Protein AF-0000000087189645 (afdb_homodimer)

Foldseek 3Di:
DFQEKEAFAFELFLPLDHTDTWMWTHHQQFTADIHDDPDDHPYYHYQVLWYKFFQFEFEFAACQQVLQAAQALPPLNQARHAEYEHQAAQAHQPQADPVCRLVSLQLQCQQFVDDSQLSVQRGDDPHNALLVSQVSSFVDFHAHAYAYAHGNLRLQCSQPNVCQQQQHADDPVSLVSSLVSNLVNQVSFHLAYYHEQAQSRAGNVSHHGRRNPYDLVSVLSNLLSCLVVVGHEYEYAYYCLQQDDDPDLCVGLVSLLVSQLVSVAEYEYEAFQHQVHNCSSVVSLVVQVVSVVSNGAYAYAFALFFFWWKDFLQQDDPQCQFPLLVVCSPDPLLVSLVVLPDPVSVVRSVVTDGDPDPQPPLRDHDDFQQKAFAAQFFGDRLDASCRTLRNVCVVVVHDSSSVLSCQNSDPVGNRIIIGGRTCQNPSGNVVSVVQLPRPRYAYHDLHRPGPFRIGASSNSLLCLLPDQPHPPDPDHHDPNSSSLNSGFVVVCVSSQAQLTRGSDGQHRPWMWTFSSVQKGKGRWDWAQPRPVRRIGIYIHIFTTQFTDGSRHTQDGRSHGPPDRPYRHRGHHDDTPPGD/DFQEKEAFAFELFQPLDHTDTWMWTHHQQFTADIHDDPDDHPYYHYQVLWYKFFQFEFEFAACQQVLQAAQALPPLNQARHAEYEHQAAQAHQPQADPVCRLVSLQLQCQQFVDDSQLSVQRGDDPHNALLVSQVSSFPDFHAHAYAYAHGNLRLQCSQPNPCQQQQHADDPVSLVSSLVSNLVNQVSFHLAYYHEQAQSRAGNVSHHGRRNPYDLVSVLSNLLSCLVVVGHEYEYAYYCLQQDDDPDLCVGLVSLLVSQLVSVAEYEYEAFQHQVHNCSSVVSLVVQVVSVVSNGAYAYAFALFFFWWKDFLQQDDPQCQFPLLVVCSPDPLLVSLVVLPDPVSVVRSVPTDGDPDPQPPLRDHDDFQQKAFAAQFFGDRLDASCRTLRNVCVVVVHDSSSVLSCQNSDPVGNRIIIGGRTCQNPSGNVVSVVQLPRPRYAYHDLHRPGPFRIGASSNSLLCLLPDQPHPPDPDHHDPNSSSLNSGFVVVCVSSQAQLTRGSDGQHRPWMWTFSSVQKGKGRWDWAQPRPVRRIGIYIHIFTTQFTDGSRHTQDGRSHGPPDRPYRHRGHHDDTPPGD

Organism: Streptomyces mobaraensis (NCBI:txid35621)

Sequence (1158 aa):
MHDLIIRGGTLYDGSGIPARRADVAVDHGVITRVGRVPDRGRTELDADGRIVTPGFVDIHTHFDGQVSWDPLLTPSCWHGVTSVVMGNCGVGFAPARPDRHDWLVGLMEGVEDIPGASLSEGITWEWETFPEYLDAVERVPRVLDVAAQVPHGALRAYVMGDRGAANEPPTEGDLRRMCALAREGIDAGALGFSTSRTLTHLAITGDPVPGTFAAEEELFALGGVLGAAGTGVFQLVPLGAGGERVDDPLGEITWMRRLSAAVGRPVTFGLFQNDNDPDGWRELLQIAEDAVRDGADLHPQVAGRPFGVVISLDSTHPFHKRPSYKRIAHLPAPERRAAMRDPALRERILGELPENADPRSALFPRGYARHFPMDATGPDYEPAADRSFDALARRTGHDPEALIYDFLASGETSGMIFRPLLGYTEYTLEPIREMLLHPQAVLGLSDAGAHCRLICDASTPTSMLTHWARDRGRGERLPLEFVVRKQTWEPARLYGLRDRGLLRPGYRADLNVIDFDRLALRSPEFVHDLPAGGGRLIQKADGYAATIVAGEITFRDGEPTGALPGRLVRGTRRGPGGRMHDLIIRGGTLYDGSGIPARRADVAVDHGVITRVGRVPDRGRTELDADGRIVTPGFVDIHTHFDGQVSWDPLLTPSCWHGVTSVVMGNCGVGFAPARPDRHDWLVGLMEGVEDIPGASLSEGITWEWETFPEYLDAVERVPRVLDVAAQVPHGALRAYVMGDRGAANEPPTEGDLRRMCALAREGIDAGALGFSTSRTLTHLAITGDPVPGTFAAEEELFALGGVLGAAGTGVFQLVPLGAGGERVDDPLGEITWMRRLSAAVGRPVTFGLFQNDNDPDGWRELLQIAEDAVRDGADLHPQVAGRPFGVVISLDSTHPFHKRPSYKRIAHLPAPERRAAMRDPALRERILGELPENADPRSALFPRGYARHFPMDATGPDYEPAADRSFDALARRTGHDPEALIYDFLASGETSGMIFRPLLGYTEYTLEPIREMLLHPQAVLGLSDAGAHCRLICDASTPTSMLTHWARDRGRGERLPLEFVVRKQTWEPARLYGLRDRGLLRPGYRADLNVIDFDRLALRSPEFVHDLPAGGGRLIQKADGYAATIVAGEITFRDGEPTGALPGRLVRGTRRGPGGR

Secondary structure (DSSP, 8-state):
-EEEEEEEEEE--SSSSPPEEEEEEEETTEEEEEE---S-EEEEEE-TTSEEEEPEEE--B--TTGGGT-TT-TTGGGGTEEEEEE--TT--S-S--GGGHHHHHHHHHHHH---HHHHHHH-----SSHHHHHHHHHHS-BSSEEEE-EEHHHHHHHHHTHHHHTTPPPPHHHHHHHHHHHHHHHHHT--EEEEE--TT-B-TTSPBPTTTT--HHHHHHHHHHHHHHT--EEEEE-TTTTS---S-TTHHHHHHHHHHHHHT--EEEE---BTTBTTHHHHHHHHHHHGGGGT--EEEEE-SS-EEEEE-SSS--TTTTSHHHHTTTTS-HHHHHHHHT-HHHHHHHHHSPPTT--TT-TTS-S--TT-EEPPSSS--SS--GGGSHHHHHHHHT--HHHHHHHHHH-SSS---EEEEEES-TTSSSHHHHHHHHSTT-EE----BTS-TTT--GGGHHHHIIIIIIII--SS----HHHHHHTTTHHHHHHTTBTTSSS-STTSB--EEEE-TTT-EEPPPEEE--SGGG--EEE--EE-EEEEEETTEEEEETTEE-S--BB-B--S-B--TT--/-EEEEEEEEEE--SSSSPPEEEEEEEETTEEEEEE---S-EEEEEE-TTSEEEEPEEE--B--TTGGGT-TT-TTGGGGTEEEEEE--TT--S-S--GGGHHHHHHHHHHHH---HHHHHHH-----SSHHHHHHHHHHS-BSSEEEEEEEHHHHHHHHHTHHHHTTPPPPHHHHHHHHHHHHHHHHHT--EEEEE--TT-B-TTSPBPTTTT--HHHHHHHHHHHHHHT--EEEEE-TTTTS---S-TTHHHHHHHHHHHHHT--EEEE----SSSTTHHHHHHHHHHHGGGGT--EEEEE-SS-EEEEE-SSS--TTTTSHHHHTTTTS-HHHHHHHHT-HHHHHHHHHSPPTT--TT-TTS-S--TT-EEPPSSS--SS--GGGSHHHHHHHHT--HHHHHHHHHH-SSS---EEEEEES-TTSSSHHHHHHHHSTT-EE----BTS-TTT--GGGHHHHIIIIIIII--SS----HHHHHHTTTHHHHHHTTBTTSSS-STTSB--EEEE-TTT-EEPPPEEE--SGGG--EEE--EE-EEEEEETTEEEEETTEE-S--BB-B--S-B--TT--

Radius of gyration: 33.69 Å; Cα contacts (8 Å, |Δi|>4): 2888; chains: 2; bounding box: 59×107×86 Å

Nearest PDB structures (foldseek):
  3e74-assembly1_C  TM=6.637E-01  e=1.599E-18  Escherichia coli K-12
  8hfd-assembly1_D  TM=6.555E-01  e=4.347E-18  Escherichia coli
  3e74-assembly1_B  TM=6.511E-01  e=6.389E-17  Escherichia coli K-12
  8hfd-assembly1_C  TM=6.250E-01  e=7.167E-18  Escherichia coli
  8hfd-assembly1_A  TM=5.904E-01  e=8.558E-19  Escherichia coli

pLDDT: mean 94.73, std 7.07, range [44.47, 98.94]

Structure (mmCIF, N/CA/C/O backbone):
data_AF-0000000087189645-model_v1
#
loop_
_entity.id
_entity.type
_entity.pdbx_description
1 polymer 'Amidohydrolase family protein'
#
loop_
_atom_site.group_PDB
_atom_site.id
_atom_site.type_symbol
_atom_site.label_atom_id
_atom_site.label_alt_id
_atom_site.label_comp_id
_atom_site.label_asym_id
_atom_site.label_entity_id
_atom_site.label_seq_id
_atom_site.pdbx_PDB_ins_code
_atom_site.Cartn_x
_atom_site.Cartn_y
_atom_site.Cartn_z
_atom_site.occupancy
_atom_site.B_iso_or_equiv
_atom_site.auth_seq_id
_atom_site.auth_comp_id
_atom_site.auth_asym_id
_atom_site.auth_atom_id
_atom_site.pdbx_PDB_model_num
ATOM 1 N N . MET A 1 1 ? -26.859 -10.375 16.422 1 92.94 1 MET A N 1
ATOM 2 C CA . MET A 1 1 ? -27.125 -8.992 16.031 1 92.94 1 MET A CA 1
ATOM 3 C C . MET A 1 1 ? -25.906 -8.109 16.266 1 92.94 1 MET A C 1
ATOM 5 O O . MET A 1 1 ? -25.312 -8.164 17.344 1 92.94 1 MET A O 1
ATOM 9 N N . HIS A 1 2 ? -25.547 -7.406 15.234 1 97.62 2 HIS A N 1
ATOM 10 C CA . HIS A 1 2 ? -24.391 -6.523 15.352 1 97.62 2 HIS A CA 1
ATOM 11 C C . HIS A 1 2 ? -24.781 -5.184 15.969 1 97.62 2 HIS A C 1
ATOM 13 O O . HIS A 1 2 ? -25.953 -4.809 15.953 1 97.62 2 HIS A O 1
ATOM 19 N N . ASP A 1 3 ? -23.875 -4.488 16.578 1 98.62 3 ASP A N 1
ATOM 20 C CA . ASP A 1 3 ? -24.141 -3.162 17.125 1 98.62 3 ASP A CA 1
ATOM 21 C C . ASP A 1 3 ? -24.438 -2.162 16 1 98.62 3 ASP A C 1
ATOM 23 O O . ASP A 1 3 ? -25.391 -1.381 16.109 1 98.62 3 ASP A O 1
ATOM 27 N N . LEU A 1 4 ? -23.688 -2.25 14.945 1 98.69 4 LEU A N 1
ATOM 28 C CA . LEU A 1 4 ? -23.797 -1.34 13.812 1 98.69 4 LEU A CA 1
ATOM 29 C C . LEU A 1 4 ? -23.453 -2.057 12.508 1 98.69 4 LEU A C 1
ATOM 31 O O . LEU A 1 4 ? -22.516 -2.854 12.453 1 98.69 4 LEU A O 1
ATOM 35 N N . ILE A 1 5 ? -24.25 -1.849 11.492 1 98.81 5 ILE A N 1
ATOM 36 C CA . ILE A 1 5 ? -23.938 -2.318 10.148 1 98.81 5 ILE A CA 1
ATOM 37 C C . ILE A 1 5 ? -24.016 -1.159 9.156 1 98.81 5 ILE A C 1
ATOM 39 O O . ILE A 1 5 ? -25.016 -0.42 9.148 1 98.81 5 ILE A O 1
ATOM 43 N N . ILE A 1 6 ? -22.984 -0.901 8.445 1 98.88 6 ILE A N 1
ATOM 44 C CA . ILE A 1 6 ? -23.016 -0.019 7.285 1 98.88 6 ILE A CA 1
ATOM 45 C C . ILE A 1 6 ? -23.266 -0.837 6.02 1 98.88 6 ILE A C 1
ATOM 47 O O . ILE A 1 6 ? -22.469 -1.705 5.66 1 98.88 6 ILE A O 1
ATOM 51 N N . ARG A 1 7 ? -24.312 -0.563 5.27 1 98.5 7 ARG A N 1
ATOM 52 C CA . ARG A 1 7 ? -24.781 -1.438 4.203 1 98.5 7 ARG A CA 1
ATOM 53 C C . ARG A 1 7 ? -24.438 -0.873 2.832 1 98.5 7 ARG A C 1
ATOM 55 O O . ARG A 1 7 ? -24.797 0.262 2.512 1 98.5 7 ARG A O 1
ATOM 62 N N . GLY A 1 8 ? -23.75 -1.652 2.113 1 97.56 8 GLY A N 1
ATOM 63 C CA . GLY A 1 8 ? -23.703 -1.509 0.667 1 97.56 8 GLY A CA 1
ATOM 64 C C . GLY A 1 8 ? -22.859 -0.336 0.213 1 97.56 8 GLY A C 1
ATOM 65 O O . GLY A 1 8 ? -23.047 0.192 -0.883 1 97.56 8 GLY A O 1
ATOM 66 N N . GLY A 1 9 ? -21.984 0.226 0.923 1 98.25 9 GLY A N 1
ATOM 67 C CA . GLY A 1 9 ? -21.141 1.327 0.513 1 98.25 9 GLY A CA 1
ATOM 68 C C . GLY A 1 9 ? -19.984 0.892 -0.382 1 98.25 9 GLY A C 1
ATOM 69 O O . GLY A 1 9 ? -19.719 -0.303 -0.506 1 98.25 9 GLY A O 1
ATOM 70 N N . THR A 1 10 ? -19.422 1.812 -1.154 1 98.5 10 THR A N 1
ATOM 71 C CA . THR A 1 10 ? -18.156 1.593 -1.848 1 98.5 10 THR A CA 1
ATOM 72 C C . THR A 1 10 ? -16.969 1.814 -0.905 1 98.5 10 THR A C 1
ATOM 74 O O . THR A 1 10 ? -16.703 2.943 -0.489 1 98.5 10 THR A O 1
ATOM 77 N N . LEU A 1 11 ? -16.297 0.782 -0.594 1 98.5 11 LEU A N 1
ATOM 78 C CA . LEU A 1 11 ? -15.281 0.81 0.459 1 98.5 11 LEU A CA 1
ATOM 79 C C . LEU A 1 11 ? -13.922 1.207 -0.102 1 98.5 11 LEU A C 1
ATOM 81 O O . LEU A 1 11 ? -13.398 0.543 -1 1 98.5 11 LEU A O 1
ATOM 85 N N . TYR A 1 12 ? -13.406 2.297 0.271 1 98.69 12 TYR A N 1
ATOM 86 C CA . TYR A 1 12 ? -11.992 2.631 0.221 1 98.69 12 TYR A CA 1
ATOM 87 C C . TYR A 1 12 ? -11.305 2.291 1.538 1 98.69 12 TYR A C 1
ATOM 89 O O . TYR A 1 12 ? -11.375 3.059 2.5 1 98.69 12 TYR A O 1
ATOM 97 N N . ASP A 1 13 ? -10.648 1.214 1.661 1 98.12 13 ASP A N 1
ATOM 98 C CA . ASP A 1 13 ? -10.422 0.546 2.939 1 98.12 13 ASP A CA 1
ATOM 99 C C . ASP A 1 13 ? -9.18 1.095 3.635 1 98.12 13 ASP A C 1
ATOM 101 O O . ASP A 1 13 ? -8.805 0.621 4.707 1 98.12 13 ASP A O 1
ATOM 105 N N . GLY A 1 14 ? -8.477 2.053 2.975 1 98.44 14 GLY A N 1
ATOM 106 C CA . GLY A 1 14 ? -7.352 2.717 3.617 1 98.44 14 GLY A CA 1
ATOM 107 C C . GLY A 1 14 ? -6.008 2.15 3.205 1 98.44 14 GLY A C 1
ATOM 108 O O . GLY A 1 14 ? -4.965 2.756 3.471 1 98.44 14 GLY A O 1
ATOM 109 N N . SER A 1 15 ? -5.965 1.014 2.482 1 96.56 15 SER A N 1
ATOM 110 C CA . SER A 1 15 ? -4.727 0.337 2.113 1 96.56 15 SER A CA 1
ATOM 111 C C . SER A 1 15 ? -4.188 0.856 0.784 1 96.56 15 SER A C 1
ATOM 113 O O . SER A 1 15 ? -3.008 0.676 0.473 1 96.56 15 SER A O 1
ATOM 115 N N . GLY A 1 16 ? -5.043 1.413 0.002 1 96.56 16 GLY A N 1
ATOM 116 C CA . GLY A 1 16 ? -4.652 1.857 -1.326 1 96.56 16 GLY A CA 1
ATOM 117 C C . GLY A 1 16 ? -5.105 0.919 -2.428 1 96.56 16 GLY A C 1
ATOM 118 O O . GLY A 1 16 ? -4.992 1.242 -3.611 1 96.56 16 GLY A O 1
ATOM 119 N N . ILE A 1 17 ? -5.699 -0.26 -2.082 1 95 17 ILE A N 1
ATOM 120 C CA . ILE A 1 17 ? -6.18 -1.176 -3.109 1 95 17 ILE A CA 1
ATOM 121 C C . ILE A 1 17 ? -7.484 -0.643 -3.705 1 95 17 ILE A C 1
ATOM 123 O O . ILE A 1 17 ? -8.148 0.197 -3.098 1 95 17 ILE A O 1
ATOM 127 N N . PRO A 1 18 ? -7.867 -1.092 -4.859 1 96 18 PRO A N 1
ATOM 128 C CA . PRO A 1 18 ? -9.086 -0.594 -5.5 1 96 18 PRO A CA 1
ATOM 129 C C . PRO A 1 18 ? -10.336 -0.83 -4.656 1 96 18 PRO A C 1
ATOM 131 O O . PRO A 1 18 ? -10.438 -1.849 -3.967 1 96 18 PRO A O 1
ATOM 134 N N . ALA A 1 19 ? -11.266 0.081 -4.746 1 97.06 19 ALA A N 1
ATOM 135 C CA . ALA A 1 19 ? -12.492 0.069 -3.957 1 97.06 19 ALA A CA 1
ATOM 136 C C . ALA A 1 19 ? -13.383 -1.106 -4.344 1 97.06 19 ALA A C 1
ATOM 138 O O . ALA A 1 19 ? -13.25 -1.662 -5.438 1 97.06 19 ALA A O 1
ATOM 139 N N . ARG A 1 20 ? -14.188 -1.552 -3.426 1 94.44 20 ARG A N 1
ATOM 140 C CA . ARG A 1 20 ? -15.188 -2.588 -3.66 1 94.44 20 ARG A CA 1
ATOM 141 C C . ARG A 1 20 ? -16.469 -2.305 -2.877 1 94.44 20 ARG A C 1
ATOM 143 O O . ARG A 1 20 ? -16.438 -1.608 -1.861 1 94.44 20 ARG A O 1
ATOM 150 N N . ARG A 1 21 ? -17.578 -2.797 -3.326 1 96.25 21 ARG A N 1
ATOM 151 C CA . ARG A 1 21 ? -18.844 -2.693 -2.594 1 96.25 21 ARG A CA 1
ATOM 152 C C . ARG A 1 21 ? -18.922 -3.748 -1.496 1 96.25 21 ARG A C 1
ATOM 154 O O . ARG A 1 21 ? -18.594 -4.914 -1.72 1 96.25 21 ARG A O 1
ATOM 161 N N . ALA A 1 22 ? -19.297 -3.338 -0.258 1 97.19 22 ALA A N 1
ATOM 162 C CA . ALA A 1 22 ? -19.406 -4.301 0.833 1 97.19 22 ALA A CA 1
ATOM 163 C C . ALA A 1 22 ? -20.188 -3.715 2.006 1 97.19 22 ALA A C 1
ATOM 165 O O . ALA A 1 22 ? -20.406 -2.504 2.066 1 97.19 22 ALA A O 1
ATOM 166 N N . ASP A 1 23 ? -20.688 -4.586 2.855 1 98.31 23 ASP A N 1
ATOM 167 C CA . ASP A 1 23 ? -21.172 -4.223 4.184 1 98.31 23 ASP A CA 1
ATOM 168 C C . ASP A 1 23 ? -20.031 -4.211 5.199 1 98.31 23 ASP A C 1
ATOM 170 O O . ASP A 1 23 ? -19 -4.883 5.008 1 98.31 23 ASP A O 1
ATOM 174 N N . VAL A 1 24 ? -20.172 -3.441 6.23 1 98.75 24 VAL A N 1
ATOM 175 C CA . VAL A 1 24 ? -19.25 -3.434 7.359 1 98.75 24 VAL A CA 1
ATOM 176 C C . VAL A 1 24 ? -20.016 -3.637 8.656 1 98.75 24 VAL A C 1
ATOM 178 O O . VAL A 1 24 ? -20.906 -2.848 8.992 1 98.75 24 VAL A O 1
ATOM 181 N N . ALA A 1 25 ? -19.688 -4.672 9.375 1 98.75 25 ALA A N 1
ATOM 182 C CA . ALA A 1 25 ? -20.297 -4.918 10.68 1 98.75 25 ALA A CA 1
ATOM 183 C C . ALA A 1 25 ? -19.359 -4.516 11.812 1 98.75 25 ALA A C 1
ATOM 185 O O . ALA A 1 25 ? -18.141 -4.727 11.719 1 98.75 25 ALA A O 1
ATOM 186 N N . VAL A 1 26 ? -19.938 -3.955 12.852 1 98.69 26 VAL A N 1
ATOM 187 C CA . VAL A 1 26 ? -19.188 -3.455 13.992 1 98.69 26 VAL A CA 1
ATOM 188 C C . VAL A 1 26 ? -19.797 -4 15.289 1 98.69 26 VAL A C 1
ATOM 190 O O . VAL A 1 26 ? -21.016 -3.969 15.469 1 98.69 26 VAL A O 1
ATOM 193 N N . ASP A 1 27 ? -19 -4.516 16.156 1 98.25 27 ASP A N 1
ATOM 194 C CA . ASP A 1 27 ? -19.391 -4.941 17.5 1 98.25 27 ASP A CA 1
ATOM 195 C C . ASP A 1 27 ? -18.359 -4.504 18.531 1 98.25 27 ASP A C 1
ATOM 197 O O . ASP A 1 27 ? -17.156 -4.695 18.344 1 98.25 27 ASP A O 1
ATOM 201 N N . HIS A 1 28 ? -18.828 -3.91 19.578 1 97.56 28 HIS A N 1
ATOM 202 C CA . HIS A 1 28 ? -18 -3.512 20.719 1 97.56 28 HIS A CA 1
ATOM 203 C C . HIS A 1 28 ? -16.828 -2.639 20.266 1 97.56 28 HIS A C 1
ATOM 205 O O . HIS A 1 28 ? -15.688 -2.855 20.688 1 97.56 28 HIS A O 1
ATOM 211 N N . GLY A 1 29 ? -17.094 -1.793 19.281 1 98.06 29 GLY A N 1
ATOM 212 C CA . GLY A 1 29 ? -16.125 -0.776 18.891 1 98.06 29 GLY A CA 1
ATOM 213 C C . GLY A 1 29 ? -15.109 -1.278 17.891 1 98.06 29 GLY A C 1
ATOM 214 O O . GLY A 1 29 ? -14.172 -0.557 17.531 1 98.06 29 GLY A O 1
ATOM 215 N N . VAL A 1 30 ? -15.32 -2.521 17.391 1 97.69 30 VAL A N 1
ATOM 216 C CA . VAL A 1 30 ? -14.359 -3.15 16.484 1 97.69 30 VAL A CA 1
ATOM 217 C C . VAL A 1 30 ? -15.07 -3.656 15.242 1 97.69 30 VAL A C 1
ATOM 219 O O . VAL A 1 30 ? -16.219 -4.109 15.312 1 97.69 30 VAL A O 1
ATOM 222 N N . ILE A 1 31 ? -14.438 -3.531 14.117 1 98.38 31 ILE A N 1
ATOM 223 C CA . ILE A 1 31 ? -14.969 -4.117 12.898 1 98.38 31 ILE A CA 1
ATOM 224 C C . ILE A 1 31 ? -14.93 -5.641 12.992 1 98.38 31 ILE A C 1
ATOM 226 O O . ILE A 1 31 ? -13.875 -6.23 13.242 1 98.38 31 ILE A O 1
ATOM 230 N N . THR A 1 32 ? -16.062 -6.285 12.789 1 97.31 32 THR A N 1
ATOM 231 C CA . THR A 1 32 ? -16.109 -7.727 13.008 1 97.31 32 THR A CA 1
ATOM 232 C C . THR A 1 32 ? -16.219 -8.469 11.68 1 97.31 32 THR A C 1
ATOM 234 O O . THR A 1 32 ? -15.828 -9.641 11.586 1 97.31 32 THR A O 1
ATOM 237 N N . ARG A 1 33 ? -16.797 -7.762 10.672 1 96.94 33 ARG A N 1
ATOM 238 C CA . ARG A 1 33 ? -16.938 -8.383 9.359 1 96.94 33 ARG A CA 1
ATOM 239 C C . ARG A 1 33 ? -17.031 -7.332 8.258 1 96.94 33 ARG A C 1
ATOM 241 O O . ARG A 1 33 ? -17.656 -6.285 8.438 1 96.94 33 ARG A O 1
ATOM 248 N N . VAL A 1 34 ? -16.406 -7.527 7.184 1 97.88 34 VAL A N 1
ATOM 249 C CA . VAL A 1 34 ? -16.5 -6.73 5.965 1 97.88 34 VAL A CA 1
ATOM 250 C C . VAL A 1 34 ? -16.875 -7.629 4.789 1 97.88 34 VAL A C 1
ATOM 252 O O . VAL A 1 34 ? -16.297 -8.703 4.609 1 97.88 34 VAL A O 1
ATOM 255 N N . GLY A 1 35 ? -17.719 -7.32 3.992 1 95.75 35 GLY A N 1
ATOM 256 C CA . GLY A 1 35 ? -18.25 -8.133 2.908 1 95.75 35 GLY A CA 1
ATOM 257 C C . GLY A 1 35 ? -19.75 -8.32 2.975 1 95.75 35 GLY A C 1
ATOM 258 O O . GLY A 1 35 ? -20.5 -7.348 3.066 1 95.75 35 GLY A O 1
ATOM 259 N N . ARG A 1 36 ? -20.188 -9.516 2.895 1 93.06 36 ARG A N 1
ATOM 260 C CA . ARG A 1 36 ? -21.609 -9.812 3.025 1 93.06 36 ARG A CA 1
ATOM 261 C C . ARG A 1 36 ? -22 -10.023 4.488 1 93.06 36 ARG A C 1
ATOM 263 O O . ARG A 1 36 ? -21.422 -10.891 5.164 1 93.06 36 ARG A O 1
ATOM 270 N N . VAL A 1 37 ? -22.922 -9.211 4.949 1 96.5 37 VAL A N 1
ATOM 271 C CA . VAL A 1 37 ? -23.406 -9.32 6.32 1 96.5 37 VAL A CA 1
ATOM 272 C C . VAL A 1 37 ? -24.906 -9.602 6.309 1 96.5 37 VAL A C 1
ATOM 274 O O . VAL A 1 37 ? -25.719 -8.672 6.285 1 96.5 37 VAL A O 1
ATOM 277 N N . PRO A 1 38 ? -25.203 -10.859 6.324 1 94.19 38 PRO A N 1
ATOM 278 C CA . PRO A 1 38 ? -26.625 -11.203 6.25 1 94.19 38 PRO A CA 1
ATOM 279 C C . PRO A 1 38 ? -27.391 -10.836 7.523 1 94.19 38 PRO A C 1
ATOM 281 O O . PRO A 1 38 ? -28.609 -10.664 7.488 1 94.19 38 PRO A O 1
ATOM 284 N N . ASP A 1 39 ? -26.719 -10.688 8.633 1 95.62 39 ASP A N 1
ATOM 285 C CA . ASP A 1 39 ? -27.328 -10.43 9.93 1 95.62 39 ASP A CA 1
ATOM 286 C C . ASP A 1 39 ? -27.875 -9.008 10.008 1 95.62 39 ASP A C 1
ATOM 288 O O . ASP A 1 39 ? -27.672 -8.211 9.086 1 95.62 39 ASP A O 1
ATOM 292 N N . ARG A 1 40 ? -28.641 -8.781 11.031 1 96.19 40 ARG A N 1
ATOM 293 C CA . ARG A 1 40 ? -29.172 -7.445 11.289 1 96.19 40 ARG A CA 1
ATOM 294 C C . ARG A 1 40 ? -28.328 -6.711 12.328 1 96.19 40 ARG A C 1
ATOM 296 O O . ARG A 1 40 ? -27.594 -7.336 13.094 1 96.19 40 ARG A O 1
ATOM 303 N N . GLY A 1 41 ? -28.359 -5.414 12.258 1 97.38 41 GLY A N 1
ATOM 304 C CA . GLY A 1 41 ? -27.719 -4.574 13.25 1 97.38 41 GLY A CA 1
ATOM 305 C C . GLY A 1 41 ? -28.703 -3.838 14.141 1 97.38 41 GLY A C 1
ATOM 306 O O . GLY A 1 41 ? -29.828 -3.541 13.727 1 97.38 41 GLY A O 1
ATOM 307 N N . ARG A 1 42 ? -28.328 -3.652 15.398 1 97.88 42 ARG A N 1
ATOM 308 C CA . ARG A 1 42 ? -29.109 -2.75 16.234 1 97.88 42 ARG A CA 1
ATOM 309 C C . ARG A 1 42 ? -29.281 -1.393 15.562 1 97.88 42 ARG A C 1
ATOM 311 O O . ARG A 1 42 ? -30.359 -0.803 15.625 1 97.88 42 ARG A O 1
ATOM 318 N N . THR A 1 43 ? -28.266 -0.879 14.984 1 98 43 THR A N 1
ATOM 319 C CA . THR A 1 43 ? -28.25 0.303 14.125 1 98 43 THR A CA 1
ATOM 320 C C . THR A 1 43 ? -27.734 -0.043 12.734 1 98 43 THR A C 1
ATOM 322 O O . THR A 1 43 ? -26.75 -0.774 12.594 1 98 43 THR A O 1
ATOM 325 N N . GLU A 1 44 ? -28.375 0.403 11.703 1 98.06 44 GLU A N 1
ATOM 326 C CA . GLU A 1 44 ? -27.938 0.177 10.328 1 98.06 44 GLU A CA 1
ATOM 327 C C . GLU A 1 44 ? -27.891 1.484 9.547 1 98.06 44 GLU A C 1
ATOM 329 O O . GLU A 1 44 ? -28.781 2.324 9.664 1 98.06 44 GLU A O 1
ATOM 334 N N . LEU A 1 45 ? -26.875 1.728 8.875 1 98.38 45 LEU A N 1
ATOM 335 C CA . LEU A 1 45 ? -26.703 2.869 7.984 1 98.38 45 LEU A CA 1
ATOM 336 C C . LEU A 1 45 ? -26.703 2.426 6.523 1 98.38 45 LEU A C 1
ATOM 338 O O . LEU A 1 45 ? -25.969 1.51 6.148 1 98.38 45 LEU A O 1
ATOM 342 N N . ASP A 1 46 ? -27.562 2.998 5.773 1 98.12 46 ASP A N 1
ATOM 343 C CA . ASP A 1 46 ? -27.562 2.773 4.332 1 98.12 46 ASP A CA 1
ATOM 344 C C . ASP A 1 46 ? -26.469 3.604 3.65 1 98.12 46 ASP A C 1
ATOM 346 O O . ASP A 1 46 ? -26.547 4.836 3.637 1 98.12 46 ASP A O 1
ATOM 350 N N . ALA A 1 47 ? -25.516 2.943 3.078 1 98.44 47 ALA A N 1
ATOM 351 C CA . ALA A 1 47 ? -24.406 3.643 2.426 1 98.44 47 ALA A CA 1
ATOM 352 C C . ALA A 1 47 ? -24.453 3.449 0.912 1 98.44 47 ALA A C 1
ATOM 354 O O . ALA A 1 47 ? -23.453 3.641 0.224 1 98.44 47 ALA A O 1
ATOM 355 N N . ASP A 1 48 ? -25.562 3.029 0.386 1 97.44 48 ASP A N 1
ATOM 356 C CA . ASP A 1 48 ? -25.703 2.912 -1.061 1 97.44 48 ASP A CA 1
ATOM 357 C C . ASP A 1 48 ? -25.422 4.242 -1.753 1 97.44 48 ASP A C 1
ATOM 359 O O . ASP A 1 48 ? -25.984 5.273 -1.374 1 97.44 48 ASP A O 1
ATOM 363 N N . GLY A 1 49 ? -24.594 4.188 -2.703 1 97.88 49 GLY A N 1
ATOM 364 C CA . GLY A 1 49 ? -24.234 5.391 -3.447 1 97.88 49 GLY A CA 1
ATOM 365 C C . GLY A 1 49 ? -23.234 6.266 -2.727 1 97.88 49 GLY A C 1
ATOM 366 O O . GLY A 1 49 ? -22.875 7.336 -3.219 1 97.88 49 GLY A O 1
ATOM 367 N N . ARG A 1 50 ? -22.766 5.84 -1.602 1 98.75 50 ARG A N 1
ATOM 368 C CA . ARG A 1 50 ? -21.797 6.59 -0.81 1 98.75 50 ARG A CA 1
ATOM 369 C C . ARG A 1 50 ? -20.469 5.828 -0.69 1 98.75 50 ARG A C 1
ATOM 371 O O . ARG A 1 50 ? -20.406 4.633 -0.988 1 98.75 50 ARG A O 1
ATOM 378 N N . ILE A 1 51 ? -19.438 6.523 -0.361 1 98.88 51 ILE A N 1
ATOM 379 C CA . ILE A 1 51 ? -18.172 5.852 -0.104 1 98.88 51 ILE A CA 1
ATOM 380 C C . ILE A 1 51 ? -17.984 5.66 1.399 1 98.88 51 ILE A C 1
ATOM 382 O O . ILE A 1 51 ? -18.516 6.434 2.201 1 98.88 51 ILE A O 1
ATOM 386 N N . VAL A 1 52 ? -17.344 4.613 1.812 1 98.94 52 VAL A N 1
ATOM 387 C CA . VAL A 1 52 ? -16.984 4.312 3.195 1 98.94 52 VAL A CA 1
ATOM 388 C C . VAL A 1 52 ? -15.469 4.266 3.338 1 98.94 52 VAL A C 1
ATOM 390 O O . VAL A 1 52 ? -14.789 3.604 2.555 1 98.94 52 VAL A O 1
ATOM 393 N N . THR A 1 53 ? -14.906 5.023 4.234 1 98.94 53 THR A N 1
ATOM 394 C CA . THR A 1 53 ? -13.477 5.074 4.52 1 98.94 53 THR A CA 1
ATOM 395 C C . THR A 1 53 ? -13.211 4.875 6.012 1 98.94 53 THR A C 1
ATOM 397 O O . THR A 1 53 ? -14.125 5.016 6.832 1 98.94 53 THR A O 1
ATOM 400 N N . PRO A 1 54 ? -11.969 4.516 6.363 1 98.88 54 PRO A N 1
ATOM 401 C CA . PRO A 1 54 ? -11.625 4.699 7.773 1 98.88 54 PRO A CA 1
ATOM 402 C C . PRO A 1 54 ? -11.688 6.16 8.211 1 98.88 54 PRO A C 1
ATOM 404 O O . PRO A 1 54 ? -11.68 7.062 7.367 1 98.88 54 PRO A O 1
ATOM 407 N N . GLY A 1 55 ? -11.844 6.309 9.484 1 98.94 55 GLY A N 1
ATOM 408 C CA . GLY A 1 55 ? -11.672 7.656 10 1 98.94 55 GLY A CA 1
ATOM 409 C C . GLY A 1 55 ? -10.289 8.227 9.75 1 98.94 55 GLY A C 1
ATOM 410 O O . GLY A 1 55 ? -9.305 7.492 9.742 1 98.94 55 GLY A O 1
ATOM 411 N N . PHE A 1 56 ? -10.188 9.516 9.516 1 98.94 56 PHE A N 1
ATOM 412 C CA . PHE A 1 56 ? -8.922 10.141 9.172 1 98.94 56 PHE A CA 1
ATOM 413 C C . PHE A 1 56 ? -8.07 10.359 10.422 1 98.94 56 PHE A C 1
ATOM 415 O O . PHE A 1 56 ? -8.602 10.648 11.492 1 98.94 56 PHE A O 1
ATOM 422 N N . VAL A 1 57 ? -6.773 10.188 10.266 1 98.88 57 VAL A N 1
ATOM 423 C CA . VAL A 1 57 ? -5.785 10.391 11.32 1 98.88 57 VAL A CA 1
ATOM 424 C C . VAL A 1 57 ? -4.961 11.641 11.023 1 98.88 57 VAL A C 1
ATOM 426 O O . VAL A 1 57 ? -4.164 11.656 10.086 1 98.88 57 VAL A O 1
ATOM 429 N N . ASP A 1 58 ? -5.168 12.641 11.781 1 98.69 58 ASP A N 1
ATOM 430 C CA . ASP A 1 58 ? -4.438 13.891 11.633 1 98.69 58 ASP A CA 1
ATOM 431 C C . ASP A 1 58 ? -3.238 13.953 12.578 1 98.69 58 ASP A C 1
ATOM 433 O O . ASP A 1 58 ? -3.404 14.133 13.781 1 98.69 58 ASP A O 1
ATOM 437 N N . ILE A 1 59 ? -2.033 13.969 12.023 1 98.62 59 ILE A N 1
ATOM 438 C CA . ILE A 1 59 ? -0.858 13.734 12.852 1 98.62 59 ILE A CA 1
ATOM 439 C C . ILE A 1 59 ? -0.212 15.062 13.227 1 98.62 59 ILE A C 1
ATOM 441 O O . ILE A 1 59 ? 0.829 15.094 13.891 1 98.62 59 ILE A O 1
ATOM 445 N N . HIS A 1 60 ? -0.827 16.188 12.867 1 98.5 60 HIS A N 1
ATOM 446 C CA . HIS A 1 60 ? -0.22 17.484 13.156 1 98.5 60 HIS A CA 1
ATOM 447 C C . HIS A 1 60 ? -1.273 18.5 13.578 1 98.5 60 HIS A C 1
ATOM 449 O O . HIS A 1 60 ? -1.693 19.328 12.773 1 98.5 60 HIS A O 1
ATOM 455 N N . THR A 1 61 ? -1.56 18.484 14.867 1 98.19 61 THR A N 1
ATOM 456 C CA . THR A 1 61 ? -2.562 19.391 15.406 1 98.19 61 THR A CA 1
ATOM 457 C C . THR A 1 61 ? -2.027 20.125 16.641 1 98.19 61 THR A C 1
ATOM 459 O O . THR A 1 61 ? -0.964 19.766 17.156 1 98.19 61 THR A O 1
ATOM 462 N N . HIS A 1 62 ? -2.738 21.125 17.062 1 97.69 62 HIS A N 1
ATOM 463 C CA . HIS A 1 62 ? -2.369 21.906 18.234 1 97.69 62 HIS A CA 1
ATOM 464 C C . HIS A 1 62 ? -3.557 22.062 19.188 1 97.69 62 HIS A C 1
ATOM 466 O O . HIS A 1 62 ? -3.857 23.188 19.609 1 97.69 62 HIS A O 1
ATOM 472 N N . PHE A 1 63 ? -4.168 20.969 19.469 1 97.69 63 PHE A N 1
ATOM 473 C CA . PHE A 1 63 ? -5.305 20.938 20.375 1 97.69 63 PHE A CA 1
ATOM 474 C C . PHE A 1 63 ? -4.836 20.844 21.828 1 97.69 63 PHE A C 1
ATOM 476 O O . PHE A 1 63 ? -5.637 20.578 22.734 1 97.69 63 PHE A O 1
ATOM 483 N N . ASP A 1 64 ? -3.609 21.141 22.141 1 97.25 64 ASP A N 1
ATOM 484 C CA . ASP A 1 64 ? -2.959 20.906 23.438 1 97.25 64 ASP A CA 1
ATOM 485 C C . ASP A 1 64 ? -3.727 21.594 24.562 1 97.25 64 ASP A C 1
ATOM 487 O O . ASP A 1 64 ? -3.814 21.047 25.672 1 97.25 64 ASP A O 1
ATOM 491 N N . GLY A 1 65 ? -4.18 22.781 24.312 1 96.44 65 GLY A N 1
ATOM 492 C CA . GLY A 1 65 ? -5.016 23.469 25.281 1 96.44 65 GLY A CA 1
ATOM 493 C C . GLY A 1 65 ? -6.496 23.203 25.109 1 96.44 65 GLY A C 1
ATOM 494 O O . GLY A 1 65 ? -7.199 22.906 26.062 1 96.44 65 GLY A O 1
ATOM 495 N N . GLN A 1 66 ? -6.949 23.188 23.906 1 96.5 66 GLN A N 1
ATOM 496 C CA . GLN A 1 66 ? -8.359 23.062 23.562 1 96.5 66 GLN A CA 1
ATOM 497 C C . GLN A 1 66 ? -8.938 21.75 24.078 1 96.5 66 GLN A C 1
ATOM 499 O O . GLN A 1 66 ? -10.133 21.672 24.375 1 96.5 66 GLN A O 1
ATOM 504 N N . VAL A 1 67 ? -8.133 20.75 24.234 1 96.81 67 VAL A N 1
ATOM 505 C CA . VAL A 1 67 ? -8.547 19.438 24.719 1 96.81 67 VAL A CA 1
ATOM 506 C C . VAL A 1 67 ? -9.133 19.562 26.125 1 96.81 67 VAL A C 1
ATOM 508 O O . VAL A 1 67 ? -9.883 18.703 26.562 1 96.81 67 VAL A O 1
ATOM 511 N N . SER A 1 68 ? -8.906 20.656 26.766 1 95.12 68 SER A N 1
ATOM 512 C CA . SER A 1 68 ? -9.367 20.859 28.125 1 95.12 68 SER A CA 1
ATOM 513 C C . SER A 1 68 ? -10.82 21.328 28.156 1 95.12 68 SER A C 1
ATOM 515 O O . SER A 1 68 ? -11.523 21.141 29.141 1 95.12 68 SER A O 1
ATOM 517 N N . TRP A 1 69 ? -11.312 21.953 27.047 1 95.25 69 TRP A N 1
ATOM 518 C CA . TRP A 1 69 ? -12.617 22.578 27.203 1 95.25 69 TRP A CA 1
ATOM 519 C C . TRP A 1 69 ? -13.539 22.219 26.047 1 95.25 69 TRP A C 1
ATOM 521 O O . TRP A 1 69 ? -14.742 22.5 26.078 1 95.25 69 TRP A O 1
ATOM 531 N N . ASP A 1 70 ? -13.062 21.625 25.016 1 96.56 70 ASP A N 1
ATOM 532 C CA . ASP A 1 70 ? -13.867 21.359 23.828 1 96.56 70 ASP A CA 1
ATOM 533 C C . ASP A 1 70 ? -14.016 19.859 23.594 1 96.56 70 ASP A C 1
ATOM 535 O O . ASP A 1 70 ? -13.18 19.25 22.922 1 96.56 70 ASP A O 1
ATOM 539 N N . PRO A 1 71 ? -15.047 19.281 23.984 1 96.62 71 PRO A N 1
ATOM 540 C CA . PRO A 1 71 ? -15.25 17.828 23.797 1 96.62 71 PRO A CA 1
ATOM 541 C C . PRO A 1 71 ? -15.367 17.438 22.328 1 96.62 71 PRO A C 1
ATOM 543 O O . PRO A 1 71 ? -15.164 16.266 21.984 1 96.62 71 PRO A O 1
ATOM 546 N N . LEU A 1 72 ? -15.633 18.344 21.438 1 97.5 72 LEU A N 1
ATOM 547 C CA . LEU A 1 72 ? -15.82 18.016 20.031 1 97.5 72 LEU A CA 1
ATOM 548 C C . LEU A 1 72 ? -14.508 18.188 19.25 1 97.5 72 LEU A C 1
ATOM 550 O O . LEU A 1 72 ? -14.367 17.672 18.141 1 97.5 72 LEU A O 1
ATOM 554 N N . LEU A 1 73 ? -13.602 18.938 19.844 1 96.5 73 LEU A N 1
ATOM 555 C CA . LEU A 1 73 ? -12.336 19.281 19.219 1 96.5 73 LEU A CA 1
ATOM 556 C C . LEU A 1 73 ? -12.562 19.859 17.828 1 96.5 73 LEU A C 1
ATOM 558 O O . LEU A 1 73 ? -11.977 19.391 16.844 1 96.5 73 LEU A O 1
ATOM 562 N N . THR A 1 74 ? -13.398 20.781 17.719 1 96.5 74 THR A N 1
ATOM 563 C CA . THR A 1 74 ? -13.656 21.516 16.484 1 96.5 74 THR A CA 1
ATOM 564 C C . THR A 1 74 ? -12.414 22.266 16.016 1 96.5 74 THR A C 1
ATOM 566 O O . THR A 1 74 ? -11.641 22.75 16.844 1 96.5 74 THR A O 1
ATOM 569 N N . PRO A 1 75 ? -12.141 22.359 14.766 1 96.44 75 PRO A N 1
ATOM 570 C CA . PRO A 1 75 ? -13.047 21.984 13.672 1 96.44 75 PRO A CA 1
ATOM 571 C C . PRO A 1 75 ? -12.742 20.625 13.086 1 96.44 75 PRO A C 1
ATOM 573 O O . PRO A 1 75 ? -13.359 20.219 12.094 1 96.44 75 PRO A O 1
ATOM 576 N N . SER A 1 76 ? -11.773 19.812 13.633 1 97.5 76 SER A N 1
ATOM 577 C CA . SER A 1 76 ? -11.344 18.562 13.031 1 97.5 76 SER A CA 1
ATOM 578 C C . SER A 1 76 ? -12.516 17.578 12.898 1 97.5 76 SER A C 1
ATOM 580 O O . SER A 1 76 ? -12.617 16.859 11.906 1 97.5 76 SER A O 1
ATOM 582 N N . CYS A 1 77 ? -13.438 17.656 13.836 1 97.81 77 CYS A N 1
ATOM 583 C CA . CYS A 1 77 ? -14.547 16.719 13.906 1 97.81 77 CYS A CA 1
ATOM 584 C C . CYS A 1 77 ? -15.484 16.891 12.719 1 97.81 77 CYS A C 1
ATOM 586 O O . CYS A 1 77 ? -16.25 15.977 12.398 1 97.81 77 CYS A O 1
ATOM 588 N N . TRP A 1 78 ? -15.461 18.016 12.062 1 98.19 78 TRP A N 1
ATOM 589 C CA . TRP A 1 78 ? -16.375 18.297 10.969 1 98.19 78 TRP A CA 1
ATOM 590 C C . TRP A 1 78 ? -15.844 17.734 9.656 1 98.19 78 TRP A C 1
ATOM 592 O O . TRP A 1 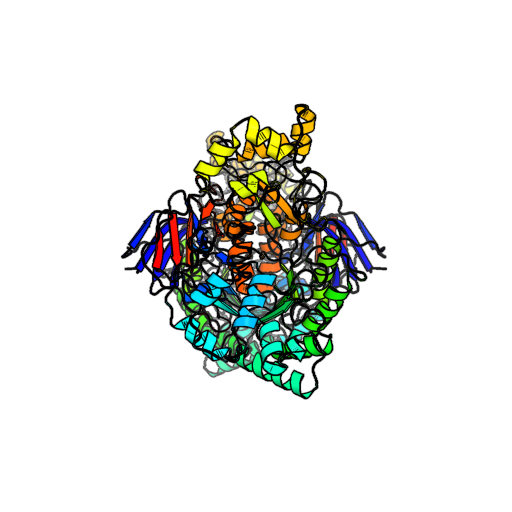78 ? -16.516 17.781 8.625 1 98.19 78 TRP A O 1
ATOM 602 N N . HIS A 1 79 ? -14.664 17.188 9.695 1 98.5 79 HIS A N 1
ATOM 603 C CA . HIS A 1 79 ? -13.984 16.828 8.461 1 98.5 79 HIS A CA 1
ATOM 604 C C . HIS A 1 79 ? -13.547 15.367 8.477 1 98.5 79 HIS A C 1
ATOM 606 O O . HIS A 1 79 ? -12.508 15.023 7.91 1 98.5 79 HIS A O 1
ATOM 612 N N . GLY A 1 80 ? -14.25 14.523 9.172 1 98.62 80 GLY A N 1
ATOM 613 C CA . GLY A 1 80 ? -14.047 13.086 9.109 1 98.62 80 GLY A CA 1
ATOM 614 C C . GLY A 1 80 ? -12.859 12.617 9.938 1 98.62 80 GLY A C 1
ATOM 615 O O . GLY A 1 80 ? -12.492 11.438 9.891 1 98.62 80 GLY A O 1
ATOM 616 N N . VAL A 1 81 ? -12.219 13.508 10.734 1 98.88 81 VAL A N 1
ATOM 617 C CA . VAL A 1 81 ? -11.07 13.156 11.57 1 98.88 81 VAL A CA 1
ATOM 618 C C . VAL A 1 81 ? -11.547 12.422 12.82 1 98.88 81 VAL A C 1
ATOM 620 O O . VAL A 1 81 ? -12.461 12.883 13.508 1 98.88 81 VAL A O 1
ATOM 623 N N . THR A 1 82 ? -10.938 11.258 13.078 1 98.88 82 THR A N 1
ATOM 624 C CA . THR A 1 82 ? -11.344 10.461 14.227 1 98.88 82 THR A CA 1
ATOM 625 C C . THR A 1 82 ? -10.188 10.312 15.211 1 98.88 82 THR A C 1
ATOM 627 O O . THR A 1 82 ? -10.383 9.852 16.344 1 98.88 82 THR A O 1
ATOM 630 N N . SER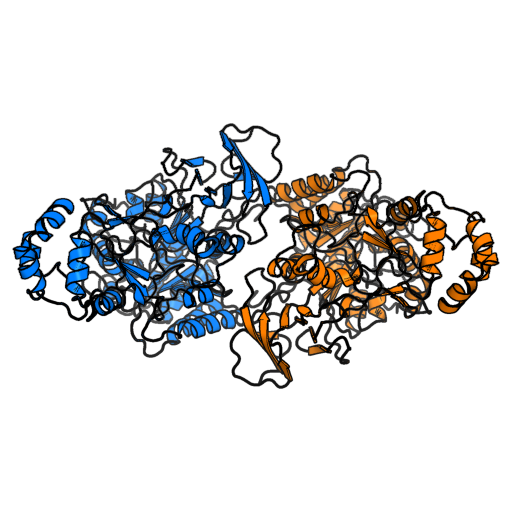 A 1 83 ? -8.992 10.695 14.805 1 98.75 83 SER A N 1
ATOM 631 C CA . SER A 1 83 ? -7.812 10.641 15.656 1 98.75 83 SER A CA 1
ATOM 632 C C . SER A 1 83 ? -6.859 11.797 15.359 1 98.75 83 SER A C 1
ATOM 634 O O . SER A 1 83 ? -6.625 12.125 14.203 1 98.75 83 SER A O 1
ATOM 636 N N . VAL A 1 84 ? -6.312 12.398 16.438 1 98.69 84 VAL A N 1
ATOM 637 C CA . VAL A 1 84 ? -5.367 13.492 16.234 1 98.69 84 VAL A CA 1
ATOM 638 C C . VAL A 1 84 ? -4.129 13.273 17.109 1 98.69 84 VAL A C 1
ATOM 640 O O . VAL A 1 84 ? -4.211 12.641 18.172 1 98.69 84 VAL A O 1
ATOM 643 N N . VAL A 1 85 ? -2.994 13.773 16.625 1 98.75 85 VAL A N 1
ATOM 644 C CA . VAL A 1 85 ? -1.763 13.828 17.406 1 98.75 85 VAL A CA 1
ATOM 645 C C . VAL A 1 85 ? -1.428 15.281 17.734 1 98.75 85 VAL A C 1
ATOM 647 O O . VAL A 1 85 ? -1.372 16.141 16.844 1 98.75 85 VAL A O 1
ATOM 650 N N . MET A 1 86 ? -1.308 15.562 18.984 1 97.88 86 MET A N 1
ATOM 651 C CA . MET A 1 86 ? -0.975 16.906 19.453 1 97.88 86 MET A CA 1
ATOM 652 C C . MET A 1 86 ? 0.44 16.953 20.016 1 97.88 86 MET A C 1
ATOM 654 O O . MET A 1 86 ? 1.171 15.961 19.953 1 97.88 86 MET A O 1
ATOM 658 N N . GLY A 1 87 ? 0.847 18.094 20.453 1 97.81 87 GLY A N 1
ATOM 659 C CA . GLY A 1 87 ? 2.197 18.266 20.969 1 97.81 87 GLY A CA 1
ATOM 660 C C . GLY A 1 87 ? 3.24 18.406 19.875 1 97.81 87 GLY A C 1
ATOM 661 O O . GLY A 1 87 ? 4.367 17.922 20.031 1 97.81 87 GLY A O 1
ATOM 662 N N . ASN A 1 88 ? 2.877 18.953 18.781 1 97.75 88 ASN A N 1
ATOM 663 C CA . ASN A 1 88 ? 3.77 19.156 17.656 1 97.75 88 ASN A CA 1
ATOM 664 C C . ASN A 1 88 ? 4.594 20.438 17.812 1 97.75 88 ASN A C 1
ATOM 666 O O . ASN A 1 88 ? 4.258 21.297 18.625 1 97.75 88 ASN A O 1
ATOM 670 N N . CYS A 1 89 ? 5.727 20.562 17.125 1 95.75 89 CYS A N 1
ATOM 671 C CA . CYS A 1 89 ? 6.52 21.766 16.922 1 95.75 89 CYS A CA 1
ATOM 672 C C . CYS A 1 89 ? 7.242 22.172 18.203 1 95.75 89 CYS A C 1
ATOM 674 O O . CYS A 1 89 ? 7.637 23.328 18.375 1 95.75 89 CYS A O 1
ATOM 676 N N . GLY A 1 90 ? 7.234 21.281 19.188 1 96.31 90 GLY A N 1
ATOM 677 C CA . GLY A 1 90 ? 7.98 21.531 20.406 1 96.31 90 GLY A CA 1
ATOM 678 C C . GLY A 1 90 ? 7.211 22.375 21.422 1 96.31 90 GLY A C 1
ATOM 679 O O . GLY A 1 90 ? 7.773 22.812 22.422 1 96.31 90 GLY A O 1
ATOM 680 N N . VAL A 1 91 ? 5.953 22.562 21.141 1 95.88 91 VAL A N 1
ATOM 681 C CA . VAL A 1 91 ? 5.176 23.391 22.062 1 95.88 91 VAL A CA 1
ATOM 682 C C . VAL A 1 91 ? 4.023 22.562 22.641 1 95.88 91 VAL A C 1
ATOM 684 O O . VAL A 1 91 ? 3.506 21.656 22 1 95.88 91 VAL A O 1
ATOM 687 N N . GLY A 1 92 ? 3.652 22.828 23.828 1 96.38 92 GLY A N 1
ATOM 688 C CA . GLY A 1 92 ? 2.615 22.172 24.609 1 96.38 92 GLY A CA 1
ATOM 689 C C . GLY A 1 92 ? 2.566 22.656 26.047 1 96.38 92 GLY A C 1
ATOM 690 O O . GLY A 1 92 ? 3.209 23.641 26.406 1 96.38 92 GLY A O 1
ATOM 691 N N . PHE A 1 93 ? 1.834 21.953 26.859 1 97.62 93 PHE A N 1
ATOM 692 C CA . PHE A 1 93 ? 1.556 22.531 28.172 1 97.62 93 PHE A CA 1
ATOM 693 C C . PHE A 1 93 ? 2.039 21.594 29.281 1 97.62 93 PHE A C 1
ATOM 695 O O . PHE A 1 93 ? 1.612 21.719 30.438 1 97.62 93 PHE A O 1
ATOM 702 N N . ALA A 1 94 ? 2.848 20.625 28.922 1 97.88 94 ALA A N 1
ATOM 703 C CA . ALA A 1 94 ? 3.418 19.734 29.938 1 97.88 94 ALA A CA 1
ATOM 704 C C . ALA A 1 94 ? 4.797 19.234 29.5 1 97.88 94 ALA A C 1
ATOM 706 O O . ALA A 1 94 ? 5.047 19.016 28.312 1 97.88 94 ALA A O 1
ATOM 707 N N . PRO A 1 95 ? 5.73 19.156 30.5 1 97.62 95 PRO A N 1
ATOM 708 C CA . PRO A 1 95 ? 5.574 19.484 31.922 1 97.62 95 PRO A CA 1
ATOM 709 C C . PRO A 1 95 ? 5.527 21 32.156 1 97.62 95 PRO A C 1
ATOM 711 O O . PRO A 1 95 ? 6.012 21.781 31.344 1 97.62 95 PRO A O 1
ATOM 714 N N . ALA A 1 96 ? 4.883 21.297 33.25 1 96.88 96 ALA A N 1
ATOM 715 C CA . ALA A 1 96 ? 4.723 22.719 33.531 1 96.88 96 ALA A CA 1
ATOM 716 C C . ALA A 1 96 ? 4.699 22.984 35.062 1 96.88 96 ALA A C 1
ATOM 718 O O . ALA A 1 96 ? 3.754 22.594 35.75 1 96.88 96 ALA A O 1
ATOM 719 N N . ARG A 1 97 ? 5.695 23.703 35.531 1 95.69 97 ARG A N 1
ATOM 720 C CA . ARG A 1 97 ? 5.621 24.188 36.875 1 95.69 97 ARG A CA 1
ATOM 721 C C . ARG A 1 97 ? 4.535 25.25 37.031 1 95.69 97 ARG A C 1
ATOM 723 O O . ARG A 1 97 ? 4.266 26 36.094 1 95.69 97 ARG A O 1
ATOM 730 N N . PRO A 1 98 ? 4.004 25.359 38.219 1 94.25 98 PRO A N 1
ATOM 731 C CA . PRO A 1 98 ? 2.906 26.312 38.406 1 94.25 98 PRO A CA 1
ATOM 732 C C . PRO A 1 98 ? 3.297 27.734 38.031 1 94.25 98 PRO A C 1
ATOM 734 O O . PRO A 1 98 ? 2.475 28.5 37.5 1 94.25 98 PRO A O 1
ATOM 737 N N . ASP A 1 99 ? 4.48 28.078 38.25 1 93.31 99 ASP A N 1
ATOM 738 C CA . ASP A 1 99 ? 4.906 29.453 38 1 93.31 99 ASP A CA 1
ATOM 739 C C . ASP A 1 99 ? 5.223 29.672 36.531 1 93.31 99 ASP A C 1
ATOM 741 O O . ASP A 1 99 ? 5.574 30.766 36.125 1 93.31 99 ASP A O 1
ATOM 745 N N . ARG A 1 100 ? 5.039 28.656 35.75 1 92.94 100 ARG A N 1
ATOM 746 C CA . ARG A 1 100 ? 5.391 28.766 34.344 1 92.94 100 ARG A CA 1
ATOM 747 C C . ARG A 1 100 ? 4.152 28.656 33.438 1 92.94 100 ARG A C 1
ATOM 749 O O . ARG A 1 100 ? 4.254 28.688 32.219 1 92.94 100 ARG A O 1
ATOM 756 N N . HIS A 1 101 ? 3 28.609 34 1 95.88 101 HIS A N 1
ATOM 757 C CA . HIS A 1 101 ? 1.761 28.469 33.25 1 95.88 101 HIS A CA 1
ATOM 758 C C . HIS A 1 101 ? 1.58 29.609 32.25 1 95.88 101 HIS A C 1
ATOM 760 O O . HIS A 1 101 ? 1.366 29.391 31.062 1 95.88 101 HIS A O 1
ATOM 766 N N . ASP A 1 102 ? 1.776 30.781 32.719 1 94.12 102 ASP A N 1
ATOM 767 C CA . ASP A 1 102 ? 1.585 31.969 31.906 1 94.12 102 ASP A CA 1
ATOM 768 C C . ASP A 1 102 ? 2.633 32.031 30.797 1 94.12 102 ASP A C 1
ATOM 770 O O . ASP A 1 102 ? 2.342 32.469 29.672 1 94.12 102 ASP A O 1
ATOM 774 N N . TRP A 1 103 ? 3.762 31.672 31.172 1 93.38 103 TRP A N 1
ATOM 775 C CA . TRP A 1 103 ? 4.828 31.672 30.172 1 93.38 103 TRP A CA 1
ATOM 776 C C . TRP A 1 103 ? 4.523 30.719 29.031 1 93.38 103 TRP A C 1
ATOM 778 O O . TRP A 1 103 ? 4.699 31.047 27.859 1 93.38 103 TRP A O 1
ATOM 788 N N . LEU A 1 104 ? 4.066 29.562 29.391 1 94.88 104 LEU A N 1
ATOM 789 C CA . LEU A 1 104 ? 3.727 28.562 28.375 1 94.88 104 LEU A CA 1
ATOM 790 C C . LEU A 1 104 ? 2.557 29.047 27.531 1 94.88 104 LEU A C 1
ATOM 792 O O . LEU A 1 104 ? 2.527 28.797 26.312 1 94.88 104 LEU A O 1
ATOM 796 N N . VAL A 1 105 ? 1.587 29.609 28.094 1 95.38 105 VAL A N 1
ATOM 797 C CA . VAL A 1 105 ? 0.471 30.203 27.359 1 95.38 105 VAL A CA 1
ATOM 798 C C . VAL A 1 105 ? 0.993 31.234 26.375 1 95.38 105 VAL A C 1
ATOM 800 O O . VAL A 1 105 ? 0.585 31.266 25.219 1 95.38 105 VAL A O 1
ATOM 803 N N . GLY A 1 106 ? 1.881 32.094 26.844 1 92.81 106 GLY A N 1
ATOM 804 C CA . GLY A 1 106 ? 2.486 33.094 25.969 1 92.81 106 GLY A CA 1
ATOM 805 C C . GLY A 1 106 ? 3.266 32.469 24.828 1 92.81 106 GLY A C 1
ATOM 806 O O . GLY A 1 106 ? 3.26 33 23.719 1 92.81 106 GLY A O 1
ATOM 807 N N . LEU A 1 107 ? 3.951 31.422 25.156 1 92.12 107 LEU A N 1
ATOM 808 C CA . LEU A 1 107 ? 4.691 30.703 24.125 1 92.12 107 LEU A CA 1
ATOM 809 C C . LEU A 1 107 ? 3.752 30.188 23.047 1 92.12 107 LEU A C 1
ATOM 811 O O . LEU A 1 107 ? 4.004 30.375 21.859 1 92.12 107 LEU A O 1
ATOM 815 N N . MET A 1 108 ? 2.693 29.516 23.438 1 93.62 108 MET A N 1
ATOM 816 C CA . MET A 1 108 ? 1.716 28.969 22.5 1 93.62 108 MET A CA 1
ATOM 817 C C . MET A 1 108 ? 1.041 30.062 21.703 1 93.62 108 MET A C 1
ATOM 819 O O . MET A 1 108 ? 0.828 29.922 20.5 1 93.62 108 MET A O 1
ATOM 823 N N . GLU A 1 109 ? 0.695 31.109 22.328 1 92 109 GLU A N 1
ATOM 824 C CA . GLU A 1 109 ? 0.088 32.25 21.641 1 92 109 GLU A CA 1
ATOM 825 C C . GLU A 1 109 ? 1.011 32.812 20.562 1 92 109 GLU A C 1
ATOM 827 O O . GLU A 1 109 ? 0.567 33.094 19.453 1 92 109 GLU A O 1
ATOM 832 N N . GLY A 1 110 ? 2.199 32.938 20.891 1 87.69 110 GLY A N 1
ATOM 833 C CA . GLY A 1 110 ? 3.164 33.469 19.953 1 87.69 110 GLY A CA 1
ATOM 834 C C . GLY A 1 110 ? 3.418 32.531 18.766 1 87.69 110 GLY A C 1
ATOM 835 O O . GLY A 1 110 ? 3.434 33 17.625 1 87.69 110 GLY A O 1
ATOM 836 N N . VAL A 1 111 ? 3.588 31.344 19.031 1 82.94 111 VAL A N 1
ATOM 837 C CA . VAL A 1 111 ? 4 30.359 18.016 1 82.94 111 VAL A CA 1
ATOM 838 C C . VAL A 1 111 ? 2.799 29.969 17.156 1 82.94 111 VAL A C 1
ATOM 840 O O . VAL A 1 111 ? 2.891 29.922 15.93 1 82.94 111 VAL A O 1
ATOM 843 N N . GLU A 1 112 ? 1.66 29.703 17.828 1 81.5 112 GLU A N 1
ATOM 844 C CA . GLU A 1 112 ? 0.544 29.062 17.141 1 81.5 112 GLU A CA 1
ATOM 845 C C . GLU A 1 112 ? -0.64 30.016 17 1 81.5 112 GLU A C 1
ATOM 847 O O . GLU A 1 112 ? -1.692 29.641 16.484 1 81.5 112 GLU A O 1
ATOM 852 N N . ASP A 1 113 ? -0.457 31.281 17.422 1 87.69 113 ASP A N 1
ATOM 853 C CA . ASP A 1 113 ? -1.481 32.312 17.25 1 87.69 113 ASP A CA 1
ATOM 854 C C . ASP A 1 113 ? -2.82 31.844 17.828 1 87.69 113 ASP A C 1
ATOM 856 O O . ASP A 1 113 ? -3.838 31.875 17.125 1 87.69 113 ASP A O 1
ATOM 860 N N . ILE A 1 114 ? -2.822 31.25 18.953 1 90.12 114 ILE A N 1
ATOM 861 C CA . ILE A 1 114 ? -3.998 30.953 19.766 1 90.12 114 ILE A CA 1
ATOM 862 C C . ILE A 1 114 ? -4.172 32.031 20.844 1 90.12 114 ILE A C 1
ATOM 864 O O . ILE A 1 114 ? -3.229 32.344 21.578 1 90.12 114 ILE A O 1
ATOM 868 N N . PRO A 1 115 ? -5.336 32.562 20.984 1 92.19 115 PRO A N 1
ATOM 869 C CA . PRO A 1 115 ? -5.48 33.656 21.953 1 92.19 115 PRO A CA 1
ATOM 870 C C . PRO A 1 115 ? -5.109 33.25 23.375 1 92.19 115 PRO A C 1
ATOM 872 O O . PRO A 1 115 ? -5.68 32.312 23.922 1 92.19 115 PRO A O 1
ATOM 875 N N . GLY A 1 116 ? -4.219 34 23.969 1 94.31 116 GLY A N 1
ATOM 876 C CA . GLY A 1 116 ? -3.758 33.688 25.312 1 94.31 116 GLY A CA 1
ATOM 877 C C . GLY A 1 116 ? -4.871 33.719 26.344 1 94.31 116 GLY A C 1
ATOM 878 O O . GLY A 1 116 ? -4.906 32.875 27.25 1 94.31 116 GLY A O 1
ATOM 879 N N . ALA A 1 117 ? -5.742 34.688 26.172 1 95 117 ALA A N 1
ATOM 880 C CA . ALA A 1 117 ? -6.875 34.781 27.094 1 95 117 ALA A CA 1
ATOM 881 C C . ALA A 1 117 ? -7.738 33.531 27.031 1 95 117 ALA A C 1
ATOM 883 O O . ALA A 1 117 ? -8.25 33.062 28.062 1 95 117 ALA A O 1
ATOM 884 N N . SER A 1 118 ? -7.91 33.031 25.859 1 96.19 118 SER A N 1
ATOM 885 C CA . SER A 1 118 ? -8.695 31.797 25.703 1 96.19 118 SER A CA 1
ATOM 886 C C . SER A 1 118 ? -8.008 30.609 26.344 1 96.19 118 SER A C 1
ATOM 888 O O . SER A 1 118 ? -8.656 29.781 26.984 1 96.19 118 SER A O 1
ATOM 890 N N . LEU A 1 119 ? -6.703 30.531 26.156 1 96.62 119 LEU A N 1
ATOM 891 C CA . LEU A 1 119 ? -5.934 29.453 26.781 1 96.62 119 LEU A CA 1
ATOM 892 C C . LEU A 1 119 ? -5.992 29.547 28.297 1 96.62 119 LEU A C 1
ATOM 894 O O . LEU A 1 119 ? -6.223 28.547 28.969 1 96.62 119 LEU A O 1
ATOM 898 N N . SER A 1 120 ? -5.812 30.734 28.797 1 96.25 120 SER A N 1
ATOM 899 C CA . SER A 1 120 ? -5.785 30.938 30.234 1 96.25 120 SER A CA 1
ATOM 900 C C . SER A 1 120 ? -7.125 30.594 30.875 1 96.25 120 SER A C 1
ATOM 902 O O . SER A 1 120 ? -7.172 29.984 31.953 1 96.25 120 SER A O 1
ATOM 904 N N . GLU A 1 121 ? -8.141 30.984 30.234 1 96.44 121 GLU A N 1
ATOM 905 C CA . GLU A 1 121 ? -9.477 30.719 30.766 1 96.44 121 GLU A CA 1
ATOM 906 C C . GLU A 1 121 ? -9.875 29.266 30.562 1 96.44 121 GLU A C 1
ATOM 908 O O . GLU A 1 121 ? -10.523 28.656 31.406 1 96.44 121 GLU A O 1
ATOM 913 N N . GLY A 1 122 ? -9.508 28.781 29.469 1 96.25 122 GLY A N 1
ATOM 914 C CA . GLY A 1 122 ? -10.008 27.484 29.047 1 96.25 122 GLY A CA 1
ATOM 915 C C . GLY A 1 122 ? -9.266 26.328 29.688 1 96.25 122 GLY A C 1
ATOM 916 O O . GLY A 1 122 ? -9.844 25.266 29.938 1 96.25 122 GLY A O 1
ATOM 917 N N . ILE A 1 123 ? -7.945 26.422 29.938 1 96.56 123 ILE A N 1
ATOM 918 C CA . ILE A 1 123 ? -7.145 25.312 30.453 1 96.56 123 ILE A CA 1
ATOM 919 C C . ILE A 1 123 ? -7.375 25.172 31.953 1 96.56 123 ILE A C 1
ATOM 921 O O . ILE A 1 123 ? -7.293 26.156 32.688 1 96.56 123 ILE A O 1
ATOM 925 N N . THR A 1 124 ? -7.691 23.969 32.375 1 93.31 124 THR A N 1
ATOM 926 C CA . THR A 1 124 ? -7.699 23.656 33.812 1 93.31 124 THR A CA 1
ATOM 927 C C . THR A 1 124 ? -6.402 22.953 34.219 1 93.31 124 THR A C 1
ATOM 929 O O . THR A 1 124 ? -6.227 21.766 33.969 1 93.31 124 THR A O 1
ATOM 932 N N . TRP A 1 125 ? -5.594 23.703 34.875 1 94.69 125 TRP A N 1
ATOM 933 C CA . TRP A 1 125 ? -4.266 23.219 35.25 1 94.69 125 TRP A CA 1
ATOM 934 C C . TRP A 1 125 ? -4.34 22.234 36.406 1 94.69 125 TRP A C 1
ATOM 936 O O . TRP A 1 125 ? -4.414 22.625 37.562 1 94.69 125 TRP A O 1
ATOM 946 N N . GLU A 1 126 ? -4.312 21.016 36.156 1 94.75 126 GLU A N 1
ATOM 947 C CA . GLU A 1 126 ? -4.34 20 37.188 1 94.75 126 GLU A CA 1
ATOM 948 C C . GLU A 1 126 ? -3.135 19.078 37.094 1 94.75 126 GLU A C 1
ATOM 950 O O . GLU A 1 126 ? -3.215 17.906 37.469 1 94.75 126 GLU A O 1
ATOM 955 N N . TRP A 1 127 ? -2.062 19.531 36.438 1 97.62 127 TRP A N 1
ATOM 956 C CA . TRP A 1 127 ? -0.873 18.703 36.219 1 97.62 127 TRP A CA 1
ATOM 957 C C . TRP A 1 127 ? 0.395 19.547 36.375 1 97.62 127 TRP A C 1
ATOM 959 O O . TRP A 1 127 ? 0.354 20.766 36.25 1 97.62 127 TRP A O 1
ATOM 969 N N . GLU A 1 128 ? 1.421 18.906 36.656 1 98.06 128 GLU A N 1
ATOM 970 C CA . GLU A 1 128 ? 2.77 19.438 36.531 1 98.06 128 GLU A CA 1
ATOM 971 C C . GLU A 1 128 ? 3.611 18.594 35.562 1 98.06 128 GLU A C 1
ATOM 973 O O . GLU A 1 128 ? 4.344 19.141 34.75 1 98.06 128 GLU A O 1
ATOM 978 N N . THR A 1 129 ? 3.514 17.281 35.75 1 98.25 129 THR A N 1
ATOM 979 C CA . THR A 1 129 ? 4.301 16.359 34.938 1 98.25 129 THR A CA 1
ATOM 980 C C . THR A 1 129 ? 3.541 15.984 33.656 1 98.25 129 THR A C 1
ATOM 982 O O . THR A 1 129 ? 2.332 16.203 33.562 1 98.25 129 THR A O 1
ATOM 985 N N . PHE A 1 130 ? 4.242 15.461 32.75 1 98.44 130 PHE A N 1
ATOM 986 C CA . PHE A 1 130 ? 3.619 15.047 31.484 1 98.44 130 PHE A CA 1
ATOM 987 C C . PHE A 1 130 ? 2.654 13.891 31.719 1 98.44 130 PHE A C 1
ATOM 989 O O . PHE A 1 130 ? 1.545 13.883 31.188 1 98.44 130 PHE A O 1
ATOM 996 N N . PRO A 1 131 ? 3.004 12.867 32.562 1 98.62 131 PRO A N 1
ATOM 997 C CA . PRO A 1 131 ? 2.029 11.812 32.844 1 98.62 131 PRO A CA 1
ATOM 998 C C . PRO A 1 131 ? 0.74 12.352 33.438 1 98.62 131 PRO A C 1
ATOM 1000 O O . PRO A 1 131 ? -0.353 11.906 33.094 1 98.62 131 PRO A O 1
ATOM 1003 N N . GLU A 1 132 ? 0.872 13.305 34.312 1 98.44 132 GLU A N 1
ATOM 1004 C CA . GLU A 1 132 ? -0.309 13.906 34.938 1 98.44 132 GLU A CA 1
ATOM 1005 C C . GLU A 1 132 ? -1.152 14.648 33.906 1 98.44 132 GLU A C 1
ATOM 1007 O O . GLU A 1 132 ? -2.381 14.672 34 1 98.44 132 GLU A O 1
ATOM 1012 N N . TYR A 1 133 ? -0.514 15.289 32.969 1 98.31 133 TYR A N 1
ATOM 1013 C CA . TYR A 1 133 ? -1.214 15.914 31.859 1 98.31 133 TYR A CA 1
ATOM 1014 C C . TYR A 1 133 ? -2.029 14.891 31.078 1 98.31 133 TYR A C 1
ATOM 1016 O O . TYR A 1 133 ? -3.205 15.117 30.781 1 98.31 133 TYR A O 1
ATOM 1024 N N . LEU A 1 134 ? -1.38 13.789 30.781 1 98.5 134 LEU A N 1
ATOM 1025 C CA . LEU A 1 134 ? -2.102 12.734 30.078 1 98.5 134 LEU A CA 1
ATOM 1026 C C . LEU A 1 134 ? -3.293 12.25 30.906 1 98.5 134 LEU A C 1
ATOM 1028 O O . LEU A 1 134 ? -4.371 12 30.359 1 98.5 134 LEU A O 1
ATOM 1032 N N . ASP A 1 135 ? -3.145 12.133 32.219 1 98.19 135 ASP A N 1
ATOM 1033 C CA . ASP A 1 135 ? -4.246 11.742 33.094 1 98.19 135 ASP A CA 1
ATOM 1034 C C . ASP A 1 135 ? -5.395 12.742 33.031 1 98.19 135 ASP A C 1
ATOM 1036 O O . ASP A 1 135 ? -6.562 12.352 33 1 98.19 135 ASP A O 1
ATOM 1040 N N . ALA A 1 136 ? -5.02 13.977 33 1 97.56 136 ALA A N 1
ATOM 1041 C CA . ALA A 1 136 ? -6.023 15.031 32.906 1 97.56 136 ALA A CA 1
ATOM 1042 C C . ALA A 1 136 ? -6.785 14.961 31.594 1 97.56 136 ALA A C 1
ATOM 1044 O O . ALA A 1 136 ? -8.008 15.094 31.578 1 97.56 136 ALA A O 1
ATOM 1045 N N . VAL A 1 137 ? -6.066 14.789 30.531 1 97.38 137 VAL A N 1
ATOM 1046 C CA . VAL A 1 137 ? -6.668 14.68 29.203 1 97.38 137 VAL A CA 1
ATOM 1047 C C . VAL A 1 137 ? -7.613 13.477 29.172 1 97.38 137 VAL A C 1
ATOM 1049 O O . VAL A 1 137 ? -8.703 13.555 28.594 1 97.38 137 VAL A O 1
ATOM 1052 N N . GLU A 1 138 ? -7.234 12.414 29.75 1 96.81 138 GLU A N 1
ATOM 1053 C CA . GLU A 1 138 ? -7.996 11.164 29.734 1 96.81 138 GLU A CA 1
ATOM 1054 C C . GLU A 1 138 ? -9.336 11.328 30.453 1 96.81 138 GLU A C 1
ATOM 1056 O O . GLU A 1 138 ? -10.32 10.672 30.094 1 96.81 138 GLU A O 1
ATOM 1061 N N . ARG A 1 139 ? -9.453 12.203 31.359 1 95.62 139 ARG A N 1
ATOM 1062 C CA . ARG A 1 139 ? -10.641 12.359 32.188 1 95.62 139 ARG A CA 1
ATOM 1063 C C . ARG A 1 139 ? -11.742 13.086 31.422 1 95.62 139 ARG A C 1
ATOM 1065 O O . ARG A 1 139 ? -12.914 13.023 31.812 1 95.62 139 ARG A O 1
ATOM 1072 N N . VAL A 1 140 ? -11.398 13.758 30.406 1 94.31 140 VAL A N 1
ATOM 1073 C CA . VAL A 1 140 ? -12.375 14.547 29.672 1 94.31 140 VAL A CA 1
ATOM 1074 C C . VAL A 1 140 ? -12.945 13.727 28.516 1 94.31 140 VAL A C 1
ATOM 1076 O O . VAL A 1 140 ? -12.203 13.297 27.625 1 94.31 140 VAL A O 1
ATOM 1079 N N . PRO A 1 141 ? -14.234 13.539 28.5 1 96 141 PRO A N 1
ATOM 1080 C CA . PRO A 1 141 ? -14.836 12.859 27.344 1 96 141 PRO A CA 1
ATOM 1081 C C . PRO A 1 141 ? -14.75 13.688 26.062 1 96 141 PRO A C 1
ATOM 1083 O O . PRO A 1 141 ? -14.883 14.914 26.109 1 96 141 PRO A O 1
ATOM 1086 N N . ARG A 1 142 ? -14.633 13.016 24.969 1 97.62 142 ARG A N 1
ATOM 1087 C CA . ARG A 1 142 ? -14.5 13.727 23.703 1 97.62 142 ARG A CA 1
ATOM 1088 C C . ARG A 1 142 ? -14.984 12.867 22.547 1 97.62 142 ARG A C 1
ATOM 1090 O O . ARG A 1 142 ? -15.25 11.672 22.719 1 97.62 142 ARG A O 1
ATOM 1097 N N . VAL A 1 143 ? -15.047 13.438 21.391 1 97.94 143 VAL A N 1
ATOM 1098 C CA . VAL A 1 143 ? -15.672 12.773 20.25 1 97.94 143 VAL A CA 1
ATOM 1099 C C . VAL A 1 143 ? -14.641 11.93 19.516 1 97.94 143 VAL A C 1
ATOM 1101 O O . VAL A 1 143 ? -14.977 10.898 18.922 1 97.94 143 VAL A O 1
ATOM 1104 N N . LEU A 1 144 ? -13.375 12.352 19.5 1 97.81 144 LEU A N 1
ATOM 1105 C CA . LEU A 1 144 ? -12.359 11.625 18.75 1 97.81 144 LEU A CA 1
ATOM 1106 C C . LEU A 1 144 ? -11.148 11.32 19.625 1 97.81 144 LEU A C 1
ATOM 1108 O O . LEU A 1 144 ? -11 11.891 20.703 1 97.81 144 LEU A O 1
ATOM 1112 N N . ASP A 1 145 ? -10.32 10.406 19.203 1 98.69 145 ASP A N 1
ATOM 1113 C CA . ASP A 1 145 ? -9.133 10.016 19.953 1 98.69 145 ASP A CA 1
ATOM 1114 C C . ASP A 1 145 ? -8.055 11.094 19.875 1 98.69 145 ASP A C 1
ATOM 1116 O O . ASP A 1 145 ? -7.902 11.742 18.828 1 98.69 145 ASP A O 1
ATOM 1120 N N . VAL A 1 146 ? -7.32 11.211 20.984 1 98.56 146 VAL A N 1
ATOM 1121 C CA . VAL A 1 146 ? -6.203 12.156 21 1 98.56 146 VAL A CA 1
ATOM 1122 C C . VAL A 1 146 ? -4.945 11.453 21.5 1 98.56 146 VAL A C 1
ATOM 1124 O O . VAL A 1 146 ? -5.016 10.602 22.391 1 98.56 146 VAL A O 1
ATOM 1127 N N . ALA A 1 147 ? -3.83 11.742 20.844 1 98.69 147 ALA A N 1
ATOM 1128 C CA . ALA A 1 147 ? -2.494 11.359 21.297 1 98.69 147 ALA A CA 1
ATOM 1129 C C . ALA A 1 147 ? -1.579 12.57 21.391 1 98.69 147 ALA A C 1
ATOM 1131 O O . ALA A 1 147 ? -1.892 13.641 20.859 1 98.69 147 ALA A O 1
ATOM 1132 N N . ALA A 1 148 ? -0.504 12.398 22.141 1 98.62 148 ALA A N 1
ATOM 1133 C CA . ALA A 1 148 ? 0.341 13.562 22.391 1 98.62 148 ALA A CA 1
ATOM 1134 C C . ALA A 1 148 ? 1.819 13.203 22.281 1 98.62 148 ALA A C 1
ATOM 1136 O O . ALA A 1 148 ? 2.193 12.039 22.438 1 98.62 148 ALA A O 1
ATOM 1137 N N . GLN A 1 149 ? 2.584 14.156 21.984 1 98.75 149 GLN A N 1
ATOM 1138 C CA . GLN A 1 149 ? 4.039 14.086 22 1 98.75 149 GLN A CA 1
ATOM 1139 C C . GLN A 1 149 ? 4.621 14.977 23.094 1 98.75 149 GLN A C 1
ATOM 1141 O O . GLN A 1 149 ? 4.012 15.984 23.469 1 98.75 149 GLN A O 1
ATOM 1146 N N . VAL A 1 150 ? 5.789 14.617 23.594 1 98.69 150 VAL A N 1
ATOM 1147 C CA . VAL A 1 150 ? 6.473 15.453 24.578 1 98.69 150 VAL A CA 1
ATOM 1148 C C . VAL A 1 150 ? 7.098 16.656 23.875 1 98.69 150 VAL A C 1
ATOM 1150 O O . VAL A 1 150 ? 7.961 16.5 23.016 1 98.69 150 VAL A O 1
ATOM 1153 N N . PRO A 1 151 ? 6.715 17.812 24.266 1 98.25 151 PRO A N 1
ATOM 1154 C CA . PRO A 1 151 ? 7.223 19 23.578 1 98.25 151 PRO A CA 1
ATOM 1155 C C . PRO A 1 151 ? 8.539 19.516 24.172 1 98.25 151 PRO A C 1
ATOM 1157 O O . PRO A 1 151 ? 8.641 19.703 25.391 1 98.25 151 PRO A O 1
ATOM 1160 N N . HIS A 1 152 ? 9.445 19.844 23.375 1 98.12 152 HIS A N 1
ATOM 1161 C CA . HIS A 1 152 ? 10.797 20.266 23.75 1 98.12 152 HIS A CA 1
ATOM 1162 C C . HIS A 1 152 ? 10.773 21.562 24.547 1 98.12 152 HIS A C 1
ATOM 1164 O O . HIS A 1 152 ? 11.5 21.703 25.531 1 98.12 152 HIS A O 1
ATOM 1170 N N . GLY A 1 153 ? 9.977 22.516 24.109 1 95.62 153 GLY A N 1
ATOM 1171 C CA . GLY A 1 153 ? 9.93 23.812 24.75 1 95.62 153 GLY A CA 1
ATOM 1172 C C . GLY A 1 153 ? 9.508 23.734 26.219 1 95.62 153 GLY A C 1
ATOM 1173 O O . GLY A 1 153 ? 10.125 24.359 27.078 1 95.62 153 GLY A O 1
ATOM 1174 N N . ALA A 1 154 ? 8.492 22.969 26.453 1 96.12 154 ALA A N 1
ATOM 1175 C CA . ALA A 1 154 ? 8.031 22.797 27.828 1 96.12 154 ALA A CA 1
ATOM 1176 C C . ALA A 1 154 ? 9.086 22.094 28.672 1 96.12 154 ALA A C 1
ATOM 1178 O O . ALA A 1 154 ? 9.297 22.438 29.844 1 96.12 154 ALA A O 1
ATOM 1179 N N . LEU A 1 155 ? 9.703 21.156 28.078 1 97.06 155 LEU A N 1
ATOM 1180 C CA . LEU A 1 155 ? 10.734 20.375 28.766 1 97.06 155 LEU A CA 1
ATOM 1181 C C . LEU A 1 155 ? 11.906 21.281 29.156 1 97.06 155 LEU A C 1
ATOM 1183 O O . LEU A 1 155 ? 12.383 21.219 30.297 1 97.06 155 LEU A O 1
ATOM 1187 N N . ARG A 1 156 ? 12.383 22.094 28.266 1 96.62 156 ARG A N 1
ATOM 1188 C CA . ARG A 1 156 ? 13.492 23 28.531 1 96.62 156 ARG A CA 1
ATOM 1189 C C . ARG A 1 156 ? 13.141 24 29.625 1 96.62 156 ARG A C 1
ATOM 1191 O O . ARG A 1 156 ? 13.945 24.25 30.531 1 96.62 156 ARG A O 1
ATOM 1198 N N . ALA A 1 157 ? 11.984 24.547 29.531 1 94.75 157 ALA A N 1
ATOM 1199 C CA . ALA A 1 157 ? 11.555 25.516 30.531 1 94.75 157 ALA A CA 1
ATOM 1200 C C . ALA A 1 157 ? 11.438 24.875 31.906 1 94.75 157 ALA A C 1
ATOM 1202 O O . ALA A 1 157 ? 11.773 25.484 32.906 1 94.75 157 ALA A O 1
ATOM 1203 N N . TYR A 1 158 ? 10.945 23.719 31.922 1 97.12 158 TYR A N 1
ATOM 1204 C CA . TYR A 1 158 ? 10.734 23 33.188 1 97.12 158 TYR A CA 1
ATOM 1205 C C . TYR A 1 158 ? 12.062 22.703 33.875 1 97.12 158 TYR A C 1
ATOM 1207 O O . TYR A 1 158 ? 12.172 22.828 35.094 1 97.12 158 TYR A O 1
ATOM 1215 N N . VAL A 1 159 ? 13.078 22.312 33.125 1 97.81 159 VAL A N 1
ATOM 1216 C CA . VAL A 1 159 ? 14.344 21.828 33.656 1 97.81 159 VAL A CA 1
ATOM 1217 C C . VAL A 1 159 ? 15.289 23.016 33.906 1 97.81 159 VAL A C 1
ATOM 1219 O O . VAL A 1 159 ? 15.961 23.078 34.938 1 97.81 159 VAL A O 1
ATOM 1222 N N . MET A 1 160 ? 15.289 24 32.969 1 97.06 160 MET A N 1
ATOM 1223 C CA . MET A 1 160 ? 16.328 25.016 32.969 1 97.06 160 MET A CA 1
ATOM 1224 C C . MET A 1 160 ? 15.766 26.375 33.375 1 97.06 160 MET A C 1
ATOM 1226 O O . MET A 1 160 ? 16.516 27.344 33.562 1 97.06 160 MET A O 1
ATOM 1230 N N . GLY A 1 161 ? 14.469 26.5 33.438 1 94 161 GLY A N 1
ATOM 1231 C CA . GLY A 1 161 ? 13.852 27.766 33.781 1 94 161 GLY A CA 1
ATOM 1232 C C . GLY A 1 161 ? 14.07 28.828 32.719 1 94 161 GLY A C 1
ATOM 1233 O O . GLY A 1 161 ? 13.836 28.594 31.516 1 94 161 GLY A O 1
ATOM 1234 N N . ASP A 1 162 ? 14.539 29.938 33.156 1 93.5 162 ASP A N 1
ATOM 1235 C CA . ASP A 1 162 ? 14.742 31.078 32.25 1 93.5 162 ASP A CA 1
ATOM 1236 C C . ASP A 1 162 ? 15.883 30.797 31.266 1 93.5 162 ASP A C 1
ATOM 1238 O O . ASP A 1 162 ? 15.852 31.266 30.125 1 93.5 162 ASP A O 1
ATOM 1242 N N . ARG A 1 163 ? 16.781 30.062 31.719 1 95.25 163 ARG A N 1
ATOM 1243 C CA . ARG A 1 163 ? 17.891 29.719 30.828 1 95.25 163 ARG A CA 1
ATOM 1244 C C . ARG A 1 163 ? 17.391 28.922 29.625 1 95.25 163 ARG A C 1
ATOM 1246 O O . ARG A 1 163 ? 17.828 29.141 28.5 1 95.25 163 ARG A O 1
ATOM 1253 N N . GLY A 1 164 ? 16.547 27.984 29.922 1 92.44 164 GLY A N 1
ATOM 1254 C CA . GLY A 1 164 ? 15.953 27.188 28.859 1 92.44 164 GLY A CA 1
ATOM 1255 C C . GLY A 1 164 ? 15.086 28 27.906 1 92.44 164 GLY A C 1
ATOM 1256 O O . GLY A 1 164 ? 15.164 27.828 26.688 1 92.44 164 GLY A O 1
ATOM 1257 N N . ALA A 1 165 ? 14.297 28.859 28.5 1 87.94 165 ALA A N 1
ATOM 1258 C CA . ALA A 1 165 ? 13.43 29.734 27.719 1 87.94 165 ALA A CA 1
ATOM 1259 C C . ALA A 1 165 ? 14.242 30.625 26.797 1 87.94 165 ALA A C 1
ATOM 1261 O O . ALA A 1 165 ? 13.797 30.969 25.703 1 87.94 165 ALA A O 1
ATOM 1262 N N . ALA A 1 166 ? 15.461 30.906 27.203 1 91.25 166 ALA A N 1
ATOM 1263 C CA . ALA A 1 166 ? 16.328 31.812 26.453 1 91.25 166 ALA A CA 1
ATOM 1264 C C . ALA A 1 166 ? 17.234 31.047 25.484 1 91.25 166 ALA A C 1
ATOM 1266 O O . ALA A 1 166 ? 18.156 31.609 24.906 1 91.25 166 ALA A O 1
ATOM 1267 N N . ASN A 1 167 ? 17.078 29.766 25.391 1 95.06 167 ASN A N 1
ATOM 1268 C CA . ASN A 1 167 ? 17.797 28.906 24.453 1 95.06 167 ASN A CA 1
ATOM 1269 C C . ASN A 1 167 ? 19.266 28.781 24.812 1 95.06 167 ASN A C 1
ATOM 1271 O O . ASN A 1 167 ? 20.125 28.656 23.922 1 95.06 167 ASN A O 1
ATOM 1275 N N . GLU A 1 168 ? 19.547 28.906 26.109 1 96.25 168 GLU A N 1
ATOM 1276 C CA . GLU A 1 168 ? 20.906 28.625 26.547 1 96.25 168 GLU A CA 1
ATOM 1277 C C . GLU A 1 168 ? 21.234 27.141 26.406 1 96.25 168 GLU A C 1
ATOM 1279 O O . GLU A 1 168 ? 20.344 26.297 26.484 1 96.25 168 GLU A O 1
ATOM 1284 N N . PRO A 1 169 ? 22.531 26.828 26.266 1 96.88 169 PRO A N 1
ATOM 1285 C CA . PRO A 1 169 ? 22.875 25.406 26.219 1 96.88 169 PRO A CA 1
ATOM 1286 C C . PRO A 1 169 ? 22.672 24.703 27.547 1 96.88 169 PRO A C 1
ATOM 1288 O O . PRO A 1 169 ? 22.953 25.266 28.609 1 96.88 169 PRO A O 1
ATOM 1291 N N . PRO A 1 170 ? 22.266 23.562 27.5 1 97.88 170 PRO A N 1
ATOM 1292 C CA . PRO A 1 170 ? 22.094 22.812 28.75 1 97.88 170 PRO A CA 1
ATOM 1293 C C . PRO A 1 170 ? 23.422 22.297 29.312 1 97.88 170 PRO A C 1
ATOM 1295 O O . PRO A 1 170 ? 24.344 22 28.562 1 97.88 170 PRO A O 1
ATOM 1298 N N . THR A 1 171 ? 23.469 22.203 30.656 1 97.56 171 THR A N 1
ATOM 1299 C CA . THR A 1 171 ? 24.547 21.453 31.297 1 97.56 171 THR A CA 1
ATOM 1300 C C . THR A 1 171 ? 24.312 19.953 31.141 1 97.56 171 THR A C 1
ATOM 1302 O O . THR A 1 171 ? 23.234 19.531 30.688 1 97.56 171 THR A O 1
ATOM 1305 N N . GLU A 1 172 ? 25.297 19.25 31.516 1 97.5 172 GLU A N 1
ATOM 1306 C CA . GLU A 1 172 ? 25.141 17.797 31.5 1 97.5 172 GLU A CA 1
ATOM 1307 C C . GLU A 1 172 ? 23.984 17.359 32.406 1 97.5 172 GLU A C 1
ATOM 1309 O O . GLU A 1 172 ? 23.25 16.422 32.062 1 97.5 172 GLU A O 1
ATOM 1314 N N . GLY A 1 173 ? 23.938 17.969 33.5 1 98.06 173 GLY A N 1
ATOM 1315 C CA . GLY A 1 173 ? 22.844 17.672 34.406 1 98.06 173 GLY A CA 1
ATOM 1316 C C . GLY A 1 173 ? 21.484 18.031 33.844 1 98.06 173 GLY A C 1
ATOM 1317 O O . GLY A 1 173 ? 20.516 17.297 34.031 1 98.06 173 GLY A O 1
ATOM 1318 N N . ASP A 1 174 ? 21.406 19.156 33.156 1 98.12 174 ASP A N 1
ATOM 1319 C CA . ASP A 1 174 ? 20.188 19.562 32.5 1 98.12 174 ASP A CA 1
ATOM 1320 C C . ASP A 1 174 ? 19.734 18.531 31.469 1 98.12 174 ASP A C 1
ATOM 1322 O O . ASP A 1 174 ? 18.578 18.141 31.438 1 98.12 174 ASP A O 1
ATOM 1326 N N . LEU A 1 175 ? 20.688 18.141 30.703 1 98.19 175 LEU A N 1
ATOM 1327 C CA . LEU A 1 175 ? 20.406 17.219 29.609 1 98.19 175 LEU A CA 1
ATOM 1328 C C . LEU A 1 175 ? 19.922 15.875 30.156 1 98.19 175 LEU A C 1
ATOM 1330 O O . LEU A 1 175 ? 18.969 15.297 29.625 1 98.19 175 LEU A O 1
ATOM 1334 N N . ARG A 1 176 ? 20.578 15.375 31.188 1 98.38 176 ARG A N 1
ATOM 1335 C CA . ARG A 1 176 ? 20.172 14.125 31.812 1 98.38 176 ARG A CA 1
ATOM 1336 C C . ARG A 1 176 ? 18.75 14.219 32.344 1 98.38 176 ARG A C 1
ATOM 1338 O O . ARG A 1 176 ? 17.953 13.281 32.188 1 98.38 176 ARG A O 1
ATOM 1345 N N . ARG A 1 177 ? 18.5 15.328 32.906 1 98.38 177 ARG A N 1
ATOM 1346 C CA . ARG A 1 177 ? 17.172 15.523 33.469 1 98.38 177 ARG A CA 1
ATOM 1347 C C . ARG A 1 177 ? 16.125 15.609 32.375 1 98.38 177 ARG A C 1
ATOM 1349 O O . ARG A 1 177 ? 15.031 15.047 32.5 1 98.38 177 ARG A O 1
ATOM 1356 N N . MET A 1 178 ? 16.375 16.344 31.312 1 98.44 178 MET A N 1
ATOM 1357 C CA . MET A 1 178 ? 15.453 16.422 30.172 1 98.44 178 MET A CA 1
ATOM 1358 C C . MET A 1 178 ? 15.188 15.039 29.594 1 98.44 178 MET A C 1
ATOM 1360 O O . MET A 1 178 ? 14.039 14.695 29.297 1 98.44 178 MET A O 1
ATOM 1364 N N . CYS A 1 179 ? 16.25 14.258 29.469 1 98.75 179 CYS A N 1
ATOM 1365 C CA . CYS A 1 179 ? 16.109 12.914 28.922 1 98.75 179 CYS A CA 1
ATOM 1366 C C . CYS A 1 179 ? 15.242 12.047 29.828 1 98.75 179 CYS A C 1
ATOM 1368 O O . CYS A 1 179 ? 14.406 11.281 29.359 1 98.75 179 CYS A O 1
ATOM 1370 N N . ALA A 1 180 ? 15.461 12.172 31.109 1 98.75 180 ALA A N 1
ATOM 1371 C CA . ALA A 1 180 ? 14.68 11.398 32.062 1 98.75 180 ALA A CA 1
ATOM 1372 C C . ALA A 1 180 ? 13.203 11.75 31.984 1 98.75 180 ALA A C 1
ATOM 1374 O O . ALA A 1 180 ? 12.344 10.867 32.031 1 98.75 180 ALA A O 1
ATOM 1375 N N . LEU A 1 181 ? 12.914 13.008 31.891 1 98.69 181 LEU A N 1
ATOM 1376 C CA . LEU A 1 181 ? 11.531 13.461 31.812 1 98.69 181 LEU A CA 1
ATOM 1377 C C . LEU A 1 181 ? 10.898 13.062 30.484 1 98.69 181 LEU A C 1
ATOM 1379 O O . LEU A 1 181 ? 9.719 12.711 30.438 1 98.69 181 LEU A O 1
ATOM 1383 N N . ALA A 1 182 ? 11.656 13.18 29.391 1 98.69 182 ALA A N 1
ATOM 1384 C CA . ALA A 1 182 ? 11.172 12.703 28.109 1 98.69 182 ALA A CA 1
ATOM 1385 C C . ALA A 1 182 ? 10.828 11.211 28.156 1 98.69 182 ALA A C 1
ATOM 1387 O O . ALA A 1 182 ? 9.789 10.789 27.656 1 98.69 182 ALA A O 1
ATOM 1388 N N . ARG A 1 183 ? 11.703 10.43 28.781 1 98.69 183 ARG A N 1
ATOM 1389 C CA . ARG A 1 183 ? 11.477 8.992 28.938 1 98.69 183 ARG A CA 1
ATOM 1390 C C . ARG A 1 183 ? 10.203 8.734 29.75 1 98.69 183 ARG A C 1
ATOM 1392 O O . ARG A 1 183 ? 9.406 7.859 29.391 1 98.69 183 ARG A O 1
ATOM 1399 N N . GLU A 1 184 ? 10.055 9.5 30.781 1 98.5 184 GLU A N 1
ATOM 1400 C CA . GLU A 1 184 ? 8.844 9.383 31.594 1 98.5 184 GLU A CA 1
ATOM 1401 C C . GLU A 1 184 ? 7.594 9.617 30.75 1 98.5 184 GLU A C 1
ATOM 1403 O O . GLU A 1 184 ? 6.598 8.906 30.906 1 98.5 184 GLU A O 1
ATOM 1408 N N . GLY A 1 185 ? 7.641 10.602 29.891 1 98.62 185 GLY A N 1
ATOM 1409 C CA . GLY A 1 185 ? 6.531 10.875 29 1 98.62 185 GLY A CA 1
ATOM 1410 C C . GLY A 1 185 ? 6.258 9.734 28.031 1 98.62 185 GLY A C 1
ATOM 1411 O O . GLY A 1 185 ? 5.105 9.328 27.844 1 98.62 185 GLY A O 1
ATOM 1412 N N . ILE A 1 186 ? 7.316 9.188 27.484 1 98.56 186 ILE A N 1
ATOM 1413 C CA . ILE A 1 186 ? 7.203 8.086 26.547 1 98.56 186 ILE A CA 1
ATOM 1414 C C . ILE A 1 186 ? 6.645 6.855 27.25 1 98.56 186 ILE A C 1
ATOM 1416 O O . ILE A 1 186 ? 5.734 6.191 26.75 1 98.56 186 ILE A O 1
ATOM 1420 N N . ASP A 1 187 ? 7.117 6.586 28.422 1 98.25 187 ASP A N 1
ATOM 1421 C CA . ASP A 1 187 ? 6.652 5.445 29.219 1 98.25 187 ASP A CA 1
ATOM 1422 C C . ASP A 1 187 ? 5.184 5.605 29.594 1 98.25 187 ASP A C 1
ATOM 1424 O O . ASP A 1 187 ? 4.457 4.617 29.703 1 98.25 187 ASP A O 1
ATOM 1428 N N . ALA A 1 188 ? 4.773 6.852 29.75 1 98.44 188 ALA A N 1
ATOM 1429 C CA . ALA A 1 188 ? 3.396 7.133 30.156 1 98.44 188 ALA A CA 1
ATOM 1430 C C . ALA A 1 188 ? 2.451 7.023 28.953 1 98.44 188 ALA A C 1
ATOM 1432 O O . ALA A 1 188 ? 1.232 6.949 29.125 1 98.44 188 ALA A O 1
ATOM 1433 N N . GLY A 1 189 ? 3.037 7.113 27.734 1 98.31 189 GLY A N 1
ATOM 1434 C CA . GLY A 1 189 ? 2.17 6.867 26.594 1 98.31 189 GLY A CA 1
ATOM 1435 C C . GLY A 1 189 ? 2.312 7.906 25.5 1 98.31 189 GLY A C 1
ATOM 1436 O O . GLY A 1 189 ? 1.554 7.902 24.531 1 98.31 189 GLY A O 1
ATOM 1437 N N . ALA A 1 190 ? 3.252 8.828 25.609 1 98.69 190 ALA A N 1
ATOM 1438 C CA . ALA A 1 190 ? 3.48 9.758 24.5 1 98.69 190 ALA A CA 1
ATOM 1439 C C . ALA A 1 190 ? 3.869 9.023 23.234 1 98.69 190 ALA A C 1
ATOM 1441 O O . ALA A 1 190 ? 4.582 8.016 23.281 1 98.69 190 ALA A O 1
ATOM 1442 N N . LEU A 1 191 ? 3.457 9.562 22.109 1 98.56 191 LEU A N 1
ATOM 1443 C CA . LEU A 1 191 ? 3.723 8.906 20.828 1 98.56 191 LEU A CA 1
ATOM 1444 C C . LEU A 1 191 ? 5.039 9.398 20.234 1 98.56 191 LEU A C 1
ATOM 1446 O O . LEU A 1 191 ? 5.457 8.922 19.172 1 98.56 191 LEU A O 1
ATOM 1450 N N . GLY A 1 192 ? 5.637 10.375 20.906 1 98.56 192 GLY A N 1
ATOM 1451 C CA . GLY A 1 192 ? 6.898 10.883 20.391 1 98.56 192 GLY A CA 1
ATOM 1452 C C . GLY A 1 192 ? 7.395 12.109 21.125 1 98.56 192 GLY A C 1
ATOM 1453 O O . GLY A 1 192 ? 6.977 12.375 22.25 1 98.56 192 GLY A O 1
ATOM 1454 N N . PHE A 1 193 ? 8.375 12.711 20.516 1 98.69 193 PHE A N 1
ATOM 1455 C CA . PHE A 1 193 ? 9.023 13.945 20.953 1 98.69 193 PHE A CA 1
ATOM 1456 C C . PHE A 1 193 ? 9.039 14.969 19.812 1 98.69 193 PHE A C 1
ATOM 1458 O O . PHE A 1 193 ? 9.234 14.609 18.656 1 98.69 193 PHE A O 1
ATOM 1465 N N . SER A 1 194 ? 8.758 16.203 20.156 1 98.5 194 SER A N 1
ATOM 1466 C CA . SER A 1 194 ? 8.727 17.219 19.094 1 98.5 194 SER A CA 1
ATOM 1467 C C . SER A 1 194 ? 9.602 18.406 19.453 1 98.5 194 SER A C 1
ATOM 1469 O O . SER A 1 194 ? 9.789 18.719 20.641 1 98.5 194 SER A O 1
ATOM 1471 N N . THR A 1 195 ? 10.125 19.062 18.422 1 97.75 195 THR A N 1
ATOM 1472 C CA . THR A 1 195 ? 10.945 20.266 18.594 1 97.75 195 THR A CA 1
ATOM 1473 C C . THR A 1 195 ? 10.789 21.203 17.406 1 97.75 195 THR A C 1
ATOM 1475 O O . THR A 1 195 ? 10.133 20.844 16.422 1 97.75 195 THR A O 1
ATOM 1478 N N . SER A 1 196 ? 11.227 22.391 17.547 1 96.25 196 SER A N 1
ATOM 1479 C CA . SER A 1 196 ? 11.227 23.375 16.469 1 96.25 196 SER A CA 1
ATOM 1480 C C . SER A 1 196 ? 12.547 24.125 16.406 1 96.25 196 SER A C 1
ATOM 1482 O O . SER A 1 196 ? 13.086 24.531 17.453 1 96.25 196 SER A O 1
ATOM 1484 N N . ARG A 1 197 ? 12.984 24.281 15.203 1 94.88 197 ARG A N 1
ATOM 1485 C CA . ARG A 1 197 ? 14.258 24.969 15.023 1 94.88 197 ARG A CA 1
ATOM 1486 C C . ARG A 1 197 ? 14.125 26.109 14.031 1 94.88 197 ARG A C 1
ATOM 1488 O O . ARG A 1 197 ? 15.109 26.781 13.695 1 94.88 197 ARG A O 1
ATOM 1495 N N . THR A 1 198 ? 12.945 26.328 13.562 1 91.25 198 THR A N 1
ATOM 1496 C CA . THR A 1 198 ? 12.719 27.438 12.641 1 91.25 198 THR A CA 1
ATOM 1497 C C . THR A 1 198 ? 12.758 28.766 13.375 1 91.25 198 THR A C 1
ATOM 1499 O O . THR A 1 198 ? 12.32 28.875 14.523 1 91.25 198 THR A O 1
ATOM 1502 N N . LEU A 1 199 ? 13.195 29.812 12.695 1 88.5 199 LEU A N 1
ATOM 1503 C CA . LEU A 1 199 ? 13.297 31.141 13.273 1 88.5 199 LEU A CA 1
ATOM 1504 C C . LEU A 1 199 ? 11.961 31.875 13.219 1 88.5 199 LEU A C 1
ATOM 1506 O O . LEU A 1 199 ? 11.797 32.938 13.82 1 88.5 199 LEU A O 1
ATOM 1510 N N . THR A 1 200 ? 11.016 31.219 12.602 1 85.44 200 THR A N 1
ATOM 1511 C CA . THR A 1 200 ? 9.719 31.859 12.477 1 85.44 200 THR A CA 1
ATOM 1512 C C . THR A 1 200 ? 8.836 31.547 13.68 1 85.44 200 THR A C 1
ATOM 1514 O O . THR A 1 200 ? 7.809 32.188 13.891 1 85.44 200 THR A O 1
ATOM 1517 N N . HIS A 1 201 ? 9.203 30.578 14.438 1 88.31 201 HIS A N 1
ATOM 1518 C CA . HIS A 1 201 ? 8.492 30.281 15.672 1 88.31 201 HIS A CA 1
ATOM 1519 C C . HIS A 1 201 ? 8.992 31.156 16.812 1 88.31 201 HIS A C 1
ATOM 1521 O O . HIS A 1 201 ? 10.062 30.891 17.375 1 88.31 201 HIS A O 1
ATOM 1527 N N . LEU A 1 202 ? 8.18 32.125 17.094 1 87.44 202 LEU A N 1
ATOM 1528 C CA . LEU A 1 202 ? 8.555 33.094 18.109 1 87.44 202 LEU A CA 1
ATOM 1529 C C . LEU A 1 202 ? 7.52 33.125 19.234 1 87.44 202 LEU A C 1
ATOM 1531 O O . LEU A 1 202 ? 6.32 33 18.969 1 87.44 202 LEU A O 1
ATOM 1535 N N . ALA A 1 203 ? 8.016 33.344 20.391 1 85.25 203 ALA A N 1
ATOM 1536 C CA . ALA A 1 203 ? 7.121 33.625 21.516 1 85.25 203 ALA A CA 1
ATOM 1537 C C . ALA A 1 203 ? 6.484 35 21.359 1 85.25 203 ALA A C 1
ATOM 1539 O O . ALA A 1 203 ? 6.844 35.781 20.453 1 85.25 203 ALA A O 1
ATOM 1540 N N . ILE A 1 204 ? 5.512 35.25 22.188 1 79.5 204 ILE A N 1
ATOM 1541 C CA . ILE A 1 204 ? 4.789 36.531 22.109 1 79.5 204 ILE A CA 1
ATOM 1542 C C . ILE A 1 204 ? 5.754 37.688 22.344 1 79.5 204 ILE A C 1
ATOM 1544 O O . ILE A 1 204 ? 5.531 38.781 21.844 1 79.5 204 ILE A O 1
ATOM 1548 N N . THR A 1 205 ? 6.871 37.312 23 1 80.94 205 THR A N 1
ATOM 1549 C CA . THR A 1 205 ? 7.871 38.344 23.312 1 80.94 205 THR A CA 1
ATOM 1550 C C . THR A 1 205 ? 8.781 38.594 22.125 1 80.94 205 THR A C 1
ATOM 1552 O O . THR A 1 205 ? 9.57 39.531 22.125 1 80.94 205 THR A O 1
ATOM 1555 N N . GLY A 1 206 ? 8.68 37.75 21.141 1 85.5 206 GLY A N 1
ATOM 1556 C CA . GLY A 1 206 ? 9.523 37.875 19.969 1 85.5 206 GLY A CA 1
ATOM 1557 C C . GLY A 1 206 ? 10.742 36.969 20 1 85.5 206 GLY A C 1
ATOM 1558 O O . GLY A 1 206 ? 11.477 36.875 19.016 1 85.5 206 GLY A O 1
ATOM 1559 N N . ASP A 1 207 ? 10.883 36.281 21.109 1 88.06 207 ASP A N 1
ATOM 1560 C CA . ASP A 1 207 ? 12.031 35.406 21.25 1 88.06 207 ASP A CA 1
ATOM 1561 C C . ASP A 1 207 ? 11.773 34.062 20.547 1 88.06 207 ASP A C 1
ATOM 1563 O O . ASP A 1 207 ? 10.648 33.562 20.531 1 88.06 207 ASP A O 1
ATOM 1567 N N . PRO A 1 208 ? 12.891 33.594 20.016 1 91.06 208 PRO A N 1
ATOM 1568 C CA . PRO A 1 208 ? 12.719 32.25 19.438 1 91.06 208 PRO A CA 1
ATOM 1569 C C . PRO A 1 208 ? 12.297 31.203 20.453 1 91.06 208 PRO A C 1
ATOM 1571 O O . PRO A 1 208 ? 12.727 31.25 21.609 1 91.06 208 PRO A O 1
ATOM 1574 N N . VAL A 1 209 ? 11.523 30.281 20.031 1 91.44 209 VAL A N 1
ATOM 1575 C CA . VAL A 1 209 ? 11.008 29.25 20.938 1 91.44 209 VAL A CA 1
ATOM 1576 C C . VAL A 1 209 ? 12.156 28.406 21.469 1 91.44 209 VAL A C 1
ATOM 1578 O O . VAL A 1 209 ? 13.156 28.188 20.766 1 91.44 209 VAL A O 1
ATOM 1581 N N . PRO A 1 210 ? 12.031 27.938 22.75 1 92.88 210 PRO A N 1
ATOM 1582 C CA . PRO A 1 210 ? 13.07 27.047 23.266 1 92.88 210 PRO A CA 1
ATOM 1583 C C . PRO A 1 210 ? 13.273 25.797 22.406 1 92.88 210 PRO A C 1
ATOM 1585 O O . PRO A 1 210 ? 12.305 25.125 22.078 1 92.88 210 PRO A O 1
ATOM 1588 N N . GLY A 1 211 ? 14.461 25.516 22.031 1 93.06 211 GLY A N 1
ATOM 1589 C CA . GLY A 1 211 ? 14.797 24.422 21.141 1 93.06 211 GLY A CA 1
ATOM 1590 C C . GLY A 1 211 ? 15.328 24.891 19.797 1 93.06 211 GLY A C 1
ATOM 1591 O O . GLY A 1 211 ? 15.969 24.125 19.078 1 93.06 211 GLY A O 1
ATOM 1592 N N . THR A 1 212 ? 15.109 26.125 19.422 1 94.19 212 THR A N 1
ATOM 1593 C CA . THR A 1 212 ? 15.469 26.688 18.125 1 94.19 212 THR A CA 1
ATOM 1594 C C . THR A 1 212 ? 16.953 26.516 17.859 1 94.19 212 THR A C 1
ATOM 1596 O O . THR A 1 212 ? 17.359 26.203 16.734 1 94.19 212 THR A O 1
ATOM 1599 N N . PHE A 1 213 ? 17.734 26.641 18.938 1 94 213 PHE A N 1
ATOM 1600 C CA . PHE A 1 213 ? 19.188 26.609 18.75 1 94 213 PHE A CA 1
ATOM 1601 C C . PHE A 1 213 ? 19.797 25.406 19.453 1 94 213 PHE A C 1
ATOM 1603 O O . PHE A 1 213 ? 20.984 25.422 19.812 1 94 213 PHE A O 1
ATOM 1610 N N . ALA A 1 214 ? 18.969 24.469 19.766 1 95.5 214 ALA A N 1
ATOM 1611 C CA . ALA A 1 214 ? 19.484 23.266 20.406 1 95.5 214 ALA A CA 1
ATOM 1612 C C . ALA A 1 214 ? 20.609 22.641 19.594 1 95.5 214 ALA A C 1
ATOM 1614 O O . ALA A 1 214 ? 20.469 22.453 18.375 1 95.5 214 ALA A O 1
ATOM 1615 N N . ALA A 1 215 ? 21.688 22.297 20.266 1 95.5 215 ALA A N 1
ATOM 1616 C CA . ALA A 1 215 ? 22.812 21.656 19.609 1 95.5 215 ALA A CA 1
ATOM 1617 C C . ALA A 1 215 ? 22.516 20.203 19.266 1 95.5 215 ALA A C 1
ATOM 1619 O O . ALA A 1 215 ? 21.594 19.609 19.828 1 95.5 215 ALA A O 1
ATOM 1620 N N . GLU A 1 216 ? 23.266 19.656 18.391 1 95.81 216 GLU A N 1
ATOM 1621 C CA . GLU A 1 216 ? 23.062 18.281 17.953 1 95.81 216 GLU A CA 1
ATOM 1622 C C . GLU A 1 216 ? 23.141 17.328 19.141 1 95.81 216 GLU A C 1
ATOM 1624 O O . GLU A 1 216 ? 22.406 16.328 19.203 1 95.81 216 GLU A O 1
ATOM 1629 N N . GLU A 1 217 ? 24.047 17.609 20.031 1 96.75 217 GLU A N 1
ATOM 1630 C CA . GLU A 1 217 ? 24.188 16.75 21.203 1 96.75 217 GLU A CA 1
ATOM 1631 C C . GLU A 1 217 ? 22.875 16.625 21.969 1 96.75 217 GLU A C 1
ATOM 1633 O O . GLU A 1 217 ? 22.516 15.531 22.422 1 96.75 217 GLU A O 1
ATOM 1638 N N . GLU A 1 218 ? 22.281 17.75 22.172 1 97.81 218 GLU A N 1
ATOM 1639 C CA . GLU A 1 218 ? 21 17.766 22.859 1 97.81 218 GLU A CA 1
ATOM 1640 C C . GLU A 1 218 ? 19.922 17.016 22.062 1 97.81 218 GLU A C 1
ATOM 1642 O O . GLU A 1 218 ? 19.188 16.203 22.609 1 97.81 218 GLU A O 1
ATOM 1647 N N . LEU A 1 219 ? 19.859 17.219 20.766 1 97.88 219 LEU A N 1
ATOM 1648 C CA . LEU A 1 219 ? 18.875 16.594 19.906 1 97.88 219 LEU A CA 1
ATOM 1649 C C . LEU A 1 219 ? 19.109 15.078 19.828 1 97.88 219 LEU A C 1
ATOM 1651 O O . LEU A 1 219 ? 18.156 14.297 19.875 1 97.88 219 LEU A O 1
ATOM 1655 N N . PHE A 1 220 ? 20.359 14.641 19.75 1 98.25 220 PHE A N 1
ATOM 1656 C CA . PHE A 1 220 ? 20.688 13.227 19.688 1 98.25 220 PHE A CA 1
ATOM 1657 C C . PHE A 1 220 ? 20.375 12.531 21 1 98.25 220 PHE A C 1
ATOM 1659 O O . PHE A 1 220 ? 19.953 11.375 21.016 1 98.25 220 PHE A O 1
ATOM 1666 N N . ALA A 1 221 ? 20.641 13.242 22.109 1 98.25 221 ALA A N 1
ATOM 1667 C CA . ALA A 1 221 ? 20.328 12.672 23.422 1 98.25 221 ALA A CA 1
ATOM 1668 C C . ALA A 1 221 ? 18.828 12.438 23.562 1 98.25 221 ALA A C 1
ATOM 1670 O O . ALA A 1 221 ? 18.406 11.375 24.016 1 98.25 221 ALA A O 1
ATOM 1671 N N . LEU A 1 222 ? 18.078 13.414 23.156 1 98.38 222 LEU A N 1
ATOM 1672 C CA . LEU A 1 222 ? 16.625 13.305 23.266 1 98.38 222 LEU A CA 1
ATOM 1673 C C . LEU A 1 222 ? 16.078 12.273 22.281 1 98.38 222 LEU A C 1
ATOM 1675 O O . LEU A 1 222 ? 15.164 11.508 22.625 1 98.38 222 LEU A O 1
ATOM 1679 N N . GLY A 1 223 ? 16.578 12.273 21.062 1 98.25 223 GLY A N 1
ATOM 1680 C CA . GLY A 1 223 ? 16.234 11.203 20.141 1 98.25 223 GLY A CA 1
ATOM 1681 C C . GLY A 1 223 ? 16.609 9.828 20.656 1 98.25 223 GLY A C 1
ATOM 1682 O O . GLY A 1 223 ? 15.898 8.852 20.422 1 98.25 223 GLY A O 1
ATOM 1683 N N . GLY A 1 224 ? 17.734 9.758 21.312 1 98.31 224 GLY A N 1
ATOM 1684 C CA . GLY A 1 224 ? 18.188 8.508 21.906 1 98.31 224 GLY A CA 1
ATOM 1685 C C . GLY A 1 224 ? 17.203 7.918 22.906 1 98.31 224 GLY A C 1
ATOM 1686 O O . GLY A 1 224 ? 17.125 6.695 23.047 1 98.31 224 GLY A O 1
ATOM 1687 N N . VAL A 1 225 ? 16.484 8.758 23.547 1 98.44 225 VAL A N 1
ATOM 1688 C CA . VAL A 1 225 ? 15.453 8.305 24.484 1 98.44 225 VAL A CA 1
ATOM 1689 C C . VAL A 1 225 ? 14.43 7.445 23.734 1 98.44 225 VAL A C 1
ATOM 1691 O O . VAL A 1 225 ? 14.023 6.391 24.234 1 98.44 225 VAL A O 1
ATOM 1694 N N . LEU A 1 226 ? 14.039 7.879 22.562 1 98.25 226 LEU A N 1
ATOM 1695 C CA . LEU A 1 226 ? 13.102 7.113 21.734 1 98.25 226 LEU A CA 1
ATOM 1696 C C . LEU A 1 226 ? 13.727 5.789 21.297 1 98.25 226 LEU A C 1
ATOM 1698 O O . LEU A 1 226 ? 13.062 4.75 21.344 1 98.25 226 LEU A O 1
ATOM 1702 N N . GLY A 1 227 ? 14.961 5.859 20.906 1 97.56 227 GLY A N 1
ATOM 1703 C CA . GLY A 1 227 ? 15.672 4.652 20.516 1 97.56 227 GLY A CA 1
ATOM 1704 C C . GLY A 1 227 ? 15.727 3.613 21.609 1 97.56 227 GLY A C 1
ATOM 1705 O O . GLY A 1 227 ? 15.445 2.438 21.375 1 97.56 227 GLY A O 1
ATOM 1706 N N . ALA A 1 228 ? 16.094 4.051 22.781 1 97.44 228 ALA A N 1
ATOM 1707 C CA . ALA A 1 228 ? 16.203 3.152 23.922 1 97.44 228 ALA A CA 1
ATOM 1708 C C . ALA A 1 228 ? 14.852 2.551 24.281 1 97.44 228 ALA A C 1
ATOM 1710 O O . ALA A 1 228 ? 14.766 1.39 24.688 1 97.44 228 ALA A O 1
ATOM 1711 N N . ALA A 1 229 ? 13.836 3.393 24.156 1 96.81 229 ALA A N 1
ATOM 1712 C CA . ALA A 1 229 ? 12.484 2.92 24.453 1 96.81 229 ALA A CA 1
ATOM 1713 C C . ALA A 1 229 ? 11.969 2.006 23.344 1 96.81 229 ALA A C 1
ATOM 1715 O O . ALA A 1 229 ? 11.031 1.234 23.562 1 96.81 229 ALA A O 1
ATOM 1716 N N . GLY A 1 230 ? 12.547 2.15 22.156 1 95.88 230 GLY A N 1
ATOM 1717 C CA . GLY A 1 230 ? 12.141 1.344 21.016 1 95.88 230 GLY A CA 1
ATOM 1718 C C . GLY A 1 230 ? 10.805 1.76 20.438 1 95.88 230 GLY A C 1
ATOM 1719 O O . GLY A 1 230 ? 10.125 0.956 19.797 1 95.88 230 GLY A O 1
ATOM 1720 N N . THR A 1 231 ? 10.344 2.961 20.734 1 96.56 231 THR A N 1
ATOM 1721 C CA . THR A 1 231 ? 9.062 3.467 20.266 1 96.56 231 THR A CA 1
ATOM 1722 C C . THR A 1 231 ? 9.086 4.988 20.141 1 96.56 231 THR A C 1
ATOM 1724 O O . THR A 1 231 ? 10.031 5.633 20.609 1 96.56 231 THR A O 1
ATOM 1727 N N . GLY A 1 232 ? 8.133 5.5 19.281 1 97.31 232 GLY A N 1
ATOM 1728 C CA . GLY A 1 232 ? 7.945 6.941 19.203 1 97.31 232 GLY A CA 1
ATOM 1729 C C . GLY A 1 232 ? 8.516 7.547 17.922 1 97.31 232 GLY A C 1
ATOM 1730 O O . GLY A 1 232 ? 9.328 6.918 17.25 1 97.31 232 GLY A O 1
ATOM 1731 N N . VAL A 1 233 ? 8.062 8.742 17.625 1 98.56 233 VAL A N 1
ATOM 1732 C CA . VAL A 1 233 ? 8.453 9.508 16.453 1 98.56 233 VAL A CA 1
ATOM 1733 C C . VAL A 1 233 ? 9.141 10.805 16.891 1 98.56 233 VAL A C 1
ATOM 1735 O O . VAL A 1 233 ? 8.742 11.422 17.875 1 98.56 233 VAL A O 1
ATOM 1738 N N . PHE A 1 234 ? 10.219 11.141 16.266 1 98.69 234 PHE A N 1
ATOM 1739 C CA . PHE A 1 234 ? 10.867 12.43 16.438 1 98.69 234 PHE A CA 1
ATOM 1740 C C . PHE A 1 234 ? 10.32 13.453 15.453 1 98.69 234 PHE A C 1
ATOM 1742 O O . PHE A 1 234 ? 10.625 13.391 14.258 1 98.69 234 PHE A O 1
ATOM 1749 N N . GLN A 1 235 ? 9.523 14.398 15.922 1 98.5 235 GLN A N 1
ATOM 1750 C CA . GLN A 1 235 ? 8.875 15.391 15.07 1 98.5 235 GLN A CA 1
ATOM 1751 C C . GLN A 1 235 ? 9.586 16.734 15.164 1 98.5 235 GLN A C 1
ATOM 1753 O O . GLN A 1 235 ? 9.914 17.203 16.25 1 98.5 235 GLN A O 1
ATOM 1758 N N . LEU A 1 236 ? 9.812 17.375 13.984 1 95.38 236 LEU A N 1
ATOM 1759 C CA . LEU A 1 236 ? 10.555 18.641 14.031 1 95.38 236 LEU A CA 1
ATOM 1760 C C . LEU A 1 236 ? 10.078 19.594 12.945 1 95.38 236 LEU A C 1
ATOM 1762 O O . LEU A 1 236 ? 9.633 19.156 11.883 1 95.38 236 LEU A O 1
ATOM 1766 N N . VAL A 1 237 ? 10.055 20.859 13.297 1 95.88 237 VAL A N 1
ATOM 1767 C CA . VAL A 1 237 ? 10.031 21.938 12.305 1 95.88 237 VAL A CA 1
ATOM 1768 C C . VAL A 1 237 ? 11.453 22.438 12.07 1 95.88 237 VAL A C 1
ATOM 1770 O O . VAL A 1 237 ? 11.992 23.188 12.883 1 95.88 237 VAL A O 1
ATOM 1773 N N . PRO A 1 238 ? 12.023 22.109 10.992 1 95.44 238 PRO A N 1
ATOM 1774 C CA . PRO A 1 238 ? 13.438 22.422 10.789 1 95.44 238 PRO A CA 1
ATOM 1775 C C . PRO A 1 238 ? 13.664 23.906 10.445 1 95.44 238 PRO A C 1
ATOM 1777 O O . PRO A 1 238 ? 12.734 24.594 10.016 1 95.44 238 PRO A O 1
ATOM 1780 N N . LEU A 1 239 ? 14.883 24.281 10.664 1 91.62 239 LEU A N 1
ATOM 1781 C CA . LEU A 1 239 ? 15.305 25.594 10.195 1 91.62 239 LEU A CA 1
ATOM 1782 C C . LEU A 1 239 ? 15.016 25.766 8.711 1 91.62 239 LEU A C 1
ATOM 1784 O O . LEU A 1 239 ? 15.328 24.875 7.91 1 91.62 239 LEU A O 1
ATOM 1788 N N . GLY A 1 240 ? 14.328 26.844 8.391 1 87.06 240 GLY A N 1
ATOM 1789 C CA . GLY A 1 240 ? 14.016 27.109 6.992 1 87.06 240 GLY A CA 1
ATOM 1790 C C . GLY A 1 240 ? 12.586 26.75 6.625 1 87.06 240 GLY A C 1
ATOM 1791 O O . GLY A 1 240 ? 12.062 27.219 5.621 1 87.06 240 GLY A O 1
ATOM 1792 N N . ALA A 1 241 ? 11.953 25.969 7.398 1 85.31 241 ALA A N 1
ATOM 1793 C CA . ALA A 1 241 ? 10.617 25.469 7.086 1 85.31 241 ALA A CA 1
ATOM 1794 C C . ALA A 1 241 ? 9.609 26.609 7.027 1 85.31 241 ALA A C 1
ATOM 1796 O O . ALA A 1 241 ? 8.625 26.531 6.285 1 85.31 241 ALA A O 1
ATOM 1797 N N . GLY A 1 242 ? 9.875 27.656 7.734 1 80 242 GLY A N 1
ATOM 1798 C CA . GLY A 1 242 ? 8.953 28.781 7.777 1 80 242 GLY A CA 1
ATOM 1799 C C . GLY A 1 242 ? 9.18 29.781 6.66 1 80 242 GLY A C 1
ATOM 1800 O O . GLY A 1 242 ? 8.539 30.828 6.625 1 80 242 GLY A O 1
ATOM 1801 N N . GLY A 1 243 ? 10.125 29.453 5.777 1 79.06 243 GLY A N 1
ATOM 1802 C CA . GLY A 1 243 ? 10.383 30.328 4.641 1 79.06 243 GLY A CA 1
ATOM 1803 C C . GLY A 1 243 ? 11.516 31.297 4.875 1 79.06 243 GLY A C 1
ATOM 1804 O O . GLY A 1 243 ? 11.789 32.156 4.039 1 79.06 243 GLY A O 1
ATOM 1805 N N . GLU A 1 244 ? 12.141 31.203 6 1 81.31 244 GLU A N 1
ATOM 1806 C CA . GLU A 1 244 ? 13.266 32.094 6.277 1 81.31 244 GLU A CA 1
ATOM 1807 C C . GLU A 1 244 ? 14.5 31.688 5.477 1 81.31 244 GLU A C 1
ATOM 1809 O O . GLU A 1 244 ? 14.625 30.531 5.062 1 81.31 244 GLU A O 1
ATOM 1814 N N . ARG A 1 245 ? 15.406 32.625 5.207 1 80.75 245 ARG A N 1
ATOM 1815 C CA . ARG A 1 245 ? 16.641 32.312 4.5 1 80.75 245 ARG A CA 1
ATOM 1816 C C . ARG A 1 245 ? 17.594 31.516 5.375 1 80.75 245 ARG A C 1
ATOM 1818 O O . ARG A 1 245 ? 17.719 31.781 6.574 1 80.75 245 ARG A O 1
ATOM 1825 N N . VAL A 1 246 ? 18.016 30.516 4.824 1 86.31 246 VAL A N 1
ATOM 1826 C CA . VAL A 1 246 ? 18.938 29.641 5.559 1 86.31 246 VAL A CA 1
ATOM 1827 C C . VAL A 1 246 ? 20.281 29.578 4.84 1 86.31 246 VAL A C 1
ATOM 1829 O O . VAL A 1 246 ? 20.328 29.5 3.611 1 86.31 246 VAL A O 1
ATOM 1832 N N . ASP A 1 247 ? 21.328 29.672 5.613 1 84.94 247 ASP A N 1
ATOM 1833 C CA . ASP A 1 247 ? 22.672 29.625 5.047 1 84.94 247 ASP A CA 1
ATOM 1834 C C . ASP A 1 247 ? 23 28.234 4.5 1 84.94 247 ASP A C 1
ATOM 1836 O O . ASP A 1 247 ? 23.562 28.109 3.406 1 84.94 247 ASP A O 1
ATOM 1840 N N . ASP A 1 248 ? 22.656 27.25 5.289 1 88.94 248 ASP A N 1
ATOM 1841 C CA . ASP A 1 248 ? 22.875 25.859 4.891 1 88.94 248 ASP A CA 1
ATOM 1842 C C . ASP A 1 248 ? 21.547 25.109 4.781 1 88.94 248 ASP A C 1
ATOM 1844 O O . ASP A 1 248 ? 21.141 24.406 5.715 1 88.94 248 ASP A O 1
ATOM 1848 N N . PRO A 1 249 ? 21 25.109 3.629 1 83.44 249 PRO A N 1
ATOM 1849 C CA . PRO A 1 249 ? 19.656 24.547 3.459 1 83.44 249 PRO A CA 1
ATOM 1850 C C . PRO A 1 249 ? 19.609 23.047 3.734 1 83.44 249 PRO A C 1
ATOM 1852 O O . PRO A 1 249 ? 18.547 22.484 4.02 1 83.44 249 PRO A O 1
ATOM 1855 N N . LEU A 1 250 ? 20.734 22.359 3.633 1 90.81 250 LEU A N 1
ATOM 1856 C CA . LEU A 1 250 ? 20.75 20.906 3.783 1 90.81 250 LEU A CA 1
ATOM 1857 C C . LEU A 1 250 ? 21.266 20.516 5.164 1 90.81 250 LEU A C 1
ATOM 1859 O O . LEU A 1 250 ? 21.281 19.328 5.508 1 90.81 250 LEU A O 1
ATOM 1863 N N . GLY A 1 251 ? 21.656 21.5 5.914 1 91.88 251 GLY A N 1
ATOM 1864 C CA . GLY A 1 251 ? 22.234 21.219 7.223 1 91.88 251 GLY A CA 1
ATOM 1865 C C . GLY A 1 251 ? 21.297 20.453 8.133 1 91.88 251 GLY A C 1
ATOM 1866 O O . GLY A 1 251 ? 21.703 19.5 8.797 1 91.88 251 GLY A O 1
ATOM 1867 N N . GLU A 1 252 ? 20.047 20.797 8.086 1 94.62 252 GLU A N 1
ATOM 1868 C CA . GLU A 1 252 ? 19.078 20.203 8.992 1 94.62 252 GLU A CA 1
ATOM 1869 C C . GLU A 1 252 ? 18.812 18.734 8.633 1 94.62 252 GLU A C 1
ATOM 1871 O O . GLU A 1 252 ? 18.859 17.859 9.508 1 94.62 252 GLU A O 1
ATOM 1876 N N . ILE A 1 253 ? 18.609 18.453 7.406 1 95.94 253 ILE A N 1
ATOM 1877 C CA . ILE A 1 253 ? 18.234 17.094 7.031 1 95.94 253 ILE A CA 1
ATOM 1878 C C . ILE A 1 253 ? 19.438 16.156 7.184 1 95.94 253 ILE A C 1
ATOM 1880 O O . ILE A 1 253 ? 19.266 14.953 7.387 1 95.94 253 ILE A O 1
ATOM 1884 N N . THR A 1 254 ? 20.625 16.688 7.145 1 95.81 254 THR A N 1
ATOM 1885 C CA . THR A 1 254 ? 21.828 15.891 7.305 1 95.81 254 THR A CA 1
ATOM 1886 C C . THR A 1 254 ? 21.906 15.289 8.703 1 95.81 254 THR A C 1
ATOM 1888 O O . THR A 1 254 ? 22.141 14.086 8.859 1 95.81 254 THR A O 1
ATOM 1891 N N . TRP A 1 255 ? 21.672 16.094 9.703 1 96.25 255 TRP A N 1
ATOM 1892 C CA . TRP A 1 255 ? 21.734 15.531 11.047 1 96.25 255 TRP A CA 1
ATOM 1893 C C . TRP A 1 255 ? 20.5 14.688 11.336 1 96.25 255 TRP A C 1
ATOM 1895 O O . TRP A 1 255 ? 20.562 13.711 12.094 1 96.25 255 TRP A O 1
ATOM 1905 N N . MET A 1 256 ? 19.344 15.008 10.766 1 97.62 256 MET A N 1
ATOM 1906 C CA . MET A 1 256 ? 18.156 14.172 10.922 1 97.62 256 MET A CA 1
ATOM 1907 C C . MET A 1 256 ? 18.422 12.75 10.445 1 97.62 256 MET A C 1
ATOM 1909 O O . MET A 1 256 ? 18.016 11.789 11.094 1 97.62 256 MET A O 1
ATOM 1913 N N . ARG A 1 257 ? 19.062 12.672 9.266 1 97.06 257 ARG A N 1
ATOM 1914 C CA . ARG A 1 257 ? 19.422 11.383 8.688 1 97.06 257 ARG A CA 1
ATOM 1915 C C . ARG A 1 257 ? 20.297 10.578 9.641 1 97.06 257 ARG A C 1
ATOM 1917 O O . ARG A 1 257 ? 20.031 9.406 9.906 1 97.06 257 ARG A O 1
ATOM 1924 N N . ARG A 1 258 ? 21.297 11.195 10.211 1 97.25 258 ARG A N 1
ATOM 1925 C CA . ARG A 1 258 ? 22.203 10.539 11.148 1 97.25 258 ARG A CA 1
ATOM 1926 C C . ARG A 1 258 ? 21.469 10.125 12.414 1 97.25 258 ARG A C 1
ATOM 1928 O O . ARG A 1 258 ? 21.672 9.016 12.922 1 97.25 258 ARG A O 1
ATOM 1935 N N . LEU A 1 259 ? 20.609 11 12.852 1 97.62 259 LEU A N 1
ATOM 1936 C CA . LEU A 1 259 ? 19.859 10.719 14.07 1 97.62 259 LEU A CA 1
ATOM 1937 C C . LEU A 1 259 ? 18.953 9.5 13.883 1 97.62 259 LEU A C 1
ATOM 1939 O O . LEU A 1 259 ? 19 8.562 14.688 1 97.62 259 LEU A O 1
ATOM 1943 N N . SER A 1 260 ? 18.188 9.516 12.844 1 97.56 260 SER A N 1
ATOM 1944 C CA . SER A 1 260 ? 17.25 8.43 12.586 1 97.56 260 SER A CA 1
ATOM 1945 C C . SER A 1 260 ? 17.984 7.094 12.453 1 97.56 260 SER A C 1
ATOM 1947 O O . SER A 1 260 ? 17.547 6.09 13.023 1 97.56 260 SER A O 1
ATOM 1949 N N . ALA A 1 261 ? 19.047 7.062 11.727 1 95.62 261 ALA A N 1
ATOM 1950 C CA . ALA A 1 261 ? 19.828 5.844 11.539 1 95.62 261 ALA A CA 1
ATOM 1951 C C . ALA A 1 261 ? 20.391 5.348 12.875 1 95.62 261 ALA A C 1
ATOM 1953 O O . ALA A 1 261 ? 20.406 4.145 13.141 1 95.62 261 ALA A O 1
ATOM 1954 N N . ALA A 1 262 ? 20.828 6.254 13.688 1 95 262 ALA A N 1
ATOM 1955 C CA . ALA A 1 262 ? 21.5 5.914 14.945 1 95 262 ALA A CA 1
ATOM 1956 C C . ALA A 1 262 ? 20.5 5.355 15.961 1 95 262 ALA A C 1
ATOM 1958 O O . ALA A 1 262 ? 20.812 4.418 16.703 1 95 262 ALA A O 1
ATOM 1959 N N . VAL A 1 263 ? 19.328 5.945 15.992 1 94.62 263 VAL A N 1
ATOM 1960 C CA . VAL A 1 263 ? 18.406 5.582 17.078 1 94.62 263 VAL A CA 1
ATOM 1961 C C . VAL A 1 263 ? 17.391 4.566 16.562 1 94.62 263 VAL A C 1
ATOM 1963 O O . VAL A 1 263 ? 16.688 3.945 17.359 1 94.62 263 VAL A O 1
ATOM 1966 N N . GLY A 1 264 ? 17.25 4.418 15.281 1 94.38 264 GLY A N 1
ATOM 1967 C CA . GLY A 1 264 ? 16.328 3.443 14.711 1 94.38 264 GLY A CA 1
ATOM 1968 C C . GLY A 1 264 ? 14.875 3.83 14.867 1 94.38 264 GLY A C 1
ATOM 1969 O O . GLY A 1 264 ? 14.031 2.977 15.133 1 94.38 264 GLY A O 1
ATOM 1970 N N . ARG A 1 265 ? 14.602 5.121 14.828 1 96.81 265 ARG A N 1
ATOM 1971 C CA . ARG A 1 265 ? 13.242 5.637 14.93 1 96.81 265 ARG A CA 1
ATOM 1972 C C . ARG A 1 265 ? 12.945 6.613 13.797 1 96.81 265 ARG A C 1
ATOM 1974 O O . ARG A 1 265 ? 13.852 7.246 13.258 1 96.81 265 ARG A O 1
ATOM 1981 N N . PRO A 1 266 ? 11.703 6.742 13.469 1 97.81 266 PRO A N 1
ATOM 1982 C CA . PRO A 1 266 ? 11.367 7.703 12.414 1 97.81 266 PRO A CA 1
ATOM 1983 C C . PRO A 1 266 ? 11.547 9.156 12.867 1 97.81 266 PRO A C 1
ATOM 1985 O O . PRO A 1 266 ? 11.281 9.484 14.023 1 97.81 266 PRO A O 1
ATOM 1988 N N . VAL A 1 267 ? 11.984 9.953 11.938 1 98.5 267 VAL A N 1
ATOM 1989 C CA . VAL A 1 267 ? 11.969 11.414 12.055 1 98.5 267 VAL A CA 1
ATOM 1990 C C . VAL A 1 267 ? 11.008 12.008 11.031 1 98.5 267 VAL A C 1
ATOM 1992 O O . VAL A 1 267 ? 11.07 11.672 9.844 1 98.5 267 VAL A O 1
ATOM 1995 N N . THR A 1 268 ? 10.07 12.758 11.477 1 98.62 268 THR A N 1
ATOM 1996 C CA . THR A 1 268 ? 9.172 13.469 10.57 1 98.62 268 THR A CA 1
ATOM 1997 C C . THR A 1 268 ? 9.328 14.977 10.719 1 98.62 268 THR A C 1
ATOM 1999 O O . THR A 1 268 ? 9.578 15.477 11.82 1 98.62 268 THR A O 1
ATOM 2002 N N . PHE A 1 269 ? 9.273 15.711 9.594 1 98 269 PHE A N 1
ATOM 2003 C CA . PHE A 1 269 ? 9.531 17.141 9.641 1 98 269 PHE A CA 1
ATOM 2004 C C . PHE A 1 269 ? 8.688 17.875 8.602 1 98 269 PHE A C 1
ATOM 2006 O O . PHE A 1 269 ? 8.289 17.297 7.59 1 98 269 PHE A O 1
ATOM 2013 N N . GLY A 1 270 ? 8.391 19.125 8.906 1 96.81 270 GLY A N 1
ATOM 2014 C CA . GLY A 1 270 ? 7.598 19.922 7.984 1 96.81 270 GLY A CA 1
ATOM 2015 C C . GLY A 1 270 ? 8.352 20.297 6.723 1 96.81 270 GLY A C 1
ATOM 2016 O O . GLY A 1 270 ? 9.516 20.703 6.785 1 96.81 270 GLY A O 1
ATOM 2017 N N . LEU A 1 271 ? 7.727 20.109 5.586 1 96.81 271 LEU A N 1
ATOM 2018 C CA . LEU A 1 271 ? 8.297 20.453 4.285 1 96.81 271 LEU A CA 1
ATOM 2019 C C . LEU A 1 271 ? 7.332 21.312 3.48 1 96.81 271 LEU A C 1
ATOM 2021 O O . LEU A 1 271 ? 6.199 20.906 3.213 1 96.81 271 LEU A O 1
ATOM 2025 N N . PHE A 1 272 ? 7.773 22.5 3.141 1 95 272 PHE A N 1
ATOM 2026 C CA . PHE A 1 272 ? 7.008 23.438 2.332 1 95 272 PHE A CA 1
ATOM 2027 C C . PHE A 1 272 ? 7.844 23.969 1.176 1 95 272 PHE A C 1
ATOM 2029 O O . PHE A 1 272 ? 9.062 24.109 1.294 1 95 272 PHE A O 1
ATOM 2036 N N . GLN A 1 273 ? 7.188 24.266 0.116 1 95.06 273 GLN A N 1
ATOM 2037 C CA . GLN A 1 273 ? 7.801 25.141 -0.884 1 95.06 273 GLN A CA 1
ATOM 2038 C C . GLN A 1 273 ? 7.844 26.578 -0.404 1 95.06 273 GLN A C 1
ATOM 2040 O O . GLN A 1 273 ? 6.84 27.109 0.073 1 95.06 273 GLN A O 1
ATOM 2045 N N . ASN A 1 274 ? 8.977 27.094 -0.448 1 92 274 ASN A N 1
ATOM 2046 C CA . ASN A 1 274 ? 9.094 28.5 -0.084 1 92 274 ASN A CA 1
ATOM 2047 C C . ASN A 1 274 ? 9.625 29.344 -1.245 1 92 274 ASN A C 1
ATOM 2049 O O . ASN A 1 274 ? 10.281 28.812 -2.146 1 92 274 ASN A O 1
ATOM 2053 N N . ASP A 1 275 ? 9.406 30.594 -1.158 1 89.69 275 ASP A N 1
ATOM 2054 C CA . ASP A 1 275 ? 9.703 31.484 -2.271 1 89.69 275 ASP A CA 1
ATOM 2055 C C . ASP A 1 275 ? 11.203 31.734 -2.396 1 89.69 275 ASP A C 1
ATOM 2057 O O . ASP A 1 275 ? 11.703 32 -3.49 1 89.69 275 ASP A O 1
ATOM 2061 N N . ASN A 1 276 ? 11.922 31.641 -1.331 1 87.88 276 ASN A N 1
ATOM 2062 C CA . ASN A 1 276 ? 13.359 31.906 -1.344 1 87.88 276 ASN A CA 1
ATOM 2063 C C . ASN A 1 276 ? 14.125 30.797 -2.062 1 87.88 276 ASN A C 1
ATOM 2065 O O . ASN A 1 276 ? 15.195 31.031 -2.615 1 87.88 276 ASN A O 1
ATOM 2069 N N . ASP A 1 277 ? 13.586 29.625 -2.012 1 91.56 277 ASP A N 1
ATOM 2070 C CA . ASP A 1 277 ? 14.133 28.453 -2.682 1 91.56 277 ASP A CA 1
ATOM 2071 C C . ASP A 1 277 ? 13.023 27.547 -3.195 1 91.56 277 ASP A C 1
ATOM 2073 O O . ASP A 1 277 ? 12.781 26.469 -2.635 1 91.56 277 ASP A O 1
ATOM 2077 N N . PRO A 1 278 ? 12.438 27.938 -4.285 1 93.62 278 PRO A N 1
ATOM 2078 C CA . PRO A 1 278 ? 11.203 27.297 -4.746 1 93.62 278 PRO A CA 1
ATOM 2079 C C . PRO A 1 278 ? 11.383 25.828 -5.086 1 93.62 278 PRO A C 1
ATOM 2081 O O . PRO A 1 278 ? 10.406 25.078 -5.145 1 93.62 278 PRO A O 1
ATOM 2084 N N . ASP A 1 279 ? 12.625 25.375 -5.293 1 94 279 ASP A N 1
ATOM 2085 C CA . ASP A 1 279 ? 12.828 24 -5.715 1 94 279 ASP A CA 1
ATOM 2086 C C . ASP A 1 279 ? 13.602 23.219 -4.656 1 94 279 ASP A C 1
ATOM 2088 O O . ASP A 1 279 ? 13.859 22.016 -4.824 1 94 279 ASP A O 1
ATOM 2092 N N . GLY A 1 280 ? 13.969 23.906 -3.574 1 93.62 280 GLY A N 1
ATOM 2093 C CA . GLY A 1 280 ? 14.789 23.266 -2.547 1 93.62 280 GLY A CA 1
ATOM 2094 C C . GLY A 1 280 ? 14.148 22.031 -1.952 1 93.62 280 GLY A C 1
ATOM 2095 O O . GLY A 1 280 ? 14.844 21.109 -1.54 1 93.62 280 GLY A O 1
ATOM 2096 N N . TRP A 1 281 ? 12.805 21.984 -1.945 1 95.81 281 TRP A N 1
ATOM 2097 C CA . TRP A 1 281 ? 12.078 20.859 -1.371 1 95.81 281 TRP A CA 1
ATOM 2098 C C . TRP A 1 281 ? 12.391 19.578 -2.119 1 95.81 281 TRP A C 1
ATOM 2100 O O . TRP A 1 281 ? 12.352 18.484 -1.539 1 95.81 281 TRP A O 1
ATOM 2110 N N . ARG A 1 282 ? 12.727 19.641 -3.377 1 95.88 282 ARG A N 1
ATOM 2111 C CA . ARG A 1 282 ? 13.031 18.453 -4.168 1 95.88 282 ARG A CA 1
ATOM 2112 C C . ARG A 1 282 ? 14.281 17.75 -3.65 1 95.88 282 ARG A C 1
ATOM 2114 O O . ARG A 1 282 ? 14.328 16.516 -3.572 1 95.88 282 ARG A O 1
ATOM 2121 N N . GLU A 1 283 ? 15.242 18.531 -3.369 1 95 283 GLU A N 1
ATOM 2122 C CA . GLU A 1 283 ? 16.484 17.969 -2.84 1 95 283 GLU A CA 1
ATOM 2123 C C . GLU A 1 283 ? 16.266 17.328 -1.473 1 95 283 GLU A C 1
ATOM 2125 O O . GLU A 1 283 ? 16.844 16.281 -1.169 1 95 283 GLU A O 1
ATOM 2130 N N . LEU A 1 284 ? 15.477 17.969 -0.681 1 96.44 284 LEU A N 1
ATOM 2131 C CA . LEU A 1 284 ? 15.172 17.406 0.635 1 96.44 284 LEU A CA 1
ATOM 2132 C C . LEU A 1 284 ? 14.469 16.062 0.512 1 96.44 284 LEU A C 1
ATOM 2134 O O . LEU A 1 284 ? 14.789 15.125 1.237 1 96.44 284 LEU A O 1
ATOM 2138 N N . LEU A 1 285 ? 13.547 15.969 -0.397 1 96.94 285 LEU A N 1
ATOM 2139 C CA . LEU A 1 285 ? 12.867 14.703 -0.647 1 96.94 285 LEU A CA 1
ATOM 2140 C C . LEU A 1 285 ? 13.852 13.641 -1.122 1 96.94 285 LEU A C 1
ATOM 2142 O O . LEU A 1 285 ? 13.781 12.484 -0.695 1 96.94 285 LEU A O 1
ATOM 2146 N N . GLN A 1 286 ? 14.758 14.016 -2 1 95.94 286 GLN A N 1
ATOM 2147 C CA . GLN A 1 286 ? 15.758 13.094 -2.514 1 95.94 286 GLN A CA 1
ATOM 2148 C C . GLN A 1 286 ? 16.625 12.531 -1.384 1 95.94 286 GLN A C 1
ATOM 2150 O O . GLN A 1 286 ? 16.859 11.328 -1.323 1 95.94 286 GLN A O 1
ATOM 2155 N N . ILE A 1 287 ? 17.031 13.422 -0.523 1 96.19 287 ILE A N 1
ATOM 2156 C CA . ILE A 1 287 ? 17.875 13.008 0.585 1 96.19 287 ILE A CA 1
ATOM 2157 C C . ILE A 1 287 ? 17.094 12.078 1.517 1 96.19 287 ILE A C 1
ATOM 2159 O O . ILE A 1 287 ? 17.641 11.086 2.012 1 96.19 287 ILE A O 1
ATOM 2163 N N . ALA A 1 288 ? 15.852 12.43 1.743 1 97.19 288 ALA A N 1
ATOM 2164 C CA . ALA A 1 288 ? 15.016 11.562 2.572 1 97.19 288 ALA A CA 1
ATOM 2165 C C . ALA A 1 288 ? 14.914 10.164 1.979 1 97.19 288 ALA A C 1
ATOM 2167 O O . ALA A 1 288 ? 14.992 9.172 2.703 1 97.19 288 ALA A O 1
ATOM 2168 N N . GLU A 1 289 ? 14.719 10.062 0.711 1 96.12 289 GLU A N 1
ATOM 2169 C CA . GLU A 1 289 ? 14.625 8.766 0.045 1 96.12 289 GLU A CA 1
ATOM 2170 C C . GLU A 1 289 ? 15.961 8.039 0.067 1 96.12 289 GLU A C 1
ATOM 2172 O O . GLU A 1 289 ? 16.016 6.836 0.332 1 96.12 289 GLU A O 1
ATOM 2177 N N . ASP A 1 290 ? 17.078 8.75 -0.171 1 95.38 290 ASP A N 1
ATOM 2178 C CA . ASP A 1 290 ? 18.406 8.164 -0.151 1 95.38 290 ASP A CA 1
ATOM 2179 C C . ASP A 1 290 ? 18.734 7.582 1.223 1 95.38 290 ASP A C 1
ATOM 2181 O O . ASP A 1 290 ? 19.469 6.598 1.327 1 95.38 290 ASP A O 1
ATOM 2185 N N . ALA A 1 291 ? 18.188 8.195 2.24 1 94.75 291 ALA A N 1
ATOM 2186 C CA . ALA A 1 291 ? 18.5 7.832 3.619 1 94.75 291 ALA A CA 1
ATOM 2187 C C . ALA A 1 291 ? 18.031 6.414 3.932 1 94.75 291 ALA A C 1
ATOM 2189 O O . ALA A 1 291 ? 18.5 5.793 4.891 1 94.75 291 ALA A O 1
ATOM 2190 N N . VAL A 1 292 ? 17.156 5.891 3.143 1 92.38 292 VAL A N 1
ATOM 2191 C CA . VAL A 1 292 ? 16.609 4.559 3.346 1 92.38 292 VAL A CA 1
ATOM 2192 C C . VAL A 1 292 ? 17.719 3.516 3.293 1 92.38 292 VAL A C 1
ATOM 2194 O O . VAL A 1 292 ? 17.734 2.566 4.078 1 92.38 292 VAL A O 1
ATOM 2197 N N . ARG A 1 293 ? 18.656 3.695 2.432 1 91.31 293 ARG A N 1
ATOM 2198 C CA . ARG A 1 293 ? 19.734 2.729 2.252 1 91.31 293 ARG A CA 1
ATOM 2199 C C . ARG A 1 293 ? 20.594 2.629 3.506 1 91.31 293 ARG A C 1
ATOM 2201 O O . ARG A 1 293 ? 21.203 1.594 3.762 1 91.31 293 ARG A O 1
ATOM 2208 N N . ASP A 1 294 ? 20.547 3.705 4.332 1 89.88 294 ASP A N 1
ATOM 2209 C CA . ASP A 1 294 ? 21.359 3.762 5.543 1 89.88 294 ASP A CA 1
ATOM 2210 C C . ASP A 1 294 ? 20.578 3.271 6.758 1 89.88 294 ASP A C 1
ATOM 2212 O O . ASP A 1 294 ? 21.062 3.332 7.887 1 89.88 294 ASP A O 1
ATOM 2216 N N . GLY A 1 295 ? 19.406 2.947 6.52 1 90.19 295 GLY A N 1
ATOM 2217 C CA . GLY A 1 295 ? 18.547 2.488 7.609 1 90.19 295 GLY A CA 1
ATOM 2218 C C . GLY A 1 295 ? 17.812 3.613 8.305 1 90.19 295 GLY A C 1
ATOM 2219 O O . GLY A 1 295 ? 17.172 3.398 9.336 1 90.19 295 GLY A O 1
ATOM 2220 N N . ALA A 1 296 ? 17.938 4.832 7.793 1 95.06 296 ALA A N 1
ATOM 2221 C CA . ALA A 1 296 ? 17.188 5.965 8.336 1 95.06 296 ALA A CA 1
ATOM 2222 C C . ALA A 1 296 ? 15.758 5.98 7.82 1 95.06 296 ALA A C 1
ATOM 2224 O O . ALA A 1 296 ? 15.469 5.445 6.746 1 95.06 296 ALA A O 1
ATOM 2225 N N . ASP A 1 297 ? 14.922 6.508 8.586 1 96.5 297 ASP A N 1
ATOM 2226 C CA . ASP A 1 297 ? 13.5 6.609 8.266 1 96.5 297 ASP A CA 1
ATOM 2227 C C . ASP A 1 297 ? 13.008 8.047 8.398 1 96.5 297 ASP A C 1
ATOM 2229 O O . ASP A 1 297 ? 12.516 8.445 9.453 1 96.5 297 ASP A O 1
ATOM 2233 N N . LEU A 1 298 ? 13.156 8.812 7.301 1 97.94 298 LEU A N 1
ATOM 2234 C CA . LEU A 1 298 ? 12.758 10.219 7.281 1 97.94 298 LEU A CA 1
ATOM 2235 C C . LEU A 1 298 ? 11.445 10.398 6.535 1 97.94 298 LEU A C 1
ATOM 2237 O O . LEU A 1 298 ? 11.266 9.867 5.434 1 97.94 298 LEU A O 1
ATOM 2241 N N . HIS A 1 299 ? 10.531 11.141 7.145 1 98.5 299 HIS A N 1
ATOM 2242 C CA . HIS A 1 299 ? 9.227 11.375 6.539 1 98.5 299 HIS A CA 1
ATOM 2243 C C . HIS A 1 299 ? 8.883 12.867 6.535 1 98.5 299 HIS A C 1
ATOM 2245 O O . HIS A 1 299 ? 8.367 13.391 7.52 1 98.5 299 HIS A O 1
ATOM 2251 N N . PRO A 1 300 ? 9.102 13.547 5.406 1 98.12 300 PRO A N 1
ATOM 2252 C CA . PRO A 1 300 ? 8.609 14.922 5.316 1 98.12 300 PRO A CA 1
ATOM 2253 C C . PRO A 1 300 ? 7.082 15 5.398 1 98.12 300 PRO A C 1
ATOM 2255 O O . PRO A 1 300 ? 6.383 14.203 4.77 1 98.12 300 PRO A O 1
ATOM 2258 N N . GLN A 1 301 ? 6.555 15.906 6.219 1 98 301 GLN A N 1
ATOM 2259 C CA . GLN A 1 301 ? 5.129 16.203 6.27 1 98 301 GLN A CA 1
ATOM 2260 C C . GLN A 1 301 ? 4.762 17.297 5.273 1 98 301 GLN A C 1
ATOM 2262 O O . GLN A 1 301 ? 5.348 18.391 5.293 1 98 301 GLN A O 1
ATOM 2267 N N . VAL A 1 302 ? 3.842 16.953 4.48 1 97.75 302 VAL A N 1
ATOM 2268 C CA . VAL A 1 302 ? 3.408 17.859 3.428 1 97.75 302 VAL A CA 1
ATOM 2269 C C . VAL A 1 302 ? 1.938 18.219 3.627 1 97.75 302 VAL A C 1
ATOM 2271 O O . VAL A 1 302 ? 1.125 17.359 3.98 1 97.75 302 VAL A O 1
ATOM 2274 N N . ALA A 1 303 ? 1.674 19.484 3.457 1 96.19 303 ALA A N 1
ATOM 2275 C CA . ALA A 1 303 ? 0.281 19.938 3.496 1 96.19 303 ALA A CA 1
ATOM 2276 C C . ALA A 1 303 ? -0.407 19.688 2.154 1 96.19 303 ALA A C 1
ATOM 2278 O O . ALA A 1 303 ? 0.217 19.812 1.099 1 96.19 303 ALA A O 1
ATOM 2279 N N . GLY A 1 304 ? -1.637 19.438 2.178 1 96.56 304 GLY A N 1
ATOM 2280 C CA . GLY A 1 304 ? -2.393 19.125 0.977 1 96.56 304 GLY A CA 1
ATOM 2281 C C . GLY A 1 304 ? -2.828 20.359 0.206 1 96.56 304 GLY A C 1
ATOM 2282 O O . GLY A 1 304 ? -3.355 20.25 -0.902 1 96.56 304 GLY A O 1
ATOM 2283 N N . ARG A 1 305 ? -2.662 21.484 0.736 1 95.81 305 ARG A N 1
ATOM 2284 C CA . ARG A 1 305 ? -2.891 22.781 0.092 1 95.81 305 ARG A CA 1
ATOM 2285 C C . ARG A 1 305 ? -1.94 23.844 0.637 1 95.81 305 ARG A C 1
ATOM 2287 O O . ARG A 1 305 ? -1.171 23.578 1.562 1 95.81 305 ARG A O 1
ATOM 2294 N N . PRO A 1 306 ? -1.91 24.984 0.032 1 95.75 306 PRO A N 1
ATOM 2295 C CA . PRO A 1 306 ? -0.958 26 0.499 1 95.75 306 PRO A CA 1
ATOM 2296 C C . PRO A 1 306 ? -1.229 26.453 1.934 1 95.75 306 PRO A C 1
ATOM 2298 O O . PRO A 1 306 ? -2.389 26.562 2.338 1 95.75 306 PRO A O 1
ATOM 2301 N N . PHE A 1 307 ? -0.101 26.609 2.596 1 93.62 307 PHE A N 1
ATOM 2302 C CA . PHE A 1 307 ? -0.205 27.328 3.859 1 93.62 307 PHE A CA 1
ATOM 2303 C C . PHE A 1 307 ? -0.48 28.812 3.617 1 93.62 307 PHE A C 1
ATOM 2305 O O . PHE A 1 307 ? 0.327 29.5 2.994 1 93.62 307 PHE A O 1
ATOM 2312 N N . GLY A 1 308 ? -1.697 29.219 4.012 1 92.81 308 GLY A N 1
ATOM 2313 C CA . GLY A 1 308 ? -2.076 30.594 3.713 1 92.81 308 GLY A CA 1
ATOM 2314 C C . GLY A 1 308 ? -3.016 31.188 4.742 1 92.81 308 GLY A C 1
ATOM 2315 O O . GLY A 1 308 ? -3.521 30.469 5.613 1 92.81 308 GLY A O 1
ATOM 2316 N N . VAL A 1 309 ? -3.209 32.438 4.609 1 93.88 309 VAL A N 1
ATOM 2317 C CA . VAL A 1 309 ? -4.066 33.156 5.539 1 93.88 309 VAL A CA 1
ATOM 2318 C C . VAL A 1 309 ? -5.383 33.531 4.855 1 93.88 309 VAL A C 1
ATOM 2320 O O . VAL A 1 309 ? -5.445 33.625 3.629 1 93.88 309 VAL A O 1
ATOM 2323 N N . VAL A 1 310 ? -6.348 33.594 5.641 1 95.25 310 VAL A N 1
ATOM 2324 C CA . VAL A 1 310 ? -7.648 34.094 5.199 1 95.25 310 VAL A CA 1
ATOM 2325 C C . VAL A 1 310 ? -7.918 35.469 5.809 1 95.25 310 VAL A C 1
ATOM 2327 O O . VAL A 1 310 ? -8.023 35.594 7.027 1 95.25 310 VAL A O 1
ATOM 2330 N N . ILE A 1 311 ? -8.031 36.375 4.914 1 94.06 311 ILE A N 1
ATOM 2331 C CA . ILE A 1 311 ? -8.188 37.75 5.285 1 94.06 311 ILE A CA 1
ATOM 2332 C C . ILE A 1 311 ? -9.672 38.125 5.262 1 94.06 311 ILE A C 1
ATOM 2334 O O . ILE A 1 311 ? -10.406 37.719 4.352 1 94.06 311 ILE A O 1
ATOM 2338 N N . SER A 1 312 ? -10.102 38.844 6.246 1 94.56 312 SER A N 1
ATOM 2339 C CA . SER A 1 312 ? -11.469 39.344 6.375 1 94.56 312 SER A CA 1
ATOM 2340 C C . SER A 1 312 ? -11.523 40.562 7.293 1 94.56 312 SER A C 1
ATOM 2342 O O . SER A 1 312 ? -10.516 40.969 7.891 1 94.56 312 SER A O 1
ATOM 2344 N N . LEU A 1 313 ? -12.695 41.125 7.414 1 94.38 313 LEU A N 1
ATOM 2345 C CA . LEU A 1 313 ? -12.859 42.25 8.312 1 94.38 313 LEU A CA 1
ATOM 2346 C C . LEU A 1 313 ? -12.641 41.844 9.766 1 94.38 313 LEU A C 1
ATOM 2348 O O . LEU A 1 313 ? -12.203 42.656 10.586 1 94.38 313 LEU A O 1
ATOM 2352 N N . ASP A 1 314 ? -12.859 40.625 10.008 1 92.25 314 ASP A N 1
ATOM 2353 C CA . ASP A 1 314 ? -12.805 40.156 11.391 1 92.25 314 ASP A CA 1
ATOM 2354 C C . ASP A 1 314 ? -11.438 39.562 11.727 1 92.25 314 ASP A C 1
ATOM 2356 O O . ASP A 1 314 ? -11.039 39.531 12.891 1 92.25 314 ASP A O 1
ATOM 2360 N N . SER A 1 315 ? -10.734 39.031 10.773 1 90.69 315 SER A N 1
ATOM 2361 C CA . SER A 1 315 ? -9.406 38.469 11.023 1 90.69 315 SER A CA 1
ATOM 2362 C C . SER A 1 315 ? -8.328 39.562 10.945 1 90.69 315 SER A C 1
ATOM 2364 O O . SER A 1 315 ? -7.922 40.125 11.961 1 90.69 315 SER A O 1
ATOM 2366 N N . THR A 1 316 ? -7.973 39.906 9.75 1 89.38 316 THR A N 1
ATOM 2367 C CA . THR A 1 316 ? -7.082 41.031 9.461 1 89.38 316 THR A CA 1
ATOM 2368 C C . THR A 1 316 ? -7.297 41.531 8.039 1 89.38 316 THR A C 1
ATOM 2370 O O . THR A 1 316 ? -7.938 40.875 7.223 1 89.38 316 THR A O 1
ATOM 2373 N N . HIS A 1 317 ? -6.883 42.781 7.863 1 91.44 317 HIS A N 1
ATOM 2374 C CA . HIS A 1 317 ? -7.008 43.375 6.527 1 91.44 317 HIS A CA 1
ATOM 2375 C C . HIS A 1 317 ? -6.125 44.594 6.375 1 91.44 317 HIS A C 1
ATOM 2377 O O . HIS A 1 317 ? -5.66 45.156 7.371 1 91.44 317 HIS A O 1
ATOM 2383 N N . PRO A 1 318 ? -5.906 45.062 5.152 1 90.5 318 PRO A N 1
ATOM 2384 C CA . PRO A 1 318 ? -4.922 46.125 4.902 1 90.5 318 PRO A CA 1
ATOM 2385 C C . PRO A 1 318 ? -5.309 47.438 5.535 1 90.5 318 PRO A C 1
ATOM 2387 O O . PRO A 1 318 ? -4.461 48.312 5.695 1 90.5 318 PRO A O 1
ATOM 2390 N N . PHE A 1 319 ? -6.531 47.625 5.961 1 92.12 319 PHE A N 1
ATOM 2391 C CA . PHE A 1 319 ? -7.012 48.938 6.398 1 92.12 319 PHE A CA 1
ATOM 2392 C C . PHE A 1 319 ? -7.105 49 7.918 1 92.12 319 PHE A C 1
ATOM 2394 O O . PHE A 1 319 ? -7.441 50.062 8.484 1 92.12 319 PHE A O 1
ATOM 2401 N N . HIS A 1 320 ? -6.801 47.969 8.578 1 90.38 320 HIS A N 1
ATOM 2402 C CA . HIS A 1 320 ? -7.094 47.844 10 1 90.38 320 HIS A CA 1
ATOM 2403 C C . HIS A 1 320 ? -6.297 48.875 10.82 1 90.38 320 HIS A C 1
ATOM 2405 O O . HIS A 1 320 ? -6.68 49.188 11.945 1 90.38 320 HIS A O 1
ATOM 2411 N N . LYS A 1 321 ? -5.211 49.438 10.203 1 89.88 321 LYS A N 1
ATOM 2412 C CA . LYS A 1 321 ? -4.387 50.375 10.93 1 89.88 321 LYS A CA 1
ATOM 2413 C C . LYS A 1 321 ? -4.641 51.812 10.453 1 89.88 321 LYS A C 1
ATOM 2415 O O . LYS A 1 321 ? -3.926 52.75 10.844 1 89.88 321 LYS A O 1
ATOM 2420 N N . ARG A 1 322 ? -5.543 51.938 9.609 1 93.12 322 ARG A N 1
ATOM 2421 C CA . ARG A 1 322 ? -5.895 53.281 9.141 1 93.12 322 ARG A CA 1
ATOM 2422 C C . ARG A 1 322 ? -6.773 54 10.164 1 93.12 322 ARG A C 1
ATOM 2424 O O . ARG A 1 322 ? -7.715 53.406 10.703 1 93.12 322 ARG A O 1
ATOM 2431 N N . PRO A 1 323 ? -6.516 55.219 10.438 1 94.5 323 PRO A N 1
ATOM 2432 C CA . PRO A 1 323 ? -7.184 55.969 11.523 1 94.5 323 PRO A CA 1
ATOM 2433 C C . PRO A 1 323 ? -8.703 55.938 11.391 1 94.5 323 PRO A C 1
ATOM 2435 O O . PRO A 1 323 ? -9.406 55.688 12.375 1 94.5 323 PRO A O 1
ATOM 2438 N N . SER A 1 324 ? -9.195 56.25 10.234 1 96.88 324 SER A N 1
ATOM 2439 C CA . SER A 1 324 ? -10.641 56.312 10.055 1 96.88 324 SER A CA 1
ATOM 2440 C C . SER A 1 324 ? -11.281 54.938 10.227 1 96.88 324 SER A C 1
ATOM 2442 O O . SER A 1 324 ? -12.414 54.844 10.719 1 96.88 324 SER A O 1
ATOM 2444 N N . TYR A 1 325 ? -10.594 53.906 9.844 1 96.06 325 TYR A N 1
ATOM 2445 C CA . TYR A 1 325 ? -11.133 52.594 10.07 1 96.06 325 TYR A CA 1
ATOM 2446 C C . TYR A 1 325 ? -11.148 52.25 11.555 1 96.06 325 TYR A C 1
ATOM 2448 O O . TYR A 1 325 ? -12.094 51.625 12.039 1 96.06 325 TYR A O 1
ATOM 2456 N N . LYS A 1 326 ? -10.078 52.562 12.219 1 94.75 326 LYS A N 1
ATOM 2457 C CA . LYS A 1 326 ? -9.969 52.281 13.648 1 94.75 326 LYS A CA 1
ATOM 2458 C C . LYS A 1 326 ? -11.188 52.812 14.406 1 94.75 326 LYS A C 1
ATOM 2460 O O . LYS A 1 326 ? -11.602 52.188 15.406 1 94.75 326 LYS A O 1
ATOM 2465 N N . ARG A 1 327 ? -11.781 53.875 13.891 1 95.75 327 ARG A N 1
ATOM 2466 C CA . ARG A 1 327 ? -12.93 54.5 14.547 1 95.75 327 ARG A CA 1
ATOM 2467 C C . ARG A 1 327 ? -14.156 53.594 14.469 1 95.75 327 ARG A C 1
ATOM 2469 O O . ARG A 1 327 ? -15.062 53.688 15.297 1 95.75 327 ARG A O 1
ATOM 2476 N N . ILE A 1 328 ? -14.141 52.75 13.492 1 96.38 328 ILE A N 1
ATOM 2477 C CA . ILE A 1 328 ? -15.32 51.875 13.336 1 96.38 328 ILE A CA 1
ATOM 2478 C C . ILE A 1 328 ? -14.953 50.438 13.633 1 96.38 328 ILE A C 1
ATOM 2480 O O . ILE A 1 328 ? -15.797 49.531 13.539 1 96.38 328 ILE A O 1
ATOM 2484 N N . ALA A 1 329 ? -13.766 50.125 14.031 1 94.44 329 ALA A N 1
ATOM 2485 C CA . ALA A 1 329 ? -13.242 48.781 14.188 1 94.44 329 ALA A CA 1
ATOM 2486 C C . ALA A 1 329 ? -13.977 48.031 15.289 1 94.44 329 ALA A C 1
ATOM 2488 O O . ALA A 1 329 ? -14.039 46.781 15.281 1 94.44 329 ALA A O 1
ATOM 2489 N N . HIS A 1 330 ? -14.594 48.719 16.219 1 92.94 330 HIS A N 1
ATOM 2490 C CA . HIS A 1 330 ? -15.273 48.125 17.359 1 92.94 330 HIS A CA 1
ATOM 2491 C C . HIS A 1 330 ? -16.656 47.625 16.984 1 92.94 330 HIS A C 1
ATOM 2493 O O . HIS A 1 330 ? -17.266 46.844 17.719 1 92.94 330 HIS A O 1
ATOM 2499 N N . LEU A 1 331 ? -17.156 48 15.82 1 94.31 331 LEU A N 1
ATOM 2500 C CA . LEU A 1 331 ? -18.5 47.625 15.391 1 94.31 331 LEU A CA 1
ATOM 2501 C C . LEU A 1 331 ? -18.5 46.188 14.891 1 94.31 331 LEU A C 1
ATOM 2503 O O . LEU A 1 331 ? -17.484 45.688 14.391 1 94.31 331 LEU A O 1
ATOM 2507 N N . PRO A 1 332 ? -19.688 45.5 15.07 1 90.62 332 PRO A N 1
ATOM 2508 C CA . PRO A 1 332 ? -19.812 44.188 14.43 1 90.62 332 PRO A CA 1
ATOM 2509 C C . PRO A 1 332 ? -19.641 44.25 12.914 1 90.62 332 PRO A C 1
ATOM 2511 O O . PRO A 1 332 ? -19.922 45.281 12.297 1 90.62 332 PRO A O 1
ATOM 2514 N N . ALA A 1 333 ? -19.281 43.188 12.367 1 89.12 333 ALA A N 1
ATOM 2515 C CA . ALA A 1 333 ? -18.891 43.094 10.969 1 89.12 333 ALA A CA 1
ATOM 2516 C C . ALA A 1 333 ? -19.984 43.656 10.055 1 89.12 333 ALA A C 1
ATOM 2518 O O . ALA A 1 333 ? -19.719 44.406 9.125 1 89.12 333 ALA A O 1
ATOM 2519 N N . PRO A 1 334 ? -21.266 43.344 10.258 1 90.12 334 PRO A N 1
ATOM 2520 C CA . PRO A 1 334 ? -22.297 43.906 9.375 1 90.12 334 PRO A CA 1
ATOM 2521 C C . PRO A 1 334 ? -22.375 45.406 9.422 1 90.12 334 PRO A C 1
ATOM 2523 O O . PRO A 1 334 ? -22.578 46.062 8.391 1 90.12 334 PRO A O 1
ATOM 2526 N N . GLU A 1 335 ? -22.125 45.969 10.578 1 94.88 335 GLU A N 1
ATOM 2527 C CA . GLU A 1 335 ? -22.156 47.406 10.734 1 94.88 335 GLU A CA 1
ATOM 2528 C C . GLU A 1 335 ? -20.922 48.062 10.133 1 94.88 335 GLU A C 1
ATOM 2530 O O . GLU A 1 335 ? -20.984 49.156 9.57 1 94.88 335 GLU A O 1
ATOM 2535 N N . ARG A 1 336 ? -19.797 47.375 10.328 1 96.19 336 ARG A N 1
ATOM 2536 C CA . ARG A 1 336 ? -18.578 47.875 9.695 1 96.19 336 ARG A CA 1
ATOM 2537 C C . ARG A 1 336 ? -18.719 47.938 8.18 1 96.19 336 ARG A C 1
ATOM 2539 O O . ARG A 1 336 ? -18.344 48.906 7.539 1 96.19 336 ARG A O 1
ATOM 2546 N N . ARG A 1 337 ? -19.312 46.938 7.621 1 95.62 337 ARG A N 1
ATOM 2547 C CA . ARG A 1 337 ? -19.547 46.875 6.18 1 95.62 337 ARG A CA 1
ATOM 2548 C C . ARG A 1 337 ? -20.438 48.031 5.723 1 95.62 337 ARG A C 1
ATOM 2550 O O . ARG A 1 337 ? -20.156 48.656 4.711 1 95.62 337 ARG A O 1
ATOM 2557 N N . ALA A 1 338 ? -21.438 48.25 6.449 1 95.88 338 ALA A N 1
ATOM 2558 C CA . ALA A 1 338 ? -22.359 49.344 6.121 1 95.88 338 ALA A CA 1
ATOM 2559 C C . ALA A 1 338 ? -21.656 50.688 6.18 1 95.88 338 ALA A C 1
ATOM 2561 O O . ALA A 1 338 ? -21.844 51.531 5.289 1 95.88 338 ALA A O 1
ATOM 2562 N N . ALA A 1 339 ? -20.922 50.906 7.234 1 97.31 339 ALA A N 1
ATOM 2563 C CA . ALA A 1 339 ? -20.188 52.156 7.391 1 97.31 339 ALA A CA 1
ATOM 2564 C C . ALA A 1 339 ? -19.188 52.344 6.258 1 97.31 339 ALA A C 1
ATOM 2566 O O . ALA A 1 339 ? -19.031 53.438 5.738 1 97.31 339 ALA A O 1
ATOM 2567 N N . MET A 1 340 ? -18.547 51.281 5.887 1 97.62 340 MET A N 1
ATOM 2568 C CA . MET A 1 340 ? -17.484 51.312 4.883 1 97.62 340 MET A CA 1
ATOM 2569 C C . MET A 1 340 ? -18.062 51.656 3.504 1 97.62 340 MET A C 1
ATOM 2571 O O . MET A 1 340 ? -17.328 52.094 2.611 1 97.62 340 MET A O 1
ATOM 2575 N N . ARG A 1 341 ? -19.312 51.5 3.344 1 96.56 341 ARG A N 1
ATOM 2576 C CA . ARG A 1 341 ? -19.922 51.781 2.055 1 96.56 341 ARG A CA 1
ATOM 2577 C C . ARG A 1 341 ? -20.219 53.281 1.89 1 96.56 341 ARG A C 1
ATOM 2579 O O . ARG A 1 341 ? -20.531 53.719 0.789 1 96.56 341 ARG A O 1
ATOM 2586 N N . ASP A 1 342 ? -20.016 54.031 2.932 1 96.88 342 ASP A N 1
ATOM 2587 C CA . ASP A 1 342 ? -20.094 55.469 2.83 1 96.88 342 ASP A CA 1
ATOM 2588 C C . ASP A 1 342 ? -18.953 56.031 1.981 1 96.88 342 ASP A C 1
ATOM 2590 O O . ASP A 1 342 ? -17.781 55.844 2.32 1 96.88 342 ASP A O 1
ATOM 2594 N N . PRO A 1 343 ? -19.297 56.812 0.937 1 96.88 343 PRO A N 1
ATOM 2595 C CA . PRO A 1 343 ? -18.25 57.281 0.022 1 96.88 343 PRO A CA 1
ATOM 2596 C C . PRO A 1 343 ? -17.234 58.188 0.71 1 96.88 343 PRO A C 1
ATOM 2598 O O . PRO A 1 343 ? -16.047 58.125 0.37 1 96.88 343 PRO A O 1
ATOM 2601 N N . ALA A 1 344 ? -17.672 58.938 1.618 1 97.25 344 ALA A N 1
ATOM 2602 C CA . ALA A 1 344 ? -16.75 59.844 2.311 1 97.25 344 ALA A CA 1
ATOM 2603 C C . ALA A 1 344 ? -15.758 59.062 3.166 1 97.25 344 ALA A C 1
ATOM 2605 O O . ALA A 1 344 ? -14.562 59.375 3.184 1 97.25 344 ALA A O 1
ATOM 2606 N N . LEU A 1 345 ? -16.281 58.125 3.863 1 97.5 345 LEU A N 1
ATOM 2607 C CA . LEU A 1 345 ? -15.406 57.312 4.684 1 97.5 345 LEU A CA 1
ATOM 2608 C C . LEU A 1 345 ? -14.461 56.469 3.812 1 97.5 345 LEU A C 1
ATOM 2610 O O . LEU A 1 345 ? -13.289 56.312 4.148 1 97.5 345 LEU A O 1
ATOM 2614 N N . ARG A 1 346 ? -14.961 55.906 2.768 1 97.44 346 ARG A N 1
ATOM 2615 C CA . ARG A 1 346 ? -14.148 55.156 1.809 1 97.44 346 ARG A CA 1
ATOM 2616 C C . ARG A 1 346 ? -12.961 56 1.339 1 97.44 346 ARG A C 1
ATOM 2618 O O . ARG A 1 346 ? -11.828 55.5 1.34 1 97.44 346 ARG A O 1
ATOM 2625 N N . GLU A 1 347 ? -13.25 57.188 0.912 1 97.25 347 GLU A N 1
ATOM 2626 C CA . GLU A 1 347 ? -12.195 58.062 0.412 1 97.25 347 GLU A CA 1
ATOM 2627 C C . GLU A 1 347 ? -11.172 58.375 1.496 1 97.25 347 GLU A C 1
ATOM 2629 O O . GLU A 1 347 ? -9.969 58.406 1.227 1 97.25 347 GLU A O 1
ATOM 2634 N N . ARG A 1 348 ? -11.664 58.562 2.646 1 97.06 348 ARG A N 1
ATOM 2635 C CA . ARG A 1 348 ? -10.766 58.875 3.756 1 97.06 348 ARG A CA 1
ATOM 2636 C C . ARG A 1 348 ? -9.852 57.688 4.062 1 97.06 348 ARG A C 1
ATOM 2638 O O . ARG A 1 348 ? -8.633 57.844 4.16 1 97.06 348 ARG A O 1
ATOM 2645 N N . ILE A 1 349 ? -10.43 56.531 4.223 1 96.69 349 ILE A N 1
ATOM 2646 C CA . ILE A 1 349 ? -9.664 55.344 4.586 1 96.69 349 ILE A CA 1
ATOM 2647 C C . ILE A 1 349 ? -8.641 55.031 3.498 1 96.69 349 ILE A C 1
ATOM 2649 O O . ILE A 1 349 ? -7.469 54.781 3.797 1 96.69 349 ILE A O 1
ATOM 2653 N N . LEU A 1 350 ? -9.039 55.062 2.254 1 95.44 350 LEU A N 1
ATOM 2654 C CA . LEU A 1 350 ? -8.148 54.75 1.143 1 95.44 350 LEU A CA 1
ATOM 2655 C C . LEU A 1 350 ? -7.043 55.781 1.008 1 95.44 350 LEU A C 1
ATOM 2657 O O . LEU A 1 350 ? -5.965 55.5 0.496 1 95.44 350 LEU A O 1
ATOM 2661 N N . GLY A 1 351 ? -7.328 56.938 1.449 1 94.12 351 GLY A N 1
ATOM 2662 C CA . GLY A 1 351 ? -6.359 58.031 1.323 1 94.12 351 GLY A CA 1
ATOM 2663 C C . GLY A 1 351 ? -5.398 58.094 2.492 1 94.12 351 GLY A C 1
ATOM 2664 O O . GLY A 1 351 ? -4.359 58.75 2.404 1 94.12 351 GLY A O 1
ATOM 2665 N N . GLU A 1 352 ? -5.68 57.438 3.57 1 93.5 352 GLU A N 1
ATOM 2666 C CA . GLU A 1 352 ? -4.879 57.469 4.789 1 93.5 352 GLU A CA 1
ATOM 2667 C C . GLU A 1 352 ? -3.717 56.5 4.727 1 93.5 352 GLU A C 1
ATOM 2669 O O . GLU A 1 352 ? -3.797 55.469 4.035 1 93.5 352 GLU A O 1
ATOM 2674 N N . LEU A 1 353 ? -2.676 56.812 5.438 1 87.38 353 LEU A N 1
ATOM 2675 C CA . LEU A 1 353 ? -1.563 55.875 5.648 1 87.38 353 LEU A CA 1
ATOM 2676 C C . LEU A 1 353 ? -1.761 55.094 6.93 1 87.38 353 LEU A C 1
ATOM 2678 O O . LEU A 1 353 ? -2.328 55.594 7.902 1 87.38 353 LEU A O 1
ATOM 2682 N N . PRO A 1 354 ? -1.358 53.812 6.891 1 86.31 354 PRO A N 1
ATOM 2683 C CA . PRO A 1 354 ? -1.489 53 8.102 1 86.31 354 PRO A CA 1
ATOM 2684 C C . PRO A 1 354 ? -0.638 53.531 9.258 1 86.31 354 PRO A C 1
ATOM 2686 O O . PRO A 1 354 ? 0.487 53.969 9.039 1 86.31 354 PRO A O 1
ATOM 2689 N N . GLU A 1 355 ? -1.158 53.5 10.383 1 82.81 355 GLU A N 1
ATOM 2690 C CA . GLU A 1 355 ? -0.398 53.812 11.586 1 82.81 355 GLU A CA 1
ATOM 2691 C C . GLU A 1 355 ? 0.569 52.688 11.953 1 82.81 355 GLU A C 1
ATOM 2693 O O . GLU A 1 355 ? 0.224 51.531 11.859 1 82.81 355 GLU A O 1
ATOM 2698 N N . ASN A 1 356 ? 1.812 52.969 12.336 1 69.38 356 ASN A N 1
ATOM 2699 C CA . ASN A 1 356 ? 2.824 52 12.797 1 69.38 356 ASN A CA 1
ATOM 2700 C C . ASN A 1 356 ? 2.963 50.844 11.828 1 69.38 356 ASN A C 1
ATOM 2702 O O . ASN A 1 356 ? 3.004 49.688 12.258 1 69.38 356 ASN A O 1
ATOM 2706 N N . ALA A 1 357 ? 2.947 51.281 10.602 1 60.78 357 ALA A N 1
ATOM 2707 C CA . ALA A 1 357 ? 3.068 50.25 9.57 1 60.78 357 ALA A CA 1
ATOM 2708 C C . ALA A 1 357 ? 4.344 49.438 9.758 1 60.78 357 ALA A C 1
ATOM 2710 O O . ALA A 1 357 ? 5.418 50 9.992 1 60.78 357 ALA A O 1
ATOM 2711 N N . ASP A 1 358 ? 4.102 48.156 10.219 1 55.16 358 ASP A N 1
ATOM 2712 C CA . ASP A 1 358 ? 5.238 47.25 10.195 1 55.16 358 ASP A CA 1
ATOM 2713 C C . ASP A 1 358 ? 5.496 46.719 8.789 1 55.16 358 ASP A C 1
ATOM 2715 O O . ASP A 1 358 ? 4.695 45.969 8.25 1 55.16 358 ASP A O 1
ATOM 2719 N N . PRO A 1 359 ? 6.492 47.406 8.086 1 44.47 359 PRO A N 1
ATOM 2720 C CA . PRO A 1 359 ? 6.758 47.031 6.699 1 44.47 359 PRO A CA 1
ATOM 2721 C C . PRO A 1 359 ? 7.027 45.531 6.531 1 44.47 359 PRO A C 1
ATOM 2723 O O . PRO A 1 359 ? 6.977 45.031 5.41 1 44.47 359 PRO A O 1
ATOM 2726 N N . ARG A 1 360 ? 7.391 44.875 7.617 1 45.81 360 ARG A N 1
ATOM 2727 C CA . ARG A 1 360 ? 7.816 43.469 7.582 1 45.81 360 ARG A CA 1
ATOM 2728 C C . ARG A 1 360 ? 6.629 42.531 7.766 1 45.81 360 ARG A C 1
ATOM 2730 O O . ARG A 1 360 ? 6.805 41.344 7.957 1 45.81 360 ARG A O 1
ATOM 2737 N N . SER A 1 361 ? 5.531 43.438 7.695 1 54.38 361 SER A N 1
ATOM 2738 C CA . SER A 1 361 ? 4.391 42.562 7.871 1 54.38 361 SER A CA 1
ATOM 2739 C C . SER A 1 361 ? 4.227 41.625 6.68 1 54.38 361 SER A C 1
ATOM 2741 O O . SER A 1 361 ? 4.109 42.062 5.539 1 54.38 361 SER A O 1
ATOM 2743 N N . ALA A 1 362 ? 4.715 40.375 6.77 1 54.09 362 ALA A N 1
ATOM 2744 C CA . ALA A 1 362 ? 4.652 39.344 5.758 1 54.09 362 ALA A CA 1
ATOM 2745 C C . ALA A 1 362 ? 3.238 39.188 5.207 1 54.09 362 ALA A C 1
ATOM 2747 O O . ALA A 1 362 ? 3.047 38.656 4.102 1 54.09 362 ALA A O 1
ATOM 2748 N N . LEU A 1 363 ? 2.303 39.812 5.836 1 57.84 363 LEU A N 1
ATOM 2749 C CA . LEU A 1 363 ? 0.931 39.562 5.422 1 57.84 363 LEU A CA 1
ATOM 2750 C C . LEU A 1 363 ? 0.483 40.531 4.348 1 57.84 363 LEU A C 1
ATOM 2752 O O . LEU A 1 363 ? -0.32 40.188 3.477 1 57.84 363 LEU A O 1
ATOM 2756 N N . PHE A 1 364 ? 0.983 41.75 4.434 1 55.94 364 PHE A N 1
ATOM 2757 C CA . PHE A 1 364 ? 0.52 42.719 3.463 1 55.94 364 PHE A CA 1
ATOM 2758 C C . PHE A 1 364 ? 1.696 43.469 2.84 1 55.94 364 PHE A C 1
ATOM 2760 O O . PHE A 1 364 ? 1.894 44.656 3.1 1 55.94 364 PHE A O 1
ATOM 2767 N N . PRO A 1 365 ? 2.506 42.594 2.008 1 58.44 365 PRO A N 1
ATOM 2768 C CA . PRO A 1 365 ? 3.631 43.25 1.337 1 58.44 365 PRO A CA 1
ATOM 2769 C C . PRO A 1 365 ? 3.18 44.25 0.291 1 58.44 365 PRO A C 1
ATOM 2771 O O . PRO A 1 365 ? 1.984 44.375 0.015 1 58.44 365 PRO A O 1
ATOM 2774 N N . ARG A 1 366 ? 4.168 44.906 -0.2 1 64.75 366 ARG A N 1
ATOM 2775 C CA . ARG A 1 366 ? 3.891 45.844 -1.296 1 64.75 366 ARG A CA 1
ATOM 2776 C C . ARG A 1 366 ? 3.332 45.094 -2.508 1 64.75 366 ARG A C 1
ATOM 2778 O O . ARG A 1 366 ? 4.043 44.312 -3.146 1 64.75 366 ARG A O 1
ATOM 2785 N N . GLY A 1 367 ? 1.993 45.062 -2.623 1 78.62 367 GLY A N 1
ATOM 2786 C CA . GLY A 1 367 ? 1.262 44.5 -3.742 1 78.62 367 GLY A CA 1
ATOM 2787 C C . GLY A 1 367 ? 0.316 43.375 -3.33 1 78.62 367 GLY A C 1
ATOM 2788 O O . GLY A 1 367 ? 0.384 42.875 -2.201 1 78.62 367 GLY A O 1
ATOM 2789 N N . TYR A 1 368 ? -0.604 43.094 -4.191 1 94.06 368 TYR A N 1
ATOM 2790 C CA . TYR A 1 368 ? -1.686 42.188 -3.896 1 94.06 368 TYR A CA 1
ATOM 2791 C C . TYR A 1 368 ? -1.762 41.062 -4.949 1 94.06 368 TYR A C 1
ATOM 2793 O O . TYR A 1 368 ? -2.854 40.625 -5.312 1 94.06 368 TYR A O 1
ATOM 2801 N N . ALA A 1 369 ? -0.494 40.656 -5.441 1 94.12 369 ALA A N 1
ATOM 2802 C CA . ALA A 1 369 ? -0.403 39.625 -6.488 1 94.12 369 ALA A CA 1
ATOM 2803 C C . ALA A 1 369 ? -0.755 38.25 -5.941 1 94.12 369 ALA A C 1
ATOM 2805 O O . ALA A 1 369 ? -1.019 37.312 -6.707 1 94.12 369 ALA A O 1
ATOM 2806 N N . ARG A 1 370 ? -0.85 38.094 -4.578 1 94.81 370 ARG A N 1
ATOM 2807 C CA . ARG A 1 370 ? -1.168 36.812 -3.969 1 94.81 370 ARG A CA 1
ATOM 2808 C C . ARG A 1 370 ? -2.398 36.938 -3.074 1 94.81 370 ARG A C 1
ATOM 2810 O O . ARG A 1 370 ? -2.545 36.156 -2.119 1 94.81 370 ARG A O 1
ATOM 2817 N N . HIS A 1 371 ? -3.129 37.906 -3.307 1 96.25 371 HIS A N 1
ATOM 2818 C CA . HIS A 1 371 ? -4.414 38.062 -2.635 1 96.25 371 HIS A CA 1
ATOM 2819 C C . HIS A 1 371 ? -5.566 37.719 -3.572 1 96.25 371 HIS A C 1
ATOM 2821 O O . HIS A 1 371 ? -5.781 38.406 -4.574 1 96.25 371 HIS A O 1
ATOM 2827 N N . PHE A 1 372 ? -6.324 36.688 -3.193 1 97.5 372 PHE A N 1
ATOM 2828 C CA . PHE A 1 372 ? -7.348 36.156 -4.082 1 97.5 372 PHE A CA 1
ATOM 2829 C C . PHE A 1 372 ? -8.719 36.219 -3.422 1 97.5 372 PHE A C 1
ATOM 2831 O O . PHE A 1 372 ? -8.898 35.719 -2.309 1 97.5 372 PHE A O 1
ATOM 2838 N N . PRO A 1 373 ? -9.703 36.844 -4.094 1 97.12 373 PRO A N 1
ATOM 2839 C CA . PRO A 1 373 ? -11.062 36.75 -3.555 1 97.12 373 PRO A CA 1
ATOM 2840 C C . PRO A 1 373 ? -11.594 35.344 -3.521 1 97.12 373 PRO A C 1
ATOM 2842 O O . PRO A 1 373 ? -11.453 34.594 -4.504 1 97.12 373 PRO A O 1
ATOM 2845 N N . MET A 1 374 ? -12.07 34.969 -2.377 1 96.06 374 MET A N 1
ATOM 2846 C CA . MET A 1 374 ? -12.648 33.625 -2.264 1 96.06 374 MET A CA 1
ATOM 2847 C C . MET A 1 374 ? -14.125 33.656 -2.645 1 96.06 374 MET A C 1
ATOM 2849 O O . MET A 1 374 ? -14.836 34.625 -2.359 1 96.06 374 MET A O 1
ATOM 2853 N N . ASP A 1 375 ? -14.547 32.594 -3.256 1 91.06 375 ASP A N 1
ATOM 2854 C CA . ASP A 1 375 ? -15.961 32.438 -3.588 1 91.06 375 ASP A CA 1
ATOM 2855 C C . ASP A 1 375 ? -16.781 32.094 -2.352 1 91.06 375 ASP A C 1
ATOM 2857 O O . ASP A 1 375 ? -16.297 31.422 -1.439 1 91.06 375 ASP A O 1
ATOM 2861 N N . ALA A 1 376 ? -18 32.5 -2.381 1 85.94 376 ALA A N 1
ATOM 2862 C CA . ALA A 1 376 ? -18.922 32.219 -1.274 1 85.94 376 ALA A CA 1
ATOM 2863 C C . ALA A 1 376 ? -19.281 30.734 -1.225 1 85.94 376 ALA A C 1
ATOM 2865 O O . ALA A 1 376 ? -19.578 30.203 -0.155 1 85.94 376 ALA A O 1
ATOM 2866 N N . THR A 1 377 ? -19.297 30.25 -2.383 1 84.62 377 THR A N 1
ATOM 2867 C CA . THR A 1 377 ? -19.562 28.812 -2.475 1 84.62 377 THR A CA 1
ATOM 2868 C C . THR A 1 377 ? -18.406 28.094 -3.18 1 84.62 377 THR A C 1
ATOM 2870 O O . THR A 1 377 ? -18 28.484 -4.277 1 84.62 377 THR A O 1
ATOM 2873 N N . GLY A 1 378 ? -17.875 27.188 -2.441 1 86.31 378 GLY A N 1
ATOM 2874 C CA . GLY A 1 378 ? -16.797 26.422 -3.049 1 86.31 378 GLY A CA 1
ATOM 2875 C C . GLY A 1 378 ? -15.477 27.172 -3.098 1 86.31 378 GLY A C 1
ATOM 2876 O O . GLY A 1 378 ? -14.969 27.453 -4.18 1 86.31 378 GLY A O 1
ATOM 2877 N N . PRO A 1 379 ? -14.984 27.5 -2.016 1 93.44 379 PRO A N 1
ATOM 2878 C CA . PRO A 1 379 ? -13.719 28.234 -1.985 1 93.44 379 PRO A CA 1
ATOM 2879 C C . PRO A 1 379 ? -12.602 27.5 -2.742 1 93.44 379 PRO A C 1
ATOM 2881 O O . PRO A 1 379 ? -12.492 26.281 -2.66 1 93.44 379 PRO A O 1
ATOM 2884 N N . ASP A 1 380 ? -11.828 28.328 -3.51 1 94.81 380 ASP A N 1
ATOM 2885 C CA . ASP A 1 380 ? -10.727 27.812 -4.328 1 94.81 380 ASP A CA 1
ATOM 2886 C C . ASP A 1 380 ? -9.383 28.047 -3.635 1 94.81 380 ASP A C 1
ATOM 2888 O O . ASP A 1 380 ? -8.977 29.188 -3.42 1 94.81 380 ASP A O 1
ATOM 2892 N N . TYR A 1 381 ? -8.719 26.984 -3.361 1 96.81 381 TYR A N 1
ATOM 2893 C CA . TYR A 1 381 ? -7.426 27.094 -2.697 1 96.81 381 TYR A CA 1
ATOM 2894 C C . TYR A 1 381 ? -6.285 26.922 -3.697 1 96.81 381 TYR A C 1
ATOM 2896 O O . TYR A 1 381 ? -5.125 26.797 -3.307 1 96.81 381 TYR A O 1
ATOM 2904 N N . GLU A 1 382 ? -6.602 26.875 -4.973 1 97.62 382 GLU A N 1
ATOM 2905 C CA . GLU A 1 382 ? -5.621 26.906 -6.059 1 97.62 382 GLU A CA 1
ATOM 2906 C C . GLU A 1 382 ? -5.996 27.953 -7.102 1 97.62 382 GLU A C 1
ATOM 2908 O O . GLU A 1 382 ? -6.062 27.656 -8.297 1 97.62 382 GLU A O 1
ATOM 2913 N N . PRO A 1 383 ? -6.152 29.188 -6.684 1 97.06 383 PRO A N 1
ATOM 2914 C CA . PRO A 1 383 ? -6.547 30.234 -7.641 1 97.06 383 PRO A CA 1
ATOM 2915 C C . PRO A 1 383 ? -5.449 30.531 -8.656 1 97.06 383 PRO A C 1
ATOM 2917 O O . PRO A 1 383 ? -4.262 30.516 -8.32 1 97.06 383 PRO A O 1
ATOM 2920 N N . ALA A 1 384 ? -5.867 30.891 -9.852 1 97 384 ALA A N 1
ATOM 2921 C CA . ALA A 1 384 ? -4.914 31.281 -10.891 1 97 384 ALA A CA 1
ATOM 2922 C C . ALA A 1 384 ? -4.367 32.688 -10.633 1 97 384 ALA A C 1
ATOM 2924 O O . ALA A 1 384 ? -5.027 33.5 -10 1 97 384 ALA A O 1
ATOM 2925 N N . ALA A 1 385 ? -3.227 32.906 -11.156 1 96.62 385 ALA A N 1
ATOM 2926 C CA . ALA A 1 385 ? -2.541 34.188 -10.969 1 96.62 385 ALA A CA 1
ATOM 2927 C C . ALA A 1 385 ? -3.398 35.344 -11.453 1 96.62 385 ALA A C 1
ATOM 2929 O O . ALA A 1 385 ? -3.359 36.438 -10.883 1 96.62 385 ALA A O 1
ATOM 2930 N N . ASP A 1 386 ? -4.156 35.156 -12.445 1 97.06 386 ASP A N 1
ATOM 2931 C CA . ASP A 1 386 ? -4.914 36.219 -13.07 1 97.06 386 ASP A CA 1
ATOM 2932 C C . ASP A 1 386 ? -6.16 36.562 -12.25 1 97.06 386 ASP A C 1
ATOM 2934 O O . ASP A 1 386 ? -6.906 37.469 -12.602 1 97.06 386 ASP A O 1
ATOM 2938 N N . ARG A 1 387 ? -6.324 35.844 -11.164 1 96.62 387 ARG A N 1
ATOM 2939 C CA . ARG A 1 387 ? -7.484 36.094 -10.32 1 96.62 387 ARG A CA 1
ATOM 2940 C C . ARG A 1 387 ? -7.113 36.938 -9.125 1 96.62 387 ARG A C 1
ATOM 2942 O O . ARG A 1 387 ? -7.98 37.344 -8.336 1 96.62 387 ARG A O 1
ATOM 2949 N N . SER A 1 388 ? -5.867 37.312 -9 1 97.56 388 SER A N 1
ATOM 2950 C CA . SER A 1 388 ? -5.422 38.125 -7.875 1 97.56 388 SER A CA 1
ATOM 2951 C C . SER A 1 388 ? -5.973 39.531 -7.973 1 97.56 388 SER A C 1
ATOM 2953 O O . SER A 1 388 ? -6.395 39.969 -9.047 1 97.56 388 SER A O 1
ATOM 2955 N N . PHE A 1 389 ? -5.961 40.25 -6.906 1 97.19 389 PHE A N 1
ATOM 2956 C CA . PHE A 1 389 ? -6.453 41.625 -6.91 1 97.19 389 PHE A CA 1
ATOM 2957 C C . PHE A 1 389 ? -5.57 42.5 -7.773 1 97.19 389 PHE A C 1
ATOM 2959 O O . PHE A 1 389 ? -6.055 43.438 -8.414 1 97.19 389 PHE A O 1
ATOM 2966 N N . ASP A 1 390 ? -4.281 42.219 -7.82 1 96.94 390 ASP A N 1
ATOM 2967 C CA . ASP A 1 390 ? -3.404 42.938 -8.727 1 96.94 390 ASP A CA 1
ATOM 2968 C C . ASP A 1 390 ? -3.785 42.688 -10.18 1 96.94 390 ASP A C 1
ATOM 2970 O O . ASP A 1 390 ? -3.816 43.625 -10.984 1 96.94 390 ASP A O 1
ATOM 2974 N N . ALA A 1 391 ? -3.998 41.469 -10.508 1 97.56 391 ALA A N 1
ATOM 2975 C CA . ALA A 1 391 ? -4.387 41.156 -11.875 1 97.56 391 ALA A CA 1
ATOM 2976 C C . ALA A 1 391 ? -5.73 41.781 -12.227 1 97.56 391 ALA A C 1
ATOM 2978 O O . ALA A 1 391 ? -5.914 42.281 -13.336 1 97.56 391 ALA A O 1
ATOM 2979 N N . LEU A 1 392 ? -6.66 41.719 -11.352 1 97 392 LEU A N 1
ATOM 2980 C CA . LEU A 1 392 ? -7.965 42.344 -11.555 1 97 392 LEU A CA 1
ATOM 2981 C C . LEU A 1 392 ? -7.82 43.844 -11.758 1 97 392 LEU A C 1
ATOM 2983 O O . LEU A 1 392 ? -8.5 44.438 -12.602 1 97 392 LEU A O 1
ATOM 2987 N N . ALA A 1 393 ? -6.98 44.406 -10.914 1 97 393 ALA A N 1
ATOM 2988 C CA . ALA A 1 393 ? -6.73 45.844 -11.008 1 97 393 ALA A CA 1
ATOM 2989 C C . ALA A 1 393 ? -6.199 46.219 -12.391 1 97 393 ALA A C 1
ATOM 2991 O O . ALA A 1 393 ? -6.648 47.219 -12.992 1 97 393 ALA A O 1
ATOM 2992 N N . ARG A 1 394 ? -5.332 45.438 -12.852 1 96.88 394 ARG A N 1
ATOM 2993 C CA . ARG A 1 394 ? -4.773 45.688 -14.172 1 96.88 394 ARG A CA 1
ATOM 2994 C C . ARG A 1 394 ? -5.844 45.562 -15.258 1 96.88 394 ARG A C 1
ATOM 2996 O O . ARG A 1 394 ? -5.898 46.375 -16.188 1 96.88 394 ARG A O 1
ATOM 3003 N N . ARG A 1 395 ? -6.676 44.625 -15.117 1 97.06 395 ARG A N 1
ATOM 3004 C CA . ARG A 1 395 ? -7.695 44.344 -16.125 1 97.06 395 ARG A CA 1
ATOM 3005 C C . ARG A 1 395 ? -8.781 45.438 -16.109 1 97.06 395 ARG A C 1
ATOM 3007 O O . ARG A 1 395 ? -9.336 45.781 -17.156 1 97.06 395 ARG A O 1
ATOM 3014 N N . THR A 1 396 ? -9.031 46 -14.953 1 96.56 396 THR A N 1
ATOM 3015 C CA . THR A 1 396 ? -10.172 46.906 -14.828 1 96.56 396 THR A CA 1
ATOM 3016 C C . THR A 1 396 ? -9.711 48.375 -14.773 1 96.56 396 THR A C 1
ATOM 3018 O O . THR A 1 396 ? -10.523 49.281 -14.906 1 96.56 396 THR A O 1
ATOM 3021 N N . GLY A 1 397 ? -8.469 48.594 -14.516 1 96 397 GLY A N 1
ATOM 3022 C CA . GLY A 1 397 ? -7.93 49.938 -14.406 1 96 397 GLY A CA 1
ATOM 3023 C C . GLY A 1 397 ? -8.188 50.562 -13.055 1 96 397 GLY A C 1
ATOM 3024 O O . GLY A 1 397 ? -8.117 51.812 -12.922 1 96 397 GLY A O 1
ATOM 3025 N N . HIS A 1 398 ? -8.469 49.781 -12.125 1 95.75 398 HIS A N 1
ATOM 3026 C CA . HIS A 1 398 ? -8.734 50.281 -10.781 1 95.75 398 HIS A CA 1
ATOM 3027 C C . HIS A 1 398 ? -7.543 50.062 -9.859 1 95.75 398 HIS A C 1
ATOM 3029 O O . HIS A 1 398 ? -6.625 49.312 -10.203 1 95.75 398 HIS A O 1
ATOM 3035 N N . ASP A 1 399 ? -7.551 50.781 -8.773 1 94.81 399 ASP A N 1
ATOM 3036 C CA . ASP A 1 399 ? -6.559 50.562 -7.727 1 94.81 399 ASP A CA 1
ATOM 3037 C C . ASP A 1 399 ? -6.848 49.281 -6.965 1 94.81 399 ASP A C 1
ATOM 3039 O O . ASP A 1 399 ? -7.992 49.031 -6.574 1 94.81 399 ASP A O 1
ATOM 3043 N N . PRO A 1 400 ? -5.836 48.438 -6.762 1 95.06 400 PRO A N 1
ATOM 3044 C CA . PRO A 1 400 ? -6.078 47.156 -6.09 1 95.06 400 PRO A CA 1
ATOM 3045 C C . PRO A 1 400 ? -6.602 47.312 -4.668 1 95.06 400 PRO A C 1
ATOM 3047 O O . PRO A 1 400 ? -7.422 46.5 -4.207 1 95.06 400 PRO A O 1
ATOM 3050 N N . GLU A 1 401 ? -6.133 48.281 -3.941 1 94.38 401 GLU A N 1
ATOM 3051 C CA . GLU A 1 401 ? -6.625 48.5 -2.586 1 94.38 401 GLU A CA 1
ATOM 3052 C C . GLU A 1 401 ? -8.102 48.875 -2.594 1 94.38 401 GLU A C 1
ATOM 3054 O O . GLU A 1 401 ? -8.859 48.469 -1.699 1 94.38 401 GLU A O 1
ATOM 3059 N N . ALA A 1 402 ? -8.422 49.688 -3.57 1 96 402 ALA A N 1
ATOM 3060 C CA . ALA A 1 402 ? -9.836 50.031 -3.711 1 96 402 ALA A CA 1
ATOM 3061 C C . ALA A 1 402 ? -10.688 48.812 -3.988 1 96 402 ALA A C 1
ATOM 3063 O O . ALA A 1 402 ? -11.797 48.688 -3.465 1 96 402 ALA A O 1
ATOM 3064 N N . LEU A 1 403 ? -10.18 47.969 -4.816 1 96.75 403 LEU A N 1
ATOM 3065 C CA . LEU A 1 403 ? -10.898 46.75 -5.121 1 96.75 403 LEU A CA 1
ATOM 3066 C C . LEU A 1 403 ? -11.055 45.875 -3.875 1 96.75 403 LEU A C 1
ATOM 3068 O O . LEU A 1 403 ? -12.125 45.312 -3.639 1 96.75 403 LEU A O 1
ATOM 3072 N N . ILE A 1 404 ? -10.008 45.75 -3.086 1 96.81 404 ILE A N 1
ATOM 3073 C CA . ILE A 1 404 ? -10.039 44.969 -1.852 1 96.81 404 ILE A CA 1
ATOM 3074 C C . ILE A 1 404 ? -11.047 45.594 -0.88 1 96.81 404 ILE A C 1
ATOM 3076 O O . ILE A 1 404 ? -11.844 44.875 -0.263 1 96.81 404 ILE A O 1
ATOM 3080 N N . TYR A 1 405 ? -10.984 46.906 -0.754 1 96.75 405 TYR A N 1
ATOM 3081 C CA . TYR A 1 405 ? -11.914 47.625 0.108 1 96.75 405 TYR A CA 1
ATOM 3082 C C . TYR A 1 405 ? -13.352 47.312 -0.262 1 96.75 405 TYR A C 1
ATOM 3084 O O . TYR A 1 405 ? -14.156 46.938 0.602 1 96.75 405 TYR A O 1
ATOM 3092 N N . ASP A 1 406 ? -13.641 47.438 -1.542 1 97.25 406 ASP A N 1
ATOM 3093 C CA . ASP A 1 406 ? -14.992 47.219 -2.027 1 97.25 406 ASP A CA 1
ATOM 3094 C C . ASP A 1 406 ? -15.422 45.781 -1.807 1 97.25 406 ASP A C 1
ATOM 3096 O O . ASP A 1 406 ? -16.578 45.5 -1.467 1 97.25 406 ASP A O 1
ATOM 3100 N N . PHE A 1 407 ? -14.508 44.906 -2.039 1 96.94 407 PHE A N 1
ATOM 3101 C CA . PHE A 1 407 ? -14.773 43.5 -1.836 1 96.94 407 PHE A CA 1
ATOM 3102 C C . PHE A 1 407 ? -15.148 43.219 -0.385 1 96.94 407 PHE A C 1
ATOM 3104 O O . PHE A 1 407 ? -16.125 42.5 -0.113 1 96.94 407 PHE A O 1
ATOM 3111 N N . LEU A 1 408 ? -14.391 43.75 0.571 1 96.62 408 LEU A N 1
ATOM 3112 C CA . LEU A 1 408 ? -14.602 43.531 1.997 1 96.62 408 LEU A CA 1
ATOM 3113 C C . LEU A 1 408 ? -15.859 44.25 2.477 1 96.62 408 LEU A C 1
ATOM 3115 O O . LEU A 1 408 ? -16.547 43.75 3.389 1 96.62 408 LEU A O 1
ATOM 3119 N N . ALA A 1 409 ? -16.219 45.344 1.839 1 96.62 409 ALA A N 1
ATOM 3120 C CA . ALA A 1 409 ? -17.328 46.156 2.266 1 96.62 409 ALA A CA 1
ATOM 3121 C C . ALA A 1 409 ? -18.656 45.656 1.69 1 96.62 409 ALA A C 1
ATOM 3123 O O . ALA A 1 409 ? -19.719 45.969 2.197 1 96.62 409 ALA A O 1
ATOM 3124 N N . SER A 1 410 ? -18.547 44.906 0.669 1 94.31 410 SER A N 1
ATOM 3125 C CA . SER A 1 410 ? -19.734 44.469 -0.039 1 94.31 410 SER A CA 1
ATOM 3126 C C . SER A 1 410 ? -20.469 43.375 0.743 1 94.31 410 SER A C 1
ATOM 3128 O O . SER A 1 410 ? -19.828 42.531 1.371 1 94.31 410 SER A O 1
ATOM 3130 N N . GLY A 1 411 ? -21.75 43.344 0.721 1 88.69 411 GLY A N 1
ATOM 3131 C CA . GLY A 1 411 ? -22.562 42.281 1.287 1 88.69 411 GLY A CA 1
ATOM 3132 C C . GLY A 1 411 ? -22.797 41.125 0.322 1 88.69 411 GLY A C 1
ATOM 3133 O O . GLY A 1 411 ? -23.359 40.094 0.697 1 88.69 411 GLY A O 1
ATOM 3134 N N . GLU A 1 412 ? -22.312 41.281 -0.858 1 90.12 412 GLU A N 1
ATOM 3135 C CA . GLU A 1 412 ? -22.594 40.312 -1.912 1 90.12 412 GLU A CA 1
ATOM 3136 C C . GLU A 1 412 ? -21.406 39.375 -2.121 1 90.12 412 GLU A C 1
ATOM 3138 O O . GLU A 1 412 ? -21.5 38.406 -2.891 1 90.12 412 GLU A O 1
ATOM 3143 N N . THR A 1 413 ? -20.344 39.688 -1.542 1 92.69 413 THR A N 1
ATOM 3144 C CA . THR A 1 413 ? -19.156 38.844 -1.655 1 92.69 413 THR A CA 1
ATOM 3145 C C . THR A 1 413 ? -19 37.969 -0.417 1 92.69 413 THR A C 1
ATOM 3147 O O . THR A 1 413 ? -19.75 38.125 0.555 1 92.69 413 THR A O 1
ATOM 3150 N N . SER A 1 414 ? -18.094 37.031 -0.405 1 90.94 414 SER A N 1
ATOM 3151 C CA . SER A 1 414 ? -17.812 36.188 0.755 1 90.94 414 SER A CA 1
ATOM 3152 C C . SER A 1 414 ? -17.156 37 1.868 1 90.94 414 SER A C 1
ATOM 3154 O O . SER A 1 414 ? -17.188 36.594 3.035 1 90.94 414 SER A O 1
ATOM 3156 N N . GLY A 1 415 ? -16.516 38.094 1.434 1 94.38 415 GLY A N 1
ATOM 3157 C CA . GLY A 1 415 ? -15.75 38.906 2.373 1 94.38 415 GLY A CA 1
ATOM 3158 C C . GLY A 1 415 ? -14.469 38.219 2.822 1 94.38 415 GLY A C 1
ATOM 3159 O O . GLY A 1 415 ? -13.836 38.656 3.787 1 94.38 415 GLY A O 1
ATOM 3160 N N . MET A 1 416 ? -14.102 37.062 2.193 1 95.94 416 MET A N 1
ATOM 3161 C CA . MET A 1 416 ? -12.906 36.312 2.537 1 95.94 416 MET A CA 1
ATOM 3162 C C . MET A 1 416 ? -11.883 36.375 1.412 1 95.94 416 MET A C 1
ATOM 3164 O O . MET A 1 416 ? -12.227 36.188 0.241 1 95.94 416 MET A O 1
ATOM 3168 N N . ILE A 1 417 ? -10.656 36.688 1.754 1 96.31 417 ILE A N 1
ATOM 3169 C CA . ILE A 1 417 ? -9.555 36.75 0.803 1 96.31 417 ILE A CA 1
ATOM 3170 C C . ILE A 1 417 ? -8.477 35.75 1.179 1 96.31 417 ILE A C 1
ATOM 3172 O O . ILE A 1 417 ? -8.016 35.719 2.32 1 96.31 417 ILE A O 1
ATOM 3176 N N . PHE A 1 418 ? -8.148 34.875 0.243 1 96.69 418 PHE A N 1
ATOM 3177 C CA . PHE A 1 418 ? -7.109 33.875 0.453 1 96.69 418 PHE A CA 1
ATOM 3178 C C . PHE A 1 418 ? -5.742 34.438 0.06 1 96.69 418 PHE A C 1
ATOM 3180 O O . PHE A 1 418 ? -5.578 35 -1.024 1 96.69 418 PHE A O 1
ATOM 3187 N N . ARG A 1 419 ? -4.793 34.344 0.917 1 95.62 419 ARG A N 1
ATOM 3188 C CA . ARG A 1 419 ? -3.41 34.719 0.637 1 95.62 419 ARG A CA 1
ATOM 3189 C C . ARG A 1 419 ? -2.461 33.562 0.974 1 95.62 419 ARG A C 1
ATOM 3191 O O . ARG A 1 419 ? -2.008 33.438 2.113 1 95.62 419 ARG A O 1
ATOM 3198 N N . PRO A 1 420 ? -2.041 32.781 0.016 1 94.81 420 PRO A N 1
ATOM 3199 C CA . PRO A 1 420 ? -1.057 31.734 0.27 1 94.81 420 PRO A CA 1
ATOM 3200 C C . PRO A 1 420 ? 0.309 32.281 0.672 1 94.81 420 PRO A C 1
ATOM 3202 O O . PRO A 1 420 ? 0.755 33.312 0.129 1 94.81 420 PRO A O 1
ATOM 3205 N N . LEU A 1 421 ? 0.894 31.688 1.637 1 92.12 421 LEU A N 1
ATOM 3206 C CA . LEU A 1 421 ? 2.215 32.094 2.113 1 92.12 421 LEU A CA 1
ATOM 3207 C C . LEU A 1 421 ? 3.277 31.078 1.664 1 92.12 421 LEU A C 1
ATOM 3209 O O . LEU A 1 421 ? 4.348 31.484 1.201 1 92.12 421 LEU A O 1
ATOM 3213 N N . LEU A 1 422 ? 3.008 29.781 1.849 1 93.81 422 LEU A N 1
ATOM 3214 C CA . LEU A 1 422 ? 3.926 28.719 1.461 1 93.81 422 LEU A CA 1
ATOM 3215 C C . LEU A 1 422 ? 3.242 27.719 0.531 1 93.81 422 LEU A C 1
ATOM 3217 O O . LEU A 1 422 ? 2.031 27.516 0.625 1 93.81 422 LEU A O 1
ATOM 3221 N N . GLY A 1 423 ? 4.02 27.188 -0.352 1 95.56 423 GLY A N 1
ATOM 3222 C CA . GLY A 1 423 ? 3.518 26.141 -1.229 1 95.56 423 GLY A CA 1
ATOM 3223 C C . GLY A 1 423 ? 2.791 26.688 -2.447 1 95.56 423 GLY A C 1
ATOM 3224 O O . GLY A 1 423 ? 1.933 26 -3.016 1 95.56 423 GLY A O 1
ATOM 3225 N N . TYR A 1 424 ? 3.113 27.922 -2.84 1 96.38 424 TYR A N 1
ATOM 3226 C CA . TYR A 1 424 ? 2.346 28.5 -3.938 1 96.38 424 TYR A CA 1
ATOM 3227 C C . TYR A 1 424 ? 3.197 29.469 -4.754 1 96.38 424 TYR A C 1
ATOM 3229 O O . TYR A 1 424 ? 2.682 30.438 -5.32 1 96.38 424 TYR A O 1
ATOM 3237 N N . THR A 1 425 ? 4.438 29.203 -4.859 1 94.94 425 THR A N 1
ATOM 3238 C CA . THR A 1 425 ? 5.395 30.062 -5.547 1 94.94 425 THR A CA 1
ATOM 3239 C C . THR A 1 425 ? 5.004 30.266 -7.008 1 94.94 425 THR A C 1
ATOM 3241 O O . THR A 1 425 ? 5.176 31.344 -7.566 1 94.94 425 THR A O 1
ATOM 3244 N N . GLU A 1 426 ? 4.453 29.297 -7.598 1 95.56 426 GLU A N 1
ATOM 3245 C CA . GLU A 1 426 ? 4.207 29.297 -9.039 1 95.56 426 GLU A CA 1
ATOM 3246 C C . GLU A 1 426 ? 2.713 29.391 -9.344 1 95.56 426 GLU A C 1
ATOM 3248 O O . GLU A 1 426 ? 2.285 29.109 -10.461 1 95.56 426 GLU A O 1
ATOM 3253 N N . TYR A 1 427 ? 1.877 29.672 -8.344 1 96.88 427 TYR A N 1
ATOM 3254 C CA . TYR A 1 427 ? 0.433 29.812 -8.484 1 96.88 427 TYR A CA 1
ATOM 3255 C C . TYR A 1 427 ? -0.211 28.516 -8.953 1 96.88 427 TYR A C 1
ATOM 3257 O O . TYR A 1 427 ? -1.134 28.531 -9.773 1 96.88 427 TYR A O 1
ATOM 3265 N N . THR A 1 428 ? 0.397 27.438 -8.586 1 97.38 428 THR A N 1
ATOM 3266 C CA . THR A 1 428 ? -0.12 26.094 -8.875 1 97.38 428 THR A CA 1
ATOM 3267 C C . THR A 1 428 ? 0.194 25.141 -7.734 1 97.38 428 THR A C 1
ATOM 3269 O O . THR A 1 428 ? 1.14 25.359 -6.973 1 97.38 428 THR A O 1
ATOM 3272 N N . LEU A 1 429 ? -0.62 24.109 -7.602 1 98 429 LEU A N 1
ATOM 3273 C CA . LEU A 1 429 ? -0.393 23.109 -6.555 1 98 429 LEU A CA 1
ATOM 3274 C C . LEU A 1 429 ? 0.437 21.953 -7.078 1 98 429 LEU A C 1
ATOM 3276 O O . LEU A 1 429 ? 0.582 20.938 -6.402 1 98 429 LEU A O 1
ATOM 3280 N N . GLU A 1 430 ? 1.046 22.047 -8.258 1 97.31 430 GLU A N 1
ATOM 3281 C CA . GLU A 1 430 ? 1.86 20.984 -8.836 1 97.31 430 GLU A CA 1
ATOM 3282 C C . GLU A 1 430 ? 3.01 20.609 -7.91 1 97.31 430 GLU A C 1
ATOM 3284 O O . GLU A 1 430 ? 3.318 19.422 -7.75 1 97.31 430 GLU A O 1
ATOM 3289 N N . PRO A 1 431 ? 3.711 21.594 -7.262 1 97.56 431 PRO A N 1
ATOM 3290 C CA . PRO A 1 431 ? 4.754 21.203 -6.312 1 97.56 431 PRO A CA 1
ATOM 3291 C C . PRO A 1 431 ? 4.211 20.359 -5.16 1 97.56 431 PRO A C 1
ATOM 3293 O O . PRO A 1 431 ? 4.836 19.375 -4.762 1 97.56 431 PRO A O 1
ATOM 3296 N N . ILE A 1 432 ? 3.084 20.703 -4.656 1 98 432 ILE A N 1
ATOM 3297 C CA . ILE A 1 432 ? 2.475 19.953 -3.57 1 98 432 ILE A CA 1
ATOM 3298 C C . ILE A 1 432 ? 2.104 18.547 -4.062 1 98 432 ILE A C 1
ATOM 3300 O O . ILE A 1 432 ? 2.318 17.562 -3.357 1 98 432 ILE A O 1
ATOM 3304 N N . ARG A 1 433 ? 1.543 18.484 -5.289 1 97.75 433 ARG A N 1
ATOM 3305 C CA . ARG A 1 433 ? 1.221 17.188 -5.871 1 97.75 433 ARG A CA 1
ATOM 3306 C C . ARG A 1 433 ? 2.461 16.312 -5.957 1 97.75 433 ARG A C 1
ATOM 3308 O O . ARG A 1 433 ? 2.418 15.133 -5.586 1 97.75 433 ARG A O 1
ATOM 3315 N N . GLU A 1 434 ? 3.514 16.875 -6.457 1 96.56 434 GLU A N 1
ATOM 3316 C CA . GLU A 1 434 ? 4.77 16.141 -6.566 1 96.56 434 GLU A CA 1
ATOM 3317 C C . GLU A 1 434 ? 5.254 15.664 -5.203 1 96.56 434 GLU A C 1
ATOM 3319 O O . GLU A 1 434 ? 5.711 14.531 -5.062 1 96.56 434 GLU A O 1
ATOM 3324 N N . MET A 1 435 ? 5.129 16.484 -4.188 1 97.69 435 MET A N 1
ATOM 3325 C CA . MET A 1 435 ? 5.512 16.109 -2.832 1 97.69 435 MET A CA 1
ATOM 3326 C C . MET A 1 435 ? 4.652 14.953 -2.328 1 97.69 435 MET A C 1
ATOM 3328 O O . MET A 1 435 ? 5.168 13.977 -1.796 1 97.69 435 MET A O 1
ATOM 3332 N N . LEU A 1 436 ? 3.352 15.078 -2.537 1 97.56 436 LEU A N 1
ATOM 3333 C CA . LEU A 1 436 ? 2.418 14.07 -2.039 1 97.56 436 LEU A CA 1
ATOM 3334 C C . LEU A 1 436 ? 2.701 12.711 -2.664 1 97.56 436 LEU A C 1
ATOM 3336 O O . LEU A 1 436 ? 2.516 11.672 -2.02 1 97.56 436 LEU A O 1
ATOM 3340 N N . LEU A 1 437 ? 3.143 12.703 -3.883 1 96.44 437 LEU A N 1
ATOM 3341 C CA . LEU A 1 437 ? 3.355 11.477 -4.637 1 96.44 437 LEU A CA 1
ATOM 3342 C C . LEU A 1 437 ? 4.668 10.812 -4.238 1 96.44 437 LEU A C 1
ATOM 3344 O O . LEU A 1 437 ? 4.914 9.648 -4.582 1 96.44 437 LEU A O 1
ATOM 3348 N N . HIS A 1 438 ? 5.559 11.539 -3.564 1 96.69 438 HIS A N 1
ATOM 3349 C CA . HIS A 1 438 ? 6.852 10.984 -3.174 1 96.69 438 HIS A CA 1
ATOM 3350 C C . HIS A 1 438 ? 6.684 9.891 -2.121 1 96.69 438 HIS A C 1
ATOM 3352 O O . HIS A 1 438 ? 5.891 10.039 -1.19 1 96.69 438 HIS A O 1
ATOM 3358 N N . PRO A 1 439 ? 7.391 8.82 -2.178 1 94.81 439 PRO A N 1
ATOM 3359 C CA . PRO A 1 439 ? 7.168 7.676 -1.293 1 94.81 439 PRO A CA 1
ATOM 3360 C C . PRO A 1 439 ? 7.473 7.992 0.17 1 94.81 439 PRO A C 1
ATOM 3362 O O . PRO A 1 439 ? 6.926 7.352 1.07 1 94.81 439 PRO A O 1
ATOM 3365 N N . GLN A 1 440 ? 8.344 8.953 0.422 1 96.69 440 GLN A N 1
ATOM 3366 C CA . GLN A 1 440 ? 8.742 9.266 1.792 1 96.69 440 GLN A CA 1
ATOM 3367 C C . GLN A 1 440 ? 7.797 10.281 2.418 1 96.69 440 GLN A C 1
ATOM 3369 O O . GLN A 1 440 ? 7.805 10.477 3.635 1 96.69 440 GLN A O 1
ATOM 3374 N N . ALA A 1 441 ? 7.02 10.93 1.643 1 97.69 441 ALA A N 1
ATOM 3375 C CA . ALA A 1 441 ? 6.203 12.031 2.148 1 97.69 441 ALA A CA 1
ATOM 3376 C C . ALA A 1 441 ? 4.926 11.508 2.805 1 97.69 441 ALA A C 1
ATOM 3378 O O . ALA A 1 441 ? 4.312 10.555 2.316 1 97.69 441 ALA A O 1
ATOM 3379 N N . VAL A 1 442 ? 4.539 12.141 3.9 1 98.25 442 VAL A N 1
ATOM 3380 C CA . VAL A 1 442 ? 3.275 11.867 4.57 1 98.25 442 VAL A CA 1
ATOM 3381 C C . VAL A 1 442 ? 2.438 13.141 4.641 1 98.25 442 VAL A C 1
ATOM 3383 O O . VAL A 1 442 ? 2.979 14.25 4.59 1 98.25 442 VAL A O 1
ATOM 3386 N N . LEU A 1 443 ? 1.171 12.922 4.656 1 98.31 443 LEU A N 1
ATOM 3387 C CA . LEU A 1 443 ? 0.277 14.062 4.805 1 98.31 443 LEU A CA 1
ATOM 3388 C C . LEU A 1 443 ? 0.223 14.523 6.258 1 98.31 443 LEU A C 1
ATOM 3390 O O . LEU A 1 443 ? 0.102 13.703 7.172 1 98.31 443 LEU A O 1
ATOM 3394 N N . GLY A 1 444 ? 0.39 15.805 6.461 1 97.06 444 GLY A N 1
ATOM 3395 C CA . GLY A 1 444 ? 0.297 16.453 7.758 1 97.06 444 GLY A CA 1
ATOM 3396 C C . GLY A 1 444 ? 0.093 17.953 7.664 1 97.06 444 GLY A C 1
ATOM 3397 O O . GLY A 1 444 ? -0.464 18.453 6.68 1 97.06 444 GLY A O 1
ATOM 3398 N N . LEU A 1 445 ? 0.206 18.594 8.688 1 95.56 445 LEU A N 1
ATOM 3399 C CA . LEU A 1 445 ? 0.281 20.047 8.758 1 95.56 445 LEU A CA 1
ATOM 3400 C C . LEU A 1 445 ? -1.094 20.672 8.547 1 95.56 445 LEU A C 1
ATOM 3402 O O . LEU A 1 445 ? -1.211 21.719 7.898 1 95.56 445 LEU A O 1
ATOM 3406 N N . SER A 1 446 ? -2.096 19.984 8.992 1 94.88 446 SER A N 1
ATOM 3407 C CA . SER A 1 446 ? -3.383 20.672 9.047 1 94.88 446 SER A CA 1
ATOM 3408 C C . SER A 1 446 ? -3.355 21.812 10.055 1 94.88 446 SER A C 1
ATOM 3410 O O . SER A 1 446 ? -4.145 22.766 9.945 1 94.88 446 SER A O 1
ATOM 3412 N N . ASP A 1 447 ? -2.543 21.609 11.086 1 94.81 447 ASP A N 1
ATOM 3413 C CA . ASP A 1 447 ? -2.365 22.578 12.164 1 94.81 447 ASP A CA 1
ATOM 3414 C C . ASP A 1 447 ? -3.691 22.875 12.852 1 94.81 447 ASP A C 1
ATOM 3416 O O . ASP A 1 447 ? -3.916 24 13.32 1 94.81 447 ASP A O 1
ATOM 3420 N N . ALA A 1 448 ? -4.566 21.922 12.836 1 96.62 448 ALA A N 1
ATOM 3421 C CA . ALA A 1 448 ? -5.859 22.125 13.492 1 96.62 448 ALA A CA 1
ATOM 3422 C C . ALA A 1 448 ? -5.676 22.562 14.945 1 96.62 448 ALA A C 1
ATOM 3424 O O . ALA A 1 448 ? -4.84 22 15.664 1 96.62 448 ALA A O 1
ATOM 3425 N N . GLY A 1 449 ? -6.41 23.578 15.289 1 94.56 449 GLY A N 1
ATOM 3426 C CA . GLY A 1 449 ? -6.32 24.109 16.641 1 94.56 449 GLY A CA 1
ATOM 3427 C C . GLY A 1 449 ? -5.355 25.266 16.766 1 94.56 449 GLY A C 1
ATOM 3428 O O . GLY A 1 449 ? -5.27 25.906 17.812 1 94.56 449 GLY A O 1
ATOM 3429 N N . ALA A 1 450 ? -4.668 25.562 15.664 1 94.12 450 ALA A N 1
ATOM 3430 C CA . ALA A 1 450 ? -3.699 26.656 15.695 1 94.12 450 ALA A CA 1
ATOM 3431 C C . ALA A 1 450 ? -4.098 27.766 14.727 1 94.12 450 ALA A C 1
ATOM 3433 O O . ALA A 1 450 ? -5.109 27.656 14.031 1 94.12 450 ALA A O 1
ATOM 3434 N N . HIS A 1 451 ? -3.352 28.875 14.836 1 91.88 451 HIS A N 1
ATOM 3435 C CA . HIS A 1 451 ? -3.51 30.016 13.938 1 91.88 451 HIS A CA 1
ATOM 3436 C C . HIS A 1 451 ? -4.98 30.406 13.789 1 91.88 451 HIS A C 1
ATOM 3438 O O . HIS A 1 451 ? -5.473 30.547 12.672 1 91.88 451 HIS A O 1
ATOM 3444 N N . CYS A 1 452 ? -5.555 30.547 14.859 1 92.44 452 CYS A N 1
ATOM 3445 C CA . CYS A 1 452 ? -7.008 30.625 14.969 1 92.44 452 CYS A CA 1
ATOM 3446 C C . CYS A 1 452 ? -7.555 31.781 14.133 1 92.44 452 CYS A C 1
ATOM 3448 O O . CYS A 1 452 ? -8.594 31.641 13.484 1 92.44 452 CYS A O 1
ATOM 3450 N N . ARG A 1 453 ? -6.859 32.812 14.055 1 92.12 453 ARG A N 1
ATOM 3451 C CA . ARG A 1 453 ? -7.453 34 13.453 1 92.12 453 ARG A CA 1
ATOM 3452 C C . ARG A 1 453 ? -7.074 34.125 11.984 1 92.12 453 ARG A C 1
ATOM 3454 O O . ARG A 1 453 ? -7.688 34.906 11.234 1 92.12 453 ARG A O 1
ATOM 3461 N N . LEU A 1 454 ? -6.117 33.344 11.609 1 92.19 454 LEU A N 1
ATOM 3462 C CA . LEU A 1 454 ? -5.559 33.656 10.297 1 92.19 454 LEU A CA 1
ATOM 3463 C C . LEU A 1 454 ? -5.629 32.469 9.367 1 92.19 454 LEU A C 1
ATOM 3465 O O . LEU A 1 454 ? -5.684 32.625 8.148 1 92.19 454 LEU A O 1
ATOM 3469 N N . ILE A 1 455 ? -5.531 31.281 9.898 1 93.12 455 ILE A N 1
ATOM 3470 C CA . ILE A 1 455 ? -5.383 30.094 9.062 1 93.12 455 ILE A CA 1
ATOM 3471 C C . ILE A 1 455 ? -6.547 29.141 9.305 1 93.12 455 ILE A C 1
ATOM 3473 O O . ILE A 1 455 ? -6.973 28.953 10.445 1 93.12 455 ILE A O 1
ATOM 3477 N N . CYS A 1 456 ? -7.055 28.547 8.312 1 92.94 456 CYS A N 1
ATOM 3478 C CA . CYS A 1 456 ? -8.211 27.656 8.375 1 92.94 456 CYS A CA 1
ATOM 3479 C C . CYS A 1 456 ? -7.898 26.312 7.719 1 92.94 456 CYS A C 1
ATOM 3481 O O . CYS A 1 456 ? -8.695 25.812 6.926 1 92.94 456 CYS A O 1
ATOM 3483 N N . ASP A 1 457 ? -6.812 25.719 8 1 94.19 457 ASP A N 1
ATOM 3484 C CA . ASP A 1 457 ? -6.328 24.562 7.262 1 94.19 457 ASP A CA 1
ATOM 3485 C C . ASP A 1 457 ? -6.82 23.266 7.895 1 94.19 457 ASP A C 1
ATOM 3487 O O . ASP A 1 457 ? -6.602 22.188 7.348 1 94.19 457 ASP A O 1
ATOM 3491 N N . ALA A 1 458 ? -7.602 23.328 9 1 96.06 458 ALA A N 1
ATOM 3492 C CA . ALA A 1 458 ? -8.172 22.125 9.617 1 96.06 458 ALA A CA 1
ATOM 3493 C C . ALA A 1 458 ? -9.125 21.422 8.656 1 96.06 458 ALA A C 1
ATOM 3495 O O . ALA A 1 458 ? -9.477 20.25 8.867 1 96.06 458 ALA A O 1
ATOM 3496 N N . SER A 1 459 ? -9.586 22.078 7.605 1 97.19 459 SER A N 1
ATOM 3497 C CA . SER A 1 459 ? -10.508 21.5 6.633 1 97.19 459 SER A CA 1
ATOM 3498 C C . SER A 1 459 ? -9.758 20.797 5.504 1 97.19 459 SER A C 1
ATOM 3500 O O . SER A 1 459 ? -10.375 20.312 4.551 1 97.19 459 SER A O 1
ATOM 3502 N N . THR A 1 460 ? -8.445 20.672 5.586 1 97.19 460 THR A N 1
ATOM 3503 C CA . THR A 1 460 ? -7.609 20.062 4.559 1 97.19 460 THR A CA 1
ATOM 3504 C C . THR A 1 460 ? -8.062 18.625 4.273 1 97.19 460 THR A C 1
ATOM 3506 O O . THR A 1 460 ? -8.07 18.188 3.121 1 97.19 460 THR A O 1
ATOM 3509 N N . PRO A 1 461 ? -8.492 17.844 5.281 1 98.12 461 PRO A N 1
ATOM 3510 C CA . PRO A 1 461 ? -8.93 16.484 4.965 1 98.12 461 PRO A CA 1
ATOM 3511 C C . PRO A 1 461 ? -10.055 16.453 3.936 1 98.12 461 PRO A C 1
ATOM 3513 O O . PRO A 1 461 ? -10.062 15.602 3.045 1 98.12 461 PRO A O 1
ATOM 3516 N N . THR A 1 462 ? -10.992 17.359 4.035 1 98.31 462 THR A N 1
ATOM 3517 C CA . THR A 1 462 ? -12.07 17.453 3.057 1 98.31 462 THR A CA 1
ATOM 3518 C C . THR A 1 462 ? -11.531 17.938 1.709 1 98.31 462 THR A C 1
ATOM 3520 O O . THR A 1 462 ? -11.93 17.422 0.66 1 98.31 462 THR A O 1
ATOM 3523 N N . SER A 1 463 ? -10.602 18.906 1.762 1 97.56 463 SER A N 1
ATOM 3524 C CA . SER A 1 463 ? -9.977 19.391 0.536 1 97.56 463 SER A CA 1
ATOM 3525 C C . SER A 1 463 ? -9.266 18.266 -0.207 1 97.56 463 SER A C 1
ATOM 3527 O O . SER A 1 463 ? -9.25 18.234 -1.438 1 97.56 463 SER A O 1
ATOM 3529 N N . MET A 1 464 ? -8.633 17.359 0.531 1 98.62 464 MET A N 1
ATOM 3530 C CA . MET A 1 464 ? -7.965 16.234 -0.096 1 98.62 464 MET A CA 1
ATOM 3531 C C . MET A 1 464 ? -8.938 15.43 -0.955 1 98.62 464 MET A C 1
ATOM 3533 O O . MET A 1 464 ? -8.602 15.047 -2.078 1 98.62 464 MET A O 1
ATOM 3537 N N . LEU A 1 465 ? -10.117 15.195 -0.454 1 98.69 465 LEU A N 1
ATOM 3538 C CA . LEU A 1 465 ? -11.109 14.406 -1.175 1 98.69 465 LEU A CA 1
ATOM 3539 C C . LEU A 1 465 ? -11.711 15.211 -2.322 1 98.69 465 LEU A C 1
ATOM 3541 O O . LEU A 1 465 ? -11.797 14.719 -3.451 1 98.69 465 LEU A O 1
ATOM 3545 N N . THR A 1 466 ? -12.086 16.453 -2.094 1 98.06 466 THR A N 1
ATOM 3546 C CA . THR A 1 466 ? -12.797 17.25 -3.098 1 98.06 466 THR A CA 1
ATOM 3547 C C . THR A 1 466 ? -11.836 17.766 -4.164 1 98.06 466 THR A C 1
ATOM 3549 O O . THR A 1 466 ? -11.969 17.422 -5.34 1 98.06 466 THR A O 1
ATOM 3552 N N . HIS A 1 467 ? -10.773 18.422 -3.756 1 97.88 467 HIS A N 1
ATOM 3553 C CA . HIS A 1 467 ? -9.867 19.031 -4.715 1 97.88 467 HIS A CA 1
ATOM 3554 C C . HIS A 1 467 ? -9.016 17.984 -5.418 1 97.88 467 HIS A C 1
ATOM 3556 O O . HIS A 1 467 ? -9.047 17.875 -6.648 1 97.88 467 HIS A O 1
ATOM 3562 N N . TRP A 1 468 ? -8.312 17.188 -4.75 1 98.44 468 TRP A N 1
ATOM 3563 C CA . TRP A 1 468 ? -7.297 16.312 -5.328 1 98.44 468 TRP A CA 1
ATOM 3564 C C . TRP A 1 468 ? -7.938 15.102 -6.004 1 98.44 468 TRP A C 1
ATOM 3566 O O . TRP A 1 468 ? -7.438 14.617 -7.023 1 98.44 468 TRP A O 1
ATOM 3576 N N . ALA A 1 469 ? -9.047 14.602 -5.434 1 98.44 469 ALA A N 1
ATOM 3577 C CA . ALA A 1 469 ? -9.578 13.344 -5.953 1 98.44 469 ALA A CA 1
ATOM 3578 C C . ALA A 1 469 ? -10.734 13.586 -6.922 1 98.44 469 ALA A C 1
ATOM 3580 O O . ALA A 1 469 ? -11.109 12.703 -7.688 1 98.44 469 ALA A O 1
ATOM 3581 N N . ARG A 1 470 ? -11.297 14.844 -6.98 1 98.19 470 ARG A N 1
ATOM 3582 C CA . ARG A 1 470 ? -12.531 14.984 -7.742 1 98.19 470 ARG A CA 1
ATOM 3583 C C . ARG A 1 470 ? -12.508 16.266 -8.578 1 98.19 470 ARG A C 1
ATOM 3585 O O . ARG A 1 470 ? -12.727 16.219 -9.789 1 98.19 470 ARG A O 1
ATOM 3592 N N . ASP A 1 471 ? -12.188 17.453 -8.055 1 97.31 471 ASP A N 1
ATOM 3593 C CA . ASP A 1 471 ? -12.609 18.719 -8.641 1 97.31 471 ASP A CA 1
ATOM 3594 C C . ASP A 1 471 ? -11.445 19.422 -9.344 1 97.31 471 ASP A C 1
ATOM 3596 O O . ASP A 1 471 ? -11.656 20.359 -10.109 1 97.31 471 ASP A O 1
ATOM 3600 N N . ARG A 1 472 ? -10.195 19.016 -9.156 1 97.31 472 ARG A N 1
ATOM 3601 C CA . ARG A 1 472 ? -9.07 19.766 -9.695 1 97.31 472 ARG A CA 1
ATOM 3602 C C . ARG A 1 472 ? -9.133 19.844 -11.219 1 97.31 472 ARG A C 1
ATOM 3604 O O . ARG A 1 472 ? -9.242 18.812 -11.891 1 97.31 472 ARG A O 1
ATOM 3611 N N . GLY A 1 473 ? -9.031 21.047 -11.758 1 95.19 473 GLY A N 1
ATOM 3612 C CA . GLY A 1 473 ? -9.125 21.25 -13.195 1 95.19 473 GLY A CA 1
ATOM 3613 C C . GLY A 1 473 ? -7.855 21.812 -13.805 1 95.19 473 GLY A C 1
ATOM 3614 O O . GLY A 1 473 ? -7.707 21.828 -15.031 1 95.19 473 GLY A O 1
ATOM 3615 N N . ARG A 1 474 ? -6.922 22.297 -12.992 1 94.44 474 ARG A N 1
ATOM 3616 C CA . ARG A 1 474 ? -5.699 22.938 -13.484 1 94.44 474 ARG A CA 1
ATOM 3617 C C . ARG A 1 474 ? -4.516 21.984 -13.375 1 94.44 474 ARG A C 1
ATOM 3619 O O . ARG A 1 474 ? -3.381 22.406 -13.156 1 94.44 474 ARG A O 1
ATOM 3626 N N . GLY A 1 475 ? -4.66 20.797 -13.609 1 95.31 475 GLY A N 1
ATOM 3627 C CA . GLY A 1 475 ? -3.643 19.766 -13.5 1 95.31 475 GLY A CA 1
ATOM 3628 C C . GLY A 1 475 ? -4.211 18.391 -13.172 1 95.31 475 GLY A C 1
ATOM 3629 O O . GLY A 1 475 ? -5.43 18.234 -13.07 1 95.31 475 GLY A O 1
ATOM 3630 N N . GLU A 1 476 ? -3.34 17.438 -12.953 1 96.12 476 GLU A N 1
ATOM 3631 C CA . GLU A 1 476 ? -3.77 16.062 -12.719 1 96.12 476 GLU A CA 1
ATOM 3632 C C . GLU A 1 476 ? -4.32 15.891 -11.312 1 96.12 476 GLU A C 1
ATOM 3634 O O . GLU A 1 476 ? -3.832 16.516 -10.367 1 96.12 476 GLU A O 1
ATOM 3639 N N . ARG A 1 477 ? -5.305 15.133 -11.172 1 97.88 477 ARG A N 1
ATOM 3640 C CA . ARG A 1 477 ? -5.859 14.703 -9.891 1 97.88 477 ARG A CA 1
ATOM 3641 C C . ARG A 1 477 ? -5.062 13.539 -9.312 1 97.88 477 ARG A C 1
ATOM 3643 O O . ARG A 1 477 ? -4.047 13.133 -9.875 1 97.88 477 ARG A O 1
ATOM 3650 N N . LEU A 1 478 ? -5.402 13.141 -8.164 1 97.94 478 LEU A N 1
ATOM 3651 C CA . LEU A 1 478 ? -4.879 11.953 -7.5 1 97.94 478 LEU A CA 1
ATOM 3652 C C . LEU A 1 478 ? -5.957 10.891 -7.355 1 97.94 478 LEU A C 1
ATOM 3654 O O . LEU A 1 478 ? -7.133 11.211 -7.16 1 97.94 478 LEU A O 1
ATOM 3658 N N . PRO A 1 479 ? -5.59 9.555 -7.465 1 97.94 479 PRO A N 1
ATOM 3659 C CA . PRO A 1 479 ? -6.598 8.516 -7.258 1 97.94 479 PRO A CA 1
ATOM 3660 C C . PRO A 1 479 ? -7.195 8.547 -5.852 1 97.94 479 PRO A C 1
ATOM 3662 O O . PRO A 1 479 ? -6.48 8.789 -4.879 1 97.94 479 PRO A O 1
ATOM 3665 N N . LEU A 1 480 ? -8.484 8.336 -5.75 1 98.5 480 LEU A N 1
ATOM 3666 C CA . LEU A 1 480 ? -9.18 8.414 -4.473 1 98.5 480 LEU A CA 1
ATOM 3667 C C . LEU A 1 480 ? -8.625 7.391 -3.488 1 98.5 480 LEU A C 1
ATOM 3669 O O . LEU A 1 480 ? -8.508 7.672 -2.291 1 98.5 480 LEU A O 1
ATOM 3673 N N . GLU A 1 481 ? -8.242 6.148 -3.986 1 98.5 481 GLU A N 1
ATOM 3674 C CA . GLU A 1 481 ? -7.641 5.137 -3.127 1 98.5 481 GLU A CA 1
ATOM 3675 C C . GLU A 1 481 ? -6.383 5.664 -2.447 1 98.5 481 GLU A C 1
ATOM 3677 O O . GLU A 1 481 ? -6.168 5.434 -1.256 1 98.5 481 GLU A O 1
ATOM 3682 N N . PHE A 1 482 ? -5.602 6.391 -3.199 1 98.38 482 PHE A N 1
ATOM 3683 C CA . PHE A 1 482 ? -4.352 6.969 -2.721 1 98.38 482 PHE A CA 1
ATOM 3684 C C . PHE A 1 482 ? -4.621 8.078 -1.714 1 98.38 482 PHE A C 1
ATOM 3686 O O . PHE A 1 482 ? -3.977 8.141 -0.665 1 98.38 482 PHE A O 1
ATOM 3693 N N . VAL A 1 483 ? -5.566 8.953 -1.984 1 98.81 483 VAL A N 1
ATOM 3694 C CA . VAL A 1 483 ? -5.898 10.094 -1.131 1 98.81 483 VAL A CA 1
ATOM 3695 C C . VAL A 1 483 ? -6.402 9.586 0.221 1 98.81 483 VAL A C 1
ATOM 3697 O O . VAL A 1 483 ? -6.027 10.125 1.268 1 98.81 483 VAL A O 1
ATOM 3700 N N . VAL A 1 484 ? -7.23 8.547 0.224 1 98.88 484 VAL A N 1
ATOM 3701 C CA . VAL A 1 484 ? -7.75 7.969 1.461 1 98.88 484 VAL A CA 1
ATOM 3702 C C . VAL A 1 484 ? -6.609 7.352 2.264 1 98.88 484 VAL A C 1
ATOM 3704 O O . VAL A 1 484 ? -6.504 7.566 3.475 1 98.88 484 VAL A O 1
ATOM 3707 N N . ARG A 1 485 ? -5.734 6.641 1.613 1 98.69 485 ARG A N 1
ATOM 3708 C CA . ARG A 1 485 ? -4.586 6.043 2.289 1 98.69 485 ARG A CA 1
ATOM 3709 C C . ARG A 1 485 ? -3.732 7.109 2.967 1 98.69 485 ARG A C 1
ATOM 3711 O O . ARG A 1 485 ? -3.301 6.93 4.109 1 98.69 485 ARG A O 1
ATOM 3718 N N . LYS A 1 486 ? -3.527 8.203 2.33 1 98.75 486 LYS A N 1
ATOM 3719 C CA . LYS A 1 486 ? -2.686 9.289 2.826 1 98.75 486 LYS A CA 1
ATOM 3720 C C . LYS A 1 486 ? -3.264 9.891 4.102 1 98.75 486 LYS A C 1
ATOM 3722 O O . LYS A 1 486 ? -2.564 10.602 4.832 1 98.75 486 LYS A O 1
ATOM 3727 N N . GLN A 1 487 ? -4.578 9.586 4.34 1 98.69 487 GLN A N 1
ATOM 3728 C CA . GLN A 1 487 ? -5.215 10.227 5.484 1 98.69 487 GLN A CA 1
ATOM 3729 C C . GLN A 1 487 ? -5.555 9.211 6.57 1 98.69 487 GLN A C 1
ATOM 3731 O O . GLN A 1 487 ? -6.098 9.57 7.617 1 98.69 487 GLN A O 1
ATOM 3736 N N . THR A 1 488 ? -5.332 7.934 6.348 1 98.75 488 THR A N 1
ATOM 3737 C CA . THR A 1 488 ? -5.836 6.91 7.258 1 98.75 488 THR A CA 1
ATOM 3738 C C . THR A 1 488 ? -4.711 5.98 7.699 1 98.75 488 THR A C 1
ATOM 3740 O O . THR A 1 488 ? -3.969 6.293 8.633 1 98.75 488 THR A O 1
ATOM 3743 N N . TRP A 1 489 ? -4.355 5.004 6.852 1 98.38 489 TRP A N 1
ATOM 3744 C CA . TRP A 1 489 ? -3.398 3.979 7.254 1 98.38 489 TRP A CA 1
ATOM 3745 C C . TRP A 1 489 ? -1.987 4.551 7.324 1 98.38 489 TRP A C 1
ATOM 3747 O O . TRP A 1 489 ? -1.233 4.246 8.25 1 98.38 489 TRP A O 1
ATOM 3757 N N . GLU A 1 490 ? -1.585 5.387 6.379 1 98.25 490 GLU A N 1
ATOM 3758 C CA . GLU A 1 490 ? -0.21 5.867 6.285 1 98.25 490 GLU A CA 1
ATOM 3759 C C . GLU A 1 490 ? 0.177 6.68 7.516 1 98.25 490 GLU A C 1
ATOM 3761 O O . GLU A 1 490 ? 1.161 6.367 8.188 1 98.25 490 GLU A O 1
ATOM 3766 N N . PRO A 1 491 ? -0.613 7.699 7.855 1 98.44 491 PRO A N 1
ATOM 3767 C CA . PRO A 1 491 ? -0.246 8.422 9.078 1 98.44 491 PRO A CA 1
ATOM 3768 C C . PRO A 1 491 ? -0.398 7.57 10.336 1 98.44 491 PRO A C 1
ATOM 3770 O O . PRO A 1 491 ? 0.396 7.699 11.273 1 98.44 491 PRO A O 1
ATOM 3773 N N . ALA A 1 492 ? -1.418 6.703 10.453 1 98.56 492 ALA A N 1
ATOM 3774 C CA . ALA A 1 492 ? -1.594 5.828 11.609 1 98.56 492 ALA A CA 1
ATOM 3775 C C . ALA A 1 492 ? -0.366 4.945 11.82 1 98.56 492 ALA A C 1
ATOM 3777 O O . ALA A 1 492 ? 0.149 4.844 12.93 1 98.56 492 ALA A O 1
ATOM 3778 N N . ARG A 1 493 ? 0.132 4.406 10.727 1 97.25 493 ARG A N 1
ATOM 3779 C CA . ARG A 1 493 ? 1.285 3.514 10.781 1 97.25 493 ARG A CA 1
ATOM 3780 C C . ARG A 1 493 ? 2.535 4.262 11.227 1 97.25 493 ARG A C 1
ATOM 3782 O O . ARG A 1 493 ? 3.342 3.73 12 1 97.25 493 ARG A O 1
ATOM 3789 N N . LEU A 1 494 ? 2.713 5.465 10.797 1 97.94 494 LEU A N 1
ATOM 3790 C CA . LEU A 1 494 ? 3.887 6.246 11.156 1 97.94 494 LEU A CA 1
ATOM 3791 C C . LEU A 1 494 ? 3.975 6.422 12.672 1 97.94 494 LEU A C 1
ATOM 3793 O O . LEU A 1 494 ? 5.051 6.277 13.258 1 97.94 494 LEU A O 1
ATOM 3797 N N . TYR A 1 495 ? 2.83 6.605 13.281 1 98.31 495 TYR A N 1
ATOM 3798 C CA . TYR A 1 495 ? 2.832 6.883 14.711 1 98.31 495 TYR A CA 1
ATOM 3799 C C . TYR A 1 495 ? 2.533 5.621 15.516 1 98.31 495 TYR A C 1
ATOM 3801 O O . TYR A 1 495 ? 2.244 5.691 16.703 1 98.31 495 TYR A O 1
ATOM 3809 N N . GLY A 1 496 ? 2.508 4.484 14.867 1 97.38 496 GLY A N 1
ATOM 3810 C CA . GLY A 1 496 ? 2.393 3.201 15.547 1 97.38 496 GLY A CA 1
ATOM 3811 C C . GLY A 1 496 ? 0.968 2.863 15.938 1 97.38 496 GLY A C 1
ATOM 3812 O O . GLY A 1 496 ? 0.744 2.053 16.844 1 97.38 496 GLY A O 1
ATOM 3813 N N . LEU A 1 497 ? -0.02 3.51 15.336 1 97.88 497 LEU A N 1
ATOM 3814 C CA . LEU A 1 497 ? -1.426 3.215 15.586 1 97.88 497 LEU A CA 1
ATOM 3815 C C . LEU A 1 497 ? -1.944 2.162 14.617 1 97.88 497 LEU A C 1
ATOM 3817 O O . LEU A 1 497 ? -2.807 2.453 13.781 1 97.88 497 LEU A O 1
ATOM 3821 N N . ARG A 1 498 ? -1.559 0.9 14.867 1 96.31 498 ARG A N 1
ATOM 3822 C CA . ARG A 1 498 ? -1.775 -0.167 13.898 1 96.31 498 ARG A CA 1
ATOM 3823 C C . ARG A 1 498 ? -3.143 -0.813 14.094 1 96.31 498 ARG A C 1
ATOM 3825 O O . ARG A 1 498 ? -3.473 -1.791 13.414 1 96.31 498 ARG A O 1
ATOM 3832 N N . ASP A 1 499 ? -3.951 -0.32 14.992 1 96.94 499 ASP A N 1
ATOM 3833 C CA . ASP A 1 499 ? -5.293 -0.841 15.234 1 96.94 499 ASP A CA 1
ATOM 3834 C C . ASP A 1 499 ? -6.336 -0.067 14.43 1 96.94 499 ASP A C 1
ATOM 3836 O O . ASP A 1 499 ? -7.527 -0.378 14.484 1 96.94 499 ASP A O 1
ATOM 3840 N N . ARG A 1 500 ? -5.93 0.912 13.695 1 98.19 500 ARG A N 1
ATOM 3841 C CA . ARG A 1 500 ? -6.887 1.747 12.969 1 98.19 500 ARG A CA 1
ATOM 3842 C C . ARG A 1 500 ? -6.348 2.137 11.602 1 98.19 500 ARG A C 1
ATOM 3844 O O . ARG A 1 500 ? -5.211 1.807 11.258 1 98.19 500 ARG A O 1
ATOM 3851 N N . GLY A 1 501 ? -7.184 2.727 10.82 1 98.5 501 GLY A N 1
ATOM 3852 C CA . GLY A 1 501 ? -6.801 3.244 9.523 1 98.5 501 GLY A CA 1
ATOM 3853 C C . GLY A 1 501 ? -7.094 2.279 8.383 1 98.5 501 GLY A C 1
ATOM 3854 O O . GLY A 1 501 ? -6.891 2.609 7.215 1 98.5 501 GLY A O 1
ATOM 3855 N N . LEU A 1 502 ? -7.602 1.093 8.68 1 98.25 502 LEU A N 1
ATOM 3856 C CA . LEU A 1 502 ? -8.031 0.118 7.684 1 98.25 502 LEU A CA 1
ATOM 3857 C C . LEU A 1 502 ? -9.445 -0.374 7.98 1 98.25 502 LEU A C 1
ATOM 3859 O O . LEU A 1 502 ? -9.828 -0.52 9.148 1 98.25 502 LEU A O 1
ATOM 3863 N N . LEU A 1 503 ? -10.242 -0.619 6.945 1 98.31 503 LEU A N 1
ATOM 3864 C CA . LEU A 1 503 ? -11.531 -1.285 7.09 1 98.31 503 LEU A CA 1
ATOM 3865 C C . LEU A 1 503 ? -11.383 -2.799 6.977 1 98.31 503 LEU A C 1
ATOM 3867 O O . LEU A 1 503 ? -11.719 -3.387 5.945 1 98.31 503 LEU A O 1
ATOM 3871 N N . ARG A 1 504 ? -10.969 -3.416 8.047 1 96.38 504 ARG A N 1
ATOM 3872 C CA . ARG A 1 504 ? -10.734 -4.855 8.125 1 96.38 504 ARG A CA 1
ATOM 3873 C C . ARG A 1 504 ? -11.195 -5.41 9.469 1 96.38 504 ARG A C 1
ATOM 3875 O O . ARG A 1 504 ? -11.18 -4.703 10.484 1 96.38 504 ARG A O 1
ATOM 3882 N N . PRO A 1 505 ? -11.602 -6.668 9.492 1 97.31 505 PRO A N 1
ATOM 3883 C CA . PRO A 1 505 ? -11.977 -7.258 10.781 1 97.31 505 PRO A CA 1
ATOM 3884 C C . PRO A 1 505 ? -10.859 -7.188 11.812 1 97.31 505 PRO A C 1
ATOM 3886 O O . PRO A 1 505 ? -9.703 -7.48 11.5 1 97.31 505 PRO A O 1
ATOM 3889 N N . GLY A 1 506 ? -11.227 -6.746 12.984 1 96.69 506 GLY A N 1
ATOM 3890 C CA . GLY A 1 506 ? -10.258 -6.648 14.062 1 96.69 506 GLY A CA 1
ATOM 3891 C C . GLY A 1 506 ? -9.742 -5.238 14.281 1 96.69 506 GLY A C 1
ATOM 3892 O O . GLY A 1 506 ? -9.188 -4.926 15.336 1 96.69 506 GLY A O 1
ATOM 3893 N N . TYR A 1 507 ? -9.93 -4.375 13.383 1 97.75 507 TYR A N 1
ATOM 3894 C CA . TYR A 1 507 ? -9.492 -2.99 13.5 1 97.75 507 TYR A CA 1
ATOM 3895 C C . TYR A 1 507 ? -10.539 -2.146 14.219 1 97.75 507 TYR A C 1
ATOM 3897 O O . TYR A 1 507 ? -11.719 -2.492 14.234 1 97.75 507 TYR A O 1
ATOM 3905 N N . ARG A 1 508 ? -10.078 -1.121 14.852 1 98.06 508 ARG A N 1
ATOM 3906 C CA . ARG A 1 508 ? -10.977 -0.176 15.516 1 98.06 508 ARG A CA 1
ATOM 3907 C C . ARG A 1 508 ? -11.984 0.399 14.531 1 98.06 508 ARG A C 1
ATOM 3909 O O . ARG A 1 508 ? -11.648 0.702 13.383 1 98.06 508 ARG A O 1
ATOM 3916 N N . ALA A 1 509 ? -13.234 0.478 14.977 1 98.69 509 ALA A N 1
ATOM 3917 C CA . ALA A 1 509 ? -14.312 0.907 14.094 1 98.69 509 ALA A CA 1
ATOM 3918 C C . ALA A 1 509 ? -14.398 2.43 14.023 1 98.69 509 ALA A C 1
ATOM 3920 O O . ALA A 1 509 ? -15.391 3.025 14.453 1 98.69 509 ALA A O 1
ATOM 3921 N N . ASP A 1 510 ? -13.406 3.059 13.523 1 98.88 510 ASP A N 1
ATOM 3922 C CA . ASP A 1 510 ? -13.414 4.453 13.094 1 98.88 510 ASP A CA 1
ATOM 3923 C C . ASP A 1 510 ? -13.727 4.562 11.602 1 98.88 510 ASP A C 1
ATOM 3925 O O . ASP A 1 510 ? -12.945 4.113 10.766 1 98.88 510 ASP A O 1
ATOM 3929 N N . LEU A 1 511 ? -14.867 5.176 11.258 1 98.88 511 LEU A N 1
ATOM 3930 C CA . LEU A 1 511 ? -15.297 5.152 9.867 1 98.88 511 LEU A CA 1
ATOM 3931 C C . LEU A 1 511 ? -15.953 6.477 9.477 1 98.88 511 LEU A C 1
ATOM 3933 O O . LEU A 1 511 ? -16.484 7.188 10.336 1 98.88 511 LEU A O 1
ATOM 3937 N N . ASN A 1 512 ? -15.883 6.738 8.203 1 98.94 512 ASN A N 1
ATOM 3938 C CA . ASN A 1 512 ? -16.688 7.781 7.578 1 98.94 512 ASN A CA 1
ATOM 3939 C C . ASN A 1 512 ? -17.594 7.211 6.488 1 98.94 512 ASN A C 1
ATOM 3941 O O . ASN A 1 512 ? -17.172 6.344 5.719 1 98.94 512 ASN A O 1
ATOM 3945 N N . VAL A 1 513 ? -18.797 7.559 6.508 1 98.94 513 VAL A N 1
ATOM 3946 C CA . VAL A 1 513 ? -19.719 7.395 5.379 1 98.94 513 VAL A CA 1
ATOM 3947 C C . VAL A 1 513 ? -19.922 8.742 4.691 1 98.94 513 VAL A C 1
ATOM 3949 O O . VAL A 1 513 ? -20.438 9.68 5.301 1 98.94 513 VAL A O 1
ATOM 3952 N N . ILE A 1 514 ? -19.547 8.867 3.41 1 98.94 514 ILE A N 1
ATOM 3953 C CA . ILE A 1 514 ? -19.469 10.164 2.756 1 98.94 514 ILE A CA 1
ATOM 3954 C C . ILE A 1 514 ? -20.25 10.141 1.449 1 98.94 514 ILE A C 1
ATOM 3956 O O . ILE A 1 514 ? -20.078 9.242 0.627 1 98.94 514 ILE A O 1
ATOM 3960 N N . ASP A 1 515 ? -21.156 11.016 1.295 1 98.75 515 ASP A N 1
ATOM 3961 C CA . ASP A 1 515 ? -21.734 11.305 -0.018 1 98.75 515 ASP A CA 1
ATOM 3962 C C . ASP A 1 515 ? -20.75 12.078 -0.888 1 98.75 515 ASP A C 1
ATOM 3964 O O . ASP A 1 515 ? -20.75 13.312 -0.892 1 98.75 515 ASP A O 1
ATOM 3968 N N . PHE A 1 516 ? -19.922 11.328 -1.614 1 98.69 516 PHE A N 1
ATOM 3969 C CA . PHE A 1 516 ? -18.781 11.891 -2.324 1 98.69 516 PHE A CA 1
ATOM 3970 C C . PHE A 1 516 ? -19.234 12.898 -3.369 1 98.69 516 PHE A C 1
ATOM 3972 O O . PHE A 1 516 ? -18.562 13.914 -3.592 1 98.69 516 PHE A O 1
ATOM 3979 N N . ASP A 1 517 ? -20.375 12.781 -3.982 1 97.88 517 ASP A N 1
ATOM 3980 C CA . ASP A 1 517 ? -20.875 13.672 -5.016 1 97.88 517 ASP A CA 1
ATOM 3981 C C . ASP A 1 517 ? -21.297 15.016 -4.426 1 97.88 517 ASP A C 1
ATOM 3983 O O . ASP A 1 517 ? -21.203 16.047 -5.09 1 97.88 517 ASP A O 1
ATOM 3987 N N . ARG A 1 518 ? -21.672 14.953 -3.18 1 97.31 518 ARG A N 1
ATOM 3988 C CA . ARG A 1 518 ? -22.188 16.172 -2.551 1 97.31 518 ARG A CA 1
ATOM 3989 C C . ARG A 1 518 ? -21.156 16.766 -1.611 1 97.31 518 ARG A C 1
ATOM 3991 O O . ARG A 1 518 ? -21.375 17.828 -1.02 1 97.31 518 ARG A O 1
ATOM 3998 N N . LEU A 1 519 ? -20.062 16.125 -1.461 1 98.19 519 LEU A N 1
ATOM 3999 C CA . LEU A 1 519 ? -19.047 16.609 -0.526 1 98.19 519 LEU A CA 1
ATOM 4000 C C . LEU A 1 519 ? -18.531 17.984 -0.938 1 98.19 519 LEU A C 1
ATOM 4002 O O . LEU A 1 519 ? -18.141 18.188 -2.092 1 98.19 519 LEU A O 1
ATOM 4006 N N . ALA A 1 520 ? -18.562 18.953 0.025 1 97.25 520 ALA A N 1
ATOM 4007 C CA . ALA A 1 520 ? -18.156 20.312 -0.305 1 97.25 520 ALA A CA 1
ATOM 4008 C C . ALA A 1 520 ? -17.719 21.078 0.946 1 97.25 520 ALA A C 1
ATOM 4010 O O . ALA A 1 520 ? -18.328 20.922 2.008 1 97.25 520 ALA A O 1
ATOM 4011 N N . LEU A 1 521 ? -16.719 21.891 0.748 1 96.94 521 LEU A N 1
ATOM 4012 C CA . LEU A 1 521 ? -16.344 22.844 1.791 1 96.94 521 LEU A CA 1
ATOM 4013 C C . LEU A 1 521 ? -17.266 24.047 1.77 1 96.94 521 LEU A C 1
ATOM 4015 O O . LEU A 1 521 ? -17.562 24.594 0.701 1 96.94 521 LEU A O 1
ATOM 4019 N N . ARG A 1 522 ? -17.672 24.406 2.93 1 95.75 522 ARG A N 1
ATOM 4020 C CA . ARG A 1 522 ? -18.344 25.688 3.047 1 95.75 522 ARG A CA 1
ATOM 4021 C C . ARG A 1 522 ? -17.344 26.828 3.078 1 95.75 522 ARG A C 1
ATOM 4023 O O . ARG A 1 522 ? -16.141 26.609 3.121 1 95.75 522 ARG A O 1
ATOM 4030 N N . SER A 1 523 ? -17.844 28.047 2.982 1 94.62 523 SER A N 1
ATOM 4031 C CA . SER A 1 523 ? -16.969 29.203 3.111 1 94.62 523 SER A CA 1
ATOM 4032 C C . SER A 1 523 ? -16.406 29.312 4.523 1 94.62 523 SER A C 1
ATOM 4034 O O . SER A 1 523 ? -17.094 29 5.5 1 94.62 523 SER A O 1
ATOM 4036 N N . PRO A 1 524 ? -15.141 29.75 4.648 1 95.56 524 PRO A N 1
ATOM 4037 C CA . PRO A 1 524 ? -14.656 30.047 5.996 1 95.56 524 PRO A CA 1
ATOM 4038 C C . PRO A 1 524 ? -15.5 31.125 6.695 1 95.56 524 PRO A C 1
ATOM 4040 O O . PRO A 1 524 ? -16.094 31.969 6.035 1 95.56 524 PRO A O 1
ATOM 4043 N N . GLU A 1 525 ? -15.547 31 7.973 1 93.69 525 GLU A N 1
ATOM 4044 C CA . GLU A 1 525 ? -16.266 31.969 8.805 1 93.69 525 GLU A CA 1
ATOM 4045 C C . GLU A 1 525 ? -15.461 32.312 10.055 1 93.69 525 GLU A C 1
ATOM 4047 O O . GLU A 1 525 ? -14.75 31.469 10.602 1 93.69 525 GLU A O 1
ATOM 4052 N N . PHE A 1 526 ? -15.57 33.531 10.438 1 94.44 526 PHE A N 1
ATOM 4053 C CA . PHE A 1 526 ? -14.953 33.969 11.688 1 94.44 526 PHE A CA 1
ATOM 4054 C C . PHE A 1 526 ? -15.961 33.938 12.828 1 94.44 526 PHE A C 1
ATOM 4056 O O . PHE A 1 526 ? -17.031 34.562 12.734 1 94.44 526 PHE A O 1
ATOM 4063 N N . VAL A 1 527 ? -15.656 33.25 13.883 1 95.31 527 VAL A N 1
ATOM 4064 C CA . VAL A 1 527 ? -16.594 33.094 15 1 95.31 527 VAL A CA 1
ATOM 4065 C C . VAL A 1 527 ? -15.891 33.469 16.312 1 95.31 527 VAL A C 1
ATOM 4067 O O . VAL A 1 527 ? -14.664 33.562 16.359 1 95.31 527 VAL A O 1
ATOM 4070 N N . HIS A 1 528 ? -16.641 33.719 17.328 1 94.75 528 HIS A N 1
ATOM 4071 C CA . HIS A 1 528 ? -16.125 34.062 18.656 1 94.75 528 HIS A CA 1
ATOM 4072 C C . HIS A 1 528 ? -16.562 33.031 19.688 1 94.75 528 HIS A C 1
ATOM 4074 O O . HIS A 1 528 ? -17.234 33.375 20.656 1 94.75 528 HIS A O 1
ATOM 4080 N N . ASP A 1 529 ? -16.125 31.844 19.516 1 95.38 529 ASP A N 1
ATOM 4081 C CA . ASP A 1 529 ? -16.641 30.781 20.359 1 95.38 529 ASP A CA 1
ATOM 4082 C C . ASP A 1 529 ? -15.531 30.141 21.188 1 95.38 529 ASP A C 1
ATOM 4084 O O . ASP A 1 529 ? -15.727 29.078 21.797 1 95.38 529 ASP A O 1
ATOM 4088 N N . LEU A 1 530 ? -14.398 30.719 21.219 1 96.56 530 LEU A N 1
ATOM 4089 C CA . LEU A 1 530 ? -13.359 30.25 22.125 1 96.56 530 LEU A CA 1
ATOM 4090 C C . LEU A 1 530 ? -13.578 30.812 23.531 1 96.56 530 LEU A C 1
ATOM 4092 O O . LEU A 1 530 ? -14.32 31.766 23.719 1 96.56 530 LEU A O 1
ATOM 4096 N N . PRO A 1 531 ? -13.008 30.172 24.531 1 96.44 531 PRO A N 1
ATOM 4097 C CA . PRO A 1 531 ? -13.102 30.766 25.875 1 96.44 531 PRO A CA 1
ATOM 4098 C C . PRO A 1 531 ? -12.734 32.25 25.906 1 96.44 531 PRO A C 1
ATOM 4100 O O . PRO A 1 531 ? -11.906 32.688 25.094 1 96.44 531 PRO A O 1
ATOM 4103 N N . ALA A 1 532 ? -13.352 33 26.797 1 96.25 532 ALA A N 1
ATOM 4104 C CA . ALA A 1 532 ? -13.133 34.438 26.953 1 96.25 532 ALA A CA 1
ATOM 4105 C C . ALA A 1 532 ? -13.531 35.188 25.703 1 96.25 532 ALA A C 1
ATOM 4107 O O . ALA A 1 532 ? -13.039 36.312 25.453 1 96.25 532 ALA A O 1
ATOM 4108 N N . GLY A 1 533 ? -14.281 34.531 24.828 1 94.19 533 GLY A N 1
ATOM 4109 C CA . GLY A 1 533 ? -14.797 35.188 23.641 1 94.19 533 GLY A CA 1
ATOM 4110 C C . GLY A 1 533 ? -13.781 35.312 22.531 1 94.19 533 GLY A C 1
ATOM 4111 O O . GLY A 1 533 ? -13.906 36.125 21.625 1 94.19 533 GLY A O 1
ATOM 4112 N N . GLY A 1 534 ? -12.766 34.562 22.625 1 94.12 534 GLY A N 1
ATOM 4113 C CA . GLY A 1 534 ? -11.75 34.562 21.594 1 94.12 534 GLY A CA 1
ATOM 4114 C C . GLY A 1 534 ? -12.297 34.219 20.219 1 94.12 534 GLY A C 1
ATOM 4115 O O . GLY A 1 534 ? -13.219 33.438 20.078 1 94.12 534 GLY A O 1
ATOM 4116 N N . GLY A 1 535 ? -11.703 34.844 19.188 1 94.25 535 GLY A N 1
ATOM 4117 C CA . GLY A 1 535 ? -12.141 34.625 17.828 1 94.25 535 GLY A CA 1
ATOM 4118 C C . GLY A 1 535 ? -11.281 33.625 17.062 1 94.25 535 GLY A C 1
ATOM 4119 O O . GLY A 1 535 ? -10.094 33.469 17.359 1 94.25 535 GLY A O 1
ATOM 4120 N N . ARG A 1 536 ? -11.883 32.969 16.141 1 96.06 536 ARG A N 1
ATOM 4121 C CA . ARG A 1 536 ? -11.133 32.062 15.25 1 96.06 536 ARG A CA 1
ATOM 4122 C C . ARG A 1 536 ? -11.867 31.875 13.922 1 96.06 536 ARG A C 1
ATOM 4124 O O . ARG A 1 536 ? -13.062 32.125 13.828 1 96.06 536 ARG A O 1
ATOM 4131 N N . LEU A 1 537 ? -11.117 31.469 12.93 1 96 537 LEU A N 1
ATOM 4132 C CA . LEU A 1 537 ? -11.641 31.047 11.641 1 96 537 LEU A CA 1
ATOM 4133 C C . LEU A 1 537 ? -12.031 29.562 11.68 1 96 537 LEU A C 1
ATOM 4135 O O . LEU A 1 537 ? -11.266 28.734 12.18 1 96 537 LEU A O 1
ATOM 4139 N N . ILE A 1 538 ? -13.227 29.219 11.203 1 96.19 538 ILE A N 1
ATOM 4140 C CA . ILE A 1 538 ? -13.656 27.828 11.062 1 96.19 538 ILE A CA 1
ATOM 4141 C C . ILE A 1 538 ? -14.188 27.594 9.656 1 96.19 538 ILE A C 1
ATOM 4143 O O . ILE A 1 538 ? -14.508 28.547 8.938 1 96.19 538 ILE A O 1
ATOM 4147 N N . GLN A 1 539 ? -14.219 26.422 9.258 1 96.56 539 GLN A N 1
ATOM 4148 C CA . GLN A 1 539 ? -14.805 26.016 7.984 1 96.56 539 GLN A CA 1
ATOM 4149 C C . GLN A 1 539 ? -15.484 24.656 8.102 1 96.56 539 GLN A C 1
ATOM 4151 O O . GLN A 1 539 ? -14.836 23.656 8.406 1 96.56 539 GLN A O 1
ATOM 4156 N N . LYS A 1 540 ? -16.734 24.625 7.906 1 96.75 540 LYS A N 1
ATOM 4157 C CA . LYS A 1 540 ? -17.516 23.375 7.938 1 96.75 540 LYS A CA 1
ATOM 4158 C C . LYS A 1 540 ? -17.578 22.75 6.555 1 96.75 540 LYS A C 1
ATOM 4160 O O . LYS A 1 540 ? -17.125 23.328 5.57 1 96.75 540 LYS A O 1
ATOM 4165 N N . ALA A 1 541 ? -18.125 21.578 6.535 1 97.19 541 ALA A N 1
ATOM 4166 C CA . ALA A 1 541 ? -18.281 20.844 5.277 1 97.19 541 ALA A CA 1
ATOM 4167 C C . ALA A 1 541 ? -19.625 20.141 5.223 1 97.19 541 ALA A C 1
ATOM 4169 O O . ALA A 1 541 ? -20.219 19.844 6.258 1 97.19 541 ALA A O 1
ATOM 4170 N N . ASP A 1 542 ? -20.094 19.906 4.016 1 97.38 542 ASP A N 1
ATOM 4171 C CA . ASP A 1 542 ? -21.266 19.078 3.744 1 97.38 542 ASP A CA 1
ATOM 4172 C C . ASP A 1 542 ? -20.875 17.734 3.143 1 97.38 542 ASP A C 1
ATOM 4174 O O . ASP A 1 542 ? -19.766 17.594 2.594 1 97.38 542 ASP A O 1
ATOM 4178 N N . GLY A 1 543 ? -21.719 16.781 3.301 1 98.38 543 GLY A N 1
ATOM 4179 C CA . GLY A 1 543 ? -21.516 15.539 2.562 1 98.38 543 GLY A CA 1
ATOM 4180 C C . GLY A 1 543 ? -21.109 14.375 3.447 1 98.38 543 GLY A C 1
ATOM 4181 O O . GLY A 1 543 ? -21.141 13.219 3.018 1 98.38 543 GLY A O 1
ATOM 4182 N N . TYR A 1 544 ? -20.672 14.656 4.691 1 98.69 544 TYR A N 1
ATOM 4183 C CA . TYR A 1 544 ? -20.422 13.57 5.633 1 98.69 544 TYR A CA 1
ATOM 4184 C C . TYR A 1 544 ? -21.734 13.023 6.191 1 98.69 544 TYR A C 1
ATOM 4186 O O . TYR A 1 544 ? -22.328 13.617 7.094 1 98.69 544 TYR A O 1
ATOM 4194 N N . ALA A 1 545 ? -22.125 11.883 5.707 1 98.81 545 ALA A N 1
ATOM 4195 C CA . ALA A 1 545 ? -23.375 11.273 6.148 1 98.81 545 ALA A CA 1
ATOM 4196 C C . ALA A 1 545 ? -23.266 10.773 7.582 1 98.81 545 ALA A C 1
ATOM 4198 O O . ALA A 1 545 ? -24.219 10.875 8.359 1 98.81 545 ALA A O 1
ATOM 4199 N N . ALA A 1 546 ? -22.125 10.203 7.891 1 98.88 546 ALA A N 1
ATOM 4200 C CA . ALA A 1 546 ? -21.875 9.758 9.258 1 98.88 546 ALA A CA 1
ATOM 4201 C C . ALA A 1 546 ? -20.375 9.6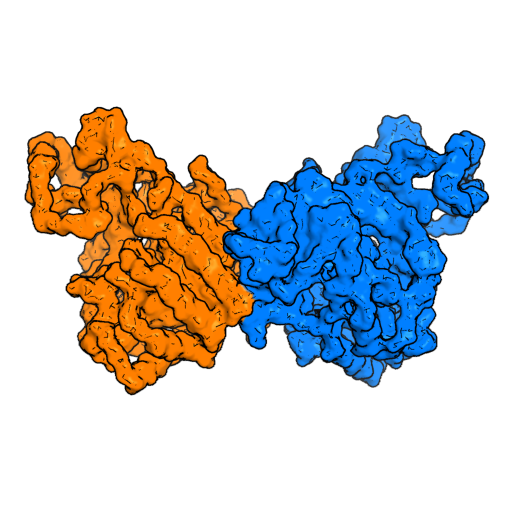8 9.547 1 98.88 546 ALA A C 1
ATOM 4203 O O . ALA A 1 546 ? -19.594 9.328 8.664 1 98.88 546 ALA A O 1
ATOM 4204 N N . THR A 1 547 ? -20 10.031 10.703 1 98.88 547 THR A N 1
ATOM 4205 C CA . THR A 1 547 ? -18.672 9.766 11.258 1 98.88 547 THR A CA 1
ATOM 4206 C C . THR A 1 547 ? -18.781 8.867 12.492 1 98.88 547 THR A C 1
ATOM 4208 O O . THR A 1 547 ? -19.562 9.148 13.406 1 98.88 547 THR A O 1
ATOM 4211 N N . ILE A 1 548 ? -18.094 7.793 12.461 1 98.94 548 ILE A N 1
ATOM 4212 C CA . ILE A 1 548 ? -18.141 6.777 13.5 1 98.94 548 ILE A CA 1
ATOM 4213 C C . ILE A 1 548 ? -16.781 6.688 14.195 1 98.94 548 ILE A C 1
ATOM 4215 O O . ILE A 1 548 ? -15.742 6.609 13.539 1 98.94 548 ILE A O 1
ATOM 4219 N N . VAL A 1 549 ? -16.797 6.766 15.516 1 98.88 549 VAL A N 1
ATOM 4220 C CA . VAL A 1 549 ? -15.586 6.578 16.312 1 98.88 549 VAL A CA 1
ATOM 4221 C C . VAL A 1 549 ? -15.781 5.426 17.297 1 98.88 549 VAL A C 1
ATOM 4223 O O . VAL A 1 549 ? -16.734 5.426 18.078 1 98.88 549 VAL A O 1
ATOM 4226 N N . ALA A 1 550 ? -14.945 4.461 17.234 1 98.5 550 ALA A N 1
ATOM 4227 C CA . ALA A 1 550 ? -15.023 3.285 18.094 1 98.5 550 ALA A CA 1
ATOM 4228 C C . ALA A 1 550 ? -16.406 2.648 18.031 1 98.5 550 ALA A C 1
ATOM 4230 O O . ALA A 1 550 ? -16.953 2.254 19.062 1 98.5 550 ALA A O 1
ATOM 4231 N N . GLY A 1 551 ? -16.984 2.686 16.875 1 98.62 551 GLY A N 1
ATOM 4232 C CA . GLY A 1 551 ? -18.234 1.986 16.641 1 98.62 551 GLY A CA 1
ATOM 4233 C C . GLY A 1 551 ? -19.453 2.818 16.984 1 98.62 551 GLY A C 1
ATOM 4234 O O . GLY A 1 551 ? -20.594 2.383 16.766 1 98.62 551 GLY A O 1
ATOM 4235 N N . GLU A 1 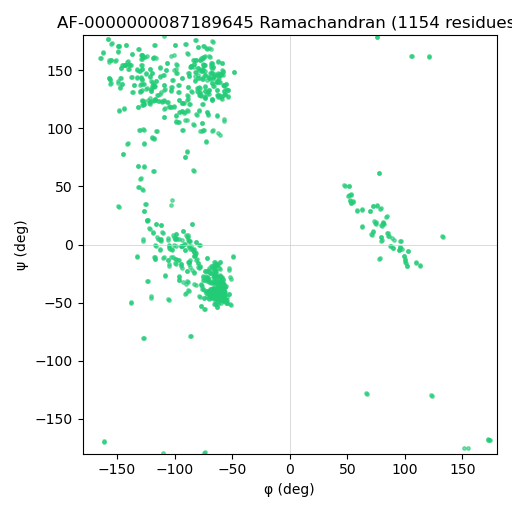552 ? -19.312 3.998 17.453 1 98.69 552 GLU A N 1
ATOM 4236 C CA . GLU A 1 552 ? -20.422 4.879 17.797 1 98.69 552 GLU A CA 1
ATOM 4237 C C . GLU A 1 552 ? -20.531 6.035 16.812 1 98.69 552 GLU A C 1
ATOM 4239 O O . GLU A 1 552 ? -19.531 6.672 16.484 1 98.69 552 GLU A O 1
ATOM 4244 N N . ILE A 1 553 ? -21.734 6.305 16.344 1 98.75 553 ILE A N 1
ATOM 4245 C CA . ILE A 1 553 ? -21.969 7.43 15.445 1 98.75 553 ILE A CA 1
ATOM 4246 C C . ILE A 1 553 ? -21.844 8.742 16.219 1 98.75 553 ILE A C 1
ATOM 4248 O O . ILE A 1 553 ? -22.656 9.039 17.094 1 98.75 553 ILE A O 1
ATOM 4252 N N . THR A 1 554 ? -20.859 9.508 15.891 1 98.75 554 THR A N 1
ATOM 4253 C CA . THR A 1 554 ? -20.625 10.758 16.609 1 98.75 554 THR A CA 1
ATOM 4254 C C . THR A 1 554 ? -21.25 11.93 15.852 1 98.75 554 THR A C 1
ATOM 4256 O O . THR A 1 554 ? -21.609 12.945 16.453 1 98.75 554 THR A O 1
ATOM 4259 N N . PHE A 1 555 ? -21.312 11.828 14.523 1 98.62 555 PHE A N 1
ATOM 4260 C CA . PHE A 1 555 ? -21.969 12.82 13.68 1 98.62 555 PHE A CA 1
ATOM 4261 C C . PHE A 1 555 ? -22.891 12.156 12.672 1 98.62 555 PHE A C 1
ATOM 4263 O O . PHE A 1 555 ? -22.562 11.109 12.109 1 98.62 555 PHE A O 1
ATOM 4270 N N . ARG A 1 556 ? -23.969 12.773 12.406 1 98 556 ARG A N 1
ATOM 4271 C CA . ARG A 1 556 ? -24.922 12.422 11.359 1 98 556 ARG A CA 1
ATOM 4272 C C . ARG A 1 556 ? -25.297 13.648 10.523 1 98 556 ARG A C 1
ATOM 4274 O O . ARG A 1 556 ? -25.812 14.633 11.062 1 98 556 ARG A O 1
ATOM 4281 N N . ASP A 1 557 ? -24.984 13.555 9.289 1 96.94 557 ASP A N 1
ATOM 4282 C CA . ASP A 1 557 ? -25.281 14.641 8.359 1 96.94 557 ASP A CA 1
ATOM 4283 C C . ASP A 1 557 ? -24.734 15.969 8.875 1 96.94 557 ASP A C 1
ATOM 4285 O O . ASP A 1 557 ? -25.438 16.984 8.875 1 96.94 557 ASP A O 1
ATOM 4289 N N . GLY A 1 558 ? -23.578 15.859 9.477 1 94.69 558 GLY A N 1
ATOM 4290 C CA . GLY A 1 558 ? -22.844 17.062 9.875 1 94.69 558 GLY A CA 1
ATOM 4291 C C . GLY A 1 558 ? -23.203 17.531 11.273 1 94.69 558 GLY A C 1
ATOM 4292 O O . GLY A 1 558 ? -22.594 18.469 11.789 1 94.69 558 GLY A O 1
ATOM 4293 N N . GLU A 1 559 ? -24.141 16.875 11.945 1 97.19 559 GLU A N 1
ATOM 4294 C CA . GLU A 1 559 ? -24.578 17.281 13.273 1 97.19 559 GLU A CA 1
ATOM 4295 C C . GLU A 1 559 ? -24.109 16.297 14.336 1 97.19 559 GLU A C 1
ATOM 4297 O O . GLU A 1 559 ? -24.172 15.078 14.141 1 97.19 559 GLU A O 1
ATOM 4302 N N . PRO A 1 560 ? -23.625 16.797 15.461 1 97.94 560 PRO A N 1
ATOM 4303 C CA . PRO A 1 560 ? -23.188 15.898 16.516 1 97.94 560 PRO A CA 1
ATOM 4304 C C . PRO A 1 560 ? -24.328 15.086 17.125 1 97.94 560 PRO A C 1
ATOM 4306 O O . PRO A 1 560 ? -25.453 15.602 17.281 1 97.94 560 PRO A O 1
ATOM 4309 N N . THR A 1 561 ? -24.125 13.852 17.516 1 98.31 561 THR A N 1
ATOM 4310 C CA . THR A 1 561 ? -25.141 12.977 18.078 1 98.31 561 THR A CA 1
ATOM 4311 C C . THR A 1 561 ? -25.125 13.039 19.609 1 98.31 561 THR A C 1
ATOM 4313 O O . THR A 1 561 ? -26.078 12.594 20.266 1 98.31 561 THR A O 1
ATOM 4316 N N . GLY A 1 562 ? -24.047 13.547 20.188 1 97.94 562 GLY A N 1
ATOM 4317 C CA . GLY A 1 562 ? -23.859 13.578 21.625 1 97.94 562 GLY A CA 1
ATOM 4318 C C . GLY A 1 562 ? -22.953 12.477 22.125 1 97.94 562 GLY A C 1
ATOM 4319 O O . GLY A 1 562 ? -22.469 12.531 23.266 1 97.94 562 GLY A O 1
ATOM 4320 N N . ALA A 1 563 ? -22.656 11.492 21.281 1 98.25 563 ALA A N 1
ATOM 4321 C CA . ALA A 1 563 ? -21.766 10.406 21.656 1 98.25 563 ALA A CA 1
ATOM 4322 C C . ALA A 1 563 ? -20.328 10.906 21.781 1 98.25 563 ALA A C 1
ATOM 4324 O O . ALA A 1 563 ? -19.844 11.664 20.922 1 98.25 563 ALA A O 1
ATOM 4325 N N . LEU A 1 564 ? -19.641 10.547 22.844 1 98.44 564 LEU A N 1
ATOM 4326 C CA . LEU A 1 564 ? -18.266 10.961 23.078 1 98.44 564 LEU A CA 1
ATOM 4327 C C . LEU A 1 564 ? -17.375 9.75 23.344 1 98.44 564 LEU A C 1
ATOM 4329 O O . LEU A 1 564 ? -16.781 9.641 24.422 1 98.44 564 LEU A O 1
ATOM 4333 N N . PRO A 1 565 ? -17.156 8.906 22.328 1 98.38 565 PRO A N 1
ATOM 4334 C CA . PRO A 1 565 ? -16.406 7.676 22.531 1 98.38 565 PRO A CA 1
ATOM 4335 C C . PRO A 1 565 ? -14.891 7.898 22.5 1 98.38 565 PRO A C 1
ATOM 4337 O O . PRO A 1 565 ? -14.117 6.977 22.781 1 98.38 565 PRO A O 1
ATOM 4340 N N . GLY A 1 566 ? -14.422 9.094 22.172 1 97.94 566 GLY A N 1
ATOM 4341 C CA . GLY A 1 566 ? -13 9.375 22.031 1 97.94 566 GLY A CA 1
ATOM 4342 C C . GLY A 1 566 ? -12.227 9.172 23.328 1 97.94 566 GLY A C 1
ATOM 4343 O O . GLY A 1 566 ? -12.742 9.445 24.406 1 97.94 566 GLY A O 1
ATOM 4344 N N . ARG A 1 567 ? -10.977 8.742 23.188 1 96.94 567 ARG A N 1
ATOM 4345 C CA . ARG A 1 567 ? -10.109 8.492 24.328 1 96.94 567 ARG A CA 1
ATOM 4346 C C . ARG A 1 567 ? -8.703 9.023 24.094 1 96.94 567 ARG A C 1
ATOM 4348 O O . ARG A 1 567 ? -8.344 9.352 22.953 1 96.94 567 ARG A O 1
ATOM 4355 N N . LEU A 1 568 ? -8.008 9.117 25.219 1 98.19 568 LEU A N 1
ATOM 4356 C CA . LEU A 1 568 ? -6.566 9.305 25.109 1 98.19 568 LEU A CA 1
ATOM 4357 C C . LEU A 1 568 ? -5.883 8.008 24.672 1 98.19 568 LEU A C 1
ATOM 4359 O O . LEU A 1 568 ? -6.141 6.945 25.234 1 98.19 568 LEU A O 1
ATOM 4363 N N . VAL A 1 569 ? -5.102 8.125 23.625 1 98.12 569 VAL A N 1
ATOM 4364 C CA . VAL A 1 569 ? -4.316 6.98 23.172 1 98.12 569 VAL A CA 1
ATOM 4365 C C . VAL A 1 569 ? -2.943 7 23.844 1 98.12 569 VAL A C 1
ATOM 4367 O O . VAL A 1 569 ? -2.152 7.918 23.625 1 98.12 569 VAL A O 1
ATOM 4370 N N . ARG A 1 570 ? -2.689 6.043 24.672 1 97.25 570 ARG A N 1
ATOM 4371 C CA . ARG A 1 570 ? -1.394 5.922 25.328 1 97.25 570 ARG A CA 1
ATOM 4372 C C . ARG A 1 570 ? -0.512 4.898 24.625 1 97.25 570 ARG A C 1
ATOM 4374 O O . ARG A 1 570 ? -0.791 3.699 24.656 1 97.25 570 ARG A O 1
ATOM 4381 N N . GLY A 1 571 ? 0.506 5.348 24 1 94.81 571 GLY A N 1
ATOM 4382 C CA . GLY A 1 571 ? 1.471 4.484 23.328 1 94.81 571 GLY A CA 1
ATOM 4383 C C . GLY A 1 571 ? 0.971 3.926 22.016 1 94.81 571 GLY A C 1
ATOM 4384 O O . GLY A 1 571 ? -0.154 4.211 21.594 1 94.81 571 GLY A O 1
ATOM 4385 N N . THR A 1 572 ? 1.811 3.176 21.391 1 90.44 572 THR A N 1
ATOM 4386 C CA . THR A 1 572 ? 1.479 2.553 20.109 1 90.44 572 THR A CA 1
ATOM 4387 C C . THR A 1 572 ? 0.402 1.487 20.281 1 90.44 572 THR A C 1
ATOM 4389 O O . THR A 1 572 ? 0.168 1.017 21.406 1 90.44 572 THR A O 1
ATOM 4392 N N . ARG A 1 573 ? -0.288 1.219 19.219 1 88.44 573 ARG A N 1
ATOM 4393 C CA . ARG A 1 573 ? -1.347 0.214 19.219 1 88.44 573 ARG A CA 1
ATOM 4394 C C . ARG A 1 573 ? -1.03 -0.905 18.219 1 88.44 573 ARG A C 1
ATOM 4396 O O . ARG A 1 573 ? -0.599 -0.646 17.094 1 88.44 573 ARG A O 1
ATOM 4403 N N . ARG A 1 574 ? -1.258 -2.123 18.672 1 85.62 574 ARG A N 1
ATOM 4404 C CA . ARG A 1 574 ? -1.025 -3.283 17.828 1 85.62 574 ARG A CA 1
ATOM 4405 C C . ARG A 1 574 ? -2.26 -3.602 16.984 1 85.62 574 ARG A C 1
ATOM 4407 O O . ARG A 1 574 ? -3.389 -3.352 17.422 1 85.62 574 ARG A O 1
ATOM 4414 N N . GLY A 1 575 ? -2.01 -4.117 15.82 1 84.38 575 GLY A N 1
ATOM 4415 C CA . GLY A 1 575 ? -3.109 -4.605 15 1 84.38 575 GLY A CA 1
ATOM 4416 C C . GLY A 1 575 ? -3.688 -5.918 15.5 1 84.38 575 GLY A C 1
ATOM 4417 O O . GLY A 1 575 ? -3.27 -6.43 16.531 1 84.38 575 GLY A O 1
ATOM 4418 N N . PRO A 1 576 ? -4.688 -6.348 14.711 1 79.38 576 PRO A N 1
ATOM 4419 C CA . PRO A 1 576 ? -5.258 -7.645 15.086 1 79.38 576 PRO A CA 1
ATOM 4420 C C . PRO A 1 576 ? -4.215 -8.758 15.125 1 79.38 576 PRO A C 1
ATOM 4422 O O . PRO A 1 576 ? -3.361 -8.844 14.242 1 79.38 576 PRO A O 1
ATOM 4425 N N . GLY A 1 577 ? -4.234 -9.578 16.062 1 65.5 577 GLY A N 1
ATOM 4426 C CA . GLY A 1 577 ? -3.352 -10.727 16.188 1 65.5 577 GLY A CA 1
ATOM 4427 C C . GLY A 1 577 ? -1.963 -10.359 16.672 1 65.5 577 GLY A C 1
ATOM 4428 O O . GLY A 1 577 ? -1.104 -11.227 16.844 1 65.5 577 GLY A O 1
ATOM 4429 N N . GLY A 1 578 ? -1.649 -9.07 16.672 1 60.38 578 GLY A N 1
ATOM 4430 C CA . GLY A 1 578 ? -0.312 -8.656 17.062 1 60.38 578 GLY A CA 1
ATOM 4431 C C . GLY A 1 578 ? 0.031 -9 18.5 1 60.38 578 GLY A C 1
ATOM 4432 O O . GLY A 1 578 ? -0.776 -8.781 19.406 1 60.38 578 GLY A O 1
ATOM 4433 N N . ARG A 1 579 ? 0.968 -9.977 18.688 1 47.06 579 ARG A N 1
ATOM 4434 C CA . ARG A 1 579 ? 1.518 -10.289 20 1 47.06 579 ARG A CA 1
ATOM 4435 C C . ARG A 1 579 ? 2.602 -9.289 20.391 1 47.06 579 ARG A C 1
ATOM 4437 O O . ARG A 1 579 ? 3.242 -8.688 19.531 1 47.06 579 ARG A O 1
ATOM 4444 N N . MET B 1 1 ? 30.875 7.074 -10.484 1 93.06 1 MET B N 1
ATOM 4445 C CA . MET B 1 1 ? 30.219 6.398 -11.594 1 93.06 1 MET B CA 1
ATOM 4446 C C . MET B 1 1 ? 29.438 5.18 -11.109 1 93.06 1 MET B C 1
ATOM 4448 O O . MET B 1 1 ? 29.969 4.371 -10.344 1 93.06 1 MET B O 1
ATOM 4452 N N . HIS B 1 2 ? 28.203 5.148 -11.516 1 97.69 2 HIS B N 1
ATOM 4453 C CA . HIS B 1 2 ? 27.359 4.027 -11.117 1 97.69 2 HIS B CA 1
ATOM 4454 C C . HIS B 1 2 ? 27.562 2.828 -12.039 1 97.69 2 HIS B C 1
ATOM 4456 O O . HIS B 1 2 ? 28.047 2.979 -13.164 1 97.69 2 HIS B O 1
ATOM 4462 N N . ASP B 1 3 ? 27.297 1.642 -11.594 1 98.62 3 ASP B N 1
ATOM 4463 C CA . ASP B 1 3 ? 27.375 0.449 -12.43 1 98.62 3 ASP B CA 1
ATOM 4464 C C . ASP B 1 3 ? 26.328 0.482 -13.539 1 98.62 3 ASP B C 1
ATOM 4466 O O . ASP B 1 3 ? 26.641 0.188 -14.695 1 98.62 3 ASP B O 1
ATOM 4470 N N . LEU B 1 4 ? 25.156 0.9 -13.188 1 98.69 4 LEU B N 1
ATOM 4471 C CA . LEU B 1 4 ? 24.016 0.94 -14.102 1 98.69 4 LEU B CA 1
ATOM 4472 C C . LEU B 1 4 ? 23.094 2.111 -13.773 1 98.69 4 LEU B C 1
ATOM 4474 O O . LEU B 1 4 ? 22.828 2.391 -12.602 1 98.69 4 LEU B O 1
ATOM 4478 N N . ILE B 1 5 ? 22.656 2.838 -14.766 1 98.81 5 ILE B N 1
ATOM 4479 C CA . ILE B 1 5 ? 21.625 3.854 -14.602 1 98.81 5 ILE B CA 1
ATOM 4480 C C . ILE B 1 5 ? 20.5 3.621 -15.609 1 98.81 5 ILE B C 1
ATOM 4482 O O . ILE B 1 5 ? 20.766 3.441 -16.797 1 98.81 5 ILE B O 1
ATOM 4486 N N . ILE B 1 6 ? 19.312 3.484 -15.164 1 98.88 6 ILE B N 1
ATOM 4487 C CA . ILE B 1 6 ? 18.125 3.531 -16 1 98.88 6 ILE B CA 1
ATOM 4488 C C . ILE B 1 6 ? 17.594 4.961 -16.062 1 98.88 6 ILE B C 1
ATOM 4490 O O . ILE B 1 6 ? 17.203 5.52 -15.031 1 98.88 6 ILE B O 1
ATOM 4494 N N . ARG B 1 7 ? 17.469 5.562 -17.203 1 98.5 7 ARG B N 1
ATOM 4495 C CA . ARG B 1 7 ? 17.219 6.996 -17.344 1 98.5 7 ARG B CA 1
ATOM 4496 C C . ARG B 1 7 ? 15.781 7.262 -17.766 1 98.5 7 ARG B C 1
ATOM 4498 O O . ARG B 1 7 ? 15.32 6.75 -18.781 1 98.5 7 ARG B O 1
ATOM 4505 N N . GLY B 1 8 ? 15.148 8.016 -16.969 1 97.69 8 GLY B N 1
ATOM 4506 C CA . GLY B 1 8 ? 13.961 8.742 -17.391 1 97.69 8 GLY B CA 1
ATOM 4507 C C . GLY B 1 8 ? 12.742 7.852 -17.562 1 97.69 8 GLY B C 1
ATOM 4508 O O . GLY B 1 8 ? 11.82 8.18 -18.312 1 97.69 8 GLY B O 1
ATOM 4509 N N . GLY B 1 9 ? 12.625 6.719 -17.031 1 98.25 9 GLY B N 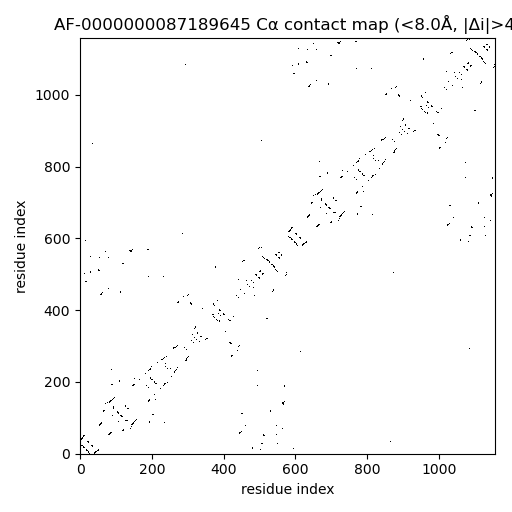1
ATOM 4510 C CA . GLY B 1 9 ? 11.461 5.855 -17.141 1 98.25 9 GLY B CA 1
ATOM 4511 C C . GLY B 1 9 ? 10.312 6.289 -16.234 1 98.25 9 GLY B C 1
ATOM 4512 O O . GLY B 1 9 ? 10.492 7.133 -15.359 1 98.25 9 GLY B O 1
ATOM 4513 N N . THR B 1 10 ? 9.094 5.863 -16.547 1 98.5 10 THR B N 1
ATOM 4514 C CA . THR B 1 10 ? 7.961 5.98 -15.633 1 98.5 10 THR B CA 1
ATOM 4515 C C . THR B 1 10 ? 7.973 4.848 -14.609 1 98.5 10 THR B C 1
ATOM 4517 O O . THR B 1 10 ? 7.746 3.686 -14.961 1 98.5 10 THR B O 1
ATOM 4520 N N . LEU B 1 11 ? 8.203 5.176 -13.398 1 98.56 11 LEU B N 1
ATOM 4521 C CA . LEU B 1 11 ? 8.461 4.18 -12.367 1 98.56 11 LEU B CA 1
ATOM 4522 C C . LEU B 1 11 ? 7.156 3.734 -11.711 1 98.56 11 LEU B C 1
ATOM 4524 O O . LEU B 1 11 ? 6.418 4.555 -11.164 1 98.56 11 LEU B O 1
ATOM 4528 N N . TYR B 1 12 ? 6.789 2.539 -11.844 1 98.75 12 TYR B N 1
ATOM 4529 C CA . TYR B 1 12 ? 5.871 1.822 -10.969 1 98.75 12 TYR B CA 1
ATOM 4530 C C . TYR B 1 12 ? 6.633 1.052 -9.898 1 98.75 12 TYR B C 1
ATOM 4532 O O . TYR B 1 12 ? 7.133 -0.047 -10.148 1 98.75 12 TYR B O 1
ATOM 4540 N N . ASP B 1 13 ? 6.762 1.535 -8.727 1 98.12 13 ASP B N 1
ATOM 4541 C CA . ASP B 1 13 ? 7.855 1.191 -7.828 1 98.12 13 ASP B CA 1
ATOM 4542 C C . ASP B 1 13 ? 7.523 -0.055 -7.008 1 98.12 13 ASP B C 1
ATOM 4544 O O . ASP B 1 13 ? 8.312 -0.473 -6.156 1 98.12 13 ASP B O 1
ATOM 4548 N N . GLY B 1 14 ? 6.309 -0.616 -7.207 1 98.44 14 GLY B N 1
ATOM 4549 C CA . GLY B 1 14 ? 5.965 -1.874 -6.562 1 98.44 14 GLY B CA 1
ATOM 4550 C C . GLY B 1 14 ? 5.125 -1.695 -5.312 1 98.44 14 GLY B C 1
ATOM 4551 O O . GLY B 1 14 ? 4.551 -2.658 -4.797 1 98.44 14 GLY B O 1
ATOM 4552 N N . SER B 1 15 ? 4.957 -0.459 -4.809 1 96.62 15 SER B N 1
ATOM 4553 C CA . SER B 1 15 ? 4.246 -0.191 -3.561 1 96.62 15 SER B CA 1
ATOM 4554 C C . SER B 1 15 ? 2.756 0.017 -3.805 1 96.62 15 SER B C 1
ATOM 4556 O O . SER B 1 15 ? 1.949 -0.09 -2.879 1 96.62 15 SER B O 1
ATOM 4558 N N . GLY B 1 16 ? 2.418 0.373 -4.992 1 96.69 16 GLY B N 1
ATOM 4559 C CA . GLY B 1 16 ? 1.033 0.688 -5.305 1 96.69 16 GLY B CA 1
ATOM 4560 C C . GLY B 1 16 ? 0.765 2.178 -5.395 1 96.69 16 GLY B C 1
ATOM 4561 O O . GLY B 1 16 ? -0.319 2.596 -5.809 1 96.69 16 GLY B O 1
ATOM 4562 N N . ILE B 1 17 ? 1.764 3.049 -5.066 1 95.06 17 ILE B N 1
ATOM 4563 C CA . ILE B 1 17 ? 1.561 4.488 -5.168 1 95.06 17 ILE B CA 1
ATOM 4564 C C . ILE B 1 17 ? 1.609 4.91 -6.637 1 95.06 17 ILE B C 1
ATOM 4566 O O . ILE B 1 17 ? 2.133 4.184 -7.48 1 95.06 17 ILE B O 1
ATOM 4570 N N . PRO B 1 18 ? 1.093 6.051 -6.969 1 96.06 18 PRO B N 1
ATOM 4571 C CA . PRO B 1 18 ? 1.074 6.496 -8.367 1 96.06 18 PRO B CA 1
ATOM 4572 C C . PRO B 1 18 ? 2.473 6.613 -8.969 1 96.06 18 PRO B C 1
ATOM 4574 O O . PRO B 1 18 ? 3.42 6.988 -8.266 1 96.06 18 PRO B O 1
ATOM 4577 N N . ALA B 1 19 ? 2.568 6.336 -10.242 1 97.12 19 ALA B N 1
ATOM 4578 C CA . ALA B 1 19 ? 3.834 6.316 -10.969 1 97.12 19 ALA B CA 1
ATOM 4579 C C . ALA B 1 19 ? 4.434 7.719 -11.062 1 97.12 19 ALA B C 1
ATOM 4581 O O . ALA B 1 19 ? 3.725 8.719 -10.922 1 97.12 19 ALA B O 1
ATOM 4582 N N . ARG B 1 20 ? 5.727 7.797 -11.172 1 94.56 20 ARG B N 1
ATOM 4583 C CA . ARG B 1 20 ? 6.453 9.047 -11.391 1 94.56 20 ARG B CA 1
ATOM 4584 C C . ARG B 1 20 ? 7.637 8.828 -12.328 1 94.56 20 ARG B C 1
ATOM 4586 O O . ARG B 1 20 ? 8.156 7.719 -12.438 1 94.56 20 ARG B O 1
ATOM 4593 N N . ARG B 1 21 ? 8.062 9.852 -13.016 1 96.31 21 ARG B N 1
ATOM 4594 C CA . ARG B 1 21 ? 9.266 9.789 -13.844 1 96.31 21 ARG B CA 1
ATOM 4595 C C . ARG B 1 21 ? 10.523 9.945 -13 1 96.31 21 ARG B C 1
ATOM 4597 O O . ARG B 1 21 ? 10.586 10.797 -12.117 1 96.31 21 ARG B O 1
ATOM 4604 N N . ALA B 1 22 ? 11.523 9.039 -13.195 1 97.31 22 ALA B N 1
ATOM 4605 C CA . ALA B 1 22 ? 12.766 9.148 -12.43 1 97.31 22 ALA B CA 1
ATOM 4606 C C . ALA B 1 22 ? 13.875 8.305 -13.055 1 97.31 22 ALA B C 1
ATOM 4608 O O . ALA B 1 22 ? 13.609 7.465 -13.922 1 97.31 22 ALA B O 1
ATOM 4609 N N . ASP B 1 23 ? 15.102 8.625 -12.703 1 98.38 23 ASP B N 1
ATOM 4610 C CA . ASP B 1 23 ? 16.25 7.754 -12.93 1 98.38 23 ASP B CA 1
ATOM 4611 C C . ASP B 1 23 ? 16.406 6.746 -11.797 1 98.38 23 ASP B C 1
ATOM 4613 O O . ASP B 1 23 ? 15.953 6.988 -10.672 1 98.38 23 ASP B O 1
ATOM 4617 N N . VAL B 1 24 ? 17 5.629 -12.094 1 98.75 24 VAL B N 1
ATOM 4618 C CA . VAL B 1 24 ? 17.375 4.633 -11.094 1 98.75 24 VAL B CA 1
ATOM 4619 C C . VAL B 1 24 ? 18.859 4.293 -11.227 1 98.75 24 VAL B C 1
ATOM 4621 O O . VAL B 1 24 ? 19.297 3.842 -12.281 1 98.75 24 VAL B O 1
ATOM 4624 N N . ALA B 1 25 ? 19.594 4.52 -10.172 1 98.81 25 ALA B N 1
ATOM 4625 C CA . ALA B 1 25 ? 21.016 4.148 -10.148 1 98.81 25 ALA B CA 1
ATOM 4626 C C . ALA B 1 25 ? 21.234 2.855 -9.367 1 98.81 25 ALA B C 1
ATOM 4628 O O . ALA B 1 25 ? 20.578 2.631 -8.336 1 98.81 25 ALA B O 1
ATOM 4629 N N . VAL B 1 26 ? 22.141 2.045 -9.867 1 98.75 26 VAL B N 1
ATOM 4630 C CA . VAL B 1 26 ? 22.438 0.744 -9.281 1 98.75 26 VAL B CA 1
ATOM 4631 C C . VAL B 1 26 ? 23.938 0.601 -9.086 1 98.75 26 VAL B C 1
ATOM 4633 O O . VAL B 1 26 ? 24.719 0.907 -9.992 1 98.75 26 VAL B O 1
ATOM 4636 N N . ASP B 1 27 ? 24.359 0.188 -7.941 1 98.25 27 ASP B N 1
ATOM 4637 C CA . ASP B 1 27 ? 25.75 -0.145 -7.645 1 98.25 27 ASP B CA 1
ATOM 4638 C C . ASP B 1 27 ? 25.844 -1.44 -6.84 1 98.25 27 ASP B C 1
ATOM 4640 O O . ASP B 1 27 ? 25.125 -1.62 -5.855 1 98.25 27 ASP B O 1
ATOM 4644 N N . HIS B 1 28 ? 26.688 -2.332 -7.266 1 97.56 28 HIS B N 1
ATOM 4645 C CA . HIS B 1 28 ? 26.969 -3.582 -6.566 1 97.56 28 HIS B CA 1
ATOM 4646 C C . HIS B 1 28 ? 25.688 -4.367 -6.305 1 97.56 28 HIS B C 1
ATOM 4648 O O . HIS B 1 28 ? 25.469 -4.863 -5.195 1 97.56 28 HIS B O 1
ATOM 4654 N N . GLY B 1 29 ? 24.781 -4.309 -7.258 1 98.06 29 GLY B N 1
ATOM 4655 C CA . GLY B 1 29 ? 23.594 -5.156 -7.227 1 98.06 29 GLY B CA 1
ATOM 4656 C C . GLY B 1 29 ? 22.453 -4.566 -6.414 1 98.06 29 GLY B C 1
ATOM 4657 O O . GLY B 1 29 ? 21.422 -5.211 -6.223 1 98.06 29 GLY B O 1
ATOM 4658 N N . VAL B 1 30 ? 22.625 -3.299 -5.977 1 97.69 30 VAL B N 1
ATOM 4659 C CA . VAL B 1 30 ? 21.656 -2.656 -5.105 1 97.69 30 VAL B CA 1
ATOM 4660 C C . VAL B 1 30 ? 21.25 -1.301 -5.688 1 97.69 30 VAL B C 1
ATOM 4662 O O . VAL B 1 30 ? 22.094 -0.605 -6.277 1 97.69 30 VAL B O 1
ATOM 4665 N N . ILE B 1 31 ? 20.016 -0.962 -5.57 1 98.38 31 ILE B N 1
ATOM 4666 C CA . ILE B 1 31 ? 19.562 0.371 -5.961 1 98.38 31 ILE B CA 1
ATOM 4667 C C . ILE B 1 31 ? 20.156 1.411 -5.016 1 98.38 31 ILE B C 1
ATOM 4669 O O . ILE B 1 31 ? 19.984 1.32 -3.797 1 98.38 31 ILE B O 1
ATOM 4673 N N . THR B 1 32 ? 20.844 2.396 -5.551 1 97.38 32 THR B N 1
ATOM 4674 C CA . THR B 1 32 ? 21.547 3.336 -4.684 1 97.38 32 THR B CA 1
ATOM 4675 C C . THR B 1 32 ? 20.844 4.695 -4.684 1 97.38 32 THR B C 1
ATOM 4677 O O . THR B 1 32 ? 20.969 5.465 -3.729 1 97.38 32 THR B O 1
ATOM 4680 N N . ARG B 1 33 ? 20.141 4.977 -5.809 1 97 33 ARG B N 1
ATOM 4681 C CA . ARG B 1 33 ? 19.422 6.25 -5.902 1 97 33 ARG B CA 1
ATOM 4682 C C . ARG B 1 33 ? 18.25 6.156 -6.879 1 97 33 ARG B C 1
ATOM 4684 O O . ARG B 1 33 ? 18.359 5.512 -7.922 1 97 33 ARG B O 1
ATOM 4691 N N . VAL B 1 34 ? 17.172 6.715 -6.57 1 97.94 34 VAL B N 1
ATOM 4692 C CA . VAL B 1 34 ? 16 6.883 -7.43 1 97.94 34 VAL B CA 1
ATOM 4693 C C . VAL B 1 34 ? 15.625 8.359 -7.5 1 97.94 34 VAL B C 1
ATOM 4695 O O . VAL B 1 34 ? 15.555 9.039 -6.473 1 97.94 34 VAL B O 1
ATOM 4698 N N . GLY B 1 35 ? 15.367 8.898 -8.539 1 95.88 35 GLY B N 1
ATOM 4699 C CA . GLY B 1 35 ? 15.109 10.312 -8.742 1 95.88 35 GLY B CA 1
ATOM 4700 C C . GLY B 1 35 ? 16.031 10.938 -9.766 1 95.88 35 GLY B C 1
ATOM 4701 O O . GLY B 1 35 ? 16.172 10.438 -10.883 1 95.88 35 GLY B O 1
ATOM 4702 N N . ARG B 1 36 ? 16.625 12.016 -9.43 1 93.31 36 ARG B N 1
ATOM 4703 C CA . ARG B 1 36 ? 17.594 12.664 -10.305 1 93.31 36 ARG B CA 1
ATOM 4704 C C . ARG B 1 36 ? 19 12.094 -10.094 1 93.31 36 ARG B C 1
ATOM 4706 O O . ARG B 1 36 ? 19.516 12.117 -8.969 1 93.31 36 ARG B O 1
ATOM 4713 N N . VAL B 1 37 ? 19.562 11.555 -11.164 1 96.62 37 VAL B N 1
ATOM 4714 C CA . VAL B 1 37 ? 20.906 11.016 -11.109 1 96.62 37 VAL B CA 1
ATOM 4715 C C . VAL B 1 37 ? 21.797 11.758 -12.094 1 96.62 37 VAL B C 1
ATOM 4717 O O . VAL B 1 37 ? 21.891 11.383 -13.266 1 96.62 37 VAL B O 1
ATOM 4720 N N . PRO B 1 38 ? 22.422 12.773 -11.562 1 94.31 38 PRO B N 1
ATOM 4721 C CA . PRO B 1 38 ? 23.25 13.57 -12.477 1 94.31 38 PRO B CA 1
ATOM 4722 C C . PRO B 1 38 ? 24.5 12.828 -12.938 1 94.31 38 PRO B C 1
ATOM 4724 O O . PRO B 1 38 ? 25.062 13.156 -13.984 1 94.31 38 PRO B O 1
ATOM 4727 N N . ASP B 1 39 ? 24.922 11.812 -12.227 1 95.69 39 ASP B N 1
ATOM 4728 C CA . ASP B 1 39 ? 26.156 11.086 -12.508 1 95.69 39 ASP B CA 1
ATOM 4729 C C . ASP B 1 39 ? 26.016 10.203 -13.75 1 95.69 39 ASP B C 1
ATOM 4731 O O . ASP B 1 39 ? 24.922 10.102 -14.312 1 95.69 39 ASP B O 1
ATOM 4735 N N . ARG B 1 40 ? 27.125 9.695 -14.188 1 96.31 40 ARG B N 1
ATOM 4736 C CA . ARG B 1 40 ? 27.125 8.766 -15.305 1 96.31 40 ARG B CA 1
ATOM 4737 C C . ARG B 1 40 ? 27.203 7.32 -14.82 1 96.31 40 ARG B C 1
ATOM 4739 O O . ARG B 1 40 ? 27.625 7.062 -13.695 1 96.31 40 ARG B O 1
ATOM 4746 N N . GLY B 1 41 ? 26.719 6.441 -15.625 1 97.44 41 GLY B N 1
ATOM 4747 C CA . GLY B 1 41 ? 26.828 5.016 -15.359 1 97.44 41 GLY B CA 1
ATOM 4748 C C . GLY B 1 41 ? 27.781 4.305 -16.312 1 97.44 41 GLY B C 1
ATOM 4749 O O . GLY B 1 41 ? 27.953 4.73 -17.453 1 97.44 41 GLY B O 1
ATOM 4750 N N . ARG B 1 42 ? 28.469 3.297 -15.797 1 97.88 42 ARG B N 1
ATOM 4751 C CA . ARG B 1 42 ? 29.203 2.428 -16.703 1 97.88 42 ARG B CA 1
ATOM 4752 C C . ARG B 1 42 ? 28.312 1.895 -17.812 1 97.88 42 ARG B C 1
ATOM 4754 O O . ARG B 1 42 ? 28.719 1.813 -18.969 1 97.88 42 ARG B O 1
ATOM 4761 N N . THR B 1 43 ? 27.141 1.505 -17.484 1 97.94 43 THR B N 1
ATOM 4762 C CA . THR B 1 43 ? 26.047 1.141 -18.406 1 97.94 43 THR B CA 1
ATOM 4763 C C . THR B 1 43 ? 24.828 2.029 -18.172 1 97.94 43 THR B C 1
ATOM 4765 O O . THR B 1 43 ? 24.469 2.299 -17.031 1 97.94 43 THR B O 1
ATOM 4768 N N . GLU B 1 44 ? 24.25 2.531 -19.203 1 98.06 44 GLU B N 1
ATOM 4769 C CA . GLU B 1 44 ? 23.031 3.348 -19.094 1 98.06 44 GLU B CA 1
ATOM 4770 C C . GLU B 1 44 ? 21.938 2.836 -20.031 1 98.06 44 GLU B C 1
ATOM 4772 O O . GLU B 1 44 ? 22.219 2.471 -21.172 1 98.06 44 GLU B O 1
ATOM 4777 N N . LEU B 1 45 ? 20.797 2.699 -19.562 1 98.38 45 LEU B N 1
ATOM 4778 C CA . LEU B 1 45 ? 19.609 2.326 -20.328 1 98.38 45 LEU B CA 1
ATOM 4779 C C . LEU B 1 45 ? 18.656 3.506 -20.469 1 98.38 45 LEU B C 1
ATOM 4781 O O . LEU B 1 45 ? 18.297 4.133 -19.469 1 98.38 45 LEU B O 1
ATOM 4785 N N . ASP B 1 46 ? 18.344 3.834 -21.656 1 98.12 46 ASP B N 1
ATOM 4786 C CA . ASP B 1 46 ? 17.312 4.84 -21.891 1 98.12 46 ASP B CA 1
ATOM 4787 C C . ASP B 1 46 ? 15.914 4.246 -21.734 1 98.12 46 ASP B C 1
ATOM 4789 O O . ASP B 1 46 ? 15.5 3.377 -22.5 1 98.12 46 ASP B O 1
ATOM 4793 N N . ALA B 1 47 ? 15.195 4.723 -20.766 1 98.44 47 ALA B N 1
ATOM 4794 C CA . ALA B 1 47 ? 13.859 4.203 -20.5 1 98.44 47 ALA B CA 1
ATOM 4795 C C . ALA B 1 47 ? 12.789 5.246 -20.828 1 98.44 47 ALA B C 1
ATOM 4797 O O . ALA B 1 47 ? 11.656 5.152 -20.344 1 98.44 47 ALA B O 1
ATOM 4798 N N . ASP B 1 48 ? 13.133 6.246 -21.562 1 97.5 48 ASP B N 1
ATOM 4799 C CA . ASP B 1 48 ? 12.141 7.234 -21.984 1 97.5 48 ASP B CA 1
ATOM 4800 C C . ASP B 1 48 ? 10.992 6.566 -22.734 1 97.5 48 ASP B C 1
ATOM 4802 O O . ASP B 1 48 ? 11.219 5.793 -23.672 1 97.5 48 ASP B O 1
ATOM 4806 N N . GLY B 1 49 ? 9.836 6.871 -22.312 1 97.94 49 GLY B N 1
ATOM 4807 C CA . GLY B 1 49 ? 8.648 6.309 -22.953 1 97.94 49 GLY B CA 1
ATOM 4808 C C . GLY B 1 49 ? 8.352 4.891 -22.5 1 97.94 49 GLY B C 1
ATOM 4809 O O . GLY B 1 49 ? 7.395 4.273 -22.969 1 97.94 49 GLY B O 1
ATOM 4810 N N . ARG B 1 50 ? 9.102 4.379 -21.578 1 98.75 50 ARG B N 1
ATOM 4811 C CA . ARG B 1 50 ? 8.922 3.025 -21.078 1 98.75 50 ARG B CA 1
ATOM 4812 C C . ARG B 1 50 ? 8.578 3.045 -19.578 1 98.75 50 ARG B C 1
ATOM 4814 O O . ARG B 1 50 ? 8.742 4.07 -18.922 1 98.75 50 ARG B O 1
ATOM 4821 N N . ILE B 1 51 ? 8.031 1.972 -19.109 1 98.88 51 ILE B N 1
ATOM 4822 C CA . ILE B 1 51 ? 7.785 1.86 -17.672 1 98.88 51 ILE B CA 1
ATOM 4823 C C . ILE B 1 51 ? 8.906 1.05 -17.031 1 98.88 51 ILE B C 1
ATOM 4825 O O . ILE B 1 51 ? 9.523 0.203 -17.672 1 98.88 51 ILE B O 1
ATOM 4829 N N . VAL B 1 52 ? 9.258 1.347 -15.812 1 98.94 52 VAL B N 1
ATOM 4830 C CA . VAL B 1 52 ? 10.234 0.632 -15 1 98.94 52 VAL B CA 1
ATOM 4831 C C . VAL B 1 52 ? 9.547 0.043 -13.773 1 98.94 52 VAL B C 1
ATOM 4833 O O . VAL B 1 52 ? 8.82 0.743 -13.062 1 98.94 52 VAL B O 1
ATOM 4836 N N . THR B 1 53 ? 9.664 -1.234 -13.539 1 98.94 53 THR B N 1
ATOM 4837 C CA . THR B 1 53 ? 9.102 -1.945 -12.398 1 98.94 53 THR B CA 1
ATOM 4838 C C . THR B 1 53 ? 10.18 -2.762 -11.688 1 98.94 53 THR B C 1
ATOM 4840 O O . THR B 1 53 ? 11.242 -3.021 -12.25 1 98.94 53 THR B O 1
ATOM 4843 N N . PRO B 1 54 ? 9.906 -3.145 -10.43 1 98.88 54 PRO B N 1
ATOM 4844 C CA . PRO B 1 54 ? 10.734 -4.23 -9.906 1 98.88 54 PRO B CA 1
ATOM 4845 C C . PRO B 1 54 ? 10.578 -5.527 -10.688 1 98.88 54 PRO B C 1
ATOM 4847 O O . PRO B 1 54 ? 9.609 -5.688 -11.438 1 98.88 54 PRO B O 1
ATOM 4850 N N . GLY B 1 55 ? 11.594 -6.328 -10.562 1 98.94 55 GLY B N 1
ATOM 4851 C CA . GLY B 1 55 ? 11.414 -7.672 -11.094 1 98.94 55 GLY B CA 1
ATOM 4852 C C . GLY B 1 55 ? 10.273 -8.422 -10.438 1 98.94 55 GLY B C 1
ATOM 4853 O O . GLY B 1 55 ? 10 -8.242 -9.25 1 98.94 55 GLY B O 1
ATOM 4854 N N . PHE B 1 56 ? 9.586 -9.266 -11.172 1 98.94 56 PHE B N 1
ATOM 4855 C CA . PHE B 1 56 ? 8.414 -9.977 -10.656 1 98.94 56 PHE B CA 1
ATOM 4856 C C . PHE B 1 56 ? 8.844 -11.164 -9.805 1 98.94 56 PHE B C 1
ATOM 4858 O O . PHE B 1 56 ? 9.844 -11.82 -10.102 1 98.94 56 PHE B O 1
ATOM 4865 N N . VAL B 1 57 ? 8.086 -11.414 -8.742 1 98.88 57 VAL B N 1
ATOM 4866 C CA . VAL B 1 57 ? 8.289 -12.531 -7.828 1 98.88 57 VAL B CA 1
ATOM 4867 C C . VAL B 1 57 ? 7.18 -13.562 -8.008 1 98.88 57 VAL B C 1
ATOM 4869 O O . VAL B 1 57 ? 6.023 -13.297 -7.66 1 98.88 57 VAL B O 1
ATOM 4872 N N . ASP B 1 58 ? 7.516 -14.664 -8.547 1 98.69 58 ASP B N 1
ATOM 4873 C CA . ASP B 1 58 ? 6.562 -15.742 -8.766 1 98.69 58 ASP B CA 1
ATOM 4874 C C . ASP B 1 58 ? 6.625 -16.766 -7.637 1 98.69 58 ASP B C 1
ATOM 4876 O O . ASP B 1 58 ? 7.574 -17.547 -7.551 1 98.69 58 ASP B O 1
ATOM 4880 N N . ILE B 1 59 ? 5.547 -16.875 -6.871 1 98.62 59 ILE B N 1
ATOM 4881 C CA . ILE B 1 59 ? 5.641 -17.609 -5.613 1 98.62 59 ILE B CA 1
ATOM 4882 C C . ILE B 1 59 ? 5.117 -19.031 -5.801 1 98.62 59 ILE B C 1
ATOM 4884 O O . ILE B 1 59 ? 5.07 -19.812 -4.852 1 98.62 59 ILE B O 1
ATOM 4888 N N . HIS B 1 60 ? 4.758 -19.422 -7.027 1 98.5 60 HIS B N 1
ATOM 4889 C CA . HIS B 1 60 ? 4.199 -20.75 -7.242 1 98.5 60 HIS B CA 1
ATOM 4890 C C . HIS B 1 60 ? 4.723 -21.359 -8.539 1 98.5 60 HIS B C 1
ATOM 4892 O O . HIS B 1 60 ? 4.035 -21.344 -9.562 1 98.5 60 HIS B O 1
ATOM 4898 N N . THR B 1 61 ? 5.867 -22.016 -8.406 1 98.12 61 THR B N 1
ATOM 4899 C CA . THR B 1 61 ? 6.492 -22.641 -9.562 1 98.12 61 THR B CA 1
ATOM 4900 C C . THR B 1 61 ? 6.895 -24.078 -9.25 1 98.12 61 THR B C 1
ATOM 4902 O O . THR B 1 61 ? 6.844 -24.5 -8.094 1 98.12 61 THR B O 1
ATOM 4905 N N . HIS B 1 62 ? 7.246 -24.797 -10.266 1 97.62 62 HIS B N 1
ATOM 4906 C CA . HIS B 1 62 ? 7.672 -26.188 -10.133 1 97.62 62 HIS B CA 1
ATOM 4907 C C . HIS B 1 62 ? 8.969 -26.438 -10.891 1 97.62 62 HIS B C 1
ATOM 4909 O O . HIS B 1 62 ? 9.062 -27.406 -11.656 1 97.62 62 HIS B O 1
ATOM 4915 N N . PHE B 1 63 ? 9.898 -25.594 -10.648 1 97.69 63 PHE B N 1
ATOM 4916 C CA . PHE B 1 63 ? 11.219 -25.703 -11.266 1 97.69 63 PHE B CA 1
ATOM 4917 C C . PHE B 1 63 ? 12.109 -26.641 -10.469 1 97.69 63 PHE B C 1
ATOM 4919 O O . PHE B 1 63 ? 13.32 -26.703 -10.68 1 97.69 63 PHE B O 1
ATOM 4926 N N . ASP B 1 64 ? 11.594 -27.484 -9.617 1 97.25 64 ASP B N 1
ATOM 4927 C CA . ASP B 1 64 ? 12.305 -28.297 -8.641 1 97.25 64 ASP B CA 1
ATOM 4928 C C . ASP B 1 64 ? 13.344 -29.188 -9.32 1 97.25 64 ASP B C 1
ATOM 4930 O O . ASP B 1 64 ? 14.43 -29.406 -8.773 1 97.25 64 ASP B O 1
ATOM 4934 N N . GLY B 1 65 ? 12.992 -29.734 -10.43 1 96.44 65 GLY B N 1
ATOM 4935 C CA . GLY B 1 65 ? 13.93 -30.516 -11.219 1 96.44 65 GLY B CA 1
ATOM 4936 C C . GLY B 1 65 ? 14.688 -29.688 -12.242 1 96.44 65 GLY B C 1
ATOM 4937 O O . GLY B 1 65 ? 15.906 -29.766 -12.344 1 96.44 65 GLY B O 1
ATOM 4938 N N . GLN B 1 66 ? 14.016 -28.828 -12.898 1 96.5 66 GLN B N 1
ATOM 4939 C CA . GLN B 1 66 ? 14.547 -28.031 -14 1 96.5 66 GLN B CA 1
ATOM 4940 C C . GLN B 1 66 ? 15.719 -27.172 -13.539 1 96.5 66 GLN B C 1
ATOM 4942 O O . GLN B 1 66 ? 16.609 -26.859 -14.32 1 96.5 66 GLN B O 1
ATOM 4947 N N . VAL B 1 67 ? 15.75 -26.812 -12.289 1 96.75 67 VAL B N 1
ATOM 4948 C CA . VAL B 1 67 ? 16.812 -25.984 -11.711 1 96.75 67 VAL B CA 1
ATOM 4949 C C . VAL B 1 67 ? 18.156 -26.703 -11.859 1 96.75 67 VAL B C 1
ATOM 4951 O O . VAL B 1 67 ? 19.203 -26.062 -11.805 1 96.75 67 VAL B O 1
ATOM 4954 N N . SER B 1 68 ? 18.141 -27.938 -12.156 1 95.06 68 SER B N 1
ATOM 4955 C CA . SER B 1 68 ? 19.359 -28.734 -12.281 1 95.06 68 SER B CA 1
ATOM 4956 C C . SER B 1 68 ? 19.984 -28.578 -13.656 1 95.06 68 SER B C 1
ATOM 4958 O O . SER B 1 68 ? 21.203 -28.766 -13.82 1 95.06 68 SER B O 1
ATOM 4960 N N . TRP B 1 69 ? 19.172 -28.219 -14.695 1 95.19 69 TRP B N 1
ATOM 4961 C CA . TRP B 1 69 ? 19.781 -28.297 -16.016 1 95.19 69 TRP B CA 1
ATOM 4962 C C . TRP B 1 69 ? 19.516 -27.031 -16.812 1 95.19 69 TRP B C 1
ATOM 4964 O O . TRP B 1 69 ? 20.094 -26.828 -17.891 1 95.19 69 TRP B O 1
ATOM 4974 N N . ASP B 1 70 ? 18.688 -26.172 -16.391 1 96.44 70 ASP B N 1
ATOM 4975 C CA . ASP B 1 70 ? 18.297 -24.984 -17.156 1 96.44 70 ASP B CA 1
ATOM 4976 C C . ASP B 1 70 ? 18.734 -23.703 -16.453 1 96.44 70 ASP B C 1
ATOM 4978 O O . ASP B 1 70 ? 18 -23.172 -15.617 1 96.44 70 ASP B O 1
ATOM 4982 N N . PRO B 1 71 ? 19.781 -23.141 -16.797 1 96.56 71 PRO B N 1
ATOM 4983 C CA . PRO B 1 71 ? 20.266 -21.906 -16.172 1 96.56 71 PRO B CA 1
ATOM 4984 C C . PRO B 1 71 ? 19.344 -20.719 -16.406 1 96.56 71 PRO B C 1
ATOM 4986 O O . PRO B 1 71 ? 19.375 -19.734 -15.664 1 96.56 71 PRO B O 1
ATOM 4989 N N . LEU B 1 72 ? 18.484 -20.75 -17.375 1 97.5 72 LEU B N 1
ATOM 4990 C CA . LEU B 1 72 ? 17.609 -19.625 -17.703 1 97.5 72 LEU B CA 1
ATOM 4991 C C . LEU B 1 72 ? 16.266 -19.766 -17 1 97.5 72 LEU B C 1
ATOM 4993 O O . LEU B 1 72 ? 15.516 -18.797 -16.891 1 97.5 72 LEU B O 1
ATOM 4997 N N . LEU B 1 73 ? 15.969 -20.984 -16.594 1 96.5 73 LEU B N 1
ATOM 4998 C CA . LEU B 1 73 ? 14.688 -21.328 -15.992 1 96.5 73 LEU B CA 1
ATOM 4999 C C . LEU B 1 73 ? 13.531 -20.844 -16.859 1 96.5 73 LEU B C 1
ATOM 5001 O O . LEU B 1 73 ? 12.633 -20.141 -16.391 1 96.5 73 LEU B O 1
ATOM 5005 N N . THR B 1 74 ? 13.57 -21.141 -18.078 1 96.44 74 THR B N 1
ATOM 5006 C CA . THR B 1 74 ? 12.5 -20.859 -19.016 1 96.44 74 THR B CA 1
ATOM 5007 C C . THR B 1 74 ? 11.219 -21.578 -18.625 1 96.44 74 THR B C 1
ATOM 5009 O O . THR B 1 74 ? 11.266 -22.688 -18.109 1 96.44 74 THR B O 1
ATOM 5012 N N . PRO B 1 75 ? 10.062 -21 -18.812 1 96.44 75 PRO B N 1
ATOM 5013 C CA . PRO B 1 75 ? 9.852 -19.781 -19.578 1 96.44 75 PRO B CA 1
ATOM 5014 C C . PRO B 1 75 ? 9.727 -18.547 -18.703 1 96.44 75 PRO B C 1
ATOM 5016 O O . PRO B 1 75 ? 9.453 -17.453 -19.203 1 96.44 75 PRO B O 1
ATOM 5019 N N . SER B 1 76 ? 9.914 -18.625 -17.344 1 97.5 76 SER B N 1
ATOM 5020 C CA . SER B 1 76 ? 9.672 -17.5 -16.438 1 97.5 76 SER B CA 1
ATOM 5021 C C . SER B 1 76 ? 10.547 -16.312 -16.797 1 97.5 76 SER B C 1
ATOM 5023 O O . SER B 1 76 ? 10.102 -15.164 -16.703 1 97.5 76 SER B O 1
ATOM 5025 N N . CYS B 1 77 ? 11.727 -16.578 -17.297 1 97.81 77 CYS B N 1
ATOM 5026 C CA . CYS B 1 77 ? 12.719 -15.539 -17.578 1 97.81 77 CYS B CA 1
ATOM 5027 C C . CYS B 1 77 ? 12.25 -14.633 -18.703 1 97.81 77 CYS B C 1
ATOM 5029 O O . CYS B 1 77 ? 12.734 -13.508 -18.844 1 97.81 77 CYS B O 1
ATOM 5031 N N . TRP B 1 78 ? 11.336 -15.078 -19.531 1 98.12 78 TRP B N 1
ATOM 5032 C CA . TRP B 1 78 ? 10.883 -14.312 -20.672 1 98.12 78 TRP B CA 1
ATOM 5033 C C . TRP B 1 78 ? 9.789 -13.32 -20.281 1 98.12 78 TRP B C 1
ATOM 5035 O O . TRP B 1 78 ? 9.359 -12.508 -21.094 1 98.12 78 TRP B O 1
ATOM 5045 N N . HIS B 1 79 ? 9.391 -13.383 -19.047 1 98.5 79 HIS B N 1
ATOM 5046 C CA . HIS B 1 79 ? 8.203 -12.633 -18.641 1 98.5 79 HIS B CA 1
ATOM 5047 C C . HIS B 1 79 ? 8.5 -11.734 -17.438 1 98.5 79 HIS B C 1
ATOM 5049 O O . HIS B 1 79 ? 7.637 -11.531 -16.594 1 98.5 79 HIS B O 1
ATOM 5055 N N . GLY B 1 80 ? 9.711 -11.281 -17.297 1 98.62 80 GLY B N 1
ATOM 5056 C CA . GLY B 1 80 ? 10.07 -10.273 -16.328 1 98.62 80 GLY B CA 1
ATOM 5057 C C . GLY B 1 80 ? 10.234 -10.836 -14.922 1 98.62 80 GLY B C 1
ATOM 5058 O O . GLY B 1 80 ? 10.422 -10.086 -13.961 1 98.62 80 GLY B O 1
ATOM 5059 N N . VAL B 1 81 ? 10.172 -12.18 -14.742 1 98.88 81 VAL B N 1
ATOM 5060 C CA . VAL B 1 81 ? 10.32 -12.82 -13.438 1 98.88 81 VAL B CA 1
ATOM 5061 C C . VAL B 1 81 ? 11.797 -12.852 -13.039 1 98.88 81 VAL B C 1
ATOM 5063 O O . VAL B 1 81 ? 12.648 -13.273 -13.828 1 98.88 81 VAL B O 1
ATOM 5066 N N . THR B 1 82 ? 12.078 -12.359 -11.828 1 98.88 82 THR B N 1
ATOM 5067 C CA . THR B 1 82 ? 13.461 -12.312 -11.375 1 98.88 82 THR B CA 1
ATOM 5068 C C . THR B 1 82 ? 13.656 -13.188 -10.141 1 98.88 82 THR B C 1
ATOM 5070 O O . THR B 1 82 ? 14.781 -13.438 -9.719 1 98.88 82 THR B O 1
ATOM 5073 N N . SER B 1 83 ? 12.562 -13.656 -9.555 1 98.75 83 SER B N 1
ATOM 5074 C CA . SER B 1 83 ? 12.609 -14.539 -8.391 1 98.75 83 SER B CA 1
ATOM 5075 C C . SER B 1 83 ? 11.461 -15.547 -8.414 1 98.75 83 SER B C 1
ATOM 5077 O O . SER B 1 83 ? 10.32 -15.188 -8.734 1 98.75 83 SER B O 1
ATOM 5079 N N . VAL B 1 84 ? 11.781 -16.812 -8.062 1 98.69 84 VAL B N 1
ATOM 5080 C CA . VAL B 1 84 ? 10.734 -17.812 -8.031 1 98.69 84 VAL B CA 1
ATOM 5081 C C . VAL B 1 84 ? 10.82 -18.609 -6.73 1 98.69 84 VAL B C 1
ATOM 5083 O O . VAL B 1 84 ? 11.891 -18.734 -6.145 1 98.69 84 VAL B O 1
ATOM 5086 N N . VAL B 1 85 ? 9.656 -19.094 -6.281 1 98.69 85 VAL B N 1
ATOM 5087 C CA . VAL B 1 85 ? 9.57 -20.031 -5.164 1 98.69 85 VAL B CA 1
ATOM 5088 C C . VAL B 1 85 ? 9.133 -21.406 -5.672 1 98.69 85 VAL B C 1
ATOM 5090 O O . VAL B 1 85 ? 8.117 -21.516 -6.367 1 98.69 85 VAL B O 1
ATOM 5093 N N . MET B 1 86 ? 9.93 -22.391 -5.402 1 97.81 86 MET B N 1
ATOM 5094 C CA . MET B 1 86 ? 9.625 -23.75 -5.809 1 97.81 86 MET B CA 1
ATOM 5095 C C . MET B 1 86 ? 9.273 -24.625 -4.602 1 97.81 86 MET B C 1
ATOM 5097 O O . MET B 1 86 ? 9.188 -24.109 -3.48 1 97.81 86 MET B O 1
ATOM 5101 N N . GLY B 1 87 ? 8.992 -25.859 -4.848 1 97.75 87 GLY B N 1
ATOM 5102 C CA . GLY B 1 87 ? 8.602 -26.766 -3.777 1 97.75 87 GLY B CA 1
ATOM 5103 C C . GLY B 1 87 ? 7.16 -26.594 -3.352 1 97.75 87 GLY B C 1
ATOM 5104 O O . GLY B 1 87 ? 6.832 -26.734 -2.17 1 97.75 87 GLY B O 1
ATOM 5105 N N . ASN B 1 88 ? 6.324 -26.219 -4.238 1 97.69 88 ASN B N 1
ATOM 5106 C CA . ASN B 1 88 ? 4.902 -26.016 -3.975 1 97.69 88 ASN B CA 1
ATOM 5107 C C . ASN B 1 88 ? 4.125 -27.328 -4.051 1 97.69 88 ASN B C 1
ATOM 5109 O O . ASN B 1 88 ? 4.617 -28.312 -4.602 1 97.69 88 ASN B O 1
ATOM 5113 N N . CYS B 1 89 ? 2.949 -27.422 -3.441 1 95.56 89 CYS B N 1
ATOM 5114 C CA . CYS B 1 89 ? 1.943 -28.469 -3.596 1 95.56 89 CYS B CA 1
ATOM 5115 C C . CYS B 1 89 ? 2.396 -29.766 -2.936 1 95.56 89 CYS B C 1
ATOM 5117 O O . CYS B 1 89 ? 1.911 -30.844 -3.275 1 95.56 89 CYS B O 1
ATOM 5119 N N . GLY B 1 90 ? 3.463 -29.703 -2.166 1 96.19 90 GLY B N 1
ATOM 5120 C CA . GLY B 1 90 ? 3.912 -30.859 -1.418 1 96.19 90 GLY B CA 1
ATOM 5121 C C . GLY B 1 90 ? 4.801 -31.781 -2.229 1 96.19 90 GLY B C 1
ATOM 5122 O O . GLY B 1 90 ? 5.105 -32.906 -1.798 1 96.19 90 GLY B O 1
ATOM 5123 N N . VAL B 1 91 ? 5.195 -31.312 -3.371 1 95.81 91 VAL B N 1
ATOM 5124 C CA . VAL B 1 91 ? 6.02 -32.188 -4.211 1 95.81 91 VAL B CA 1
ATOM 5125 C C . VAL B 1 91 ? 7.375 -31.516 -4.457 1 95.81 91 VAL B C 1
ATOM 5127 O O . VAL B 1 91 ? 7.477 -30.297 -4.492 1 95.81 91 VAL B O 1
ATOM 5130 N N . GLY B 1 92 ? 8.391 -32.281 -4.574 1 96.31 92 GLY B N 1
ATOM 5131 C CA . GLY B 1 92 ? 9.781 -31.891 -4.777 1 96.31 92 GLY B CA 1
ATOM 5132 C C . GLY B 1 92 ? 10.734 -33.062 -4.715 1 96.31 92 GLY B C 1
ATOM 5133 O O . GLY B 1 92 ? 10.305 -34.219 -4.711 1 96.31 92 GLY B O 1
ATOM 5134 N N . PHE B 1 93 ? 12 -32.781 -4.656 1 97.56 93 PHE B N 1
ATOM 5135 C CA . PHE B 1 93 ? 12.953 -33.844 -4.855 1 97.56 93 PHE B CA 1
ATOM 5136 C C . PHE B 1 93 ? 13.867 -34 -3.646 1 97.56 93 PHE B C 1
ATOM 5138 O O . PHE B 1 93 ? 14.938 -34.594 -3.74 1 97.56 93 PHE B O 1
ATOM 5145 N N . ALA B 1 94 ? 13.508 -33.375 -2.553 1 97.88 94 ALA B N 1
ATOM 5146 C CA . ALA B 1 94 ? 14.289 -33.5 -1.328 1 97.88 94 ALA B CA 1
ATOM 5147 C C . ALA B 1 94 ? 13.406 -33.375 -0.092 1 97.88 94 ALA B C 1
ATOM 5149 O O . ALA B 1 94 ? 12.445 -32.625 -0.082 1 97.88 94 ALA B O 1
ATOM 5150 N N . PRO B 1 95 ? 13.695 -34.25 0.938 1 97.62 95 PRO B N 1
ATOM 5151 C CA . PRO B 1 95 ? 14.742 -35.25 0.994 1 97.62 95 PRO B CA 1
ATOM 5152 C C . PRO B 1 95 ? 14.422 -36.5 0.139 1 97.62 95 PRO B C 1
ATOM 5154 O O . PRO B 1 95 ? 13.25 -36.75 -0.165 1 97.62 95 PRO B O 1
ATOM 5157 N N . ALA B 1 96 ? 15.492 -37.125 -0.249 1 96.75 96 ALA B N 1
ATOM 5158 C CA . ALA B 1 96 ? 15.289 -38.281 -1.132 1 96.75 96 ALA B CA 1
ATOM 5159 C C . ALA B 1 96 ? 16.359 -39.344 -0.907 1 96.75 96 ALA B C 1
ATOM 5161 O O . ALA B 1 96 ? 17.531 -39.125 -1.22 1 96.75 96 ALA B O 1
ATOM 5162 N N . ARG B 1 97 ? 15.93 -40.469 -0.438 1 95.62 97 ARG B N 1
ATOM 5163 C CA . ARG B 1 97 ? 16.844 -41.625 -0.422 1 95.62 97 ARG B CA 1
ATOM 5164 C C . ARG B 1 97 ? 17.156 -42.094 -1.838 1 95.62 97 ARG B C 1
ATOM 5166 O O . ARG B 1 97 ? 16.312 -42 -2.73 1 95.62 97 ARG B O 1
ATOM 5173 N N . PRO B 1 98 ? 18.312 -42.656 -1.999 1 94.19 98 PRO B N 1
ATOM 5174 C CA . PRO B 1 98 ? 18.703 -43.094 -3.35 1 94.19 98 PRO B CA 1
ATOM 5175 C C . PRO B 1 98 ? 17.703 -44.031 -3.984 1 94.19 98 PRO B C 1
ATOM 5177 O O . PRO B 1 98 ? 17.469 -44 -5.195 1 94.19 98 PRO B O 1
ATOM 5180 N N . ASP B 1 99 ? 17.125 -44.844 -3.209 1 93.19 99 ASP B N 1
ATOM 5181 C CA . ASP B 1 99 ? 16.219 -45.844 -3.758 1 93.19 99 ASP B CA 1
ATOM 5182 C C . ASP B 1 99 ? 14.844 -45.25 -4.023 1 93.19 99 ASP B C 1
ATOM 5184 O O . ASP B 1 99 ? 13.945 -45.938 -4.516 1 93.19 99 ASP B O 1
ATOM 5188 N N . ARG B 1 100 ? 14.695 -44 -3.781 1 92.88 100 ARG B N 1
ATOM 5189 C CA . ARG B 1 100 ? 13.391 -43.375 -3.951 1 92.88 100 ARG B CA 1
ATOM 5190 C C . ARG B 1 100 ? 13.414 -42.344 -5.074 1 92.88 100 ARG B C 1
ATOM 5192 O O . ARG B 1 100 ? 12.414 -41.688 -5.332 1 92.88 100 ARG B O 1
ATOM 5199 N N . HIS B 1 101 ? 14.477 -42.219 -5.773 1 95.88 101 HIS B N 1
ATOM 5200 C CA . HIS B 1 101 ? 14.609 -41.219 -6.836 1 95.88 101 HIS B CA 1
ATOM 5201 C C . HIS B 1 101 ? 13.547 -41.406 -7.91 1 95.88 101 HIS B C 1
ATOM 5203 O O . HIS B 1 101 ? 12.828 -40.469 -8.258 1 95.88 101 HIS B O 1
ATOM 5209 N N . ASP B 1 102 ? 13.391 -42.625 -8.32 1 94.06 102 ASP B N 1
ATOM 5210 C CA . ASP B 1 102 ? 12.438 -42.906 -9.383 1 94.06 102 ASP B CA 1
ATOM 5211 C C . ASP B 1 102 ? 11.008 -42.688 -8.914 1 94.06 102 ASP B C 1
ATOM 5213 O O . ASP B 1 102 ? 10.156 -42.25 -9.688 1 94.06 102 ASP B O 1
ATOM 5217 N N . TRP B 1 103 ? 10.812 -43.062 -7.738 1 93.38 103 TRP B N 1
ATOM 5218 C CA . TRP B 1 103 ? 9.477 -42.844 -7.195 1 93.38 103 TRP B CA 1
ATOM 5219 C C . TRP B 1 103 ? 9.109 -41.375 -7.164 1 93.38 103 TRP B C 1
ATOM 5221 O O . TRP B 1 103 ? 8 -41 -7.543 1 93.38 103 TRP B O 1
ATOM 5231 N N . LEU B 1 104 ? 10.039 -40.562 -6.734 1 94.88 104 LEU B N 1
ATOM 5232 C CA . LEU B 1 104 ? 9.797 -39.125 -6.684 1 94.88 104 LEU B CA 1
ATOM 5233 C C . LEU B 1 104 ? 9.594 -38.562 -8.086 1 94.88 104 LEU B C 1
ATOM 5235 O O . LEU B 1 104 ? 8.773 -37.688 -8.289 1 94.88 104 LEU B O 1
ATOM 5239 N N . VAL B 1 105 ? 10.352 -38.969 -9.008 1 95.38 105 VAL B N 1
ATOM 5240 C CA . VAL B 1 105 ? 10.18 -38.594 -10.406 1 95.38 105 VAL B CA 1
ATOM 5241 C C . VAL B 1 105 ? 8.773 -38.938 -10.875 1 95.38 105 VAL B C 1
ATOM 5243 O O . VAL B 1 105 ? 8.094 -38.125 -11.5 1 95.38 105 VAL B O 1
ATOM 5246 N N . GLY B 1 106 ? 8.352 -40.156 -10.57 1 92.88 106 GLY B N 1
ATOM 5247 C CA . GLY B 1 106 ? 7.008 -40.594 -10.914 1 92.88 106 GLY B CA 1
ATOM 5248 C C . GLY B 1 106 ? 5.926 -39.75 -10.266 1 92.88 106 GLY B C 1
ATOM 5249 O O . GLY B 1 106 ? 4.887 -39.5 -10.875 1 92.88 106 GLY B O 1
ATOM 5250 N N . LEU B 1 107 ? 6.199 -39.406 -9.031 1 92.06 107 LEU B N 1
ATOM 5251 C CA . LEU B 1 107 ? 5.266 -38.562 -8.312 1 92.06 107 LEU B CA 1
ATOM 5252 C C . LEU B 1 107 ? 5.125 -37.219 -9.016 1 92.06 107 LEU B C 1
ATOM 5254 O O . LEU B 1 107 ? 4.008 -36.75 -9.258 1 92.06 107 LEU B O 1
ATOM 5258 N N . MET B 1 108 ? 6.223 -36.594 -9.336 1 93.56 108 MET B N 1
ATOM 5259 C CA . MET B 1 108 ? 6.234 -35.281 -10 1 93.56 108 MET B CA 1
ATOM 5260 C C . MET B 1 108 ? 5.586 -35.375 -11.383 1 93.56 108 MET B C 1
ATOM 5262 O O . MET B 1 108 ? 4.828 -34.469 -11.773 1 93.56 108 MET B O 1
ATOM 5266 N N . GLU B 1 109 ? 5.875 -36.375 -12.086 1 92 109 GLU B N 1
ATOM 5267 C CA . GLU B 1 109 ? 5.277 -36.594 -13.398 1 92 109 GLU B CA 1
ATOM 5268 C C . GLU B 1 109 ? 3.758 -36.688 -13.305 1 92 109 GLU B C 1
ATOM 5270 O O . GLU B 1 109 ? 3.041 -36.094 -14.109 1 92 109 GLU B O 1
ATOM 5275 N N . GLY B 1 110 ? 3.328 -37.375 -12.383 1 87.56 110 GLY B N 1
ATOM 5276 C CA . GLY B 1 110 ? 1.896 -37.562 -12.211 1 87.56 110 GLY B CA 1
ATOM 5277 C C . GLY B 1 110 ? 1.185 -36.281 -11.789 1 87.56 110 GLY B C 1
ATOM 5278 O O . GLY B 1 110 ? 0.139 -35.938 -12.336 1 87.56 110 GLY B O 1
ATOM 5279 N N . VAL B 1 111 ? 1.717 -35.625 -10.883 1 83 111 VAL B N 1
ATOM 5280 C CA . VAL B 1 111 ? 1.07 -34.469 -10.266 1 83 111 VAL B CA 1
ATOM 5281 C C . VAL B 1 111 ? 1.203 -33.25 -11.172 1 83 111 VAL B C 1
ATOM 5283 O O . VAL B 1 111 ? 0.226 -32.531 -11.414 1 83 111 VAL B O 1
ATOM 5286 N N . GLU B 1 112 ? 2.412 -33.062 -11.711 1 81.62 112 GLU B N 1
ATOM 5287 C CA . GLU B 1 112 ? 2.713 -31.781 -12.375 1 81.62 112 GLU B CA 1
ATOM 5288 C C . GLU B 1 112 ? 2.896 -31.984 -13.875 1 81.62 112 GLU B C 1
ATOM 5290 O O . GLU B 1 112 ? 3.203 -31.031 -14.594 1 81.62 112 GLU B O 1
ATOM 5295 N N . ASP B 1 113 ? 2.67 -33.219 -14.367 1 87.69 113 ASP B N 1
ATOM 5296 C CA . ASP B 1 113 ? 2.727 -33.5 -15.797 1 87.69 113 ASP B CA 1
ATOM 5297 C C . ASP B 1 113 ? 4.043 -33.031 -16.406 1 87.69 113 ASP B C 1
ATOM 5299 O O . ASP B 1 113 ? 4.043 -32.281 -17.391 1 87.69 113 ASP B O 1
ATOM 5303 N N . ILE B 1 114 ? 5.129 -33.25 -15.758 1 90.06 114 ILE B N 1
ATOM 5304 C CA . ILE B 1 114 ? 6.484 -33.094 -16.266 1 90.06 114 ILE B CA 1
ATOM 5305 C C . ILE B 1 114 ? 7.023 -34.438 -16.75 1 90.06 114 ILE B C 1
ATOM 5307 O O . ILE B 1 114 ? 6.961 -35.438 -16.016 1 90.06 114 ILE B O 1
ATOM 5311 N N . PRO B 1 115 ? 7.57 -34.5 -17.922 1 92.19 115 PRO B N 1
ATOM 5312 C CA . PRO B 1 115 ? 7.992 -35.812 -18.422 1 92.19 115 PRO B CA 1
ATOM 5313 C C . PRO B 1 115 ? 9.023 -36.5 -17.516 1 92.19 115 PRO B C 1
ATOM 5315 O O . PRO B 1 115 ? 10.086 -35.906 -17.266 1 92.19 115 PRO B O 1
ATOM 5318 N N . GLY B 1 116 ? 8.742 -37.688 -17.109 1 94.31 116 GLY B N 1
ATOM 5319 C CA . GLY B 1 116 ? 9.633 -38.438 -16.234 1 94.31 116 GLY B CA 1
ATOM 5320 C C . GLY B 1 116 ? 11.016 -38.656 -16.812 1 94.31 116 GLY B C 1
ATOM 5321 O O . GLY B 1 116 ? 12.016 -38.531 -16.109 1 94.31 116 GLY B O 1
ATOM 5322 N N . ALA B 1 117 ? 11 -38.938 -18.094 1 95 117 ALA B N 1
ATOM 5323 C CA . ALA B 1 117 ? 12.273 -39.156 -18.781 1 95 117 ALA B CA 1
ATOM 5324 C C . ALA B 1 117 ? 13.141 -37.906 -18.719 1 95 117 ALA B C 1
ATOM 5326 O O . ALA B 1 117 ? 14.359 -38 -18.578 1 95 117 ALA B O 1
ATOM 5327 N N . SER B 1 118 ? 12.516 -36.781 -18.875 1 96.19 118 SER B N 1
ATOM 5328 C CA . SER B 1 118 ? 13.25 -35.531 -18.812 1 96.19 118 SER B CA 1
ATOM 5329 C C . SER B 1 118 ? 13.789 -35.281 -17.406 1 96.19 118 SER B C 1
ATOM 5331 O O . SER B 1 118 ? 14.922 -34.812 -17.25 1 96.19 118 SER B O 1
ATOM 5333 N N . LEU B 1 119 ? 12.984 -35.562 -16.406 1 96.56 119 LEU B N 1
ATOM 5334 C CA . LEU B 1 119 ? 13.422 -35.406 -15.031 1 96.56 119 LEU B CA 1
ATOM 5335 C C . LEU B 1 119 ? 14.586 -36.344 -14.727 1 96.56 119 LEU B C 1
ATOM 5337 O O . LEU B 1 119 ? 15.594 -35.938 -14.141 1 96.56 119 LEU B O 1
ATOM 5341 N N . SER B 1 120 ? 14.461 -37.562 -15.148 1 96.19 120 SER B N 1
ATOM 5342 C CA . SER B 1 120 ? 15.484 -38.594 -14.867 1 96.19 120 SER B CA 1
ATOM 5343 C C . SER B 1 120 ? 16.812 -38.219 -15.523 1 96.19 120 SER B C 1
ATOM 5345 O O . SER B 1 120 ? 17.875 -38.375 -14.922 1 96.19 120 SER B O 1
ATOM 5347 N N . GLU B 1 121 ? 16.719 -37.781 -16.719 1 96.44 121 GLU B N 1
ATOM 5348 C CA . GLU B 1 121 ? 17.938 -37.438 -17.438 1 96.44 121 GLU B CA 1
ATOM 5349 C C . GLU B 1 121 ? 18.5 -36.094 -16.953 1 96.44 121 GLU B C 1
ATOM 5351 O O . GLU B 1 121 ? 19.719 -35.938 -16.875 1 96.44 121 GLU B O 1
ATOM 5356 N N . GLY B 1 122 ? 17.641 -35.25 -16.656 1 96.25 122 GLY B N 1
ATOM 5357 C CA . GLY B 1 122 ? 18.062 -33.875 -16.391 1 96.25 122 GLY B CA 1
ATOM 5358 C C . GLY B 1 122 ? 18.562 -33.656 -14.977 1 96.25 122 GLY B C 1
ATOM 5359 O O . GLY B 1 122 ? 19.438 -32.844 -14.734 1 96.25 122 GLY B O 1
ATOM 5360 N N . ILE B 1 123 ? 18 -34.344 -13.953 1 96.5 123 ILE B N 1
ATOM 5361 C CA . ILE B 1 123 ? 18.359 -34.125 -12.555 1 96.5 123 ILE B CA 1
ATOM 5362 C C . ILE B 1 123 ? 19.688 -34.812 -12.258 1 96.5 123 ILE B C 1
ATOM 5364 O O . ILE B 1 123 ? 19.875 -36 -12.578 1 96.5 123 ILE B O 1
ATOM 5368 N N . THR B 1 124 ? 20.609 -34.062 -11.68 1 93.06 124 THR B N 1
ATOM 5369 C CA . THR B 1 124 ? 21.812 -34.688 -11.125 1 93.06 124 THR B CA 1
ATOM 5370 C C . THR B 1 124 ? 21.688 -34.875 -9.617 1 93.06 124 THR B C 1
ATOM 5372 O O . THR B 1 124 ? 21.812 -33.906 -8.852 1 93.06 124 THR B O 1
ATOM 5375 N N . TRP B 1 125 ? 21.5 -36.094 -9.266 1 94.5 125 TRP B N 1
ATOM 5376 C CA . TRP B 1 125 ? 21.234 -36.438 -7.867 1 94.5 125 TRP B CA 1
ATOM 5377 C C . TRP B 1 125 ? 22.516 -36.344 -7.039 1 94.5 125 TRP B C 1
ATOM 5379 O O . TRP B 1 125 ? 23.297 -37.312 -7.027 1 94.5 125 TRP B O 1
ATOM 5389 N N . GLU B 1 126 ? 22.734 -35.344 -6.379 1 94.69 126 GLU B N 1
ATOM 5390 C CA . GLU B 1 126 ? 23.906 -35.219 -5.527 1 94.69 126 GLU B CA 1
ATOM 5391 C C . GLU B 1 126 ? 23.516 -34.906 -4.086 1 94.69 126 GLU B C 1
ATOM 5393 O O . GLU B 1 126 ? 24.266 -34.219 -3.365 1 94.69 126 GLU B O 1
ATOM 5398 N N . TRP B 1 127 ? 22.266 -35.219 -3.695 1 97.62 127 TRP B N 1
ATOM 5399 C CA . TRP B 1 127 ? 21.781 -34.938 -2.354 1 97.62 127 TRP B CA 1
ATOM 5400 C C . TRP B 1 127 ? 20.906 -36.094 -1.837 1 97.62 127 TRP B C 1
ATOM 5402 O O . TRP B 1 127 ? 20.391 -36.875 -2.621 1 97.62 127 TRP B O 1
ATOM 5412 N N . GLU B 1 128 ? 20.812 -36.156 -0.592 1 98.06 128 GLU B N 1
ATOM 5413 C CA . GLU B 1 128 ? 19.797 -36.938 0.087 1 98.06 128 GLU B CA 1
ATOM 5414 C C . GLU B 1 128 ? 18.922 -36.062 0.974 1 98.06 128 GLU B C 1
ATOM 5416 O O . GLU B 1 128 ? 17.688 -36.219 0.999 1 98.06 128 GLU B O 1
ATOM 5421 N N . THR B 1 129 ? 19.578 -35.156 1.715 1 98.25 129 THR B N 1
ATOM 5422 C CA . THR B 1 129 ? 18.844 -34.281 2.637 1 98.25 129 THR B CA 1
ATOM 5423 C C . THR B 1 129 ? 18.406 -33 1.938 1 98.25 129 THR B C 1
ATOM 5425 O O . THR B 1 129 ? 18.906 -32.688 0.855 1 98.25 129 THR B O 1
ATOM 5428 N N . PHE B 1 130 ? 17.531 -32.344 2.539 1 98.44 130 PHE B N 1
ATOM 5429 C CA . PHE B 1 130 ? 17.047 -31.094 1.974 1 98.44 130 PHE B CA 1
ATOM 5430 C C . PHE B 1 130 ? 18.156 -30.031 1.972 1 98.44 130 PHE B C 1
ATOM 5432 O O . PHE B 1 130 ? 18.344 -29.328 0.98 1 98.44 130 PHE B O 1
ATOM 5439 N N . PRO B 1 131 ? 18.969 -29.906 3.061 1 98.62 131 PRO B N 1
ATOM 5440 C CA . PRO B 1 131 ? 20.078 -28.953 3.004 1 98.62 131 PRO B CA 1
ATOM 5441 C C . PRO B 1 131 ? 21.047 -29.25 1.864 1 98.62 131 PRO B C 1
ATOM 5443 O O . PRO B 1 131 ? 21.516 -28.328 1.194 1 98.62 131 PRO B O 1
ATOM 5446 N N . GLU B 1 132 ? 21.312 -30.5 1.637 1 98.38 132 GLU B N 1
ATOM 5447 C CA . GLU B 1 132 ? 22.188 -30.875 0.541 1 98.38 132 GLU B CA 1
ATOM 5448 C C . GLU B 1 132 ? 21.594 -30.516 -0.811 1 98.38 132 GLU B C 1
ATOM 5450 O O . GLU B 1 132 ? 22.312 -30.141 -1.742 1 98.38 132 GLU B O 1
ATOM 5455 N N . TYR B 1 133 ? 20.328 -30.656 -0.95 1 98.31 133 TYR B N 1
ATOM 5456 C CA . TYR B 1 133 ? 19.609 -30.219 -2.148 1 98.31 133 TYR B CA 1
ATOM 5457 C C . TYR B 1 133 ? 19.812 -28.719 -2.381 1 98.31 133 TYR B C 1
ATOM 5459 O O . TYR B 1 133 ? 20.141 -28.297 -3.494 1 98.31 133 TYR B O 1
ATOM 5467 N N . LEU B 1 134 ? 19.625 -27.969 -1.314 1 98.5 134 LEU B N 1
ATOM 5468 C CA . LEU B 1 134 ? 19.844 -26.531 -1.432 1 98.5 134 LEU B CA 1
ATOM 5469 C C . LEU B 1 134 ? 21.281 -26.25 -1.847 1 98.5 134 LEU B C 1
ATOM 5471 O O . LEU B 1 134 ? 21.531 -25.359 -2.674 1 98.5 134 LEU B O 1
ATOM 5475 N N . ASP B 1 135 ? 22.266 -26.984 -1.319 1 98.19 135 ASP B N 1
ATOM 5476 C CA . ASP B 1 135 ? 23.672 -26.828 -1.701 1 98.19 135 ASP B CA 1
ATOM 5477 C C . ASP B 1 135 ? 23.859 -27.094 -3.189 1 98.19 135 ASP B C 1
ATOM 5479 O O . ASP B 1 135 ? 24.609 -26.375 -3.865 1 98.19 135 ASP B O 1
ATOM 5483 N N . ALA B 1 136 ? 23.203 -28.125 -3.625 1 97.5 136 ALA B N 1
ATOM 5484 C CA . ALA B 1 136 ? 23.312 -28.484 -5.035 1 97.5 136 ALA B CA 1
ATOM 5485 C C . ALA B 1 136 ? 22.734 -27.391 -5.926 1 97.5 136 ALA B C 1
ATOM 5487 O O . ALA B 1 136 ? 23.328 -27.031 -6.945 1 97.5 136 ALA B O 1
ATOM 5488 N N . VAL B 1 137 ? 21.578 -26.906 -5.559 1 97.31 137 VAL B N 1
ATOM 5489 C CA . VAL B 1 137 ? 20.938 -25.828 -6.305 1 97.31 137 VAL B CA 1
ATOM 5490 C C . VAL B 1 137 ? 21.828 -24.594 -6.336 1 97.31 137 VAL B C 1
ATOM 5492 O O . VAL B 1 137 ? 21.953 -23.938 -7.367 1 97.31 137 VAL B O 1
ATOM 5495 N N . GLU B 1 138 ? 22.469 -24.297 -5.27 1 96.81 138 GLU B N 1
ATOM 5496 C CA . GLU B 1 138 ? 23.297 -23.109 -5.125 1 96.81 138 GLU B CA 1
ATOM 5497 C C . GLU B 1 138 ? 24.5 -23.172 -6.066 1 96.81 138 GLU B C 1
ATOM 5499 O O . GLU B 1 138 ? 25 -22.125 -6.516 1 96.81 138 GLU B O 1
ATOM 5504 N N . ARG B 1 139 ? 24.953 -24.297 -6.426 1 95.56 139 ARG B N 1
ATOM 5505 C CA . ARG B 1 139 ? 26.172 -24.469 -7.211 1 95.56 139 ARG B CA 1
ATOM 5506 C C . ARG B 1 139 ? 25.922 -24.172 -8.688 1 95.56 139 ARG B C 1
ATOM 5508 O O . ARG B 1 139 ? 26.859 -23.938 -9.445 1 95.56 139 ARG B O 1
ATOM 5515 N N . VAL B 1 140 ? 24.703 -24.188 -9.078 1 94.25 140 VAL B N 1
ATOM 5516 C CA . VAL B 1 140 ? 24.391 -23.984 -10.492 1 94.25 140 VAL B CA 1
ATOM 5517 C C . VAL B 1 140 ? 24.094 -22.516 -10.75 1 94.25 140 VAL B C 1
ATOM 5519 O O . VAL B 1 140 ? 23.172 -21.938 -10.164 1 94.25 140 VAL B O 1
ATOM 5522 N N . PRO B 1 141 ? 24.844 -21.906 -11.641 1 95.94 141 PRO B N 1
ATOM 5523 C CA . PRO B 1 141 ? 24.531 -20.531 -12.008 1 95.94 141 PRO B CA 1
ATOM 5524 C C . PRO B 1 141 ? 23.203 -20.406 -12.758 1 95.94 141 PRO B C 1
ATOM 5526 O O . PRO B 1 141 ? 22.859 -21.281 -13.555 1 95.94 141 PRO B O 1
ATOM 5529 N N . ARG B 1 142 ? 22.547 -19.312 -12.562 1 97.62 142 ARG B N 1
ATOM 5530 C CA . ARG B 1 142 ? 21.25 -19.141 -13.203 1 97.62 142 ARG B CA 1
ATOM 5531 C C . ARG B 1 142 ? 20.922 -17.656 -13.375 1 97.62 142 ARG B C 1
ATOM 5533 O O . ARG B 1 142 ? 21.625 -16.797 -12.836 1 97.62 142 ARG B O 1
ATOM 5540 N N . VAL B 1 143 ? 19.875 -17.359 -14.062 1 97.88 143 VAL B N 1
ATOM 5541 C CA . VAL B 1 143 ? 19.578 -15.992 -14.453 1 97.88 143 VAL B CA 1
ATOM 5542 C C . VAL B 1 143 ? 18.75 -15.312 -13.359 1 97.88 143 VAL B C 1
ATOM 5544 O O . VAL B 1 143 ? 18.844 -14.094 -13.18 1 97.88 143 VAL B O 1
ATOM 5547 N N . LEU B 1 144 ? 17.922 -16.062 -12.641 1 97.81 144 LEU B N 1
ATOM 5548 C CA . LEU B 1 144 ? 17.062 -15.445 -11.641 1 97.81 144 LEU B CA 1
ATOM 5549 C C . LEU B 1 144 ? 17.188 -16.172 -10.305 1 97.81 144 LEU B C 1
ATOM 5551 O O . LEU B 1 144 ? 17.734 -17.281 -10.234 1 97.81 144 LEU B O 1
ATOM 5555 N N . ASP B 1 145 ? 16.75 -15.555 -9.242 1 98.69 145 ASP B N 1
ATOM 5556 C CA . ASP B 1 145 ? 16.828 -16.125 -7.906 1 98.69 145 ASP B CA 1
ATOM 5557 C C . ASP B 1 145 ? 15.797 -17.25 -7.73 1 98.69 145 ASP B C 1
ATOM 5559 O O . ASP B 1 145 ? 14.695 -17.172 -8.273 1 98.69 145 ASP B O 1
ATOM 5563 N N . VAL B 1 146 ? 16.203 -18.25 -6.941 1 98.56 146 VAL B N 1
ATOM 5564 C CA . VAL B 1 146 ? 15.289 -19.344 -6.633 1 98.56 146 VAL B CA 1
ATOM 5565 C C . VAL B 1 146 ? 15.25 -19.578 -5.121 1 98.56 146 VAL B C 1
ATOM 5567 O O . VAL B 1 146 ? 16.281 -19.453 -4.445 1 98.56 146 VAL B O 1
ATOM 5570 N N . ALA B 1 147 ? 14.055 -19.781 -4.613 1 98.69 147 ALA B N 1
ATOM 5571 C CA . ALA B 1 147 ? 13.82 -20.25 -3.246 1 98.69 147 ALA B CA 1
ATOM 5572 C C . ALA B 1 147 ? 12.984 -21.516 -3.232 1 98.69 147 ALA B C 1
ATOM 5574 O O . ALA B 1 147 ? 12.367 -21.875 -4.242 1 98.69 147 ALA B O 1
ATOM 5575 N N . ALA B 1 148 ? 13.031 -22.203 -2.105 1 98.62 148 ALA B N 1
ATOM 5576 C CA . ALA B 1 148 ? 12.352 -23.5 -2.076 1 98.62 148 ALA B CA 1
ATOM 5577 C C . ALA B 1 148 ? 11.602 -23.703 -0.761 1 98.62 148 ALA B C 1
ATOM 5579 O O . ALA B 1 148 ? 11.93 -23.078 0.248 1 98.62 148 ALA B O 1
ATOM 5580 N N . GLN B 1 149 ? 10.625 -24.5 -0.817 1 98.75 149 GLN B N 1
ATOM 5581 C CA . GLN B 1 149 ? 9.883 -24.984 0.346 1 98.75 149 GLN B CA 1
ATOM 5582 C C . GLN B 1 149 ? 10.094 -26.484 0.558 1 98.75 149 GLN B C 1
ATOM 5584 O O . GLN B 1 149 ? 10.359 -27.219 -0.396 1 98.75 149 GLN B O 1
ATOM 5589 N N . VAL B 1 150 ? 9.984 -26.906 1.804 1 98.69 150 VAL B N 1
ATOM 5590 C CA . VAL B 1 150 ? 10.078 -28.344 2.1 1 98.69 150 VAL B CA 1
ATOM 5591 C C . VAL B 1 150 ? 8.781 -29.031 1.69 1 98.69 150 VAL B C 1
ATOM 5593 O O . VAL B 1 150 ? 7.707 -28.719 2.215 1 98.69 150 VAL B O 1
ATOM 5596 N N . PRO B 1 151 ? 8.867 -29.969 0.82 1 98.25 151 PRO B N 1
ATOM 5597 C CA . PRO B 1 151 ? 7.648 -30.609 0.332 1 98.25 151 PRO B CA 1
ATOM 5598 C C . PRO B 1 151 ? 7.219 -31.797 1.199 1 98.25 151 PRO B C 1
ATOM 5600 O O . PRO B 1 151 ? 8.031 -32.688 1.488 1 98.25 151 PRO B O 1
ATOM 5603 N N . HIS B 1 152 ? 6.004 -31.891 1.495 1 98.12 152 HIS B N 1
ATOM 5604 C CA . HIS B 1 152 ? 5.41 -32.875 2.381 1 98.12 152 HIS B CA 1
ATOM 5605 C C . HIS B 1 152 ? 5.578 -34.281 1.816 1 98.12 152 HIS B C 1
ATOM 5607 O O . HIS B 1 152 ? 5.895 -35.219 2.553 1 98.12 152 HIS B O 1
ATOM 5613 N N . GLY B 1 153 ? 5.328 -34.438 0.528 1 95.56 153 GLY B N 1
ATOM 5614 C CA . GLY B 1 153 ? 5.387 -35.75 -0.097 1 95.56 153 GLY B CA 1
ATOM 5615 C C . GLY B 1 153 ? 6.754 -36.406 0.007 1 95.56 153 GLY B C 1
ATOM 5616 O O . GLY B 1 153 ? 6.863 -37.594 0.342 1 95.56 153 GLY B O 1
ATOM 5617 N N . ALA B 1 154 ? 7.766 -35.625 -0.265 1 96.06 154 ALA B N 1
ATOM 5618 C CA . ALA B 1 154 ? 9.133 -36.156 -0.151 1 96.06 154 ALA B CA 1
ATOM 5619 C C . ALA B 1 154 ? 9.461 -36.5 1.294 1 96.06 154 ALA B C 1
ATOM 5621 O O . ALA B 1 154 ? 10.109 -37.531 1.555 1 96.06 154 ALA B O 1
ATOM 5622 N N . LEU B 1 155 ? 9 -35.688 2.162 1 97.06 155 LEU B N 1
ATOM 5623 C CA . LEU B 1 155 ? 9.258 -35.906 3.582 1 97.06 155 LEU B CA 1
ATOM 5624 C C . LEU B 1 155 ? 8.609 -37.188 4.062 1 97.06 155 LEU B C 1
ATOM 5626 O O . LEU B 1 155 ? 9.242 -38 4.754 1 97.06 155 LEU B O 1
ATOM 5630 N N . ARG B 1 156 ? 7.379 -37.438 3.721 1 96.56 156 ARG B N 1
ATOM 5631 C CA . ARG B 1 156 ? 6.652 -38.656 4.105 1 96.56 156 ARG B CA 1
ATOM 5632 C C . ARG B 1 156 ? 7.328 -39.875 3.541 1 96.56 156 ARG B C 1
ATOM 5634 O O . ARG B 1 156 ? 7.5 -40.875 4.25 1 96.56 156 ARG B O 1
ATOM 5641 N N . ALA B 1 157 ? 7.68 -39.812 2.307 1 94.69 157 ALA B N 1
ATOM 5642 C CA . ALA B 1 157 ? 8.328 -40.969 1.671 1 94.69 157 ALA B CA 1
ATOM 5643 C C . ALA B 1 157 ? 9.68 -41.25 2.318 1 94.69 157 ALA B C 1
ATOM 5645 O O . ALA B 1 157 ? 10.055 -42.406 2.482 1 94.69 157 ALA B O 1
ATOM 5646 N N . TYR B 1 158 ? 10.367 -40.25 2.629 1 97.12 158 TYR B N 1
ATOM 5647 C CA . TYR B 1 158 ? 11.695 -40.406 3.213 1 97.12 158 TYR B CA 1
ATOM 5648 C C . TYR B 1 158 ? 11.625 -41.062 4.586 1 97.12 158 TYR B C 1
ATOM 5650 O O . TYR B 1 158 ? 12.453 -41.906 4.922 1 97.12 158 TYR B O 1
ATOM 5658 N N . VAL B 1 159 ? 10.641 -40.688 5.398 1 97.75 159 VAL B N 1
ATOM 5659 C CA . VAL B 1 159 ? 10.562 -41.125 6.793 1 97.75 159 VAL B CA 1
ATOM 5660 C C . VAL B 1 159 ? 9.812 -42.438 6.891 1 97.75 159 VAL B C 1
ATOM 5662 O O . VAL B 1 159 ? 10.219 -43.344 7.637 1 97.75 159 VAL B O 1
ATOM 5665 N N . MET B 1 160 ? 8.734 -42.594 6.078 1 97 160 MET B N 1
ATOM 5666 C CA . MET B 1 160 ? 7.824 -43.719 6.277 1 97 160 MET B CA 1
ATOM 5667 C C . MET B 1 160 ? 7.965 -44.75 5.156 1 97 160 MET B C 1
ATOM 5669 O O . MET B 1 160 ? 7.363 -45.812 5.215 1 97 160 MET B O 1
ATOM 5673 N N . GLY B 1 161 ? 8.672 -44.406 4.105 1 93.88 161 GLY B N 1
ATOM 5674 C CA . GLY B 1 161 ? 8.797 -45.312 2.969 1 93.88 161 GLY B CA 1
ATOM 5675 C C . GLY B 1 161 ? 7.488 -45.531 2.236 1 93.88 161 GLY B C 1
ATOM 5676 O O . GLY B 1 161 ? 6.797 -44.594 1.882 1 93.88 161 GLY B O 1
ATOM 5677 N N . ASP B 1 162 ? 7.172 -46.781 2.068 1 93.44 162 ASP B N 1
ATOM 5678 C CA . ASP B 1 162 ? 5.973 -47.156 1.325 1 93.44 162 ASP B CA 1
ATOM 5679 C C . ASP B 1 162 ? 4.711 -46.781 2.098 1 93.44 162 ASP B C 1
ATOM 5681 O O . ASP B 1 162 ? 3.688 -46.438 1.5 1 93.44 162 ASP B O 1
ATOM 5685 N N . ARG B 1 163 ? 4.824 -46.844 3.344 1 95.12 163 ARG B N 1
ATOM 5686 C CA . ARG B 1 163 ? 3.678 -46.438 4.156 1 95.12 163 ARG B CA 1
ATOM 5687 C C . ARG B 1 163 ? 3.309 -44.969 3.928 1 95.12 163 ARG B C 1
ATOM 5689 O O . ARG B 1 163 ? 2.127 -44.656 3.828 1 95.12 163 ARG B O 1
ATOM 5696 N N . GLY B 1 164 ? 4.32 -44.188 3.893 1 92.31 164 GLY B N 1
ATOM 5697 C CA . GLY B 1 164 ? 4.105 -42.781 3.631 1 92.31 164 GLY B CA 1
ATOM 5698 C C . GLY B 1 164 ? 3.559 -42.5 2.242 1 92.31 164 GLY B C 1
ATOM 5699 O O . GLY B 1 164 ? 2.637 -41.688 2.078 1 92.31 164 GLY B O 1
ATOM 5700 N N . ALA B 1 165 ? 4.121 -43.188 1.285 1 87.94 165 ALA B N 1
ATOM 5701 C CA . ALA B 1 165 ? 3.68 -43.062 -0.103 1 87.94 165 ALA B CA 1
ATOM 5702 C C . ALA B 1 165 ? 2.213 -43.469 -0.247 1 87.94 165 ALA B C 1
ATOM 5704 O O . ALA B 1 165 ? 1.491 -42.906 -1.079 1 87.94 165 ALA B O 1
ATOM 5705 N N . ALA B 1 166 ? 1.775 -44.312 0.634 1 91.12 166 ALA B N 1
ATOM 5706 C CA . ALA B 1 166 ? 0.415 -44.844 0.569 1 91.12 166 ALA B CA 1
ATOM 5707 C C . ALA B 1 166 ? -0.527 -44.062 1.464 1 91.12 166 ALA B C 1
ATOM 5709 O O . ALA B 1 166 ? -1.675 -44.438 1.678 1 91.12 166 ALA B O 1
ATOM 5710 N N . ASN B 1 167 ? -0.073 -43.031 2.062 1 95 167 ASN B N 1
ATOM 5711 C CA . ASN B 1 167 ? -0.859 -42.094 2.865 1 95 167 ASN B CA 1
ATOM 5712 C C . ASN B 1 167 ? -1.339 -42.719 4.16 1 95 167 ASN B C 1
ATOM 5714 O O . ASN B 1 167 ? -2.428 -42.438 4.648 1 95 167 ASN B O 1
ATOM 5718 N N . GLU B 1 168 ? -0.54 -43.688 4.648 1 96.19 168 GLU B N 1
ATOM 5719 C CA . GLU B 1 168 ? -0.837 -44.219 5.977 1 96.19 168 GLU B CA 1
ATOM 5720 C C . GLU B 1 168 ? -0.587 -43.156 7.055 1 96.19 168 GLU B C 1
ATOM 5722 O O . GLU B 1 168 ? 0.255 -42.281 6.887 1 96.19 168 GLU B O 1
ATOM 5727 N N . PRO B 1 169 ? -1.281 -43.312 8.188 1 96.81 169 PRO B N 1
ATOM 5728 C CA . PRO B 1 169 ? -1.009 -42.375 9.273 1 96.81 169 PRO B CA 1
ATOM 5729 C C . PRO B 1 169 ? 0.377 -42.562 9.891 1 96.81 169 PRO B C 1
ATOM 5731 O O . PRO B 1 169 ? 0.833 -43.688 10.047 1 96.81 169 PRO B O 1
ATOM 5734 N N . PRO B 1 170 ? 0.972 -41.562 10.219 1 97.81 170 PRO B N 1
ATOM 5735 C CA . PRO B 1 170 ? 2.285 -41.688 10.859 1 97.81 170 PRO B CA 1
ATOM 5736 C C . PRO B 1 170 ? 2.193 -42.125 12.32 1 97.81 170 PRO B C 1
ATOM 5738 O O . PRO B 1 170 ? 1.224 -41.781 13.008 1 97.81 170 PRO B O 1
ATOM 5741 N N . THR B 1 171 ? 3.213 -42.844 12.773 1 97.56 171 THR B N 1
ATOM 5742 C CA . THR B 1 171 ? 3.404 -43.031 14.203 1 97.56 171 THR B CA 1
ATOM 5743 C C . THR B 1 171 ? 3.943 -41.781 14.859 1 97.56 171 THR B C 1
ATOM 5745 O O . THR B 1 171 ? 4.32 -40.812 14.164 1 97.56 171 THR B O 1
ATOM 5748 N N . GLU B 1 172 ? 3.951 -41.844 16.141 1 97.5 172 GLU B N 1
ATOM 5749 C CA . GLU B 1 172 ? 4.535 -40.719 16.859 1 97.5 172 GLU B CA 1
ATOM 5750 C C . GLU B 1 172 ? 6 -40.531 16.469 1 97.5 172 GLU B C 1
ATOM 5752 O O . GLU B 1 172 ? 6.469 -39.375 16.359 1 97.5 172 GLU B O 1
ATOM 5757 N N . GLY B 1 173 ? 6.656 -41.594 16.375 1 98.06 173 GLY B N 1
ATOM 5758 C CA . GLY B 1 173 ? 8.047 -41.531 15.945 1 98.06 173 GLY B CA 1
ATOM 5759 C C . GLY B 1 173 ? 8.219 -40.969 14.539 1 98.06 173 GLY B C 1
ATOM 5760 O O . GLY B 1 173 ? 9.141 -40.188 14.281 1 98.06 173 GLY B O 1
ATOM 5761 N N . ASP B 1 174 ? 7.332 -41.375 13.648 1 98.12 174 ASP B N 1
ATOM 5762 C CA . ASP B 1 174 ? 7.34 -40.844 12.281 1 98.12 174 ASP B CA 1
ATOM 5763 C C . ASP B 1 174 ? 7.152 -39.344 12.281 1 98.12 174 ASP B C 1
ATOM 5765 O O . ASP B 1 174 ? 7.895 -38.625 11.609 1 98.12 174 ASP B O 1
ATOM 5769 N N . LEU B 1 175 ? 6.203 -38.938 13.031 1 98.19 175 LEU B N 1
ATOM 5770 C CA . LEU B 1 175 ? 5.844 -37.531 13.07 1 98.19 175 LEU B CA 1
ATOM 5771 C C . LEU B 1 175 ? 6.992 -36.688 13.633 1 98.19 175 LEU B C 1
ATOM 5773 O O . LEU B 1 175 ? 7.309 -35.625 13.102 1 98.19 175 LEU B O 1
ATOM 5777 N N . ARG B 1 176 ? 7.613 -37.156 14.695 1 98.38 176 ARG B N 1
ATOM 5778 C CA . ARG B 1 176 ? 8.758 -36.469 15.281 1 98.38 176 ARG B CA 1
ATOM 5779 C C . ARG B 1 176 ? 9.891 -36.344 14.273 1 98.38 176 ARG B C 1
ATOM 5781 O O . ARG B 1 176 ? 10.531 -35.281 14.188 1 98.38 176 ARG B O 1
ATOM 5788 N N . ARG B 1 177 ? 10.062 -37.406 13.594 1 98.38 177 ARG B N 1
ATOM 5789 C CA . ARG B 1 177 ? 11.133 -37.406 12.602 1 98.38 177 ARG B CA 1
ATOM 5790 C C . ARG B 1 177 ? 10.82 -36.438 11.453 1 98.38 177 ARG B C 1
ATOM 5792 O O . ARG B 1 177 ? 11.695 -35.719 10.984 1 98.38 177 ARG B O 1
ATOM 5799 N N . MET B 1 178 ? 9.617 -36.438 10.945 1 98.38 178 MET B N 1
ATOM 5800 C CA . MET B 1 178 ? 9.211 -35.5 9.891 1 98.38 178 MET B CA 1
ATOM 5801 C C . MET B 1 178 ? 9.391 -34.062 10.344 1 98.38 178 MET B C 1
ATOM 5803 O O . MET B 1 178 ? 9.914 -33.25 9.594 1 98.38 178 MET B O 1
ATOM 5807 N N . CYS B 1 179 ? 9.008 -33.812 11.578 1 98.75 179 CYS B N 1
ATOM 5808 C CA . CYS B 1 179 ? 9.148 -32.438 12.117 1 98.75 179 CYS B CA 1
ATOM 5809 C C . CYS B 1 179 ? 10.617 -32.062 12.211 1 98.75 179 CYS B C 1
ATOM 5811 O O . CYS B 1 179 ? 10.969 -30.906 11.883 1 98.75 179 CYS B O 1
ATOM 5813 N N . ALA B 1 180 ? 11.422 -32.969 12.633 1 98.75 180 ALA B N 1
ATOM 5814 C CA . ALA B 1 180 ? 12.859 -32.688 12.742 1 98.75 180 ALA B CA 1
ATOM 5815 C C . ALA B 1 180 ? 13.461 -32.375 11.375 1 98.75 180 ALA B C 1
ATOM 5817 O O . ALA B 1 180 ? 14.273 -31.453 11.25 1 98.75 180 ALA B O 1
ATOM 5818 N N . LEU B 1 181 ? 13.094 -33.125 10.398 1 98.69 181 LEU B N 1
ATOM 5819 C CA . LEU B 1 181 ? 13.617 -32.938 9.055 1 98.69 181 LEU B CA 1
ATOM 5820 C C . LEU B 1 181 ? 13.078 -31.641 8.445 1 98.69 181 LEU B C 1
ATOM 5822 O O . LEU B 1 181 ? 13.797 -30.922 7.738 1 98.69 181 LEU B O 1
ATOM 5826 N N . ALA B 1 182 ? 11.789 -31.344 8.672 1 98.69 182 ALA B N 1
ATOM 5827 C CA . ALA B 1 182 ? 11.234 -30.062 8.242 1 98.69 182 ALA B CA 1
ATOM 5828 C C . ALA B 1 182 ? 11.984 -28.906 8.867 1 98.69 182 ALA B C 1
ATOM 5830 O O . ALA B 1 182 ? 12.312 -27.922 8.188 1 98.69 182 ALA B O 1
ATOM 5831 N N . ARG B 1 183 ? 12.281 -29 10.156 1 98.69 183 ARG B N 1
ATOM 5832 C CA . ARG B 1 183 ? 13.031 -27.969 10.867 1 98.69 183 ARG B CA 1
ATOM 5833 C C . ARG B 1 183 ? 14.422 -27.797 10.258 1 98.69 183 ARG B C 1
ATOM 5835 O O . ARG B 1 183 ? 14.883 -26.672 10.062 1 98.69 183 ARG B O 1
ATOM 5842 N N . GLU B 1 184 ? 15.031 -28.906 9.961 1 98.5 184 GLU B N 1
ATOM 5843 C CA . GLU B 1 184 ? 16.344 -28.875 9.312 1 98.5 184 GLU B CA 1
ATOM 5844 C C . GLU B 1 184 ? 16.281 -28.109 7.996 1 98.5 184 GLU B C 1
ATOM 5846 O O . GLU B 1 184 ? 17.188 -27.328 7.688 1 98.5 184 GLU B O 1
ATOM 5851 N N . GLY B 1 185 ? 15.242 -28.344 7.23 1 98.62 185 GLY B N 1
ATOM 5852 C CA . GLY B 1 185 ? 15.047 -27.609 5.984 1 98.62 185 GLY B CA 1
ATOM 5853 C C . GLY B 1 185 ? 14.859 -26.125 6.188 1 98.62 185 GLY B C 1
ATOM 5854 O O . GLY B 1 185 ? 15.484 -25.312 5.492 1 98.62 185 GLY B O 1
ATOM 5855 N N . ILE B 1 186 ? 14.07 -25.781 7.184 1 98.56 186 ILE B N 1
ATOM 5856 C CA . ILE B 1 186 ? 13.805 -24.375 7.492 1 98.56 186 ILE B CA 1
ATOM 5857 C C . ILE B 1 186 ? 15.086 -23.703 7.977 1 98.56 186 ILE B C 1
ATOM 5859 O O . ILE B 1 186 ? 15.422 -22.609 7.527 1 98.56 186 ILE B O 1
ATOM 5863 N N . ASP B 1 187 ? 15.82 -24.359 8.805 1 98.25 187 ASP B N 1
ATOM 5864 C CA . ASP B 1 187 ? 17.078 -23.828 9.32 1 98.25 187 ASP B CA 1
ATOM 5865 C C . ASP B 1 187 ? 18.109 -23.641 8.195 1 98.25 187 ASP B C 1
ATOM 5867 O O . ASP B 1 187 ? 18.922 -22.734 8.25 1 98.25 187 ASP B O 1
ATOM 5871 N N . ALA B 1 188 ? 18 -24.5 7.191 1 98.44 188 ALA B N 1
ATOM 5872 C CA . ALA B 1 188 ? 18.938 -24.453 6.074 1 98.44 188 ALA B CA 1
ATOM 5873 C C . ALA B 1 188 ? 18.562 -23.328 5.102 1 98.44 188 ALA B C 1
ATOM 5875 O O . ALA B 1 188 ? 19.375 -22.938 4.254 1 98.44 188 ALA B O 1
ATOM 5876 N N . GLY B 1 189 ? 17.297 -22.891 5.176 1 98.31 189 GLY B N 1
ATOM 5877 C CA . GLY B 1 189 ? 16.969 -21.734 4.359 1 98.31 189 GLY B CA 1
ATOM 5878 C C . GLY B 1 189 ? 15.688 -21.906 3.568 1 98.31 189 GLY B C 1
ATOM 5879 O O . GLY B 1 189 ? 15.352 -21.062 2.732 1 98.31 189 GLY B O 1
ATOM 5880 N N . ALA B 1 190 ? 14.93 -22.969 3.779 1 98.69 190 ALA B N 1
ATOM 5881 C CA . ALA B 1 190 ? 13.633 -23.078 3.113 1 98.69 190 ALA B CA 1
ATOM 5882 C C . ALA B 1 190 ? 12.711 -21.938 3.508 1 98.69 190 ALA B C 1
ATOM 5884 O O . ALA B 1 190 ? 12.727 -21.484 4.656 1 98.69 190 ALA B O 1
ATOM 5885 N N . LEU B 1 191 ? 11.883 -21.531 2.58 1 98.56 191 LEU B N 1
ATOM 5886 C CA . LEU B 1 191 ? 10.992 -20.391 2.83 1 98.56 191 LEU B CA 1
ATOM 5887 C C . LEU B 1 191 ? 9.656 -20.875 3.395 1 98.56 191 LEU B C 1
ATOM 5889 O O . LEU B 1 191 ? 8.789 -20.062 3.715 1 98.56 191 LEU B O 1
ATOM 5893 N N . GLY B 1 192 ? 9.508 -22.188 3.455 1 98.56 192 GLY B N 1
ATOM 5894 C CA . GLY B 1 192 ? 8.258 -22.703 3.99 1 98.56 192 GLY B CA 1
ATOM 5895 C C . GLY B 1 192 ? 8.117 -24.219 3.842 1 98.56 192 GLY B C 1
ATOM 5896 O O . GLY B 1 192 ? 9.117 -24.922 3.664 1 98.56 192 GLY B O 1
ATOM 5897 N N . PHE B 1 193 ? 6.918 -24.641 4.09 1 98.62 193 PHE B N 1
ATOM 5898 C CA . PHE B 1 193 ? 6.465 -26.016 3.973 1 98.62 193 PHE B CA 1
ATOM 5899 C C . PHE B 1 193 ? 5.227 -26.109 3.094 1 98.62 193 PHE B C 1
ATOM 5901 O O . PHE B 1 193 ? 4.352 -25.25 3.15 1 98.62 193 PHE B O 1
ATOM 5908 N N . SER B 1 194 ? 5.191 -27.109 2.238 1 98.44 194 SER B N 1
ATOM 5909 C CA . SER B 1 194 ? 4.043 -27.219 1.347 1 98.44 194 SER B CA 1
ATOM 5910 C C . SER B 1 194 ? 3.426 -28.609 1.411 1 98.44 194 SER B C 1
ATOM 5912 O O . SER B 1 194 ? 4.121 -29.594 1.676 1 98.44 194 SER B O 1
ATOM 5914 N N . THR B 1 195 ? 2.119 -28.672 1.158 1 97.69 195 THR B N 1
ATOM 5915 C CA . THR B 1 195 ? 1.385 -29.922 1.128 1 97.69 195 THR B CA 1
ATOM 5916 C C . THR B 1 195 ? 0.219 -29.844 0.145 1 97.69 195 THR B C 1
ATOM 5918 O O . THR B 1 195 ? -0.052 -28.797 -0.423 1 97.69 195 THR B O 1
ATOM 5921 N N . SER B 1 196 ? -0.326 -30.969 -0.179 1 96.19 196 SER B N 1
ATOM 5922 C CA . SER B 1 196 ? -1.502 -31.047 -1.039 1 96.19 196 SER B CA 1
ATOM 5923 C C . SER B 1 196 ? -2.521 -32.031 -0.482 1 96.19 196 SER B C 1
ATOM 5925 O O . SER B 1 196 ? -2.16 -33.125 -0.044 1 96.19 196 SER B O 1
ATOM 5927 N N . ARG B 1 197 ? -3.73 -31.578 -0.552 1 94.75 197 ARG B N 1
ATOM 5928 C CA . ARG B 1 197 ? -4.797 -32.438 -0.027 1 94.75 197 ARG B CA 1
ATOM 5929 C C . ARG B 1 197 ? -5.891 -32.625 -1.065 1 94.75 197 ARG B C 1
ATOM 5931 O O . ARG B 1 197 ? -6.914 -33.25 -0.78 1 94.75 197 ARG B O 1
ATOM 5938 N N . THR B 1 198 ? -5.688 -32.125 -2.209 1 90.94 198 THR B N 1
ATOM 5939 C CA . THR B 1 198 ? -6.664 -32.312 -3.279 1 90.94 198 THR B CA 1
ATOM 5940 C C . THR B 1 198 ? -6.598 -33.719 -3.84 1 90.94 198 THR B C 1
ATOM 5942 O O . THR B 1 198 ? -5.52 -34.312 -3.918 1 90.94 198 THR B O 1
ATOM 5945 N N . LEU B 1 199 ? -7.719 -34.219 -4.305 1 88.25 199 LEU B N 1
ATOM 5946 C CA . LEU B 1 199 ? -7.809 -35.562 -4.855 1 88.25 199 LEU B CA 1
ATOM 5947 C C . LEU B 1 199 ? -7.387 -35.594 -6.32 1 88.25 199 LEU B C 1
ATOM 5949 O O . LEU B 1 199 ? -7.234 -36.656 -6.914 1 88.25 199 LEU B O 1
ATOM 5953 N N . THR B 1 200 ? -7.129 -34.406 -6.816 1 85.06 200 THR B N 1
ATOM 5954 C CA . THR B 1 200 ? -6.758 -34.344 -8.227 1 85.06 200 THR B CA 1
ATOM 5955 C C . THR B 1 200 ? -5.25 -34.531 -8.398 1 85.06 200 THR B C 1
ATOM 5957 O O . THR B 1 200 ? -4.77 -34.75 -9.508 1 85.06 200 THR B O 1
ATOM 5960 N N . HIS B 1 201 ? -4.531 -34.375 -7.355 1 87.94 201 HIS B N 1
ATOM 5961 C CA . HIS B 1 201 ? -3.094 -34.625 -7.398 1 87.94 201 HIS B CA 1
ATOM 5962 C C . HIS B 1 201 ? -2.795 -36.125 -7.223 1 87.94 201 HIS B C 1
ATOM 5964 O O . HIS B 1 201 ? -2.848 -36.656 -6.105 1 87.94 201 HIS B O 1
ATOM 5970 N N . LEU B 1 202 ? -2.492 -36.719 -8.336 1 87.31 202 LEU B N 1
ATOM 5971 C CA . LEU B 1 202 ? -2.258 -38.156 -8.352 1 87.31 202 LEU B CA 1
ATOM 5972 C C . LEU B 1 202 ? -0.861 -38.469 -8.875 1 87.31 202 LEU B C 1
ATOM 5974 O O . LEU B 1 202 ? -0.371 -37.781 -9.789 1 87.31 202 LEU B O 1
ATOM 5978 N N . ALA B 1 203 ? -0.302 -39.469 -8.297 1 85.19 203 ALA B N 1
ATOM 5979 C CA . ALA B 1 203 ? 0.929 -40.031 -8.859 1 85.19 203 ALA B CA 1
ATOM 5980 C C . ALA B 1 203 ? 0.662 -40.719 -10.195 1 85.19 203 ALA B C 1
ATOM 5982 O O . ALA B 1 203 ? -0.493 -40.875 -10.602 1 85.19 203 ALA B O 1
ATOM 5983 N N . ILE B 1 204 ? 1.722 -41.031 -10.859 1 79.69 204 ILE B N 1
ATOM 5984 C CA . ILE B 1 204 ? 1.598 -41.625 -12.18 1 79.69 204 ILE B CA 1
ATOM 5985 C C . ILE B 1 204 ? 0.851 -42.969 -12.055 1 79.69 204 ILE B C 1
ATOM 5987 O O . ILE B 1 204 ? 0.2 -43.406 -13 1 79.69 204 ILE B O 1
ATOM 5991 N N . THR B 1 205 ? 0.893 -43.469 -10.805 1 80.81 205 THR B N 1
ATOM 5992 C CA . THR B 1 205 ? 0.241 -44.75 -10.547 1 80.81 205 THR B CA 1
ATOM 5993 C C . THR B 1 205 ? -1.255 -44.562 -10.312 1 80.81 205 THR B C 1
ATOM 5995 O O . THR B 1 205 ? -2.012 -45.531 -10.258 1 80.81 205 THR B O 1
ATOM 5998 N N . GLY B 1 206 ? -1.663 -43.344 -10.172 1 85.44 206 GLY B N 1
ATOM 5999 C CA . GLY B 1 206 ? -3.064 -43.031 -9.906 1 85.44 206 GLY B CA 1
ATOM 6000 C C . GLY B 1 206 ? -3.367 -42.844 -8.438 1 85.44 206 GLY B C 1
ATOM 6001 O O . GLY B 1 206 ? -4.48 -42.469 -8.07 1 85.44 206 GLY B O 1
ATOM 6002 N N . ASP B 1 207 ? -2.344 -43.062 -7.637 1 88 207 ASP B N 1
ATOM 6003 C CA . ASP B 1 207 ? -2.529 -42.906 -6.199 1 88 207 ASP B CA 1
ATOM 6004 C C . ASP B 1 207 ? -2.467 -41.406 -5.801 1 88 207 ASP B C 1
ATOM 6006 O O . ASP B 1 207 ? -1.691 -40.656 -6.375 1 88 207 ASP B O 1
ATOM 6010 N N . PRO B 1 208 ? -3.287 -41.156 -4.797 1 91 208 PRO B N 1
ATOM 6011 C CA . PRO B 1 208 ? -3.176 -39.781 -4.301 1 91 208 PRO B CA 1
ATOM 6012 C C . PRO B 1 208 ? -1.79 -39.469 -3.74 1 91 208 PRO B C 1
ATOM 6014 O O . PRO B 1 208 ? -1.152 -40.344 -3.141 1 91 208 PRO B O 1
ATOM 6017 N N . VAL B 1 209 ? -1.372 -38.281 -3.906 1 91.38 209 VAL B N 1
ATOM 6018 C CA . VAL B 1 209 ? -0.043 -37.875 -3.463 1 91.38 209 VAL B CA 1
ATOM 6019 C C . VAL B 1 209 ? 0.05 -37.969 -1.943 1 91.38 209 VAL B C 1
ATOM 6021 O O . VAL B 1 209 ? -0.94 -37.75 -1.238 1 91.38 209 VAL B O 1
ATOM 6024 N N . PRO B 1 210 ? 1.261 -38.312 -1.436 1 92.75 210 PRO B N 1
ATOM 6025 C CA . PRO B 1 210 ? 1.426 -38.375 0.019 1 92.75 210 PRO B CA 1
ATOM 6026 C C . PRO B 1 210 ? 1.104 -37.031 0.684 1 92.75 210 PRO B C 1
ATOM 6028 O O . PRO B 1 210 ? 1.61 -36 0.261 1 92.75 210 PRO B O 1
ATOM 6031 N N . GLY B 1 211 ? 0.28 -37 1.65 1 93 211 GLY B N 1
ATOM 6032 C CA . GLY B 1 211 ? -0.199 -35.812 2.316 1 93 211 GLY B CA 1
ATOM 6033 C C . GLY B 1 211 ? -1.678 -35.562 2.094 1 93 211 GLY B C 1
ATOM 6034 O O . GLY B 1 211 ? -2.303 -34.812 2.846 1 93 211 GLY B O 1
ATOM 6035 N N . THR B 1 212 ? -2.279 -36.156 1.104 1 94.06 212 THR B N 1
ATOM 6036 C CA . THR B 1 212 ? -3.662 -35.938 0.705 1 94.06 212 THR B CA 1
ATOM 6037 C C . THR B 1 212 ? -4.609 -36.188 1.875 1 94.06 212 THR B C 1
ATOM 6039 O O . THR B 1 212 ? -5.574 -35.438 2.07 1 94.06 212 THR B O 1
ATOM 6042 N N . PHE B 1 213 ? -4.254 -37.188 2.682 1 93.88 213 PHE B N 1
ATOM 6043 C CA . PHE B 1 213 ? -5.16 -37.562 3.758 1 93.88 213 PHE B CA 1
ATOM 6044 C C . PHE B 1 213 ? -4.52 -37.312 5.117 1 93.88 213 PHE B C 1
ATOM 6046 O O . PHE B 1 213 ? -4.887 -37.969 6.109 1 93.88 213 PHE B O 1
ATOM 6053 N N . ALA B 1 214 ? -3.508 -36.531 5.125 1 95.44 214 ALA B N 1
ATOM 6054 C CA . ALA B 1 214 ? -2.865 -36.219 6.398 1 95.44 214 ALA B CA 1
ATOM 6055 C C . ALA B 1 214 ? -3.877 -35.656 7.406 1 95.44 214 ALA B C 1
ATOM 6057 O O . ALA B 1 214 ? -4.668 -34.781 7.09 1 95.44 214 ALA B O 1
ATOM 6058 N N . ALA B 1 215 ? -3.805 -36.188 8.609 1 95.44 215 ALA B N 1
ATOM 6059 C CA . ALA B 1 215 ? -4.691 -35.75 9.672 1 95.44 215 ALA B CA 1
ATOM 6060 C C . ALA B 1 215 ? -4.266 -34.375 10.203 1 95.44 215 ALA B C 1
ATOM 6062 O O . ALA B 1 215 ? -3.127 -33.938 10 1 95.44 215 ALA B O 1
ATOM 6063 N N . GLU B 1 216 ? -5.156 -33.75 10.859 1 95.75 216 GLU B N 1
ATOM 6064 C CA . GLU B 1 216 ? -4.887 -32.406 11.406 1 95.75 216 GLU B CA 1
ATOM 6065 C C . GLU B 1 216 ? -3.682 -32.438 12.336 1 95.75 216 GLU B C 1
ATOM 6067 O O . GLU B 1 216 ? -2.895 -31.484 12.367 1 95.75 216 GLU B O 1
ATOM 6072 N N . GLU B 1 217 ? -3.582 -33.469 13.094 1 96.69 217 GLU B N 1
ATOM 6073 C CA . GLU B 1 217 ? -2.463 -33.594 14.023 1 96.69 217 GLU B CA 1
ATOM 6074 C C . GLU B 1 217 ? -1.126 -33.469 13.289 1 96.69 217 GLU B C 1
ATOM 6076 O O . GLU B 1 217 ? -0.205 -32.812 13.773 1 96.69 217 GLU B O 1
ATOM 6081 N N . GLU B 1 218 ? -1.054 -34.219 12.227 1 97.75 218 GLU B N 1
ATOM 6082 C CA . GLU B 1 218 ? 0.158 -34.156 11.414 1 97.75 218 GLU B CA 1
ATOM 6083 C C . GLU B 1 218 ? 0.384 -32.781 10.82 1 97.75 218 GLU B C 1
ATOM 6085 O O . GLU B 1 218 ? 1.492 -32.25 10.891 1 97.75 218 GLU B O 1
ATOM 6090 N N . LEU B 1 219 ? -0.647 -32.156 10.312 1 97.88 219 LEU B N 1
ATOM 6091 C CA . LEU B 1 219 ? -0.559 -30.828 9.703 1 97.88 219 LEU B CA 1
ATOM 6092 C C . LEU B 1 219 ? -0.201 -29.766 10.742 1 97.88 219 LEU B C 1
ATOM 6094 O O . LEU B 1 219 ? 0.628 -28.891 10.484 1 97.88 219 LEU B O 1
ATOM 6098 N N . PHE B 1 220 ? -0.771 -29.844 11.93 1 98.25 220 PHE B N 1
ATOM 6099 C CA . PHE B 1 220 ? -0.498 -28.891 13 1 98.25 220 PHE B CA 1
ATOM 6100 C C . PHE B 1 220 ? 0.924 -29.062 13.523 1 98.25 220 PHE B C 1
ATOM 6102 O O . PHE B 1 220 ? 1.58 -28.078 13.867 1 98.25 220 PHE B O 1
ATOM 6109 N N . ALA B 1 221 ? 1.374 -30.312 13.602 1 98.25 221 ALA B N 1
ATOM 6110 C CA . ALA B 1 221 ? 2.746 -30.562 14.039 1 98.25 221 ALA B CA 1
ATOM 6111 C C . ALA B 1 221 ? 3.75 -29.938 13.07 1 98.25 221 ALA B C 1
ATOM 6113 O O . ALA B 1 221 ? 4.699 -29.281 13.492 1 98.25 221 ALA B O 1
ATOM 6114 N N . LEU B 1 222 ? 3.506 -30.141 11.805 1 98.38 222 LEU B N 1
ATOM 6115 C CA . LEU B 1 222 ? 4.406 -29.609 10.781 1 98.38 222 LEU B CA 1
ATOM 6116 C C . LEU B 1 222 ? 4.312 -28.094 10.711 1 98.38 222 LEU B C 1
ATOM 6118 O O . LEU B 1 222 ? 5.328 -27.406 10.555 1 98.38 222 LEU B O 1
ATOM 6122 N N . GLY B 1 223 ? 3.104 -27.562 10.781 1 98.25 223 GLY B N 1
ATOM 6123 C CA . GLY B 1 223 ? 2.959 -26.109 10.898 1 98.25 223 GLY B CA 1
ATOM 6124 C C . GLY B 1 223 ? 3.637 -25.547 12.133 1 98.25 223 GLY B C 1
ATOM 6125 O O . GLY B 1 223 ? 4.188 -24.453 12.094 1 98.25 223 GLY B O 1
ATOM 6126 N N . GLY B 1 224 ? 3.58 -26.281 13.195 1 98.25 224 GLY B N 1
ATOM 6127 C CA . GLY B 1 224 ? 4.223 -25.875 14.438 1 98.25 224 GLY B CA 1
ATOM 6128 C C . GLY B 1 224 ? 5.719 -25.672 14.297 1 98.25 224 GLY B C 1
ATOM 6129 O O . GLY B 1 224 ? 6.309 -24.844 14.992 1 98.25 224 GLY B O 1
ATOM 6130 N N . VAL B 1 225 ? 6.312 -26.422 13.414 1 98.38 225 VAL B N 1
ATOM 6131 C CA . VAL B 1 225 ? 7.734 -26.266 13.141 1 98.38 225 VAL B CA 1
ATOM 6132 C C . VAL B 1 225 ? 8.016 -24.844 12.664 1 98.38 225 VAL B C 1
ATOM 6134 O O . VAL B 1 225 ? 8.984 -24.219 13.102 1 98.38 225 VAL B O 1
ATOM 6137 N N . LEU B 1 226 ? 7.168 -24.328 11.797 1 98.19 226 LEU B N 1
ATOM 6138 C CA . LEU B 1 226 ? 7.312 -22.953 11.312 1 98.19 226 LEU B CA 1
ATOM 6139 C C . LEU B 1 226 ? 7.113 -21.953 12.445 1 98.19 226 LEU B C 1
ATOM 6141 O O . LEU B 1 226 ? 7.863 -20.984 12.562 1 98.19 226 LEU B O 1
ATOM 6145 N N . GLY B 1 227 ? 6.121 -22.203 13.242 1 97.56 227 GLY B N 1
ATOM 6146 C CA . GLY B 1 227 ? 5.867 -21.359 14.391 1 97.56 227 GLY B CA 1
ATOM 6147 C C . GLY B 1 227 ? 7.047 -21.266 15.336 1 97.56 227 GLY B C 1
ATOM 6148 O O . GLY B 1 227 ? 7.441 -20.172 15.75 1 97.56 227 GLY B O 1
ATOM 6149 N N . ALA B 1 228 ? 7.59 -22.391 15.672 1 97.44 228 ALA B N 1
ATOM 6150 C CA . ALA B 1 228 ? 8.727 -22.453 16.594 1 97.44 228 ALA B CA 1
ATOM 6151 C C . ALA B 1 228 ? 9.945 -21.734 16 1 97.44 228 ALA B C 1
ATOM 6153 O O . ALA B 1 228 ? 10.711 -21.094 16.719 1 97.44 228 ALA B O 1
ATOM 6154 N N . ALA B 1 229 ? 10.094 -21.922 14.695 1 96.75 229 ALA B N 1
ATOM 6155 C CA . ALA B 1 229 ? 11.211 -21.266 14.016 1 96.75 229 ALA B CA 1
ATOM 6156 C C . ALA B 1 229 ? 10.961 -19.766 13.859 1 96.75 229 ALA B C 1
ATOM 6158 O O . ALA B 1 229 ? 11.898 -19 13.641 1 96.75 229 ALA B O 1
ATOM 6159 N N . GLY B 1 230 ? 9.688 -19.391 13.891 1 95.81 230 GLY B N 1
ATOM 6160 C CA . GLY B 1 230 ? 9.32 -17.984 13.758 1 95.81 230 GLY B CA 1
ATOM 6161 C C . GLY B 1 230 ? 9.438 -17.469 12.336 1 95.81 230 GLY B C 1
ATOM 6162 O O . GLY B 1 230 ? 9.602 -16.266 12.109 1 95.81 230 GLY B O 1
ATOM 6163 N N . THR B 1 231 ? 9.5 -18.359 11.359 1 96.5 231 THR B N 1
ATOM 6164 C CA . THR B 1 231 ? 9.633 -18 9.953 1 96.5 231 THR B CA 1
ATOM 6165 C C . THR B 1 231 ? 8.992 -19.047 9.055 1 96.5 231 THR B C 1
ATOM 6167 O O . THR B 1 231 ? 8.617 -20.125 9.516 1 96.5 231 THR B O 1
ATOM 6170 N N . GLY B 1 232 ? 8.656 -18.594 7.797 1 97.25 232 GLY B N 1
ATOM 6171 C CA . GLY B 1 232 ? 8.18 -19.516 6.789 1 97.25 232 GLY B CA 1
ATOM 6172 C C . GLY B 1 232 ? 6.691 -19.422 6.539 1 97.25 232 GLY B C 1
ATOM 6173 O O . GLY B 1 232 ? 5.957 -18.859 7.355 1 97.25 232 GLY B O 1
ATOM 6174 N N . VAL B 1 233 ? 6.285 -19.953 5.406 1 98.56 233 VAL B N 1
ATOM 6175 C CA . VAL B 1 233 ? 4.898 -19.969 4.953 1 98.56 233 VAL B CA 1
ATOM 6176 C C . VAL B 1 233 ? 4.406 -21.406 4.844 1 98.56 233 VAL B C 1
ATOM 6178 O O . VAL B 1 233 ? 5.156 -22.297 4.426 1 98.56 233 VAL B O 1
ATOM 6181 N N . PHE B 1 234 ? 3.23 -21.656 5.297 1 98.69 234 PHE B N 1
ATOM 6182 C CA . PHE B 1 234 ? 2.561 -22.938 5.086 1 98.69 234 PHE B CA 1
ATOM 6183 C C . PHE B 1 234 ? 1.732 -22.906 3.807 1 98.69 234 PHE B C 1
ATOM 6185 O O . PHE B 1 234 ? 0.678 -22.266 3.758 1 98.69 234 PHE B O 1
ATOM 6192 N N . GLN B 1 235 ? 2.184 -23.578 2.768 1 98.44 235 GLN B N 1
ATOM 6193 C CA . GLN B 1 235 ? 1.522 -23.578 1.466 1 98.44 235 GLN B CA 1
ATOM 6194 C C . GLN B 1 235 ? 0.731 -24.859 1.247 1 98.44 235 GLN B C 1
ATOM 6196 O O . GLN B 1 235 ? 1.228 -25.953 1.523 1 98.44 235 GLN B O 1
ATOM 6201 N N . LEU B 1 236 ? -0.517 -24.719 0.736 1 95.38 236 LEU B N 1
ATOM 6202 C CA . LEU B 1 236 ? -1.332 -25.922 0.592 1 95.38 236 LEU B CA 1
ATOM 6203 C C . LEU B 1 236 ? -2.242 -25.812 -0.627 1 95.38 236 LEU B C 1
ATOM 6205 O O . LEU B 1 236 ? -2.662 -24.719 -1.003 1 95.38 236 LEU B O 1
ATOM 6209 N N . VAL B 1 237 ? -2.414 -26.953 -1.293 1 95.75 237 VAL B N 1
ATOM 6210 C CA . VAL B 1 237 ? -3.543 -27.141 -2.199 1 95.75 237 VAL B CA 1
ATOM 6211 C C . VAL B 1 237 ? -4.668 -27.875 -1.475 1 95.75 237 VAL B C 1
ATOM 6213 O O . VAL B 1 237 ? -4.598 -29.094 -1.271 1 95.75 237 VAL B O 1
ATOM 6216 N N . PRO B 1 238 ? -5.676 -27.203 -1.133 1 95.25 238 PRO B N 1
ATOM 6217 C CA . PRO B 1 238 ? -6.707 -27.812 -0.292 1 95.25 238 PRO B CA 1
ATOM 6218 C C . PRO B 1 238 ? -7.617 -28.766 -1.069 1 95.25 238 PRO B C 1
ATOM 6220 O O . PRO B 1 238 ? -7.688 -28.688 -2.299 1 95.25 238 PRO B O 1
ATOM 6223 N N . LEU B 1 239 ? -8.234 -29.609 -0.302 1 91.44 239 LEU B N 1
ATOM 6224 C CA . LEU B 1 239 ? -9.281 -30.438 -0.88 1 91.44 239 LEU B CA 1
ATOM 6225 C C . LEU B 1 239 ? -10.328 -29.594 -1.59 1 91.44 239 LEU B C 1
ATOM 6227 O O . LEU B 1 239 ? -10.789 -28.578 -1.044 1 91.44 239 LEU B O 1
ATOM 6231 N N . GLY B 1 240 ? -10.586 -29.953 -2.84 1 86.81 240 GLY B N 1
ATOM 6232 C CA . GLY B 1 240 ? -11.578 -29.203 -3.602 1 86.81 240 GLY B CA 1
ATOM 6233 C C . GLY B 1 240 ? -10.969 -28.219 -4.578 1 86.81 240 GLY B C 1
ATOM 6234 O O . GLY B 1 240 ? -11.625 -27.797 -5.531 1 86.81 240 GLY B O 1
ATOM 6235 N N . ALA B 1 241 ? -9.758 -27.875 -4.402 1 85.12 241 ALA B N 1
ATOM 6236 C CA . ALA B 1 241 ? -9.109 -26.859 -5.215 1 85.12 241 ALA B CA 1
ATOM 6237 C C . ALA B 1 241 ? -9.008 -27.297 -6.672 1 85.12 241 ALA B C 1
ATOM 6239 O O . ALA B 1 241 ? -9.023 -26.453 -7.582 1 85.12 241 ALA B O 1
ATOM 6240 N N . GLY B 1 242 ? -8.977 -28.562 -6.887 1 79.88 242 GLY B N 1
ATOM 6241 C CA . GLY B 1 242 ? -8.844 -29.078 -8.242 1 79.88 242 GLY B CA 1
ATOM 6242 C C . GLY B 1 242 ? -10.172 -29.234 -8.953 1 79.88 242 GLY B C 1
ATOM 6243 O O . GLY B 1 242 ? -10.219 -29.75 -10.078 1 79.88 242 GLY B O 1
ATOM 6244 N N . GLY B 1 243 ? -11.242 -28.828 -8.273 1 78.94 243 GLY B N 1
ATOM 6245 C CA . GLY B 1 243 ? -12.562 -28.891 -8.898 1 78.94 243 GLY B CA 1
ATOM 6246 C C . GLY B 1 243 ? -13.336 -30.141 -8.531 1 78.94 243 GLY B C 1
ATOM 6247 O O . GLY B 1 243 ? -14.43 -30.375 -9.055 1 78.94 243 GLY B O 1
ATOM 6248 N N . GLU B 1 244 ? -12.781 -30.938 -7.699 1 81.19 244 GLU B N 1
ATOM 6249 C CA . GLU B 1 244 ? -13.484 -32.156 -7.281 1 81.19 244 GLU B CA 1
ATOM 6250 C C . GLU B 1 244 ? -14.617 -31.828 -6.312 1 81.19 244 GLU B C 1
ATOM 6252 O O . GLU B 1 244 ? -14.594 -30.781 -5.652 1 81.19 244 GLU B O 1
ATOM 6257 N N . ARG B 1 245 ? -15.617 -32.656 -6.246 1 79.62 245 ARG B N 1
ATOM 6258 C CA . ARG B 1 245 ? -16.734 -32.469 -5.316 1 79.62 245 ARG B CA 1
ATOM 6259 C C . ARG B 1 245 ? -16.281 -32.719 -3.879 1 79.62 245 ARG B C 1
ATOM 6261 O O . ARG B 1 245 ? -15.523 -33.656 -3.617 1 79.62 245 ARG B O 1
ATOM 6268 N N . VAL B 1 246 ? -16.594 -31.812 -3.109 1 86 246 VAL B N 1
ATOM 6269 C CA . VAL B 1 246 ? -16.219 -31.938 -1.704 1 86 246 VAL B CA 1
ATOM 6270 C C . VAL B 1 246 ? -17.469 -31.953 -0.833 1 86 246 VAL B C 1
ATOM 6272 O O . VAL B 1 246 ? -18.406 -31.188 -1.075 1 86 246 VAL B O 1
ATOM 6275 N N . ASP B 1 247 ? -17.469 -32.812 0.127 1 84.62 247 ASP B N 1
ATOM 6276 C CA . ASP B 1 247 ? -18.625 -32.938 1.024 1 84.62 247 ASP B CA 1
ATOM 6277 C C . ASP B 1 247 ? -18.719 -31.734 1.949 1 84.62 247 ASP B C 1
ATOM 6279 O O . ASP B 1 247 ? -19.812 -31.188 2.154 1 84.62 247 ASP B O 1
ATOM 6283 N N . ASP B 1 248 ? -17.578 -31.359 2.469 1 88.69 248 ASP B N 1
ATOM 6284 C CA . ASP B 1 248 ? -17.5 -30.203 3.35 1 88.69 248 ASP B CA 1
ATOM 6285 C C . ASP B 1 248 ? -16.609 -29.109 2.756 1 88.69 248 ASP B C 1
ATOM 6287 O O . ASP B 1 248 ? -15.422 -29.016 3.098 1 88.69 248 ASP B O 1
ATOM 6291 N N . PRO B 1 249 ? -17.188 -28.234 2.023 1 83.31 249 PRO B N 1
ATOM 6292 C CA . PRO B 1 249 ? -16.391 -27.25 1.285 1 83.31 249 PRO B CA 1
ATOM 6293 C C . PRO B 1 249 ? -15.633 -26.312 2.205 1 83.31 249 PRO B C 1
ATOM 6295 O O . PRO B 1 249 ? -14.641 -25.703 1.785 1 83.31 249 PRO B O 1
ATOM 6298 N N . LEU B 1 250 ? -16.062 -26.156 3.438 1 90.69 250 LEU B N 1
ATOM 6299 C CA . LEU B 1 250 ? -15.445 -25.188 4.336 1 90.69 250 LEU B CA 1
ATOM 6300 C C . LEU B 1 250 ? -14.516 -25.891 5.324 1 90.69 250 LEU B C 1
ATOM 6302 O O . LEU B 1 250 ? -13.836 -25.234 6.113 1 90.69 250 LEU B O 1
ATOM 6306 N N . GLY B 1 251 ? -14.508 -27.188 5.262 1 91.75 251 GLY B N 1
ATOM 6307 C CA . GLY B 1 251 ? -13.711 -27.953 6.207 1 91.75 251 GLY B CA 1
ATOM 6308 C C . GLY B 1 251 ? -12.242 -27.594 6.18 1 91.75 251 GLY B C 1
ATOM 6309 O O . GLY B 1 251 ? -11.617 -27.438 7.23 1 91.75 251 GLY B O 1
ATOM 6310 N N . GLU B 1 252 ? -11.734 -27.391 5.012 1 94.5 252 GLU B N 1
ATOM 6311 C CA . GLU B 1 252 ? -10.305 -27.141 4.855 1 94.5 252 GLU B CA 1
ATOM 6312 C C . GLU B 1 252 ? -9.914 -25.766 5.418 1 94.5 252 GLU B C 1
ATOM 6314 O O . GLU B 1 252 ? -8.961 -25.656 6.191 1 94.5 252 GLU B O 1
ATOM 6319 N N . ILE B 1 253 ? -10.641 -24.766 5.098 1 95.81 253 ILE B N 1
ATOM 6320 C CA . ILE B 1 253 ? -10.242 -23.422 5.504 1 95.81 253 ILE B CA 1
ATOM 6321 C C . ILE B 1 253 ? -10.438 -23.25 7.012 1 95.81 253 ILE B C 1
ATOM 6323 O O . ILE B 1 253 ? -9.766 -22.438 7.645 1 95.81 253 ILE B O 1
ATOM 6327 N N . THR B 1 254 ? -11.297 -24.031 7.605 1 95.75 254 THR B N 1
ATOM 6328 C CA . THR B 1 254 ? -11.539 -23.969 9.047 1 95.75 254 THR B CA 1
ATOM 6329 C C . THR B 1 254 ? -10.289 -24.375 9.82 1 95.75 254 THR B C 1
ATOM 6331 O O . THR B 1 254 ? -9.875 -23.688 10.75 1 95.75 254 THR B O 1
ATOM 6334 N N . TRP B 1 255 ? -9.688 -25.484 9.445 1 96.19 255 TRP B N 1
ATOM 6335 C CA . TRP B 1 255 ? -8.492 -25.875 10.18 1 96.19 255 TRP B CA 1
ATOM 6336 C C . TRP B 1 255 ? -7.305 -25 9.805 1 96.19 255 TRP B C 1
ATOM 6338 O O . TRP B 1 255 ? -6.414 -24.766 10.625 1 96.19 255 TRP B O 1
ATOM 6348 N N . MET B 1 256 ? -7.234 -24.484 8.57 1 97.62 256 MET B N 1
ATOM 6349 C CA . MET B 1 256 ? -6.188 -23.547 8.18 1 97.62 256 MET B CA 1
ATOM 6350 C C . MET B 1 256 ? -6.188 -22.328 9.086 1 97.62 256 MET B C 1
ATOM 6352 O O . MET B 1 256 ? -5.125 -21.859 9.516 1 97.62 256 MET B O 1
ATOM 6356 N N . ARG B 1 257 ? -7.402 -21.812 9.312 1 97.06 257 ARG B N 1
ATOM 6357 C CA . ARG B 1 257 ? -7.582 -20.656 10.195 1 97.06 257 ARG B CA 1
ATOM 6358 C C . ARG B 1 257 ? -7.039 -20.953 11.594 1 97.06 257 ARG B C 1
ATOM 6360 O O . ARG B 1 257 ? -6.273 -20.156 12.141 1 97.06 257 ARG B O 1
ATOM 6367 N N . ARG B 1 258 ? -7.363 -22.078 12.148 1 97.19 258 ARG B N 1
ATOM 6368 C CA . ARG B 1 258 ? -6.895 -22.469 13.469 1 97.19 258 ARG B CA 1
ATOM 6369 C C . ARG B 1 258 ? -5.383 -22.641 13.484 1 97.19 258 ARG B C 1
ATOM 6371 O O . ARG B 1 258 ? -4.711 -22.219 14.422 1 97.19 258 ARG B O 1
ATOM 6378 N N . LEU B 1 259 ? -4.891 -23.25 12.438 1 97.56 259 LEU B N 1
ATOM 6379 C CA . LEU B 1 259 ? -3.455 -23.484 12.344 1 97.56 259 LEU B CA 1
ATOM 6380 C C . LEU B 1 259 ? -2.682 -22.172 12.32 1 97.56 259 LEU B C 1
ATOM 6382 O O . LEU B 1 259 ? -1.76 -21.969 13.117 1 97.56 259 LEU B O 1
ATOM 6386 N N . SER B 1 260 ? -3.076 -21.312 11.453 1 97.56 260 SER B N 1
ATOM 6387 C CA . SER B 1 260 ? -2.383 -20.031 11.297 1 97.56 260 SER B CA 1
ATOM 6388 C C . SER B 1 260 ? -2.398 -19.234 12.602 1 97.56 260 SER B C 1
ATOM 6390 O O . SER B 1 260 ? -1.374 -18.688 13.016 1 97.56 260 SER B O 1
ATOM 6392 N N . ALA B 1 261 ? -3.521 -19.156 13.242 1 95.62 261 ALA B N 1
ATOM 6393 C CA . ALA B 1 261 ? -3.65 -18.438 14.508 1 95.62 261 ALA B CA 1
ATOM 6394 C C . ALA B 1 261 ? -2.76 -19.062 15.586 1 95.62 261 ALA B C 1
ATOM 6396 O O . ALA B 1 261 ? -2.131 -18.344 16.359 1 95.62 261 ALA B O 1
ATOM 6397 N N . ALA B 1 262 ? -2.689 -20.359 15.602 1 94.94 262 ALA B N 1
ATOM 6398 C CA . ALA B 1 262 ? -1.965 -21.078 16.641 1 94.94 262 ALA B CA 1
ATOM 6399 C C . ALA B 1 262 ? -0.457 -20.906 16.484 1 94.94 262 ALA B C 1
ATOM 6401 O O . ALA B 1 262 ? 0.27 -20.766 17.469 1 94.94 262 ALA B O 1
ATOM 6402 N N . VAL B 1 263 ? -0.004 -20.938 15.25 1 94.56 263 VAL B N 1
ATOM 6403 C CA . VAL B 1 263 ? 1.44 -20.984 15.055 1 94.56 263 VAL B CA 1
ATOM 6404 C C . VAL B 1 263 ? 1.966 -19.594 14.727 1 94.56 263 VAL B C 1
ATOM 6406 O O . VAL B 1 263 ? 3.176 -19.359 14.758 1 94.56 263 VAL B O 1
ATOM 6409 N N . GLY B 1 264 ? 1.105 -18.672 14.359 1 94.38 264 GLY B N 1
ATOM 6410 C CA . GLY B 1 264 ? 1.501 -17.312 14.078 1 94.38 264 GLY B CA 1
ATOM 6411 C C . GLY B 1 264 ? 2.264 -17.156 12.781 1 94.38 264 GLY B C 1
ATOM 6412 O O . GLY B 1 264 ? 3.227 -16.391 12.703 1 94.38 264 GLY B O 1
ATOM 6413 N N . ARG B 1 265 ? 1.923 -17.984 11.805 1 96.88 265 ARG B N 1
ATOM 6414 C CA . ARG B 1 265 ? 2.545 -17.938 10.484 1 96.88 265 ARG B CA 1
ATOM 6415 C C . ARG B 1 265 ? 1.49 -17.875 9.383 1 96.88 265 ARG B C 1
ATOM 6417 O O . ARG B 1 265 ? 0.364 -18.344 9.57 1 96.88 265 ARG B O 1
ATOM 6424 N N . PRO B 1 266 ? 1.859 -17.344 8.273 1 97.81 266 PRO B N 1
ATOM 6425 C CA . PRO B 1 266 ? 0.892 -17.312 7.176 1 97.81 266 PRO B CA 1
ATOM 6426 C C . PRO B 1 266 ? 0.624 -18.688 6.582 1 97.81 266 PRO B C 1
ATOM 6428 O O . PRO B 1 266 ? 1.534 -19.516 6.5 1 97.81 266 PRO B O 1
ATOM 6431 N N . VAL B 1 267 ? -0.602 -18.875 6.199 1 98.5 267 VAL B N 1
ATOM 6432 C CA . VAL B 1 267 ? -1.021 -20 5.367 1 98.5 267 VAL B CA 1
ATOM 6433 C C . VAL B 1 267 ? -1.501 -19.5 4.012 1 98.5 267 VAL B C 1
ATOM 6435 O O . VAL B 1 267 ? -2.322 -18.578 3.939 1 98.5 267 VAL B O 1
ATOM 6438 N N . THR B 1 268 ? -0.929 -19.969 2.965 1 98.56 268 THR B N 1
ATOM 6439 C CA . THR B 1 268 ? -1.389 -19.641 1.621 1 98.56 268 THR B CA 1
ATOM 6440 C C . THR B 1 268 ? -1.897 -20.875 0.897 1 98.56 268 THR B C 1
ATOM 6442 O O . THR B 1 268 ? -1.362 -21.984 1.082 1 98.56 268 THR B O 1
ATOM 6445 N N . PHE B 1 269 ? -2.992 -20.734 0.132 1 97.94 269 PHE B N 1
ATOM 6446 C CA . PHE B 1 269 ? -3.604 -21.891 -0.504 1 97.94 269 PHE B CA 1
ATOM 6447 C C . PHE B 1 269 ? -4.207 -21.516 -1.853 1 97.94 269 PHE B C 1
ATOM 6449 O O . PHE B 1 269 ? -4.566 -20.359 -2.076 1 97.94 269 PHE B O 1
ATOM 6456 N N . GLY B 1 270 ? -4.258 -22.5 -2.738 1 96.75 270 GLY B N 1
ATOM 6457 C CA . GLY B 1 270 ? -4.828 -22.266 -4.055 1 96.75 270 GLY B CA 1
ATOM 6458 C C . GLY B 1 270 ? -6.332 -22.078 -4.027 1 96.75 270 GLY B C 1
ATOM 6459 O O . GLY B 1 270 ? -7.047 -22.812 -3.355 1 96.75 270 GLY B O 1
ATOM 6460 N N . LEU B 1 271 ? -6.793 -21.031 -4.695 1 96.75 271 LEU B N 1
ATOM 6461 C CA . LEU B 1 271 ? -8.211 -20.734 -4.801 1 96.75 271 LEU B CA 1
ATOM 6462 C C . LEU B 1 271 ? -8.625 -20.547 -6.262 1 96.75 271 LEU B C 1
ATOM 6464 O O . LEU B 1 271 ? -8.078 -19.688 -6.961 1 96.75 271 LEU B O 1
ATOM 6468 N N . PHE B 1 272 ? -9.547 -21.375 -6.699 1 94.88 272 PHE B N 1
ATOM 6469 C CA . PHE B 1 272 ? -10.086 -21.312 -8.055 1 94.88 272 PHE B CA 1
ATOM 6470 C C . PHE B 1 272 ? -11.609 -21.328 -8.023 1 94.88 272 PHE B C 1
ATOM 6472 O O . PHE B 1 272 ? -12.219 -21.922 -7.137 1 94.88 272 PHE B O 1
ATOM 6479 N N . GLN B 1 273 ? -12.172 -20.688 -8.984 1 94.94 273 GLN B N 1
ATOM 6480 C CA . GLN B 1 273 ? -13.578 -20.938 -9.281 1 94.94 273 GLN B CA 1
ATOM 6481 C C . GLN B 1 273 ? -13.758 -22.297 -9.969 1 94.94 273 GLN B C 1
ATOM 6483 O O . GLN B 1 273 ? -13.047 -22.594 -10.93 1 94.94 273 GLN B O 1
ATOM 6488 N N . ASN B 1 274 ? -14.578 -23.031 -9.414 1 91.88 274 ASN B N 1
ATOM 6489 C CA . ASN B 1 274 ? -14.867 -24.312 -10.047 1 91.88 274 ASN B CA 1
ATOM 6490 C C . ASN B 1 274 ? -16.344 -24.422 -10.438 1 91.88 274 ASN B C 1
ATOM 6492 O O . ASN B 1 274 ? -17.188 -23.734 -9.875 1 91.88 274 ASN B O 1
ATOM 6496 N N . ASP B 1 275 ? -16.594 -25.312 -11.312 1 89.69 275 ASP B N 1
ATOM 6497 C CA . ASP B 1 275 ? -17.922 -25.422 -11.906 1 89.69 275 ASP B CA 1
ATOM 6498 C C . ASP B 1 275 ? -18.922 -26.062 -10.93 1 89.69 275 ASP B C 1
ATOM 6500 O O . ASP B 1 275 ? -20.125 -25.781 -11 1 89.69 275 ASP B O 1
ATOM 6504 N N . ASN B 1 276 ? -18.453 -26.875 -10.055 1 87.81 276 ASN B N 1
ATOM 6505 C CA . ASN B 1 276 ? -19.328 -27.562 -9.109 1 87.81 276 ASN B CA 1
ATOM 6506 C C . ASN B 1 276 ? -19.891 -26.609 -8.062 1 87.81 276 ASN B C 1
ATOM 6508 O O . ASN B 1 276 ? -20.984 -26.828 -7.527 1 87.81 276 ASN B O 1
ATOM 6512 N N . ASP B 1 277 ? -19.156 -25.594 -7.781 1 91.5 277 ASP B N 1
ATOM 6513 C CA . ASP B 1 277 ? -19.547 -24.547 -6.848 1 91.5 277 ASP B CA 1
ATOM 6514 C C . ASP B 1 277 ? -19.016 -23.188 -7.305 1 91.5 277 ASP B C 1
ATOM 6516 O O . ASP B 1 277 ? -18.078 -22.656 -6.711 1 91.5 277 ASP B O 1
ATOM 6520 N N . PRO B 1 278 ? -19.672 -22.625 -8.266 1 93.5 278 PRO B N 1
ATOM 6521 C CA . PRO B 1 278 ? -19.125 -21.453 -8.969 1 93.5 278 PRO B CA 1
ATOM 6522 C C . PRO B 1 278 ? -18.969 -20.234 -8.047 1 93.5 278 PRO B C 1
ATOM 6524 O O . PRO B 1 278 ? -18.219 -19.312 -8.375 1 93.5 278 PRO B O 1
ATOM 6527 N N . ASP B 1 279 ? -19.625 -20.234 -6.887 1 93.94 279 ASP B N 1
ATOM 6528 C CA . ASP B 1 279 ? -19.562 -19.062 -6.027 1 93.94 279 ASP B CA 1
ATOM 6529 C C . ASP B 1 279 ? -18.891 -19.391 -4.695 1 93.94 279 ASP B C 1
ATOM 6531 O O . ASP B 1 279 ? -18.734 -18.516 -3.846 1 93.94 279 ASP B O 1
ATOM 6535 N N . GLY B 1 280 ? -18.5 -20.641 -4.527 1 93.56 280 GLY B N 1
ATOM 6536 C CA . GLY B 1 280 ? -17.922 -21.078 -3.266 1 93.56 280 GLY B CA 1
ATOM 6537 C C . GLY B 1 280 ? -16.688 -20.297 -2.875 1 93.56 280 GLY B C 1
ATOM 6538 O O . GLY B 1 280 ? -16.406 -20.109 -1.688 1 93.56 280 GLY B O 1
ATOM 6539 N N . TRP B 1 281 ? -15.953 -19.812 -3.891 1 95.69 281 TRP B N 1
ATOM 6540 C CA . TRP B 1 281 ? -14.719 -19.062 -3.641 1 95.69 281 TRP B CA 1
ATOM 6541 C C . TRP B 1 281 ? -15.008 -17.797 -2.842 1 95.69 281 TRP B C 1
ATOM 6543 O O . TRP B 1 281 ? -14.148 -17.328 -2.082 1 95.69 281 TRP B O 1
ATOM 6553 N N . ARG B 1 282 ? -16.172 -17.219 -2.947 1 95.81 282 ARG B N 1
ATOM 6554 C CA . ARG B 1 282 ? -16.516 -16 -2.229 1 95.81 282 ARG B CA 1
ATOM 6555 C C . ARG B 1 282 ? -16.547 -16.234 -0.722 1 95.81 282 ARG B C 1
ATOM 6557 O O . ARG B 1 282 ? -16.062 -15.406 0.054 1 95.81 282 ARG B O 1
ATOM 6564 N N . GLU B 1 283 ? -17.109 -17.312 -0.37 1 94.94 283 GLU B N 1
ATOM 6565 C CA . GLU B 1 283 ? -17.172 -17.656 1.048 1 94.94 283 GLU B CA 1
ATOM 6566 C C . GLU B 1 283 ? -15.781 -17.906 1.613 1 94.94 283 GLU B C 1
ATOM 6568 O O . GLU B 1 283 ? -15.484 -17.531 2.748 1 94.94 283 GLU B O 1
ATOM 6573 N N . LEU B 1 284 ? -14.984 -18.562 0.848 1 96.38 284 LEU B N 1
ATOM 6574 C CA . LEU B 1 284 ? -13.617 -18.828 1.283 1 96.38 284 LEU B CA 1
ATOM 6575 C C . LEU B 1 284 ? -12.852 -17.531 1.501 1 96.38 284 LEU B C 1
ATOM 6577 O O . LEU B 1 284 ? -12.133 -17.375 2.494 1 96.38 284 LEU B O 1
ATOM 6581 N N . LEU B 1 285 ? -13.016 -16.594 0.615 1 96.88 285 LEU B N 1
ATOM 6582 C CA . LEU B 1 285 ? -12.398 -15.281 0.768 1 96.88 285 LEU B CA 1
ATOM 6583 C C . LEU B 1 285 ? -12.906 -14.578 2.021 1 96.88 285 LEU B C 1
ATOM 6585 O O . LEU B 1 285 ? -12.133 -13.961 2.754 1 96.88 285 LEU B O 1
ATOM 6589 N N . GLN B 1 286 ? -14.203 -14.664 2.262 1 95.88 286 GLN B N 1
ATOM 6590 C CA . GLN B 1 286 ? -14.805 -14.047 3.439 1 95.88 286 GLN B CA 1
ATOM 6591 C C . GLN B 1 286 ? -14.203 -14.609 4.723 1 95.88 286 GLN B C 1
ATOM 6593 O O . GLN B 1 286 ? -13.859 -13.852 5.633 1 95.88 286 GLN B O 1
ATOM 6598 N N . ILE B 1 287 ? -14.078 -15.898 4.738 1 96.12 287 ILE B N 1
ATOM 6599 C CA . ILE B 1 287 ? -13.531 -16.547 5.93 1 96.12 287 ILE B CA 1
ATOM 6600 C C . ILE B 1 287 ? -12.078 -16.141 6.121 1 96.12 287 ILE B C 1
ATOM 6602 O O . ILE B 1 287 ? -11.633 -15.898 7.246 1 96.12 287 ILE B O 1
ATOM 6606 N N . ALA B 1 288 ? -11.359 -16.094 5.023 1 97.12 288 ALA B N 1
ATOM 6607 C CA . ALA B 1 288 ? -9.969 -15.648 5.105 1 97.12 288 ALA B CA 1
ATOM 6608 C C . ALA B 1 288 ? -9.875 -14.242 5.695 1 97.12 288 ALA B C 1
ATOM 6610 O O . ALA B 1 288 ? -9.008 -13.969 6.531 1 97.12 288 ALA B O 1
ATOM 6611 N N . GLU B 1 289 ? -10.703 -13.352 5.273 1 96.06 289 GLU B N 1
ATOM 6612 C CA . GLU B 1 289 ? -10.703 -11.984 5.781 1 96.06 289 GLU B CA 1
ATOM 6613 C C . GLU B 1 289 ? -11.141 -11.945 7.242 1 96.06 289 GLU B C 1
ATOM 6615 O O . GLU B 1 289 ? -10.539 -11.242 8.055 1 96.06 289 GLU B O 1
ATOM 6620 N N . ASP B 1 290 ? -12.172 -12.711 7.613 1 95.31 290 ASP B N 1
ATOM 6621 C CA . ASP B 1 290 ? -12.664 -12.773 8.984 1 95.31 290 ASP B CA 1
ATOM 6622 C C . ASP B 1 290 ? -11.578 -13.273 9.938 1 95.31 290 ASP B C 1
ATOM 6624 O O . ASP B 1 290 ? -11.539 -12.867 11.102 1 95.31 290 ASP B O 1
ATOM 6628 N N . ALA B 1 291 ? -10.727 -14.125 9.438 1 94.75 291 ALA B N 1
ATOM 6629 C CA . ALA B 1 291 ? -9.711 -14.773 10.25 1 94.75 291 ALA B CA 1
ATOM 6630 C C . ALA B 1 291 ? -8.711 -13.758 10.797 1 94.75 291 ALA B C 1
ATOM 6632 O O . ALA B 1 291 ? -8.008 -14.031 11.773 1 94.75 291 ALA B O 1
ATOM 6633 N N . VAL B 1 292 ? -8.664 -12.609 10.227 1 92.25 292 VAL B N 1
ATOM 6634 C CA . VAL B 1 292 ? -7.734 -11.555 10.633 1 92.25 292 VAL B CA 1
ATOM 6635 C C . VAL B 1 292 ? -8.008 -11.156 12.086 1 92.25 292 VAL B C 1
ATOM 6637 O O . VAL B 1 292 ? -7.07 -10.93 12.859 1 92.25 292 VAL B O 1
ATOM 6640 N N . ARG B 1 293 ? -9.227 -11.109 12.461 1 91.25 293 ARG B N 1
ATOM 6641 C CA . ARG B 1 293 ? -9.602 -10.68 13.805 1 91.25 293 ARG B CA 1
ATOM 6642 C C . ARG B 1 293 ? -9.062 -11.648 14.859 1 91.25 293 ARG B C 1
ATOM 6644 O O . ARG B 1 293 ? -8.836 -11.266 16 1 91.25 293 ARG B O 1
ATOM 6651 N N . ASP B 1 294 ? -8.789 -12.906 14.414 1 89.81 294 ASP B N 1
ATOM 6652 C CA . ASP B 1 294 ? -8.312 -13.945 15.328 1 89.81 294 ASP B CA 1
ATOM 6653 C C . ASP B 1 294 ? -6.789 -14.023 15.328 1 89.81 294 ASP B C 1
ATOM 6655 O O . ASP B 1 294 ? -6.207 -14.898 15.969 1 89.81 294 ASP B O 1
ATOM 6659 N N . GLY B 1 295 ? -6.227 -13.234 14.547 1 90.19 295 GLY B N 1
ATOM 6660 C CA . GLY B 1 295 ? -4.777 -13.234 14.461 1 90.19 295 GLY B CA 1
ATOM 6661 C C . GLY B 1 295 ? -4.246 -14.195 13.406 1 90.19 295 GLY B C 1
ATOM 6662 O O . GLY B 1 295 ? -3.037 -14.414 13.312 1 90.19 295 GLY B O 1
ATOM 6663 N N . ALA B 1 296 ? -5.145 -14.828 12.664 1 95.12 296 ALA B N 1
ATOM 6664 C CA . ALA B 1 296 ? -4.73 -15.711 11.578 1 95.12 296 ALA B CA 1
ATOM 6665 C C . ALA B 1 296 ? -4.363 -14.906 10.328 1 95.12 296 ALA B C 1
ATOM 6667 O O . ALA B 1 296 ? -4.844 -13.789 10.141 1 95.12 296 ALA B O 1
ATOM 6668 N N . ASP B 1 297 ? -3.512 -15.445 9.578 1 96.5 297 ASP B N 1
ATOM 6669 C CA . ASP B 1 297 ? -3.031 -14.828 8.344 1 96.5 297 ASP B CA 1
ATOM 6670 C C . ASP B 1 297 ? -3.18 -15.781 7.156 1 96.5 297 ASP B C 1
ATOM 6672 O O . ASP B 1 297 ? -2.248 -16.516 6.828 1 96.5 297 ASP B O 1
ATOM 6676 N N . LEU B 1 298 ? -4.371 -15.75 6.543 1 97.94 298 LEU B N 1
ATOM 6677 C CA . LEU B 1 298 ? -4.676 -16.625 5.41 1 97.94 298 LEU B CA 1
ATOM 6678 C C . LEU B 1 298 ? -4.605 -15.852 4.098 1 97.94 298 LEU B C 1
ATOM 6680 O O . LEU B 1 298 ? -5.164 -14.758 3.984 1 97.94 298 LEU B O 1
ATOM 6684 N N . HIS B 1 299 ? -3.92 -16.438 3.117 1 98.5 299 HIS B N 1
ATOM 6685 C CA . HIS B 1 299 ? -3.768 -15.789 1.817 1 98.5 299 HIS B CA 1
ATOM 6686 C C . HIS B 1 299 ? -4.117 -16.75 0.684 1 98.5 299 HIS B C 1
ATOM 6688 O O . HIS B 1 299 ? -3.271 -17.531 0.243 1 98.5 299 HIS B O 1
ATOM 6694 N N . PRO B 1 300 ? -5.34 -16.656 0.164 1 98.06 300 PRO B N 1
ATOM 6695 C CA . PRO B 1 300 ? -5.629 -17.422 -1.047 1 98.06 300 PRO B CA 1
ATOM 6696 C C . PRO B 1 300 ? -4.777 -17 -2.24 1 98.06 300 PRO B C 1
ATOM 6698 O O . PRO B 1 300 ? -4.602 -15.797 -2.475 1 98.06 300 PRO B O 1
ATOM 6701 N N . GLN B 1 301 ? -4.191 -17.938 -2.959 1 98 301 GLN B N 1
ATOM 6702 C CA . GLN B 1 301 ? -3.492 -17.688 -4.215 1 98 301 GLN B CA 1
ATOM 6703 C C . GLN B 1 301 ? -4.445 -17.781 -5.402 1 98 301 GLN B C 1
ATOM 6705 O O . GLN B 1 301 ? -5.133 -18.781 -5.582 1 98 301 GLN B O 1
ATOM 6710 N N . VAL B 1 302 ? -4.43 -16.734 -6.105 1 97.69 302 VAL B N 1
ATOM 6711 C CA . VAL B 1 302 ? -5.328 -16.625 -7.25 1 97.69 302 VAL B CA 1
ATOM 6712 C C . VAL B 1 302 ? -4.516 -16.484 -8.531 1 97.69 302 VAL B C 1
ATOM 6714 O O . VAL B 1 302 ? -3.504 -15.773 -8.562 1 97.69 302 VAL B O 1
ATOM 6717 N N . ALA B 1 303 ? -4.961 -17.203 -9.531 1 96.12 303 ALA B N 1
ATOM 6718 C CA . ALA B 1 303 ? -4.344 -17.047 -10.844 1 96.12 303 ALA B CA 1
ATOM 6719 C C . ALA B 1 303 ? -4.914 -15.844 -11.586 1 96.12 303 ALA B C 1
ATOM 6721 O O . ALA B 1 303 ? -6.098 -15.531 -11.453 1 96.12 303 ALA B O 1
ATOM 6722 N N . GLY B 1 304 ? -4.145 -15.242 -12.367 1 96.56 304 GLY B N 1
ATOM 6723 C CA . GLY B 1 304 ? -4.551 -14.039 -13.086 1 96.56 304 GLY B CA 1
ATOM 6724 C C . GLY B 1 304 ? -5.344 -14.328 -14.344 1 96.56 304 GLY B C 1
ATOM 6725 O O . GLY B 1 304 ? -5.875 -13.414 -14.969 1 96.56 304 GLY B O 1
ATOM 6726 N N . ARG B 1 305 ? -5.43 -15.523 -14.734 1 95.75 305 ARG B N 1
ATOM 6727 C CA . ARG B 1 305 ? -6.258 -16 -15.836 1 95.75 305 ARG B CA 1
ATOM 6728 C C . ARG B 1 305 ? -6.73 -17.438 -15.586 1 95.75 305 ARG B C 1
ATOM 6730 O O . ARG B 1 305 ? -6.336 -18.062 -14.594 1 95.75 305 ARG B O 1
ATOM 6737 N N . PRO B 1 306 ? -7.617 -17.938 -16.391 1 95.69 306 PRO B N 1
ATOM 6738 C CA . PRO B 1 306 ? -8.133 -19.281 -16.125 1 95.69 306 PRO B CA 1
ATOM 6739 C C . PRO B 1 306 ? -7.051 -20.359 -16.219 1 95.69 306 PRO B C 1
ATOM 6741 O O . PRO B 1 306 ? -6.16 -20.266 -17.078 1 95.69 306 PRO B O 1
ATOM 6744 N N . PHE B 1 307 ? -7.207 -21.25 -15.281 1 93.62 307 PHE B N 1
ATOM 6745 C CA . PHE B 1 307 ? -6.441 -22.484 -15.453 1 93.62 307 PHE B CA 1
ATOM 6746 C C . PHE B 1 307 ? -7.004 -23.328 -16.594 1 93.62 307 PHE B C 1
ATOM 6748 O O . PHE B 1 307 ? -8.164 -23.75 -16.547 1 93.62 307 PHE B O 1
ATOM 6755 N N . GLY B 1 308 ? -6.191 -23.406 -17.656 1 92.81 308 GLY B N 1
ATOM 6756 C CA . GLY B 1 308 ? -6.707 -24.094 -18.828 1 92.81 308 GLY B CA 1
ATOM 6757 C C . GLY B 1 308 ? -5.625 -24.812 -19.625 1 92.81 308 GLY B C 1
ATOM 6758 O O . GLY B 1 308 ? -4.434 -24.625 -19.375 1 92.81 308 GLY B O 1
ATOM 6759 N N . VAL B 1 309 ? -6.094 -25.578 -20.547 1 93.88 309 VAL B N 1
ATOM 6760 C CA . VAL B 1 309 ? -5.176 -26.344 -21.375 1 93.88 309 VAL B CA 1
ATOM 6761 C C . VAL B 1 309 ? -5.125 -25.75 -22.781 1 93.88 309 VAL B C 1
ATOM 6763 O O . VAL B 1 309 ? -6.07 -25.078 -23.203 1 93.88 309 VAL B O 1
ATOM 6766 N N . VAL B 1 310 ? -4.027 -25.906 -23.375 1 95.25 310 VAL B N 1
ATOM 6767 C CA . VAL B 1 310 ? -3.842 -25.531 -24.781 1 95.25 310 VAL B CA 1
ATOM 6768 C C . VAL B 1 310 ? -3.719 -26.797 -25.625 1 95.25 310 VAL B C 1
ATOM 6770 O O . VAL B 1 310 ? -2.773 -27.578 -25.469 1 95.25 310 VAL B O 1
ATOM 6773 N N . ILE B 1 311 ? -4.656 -26.891 -26.453 1 94 311 ILE B N 1
ATOM 6774 C CA . ILE B 1 311 ? -4.781 -28.078 -27.297 1 94 311 ILE B CA 1
ATOM 6775 C C . ILE B 1 311 ? -4.137 -27.797 -28.656 1 94 311 ILE B C 1
ATOM 6777 O O . ILE B 1 311 ? -4.305 -26.719 -29.219 1 94 311 ILE B O 1
ATOM 6781 N N . SER B 1 312 ? -3.406 -28.75 -29.156 1 94.56 312 SER B N 1
ATOM 6782 C CA . SER B 1 312 ? -2.758 -28.703 -30.469 1 94.56 312 SER B CA 1
ATOM 6783 C C . SER B 1 312 ? -2.455 -30.109 -30.984 1 94.56 312 SER B C 1
ATOM 6785 O O . SER B 1 312 ? -2.682 -31.094 -30.281 1 94.56 312 SER B O 1
ATOM 6787 N N . LEU B 1 313 ? -1.934 -30.172 -32.188 1 94.38 313 LEU B N 1
ATOM 6788 C CA . LEU B 1 313 ? -1.565 -31.469 -32.719 1 94.38 313 LEU B CA 1
ATOM 6789 C C . LEU B 1 313 ? -0.422 -32.094 -31.938 1 94.38 313 LEU B C 1
ATOM 6791 O O . LEU B 1 313 ? -0.312 -33.312 -31.859 1 94.38 313 LEU B O 1
ATOM 6795 N N . ASP B 1 314 ? 0.315 -31.25 -31.312 1 92.25 314 ASP B N 1
ATOM 6796 C CA . ASP B 1 314 ? 1.513 -31.75 -30.625 1 92.25 314 ASP B CA 1
ATOM 6797 C C . ASP B 1 314 ? 1.242 -32 -29.156 1 92.25 314 ASP B C 1
ATOM 6799 O O . ASP B 1 314 ? 1.929 -32.812 -28.516 1 92.25 314 ASP B O 1
ATOM 6803 N N . SER B 1 315 ? 0.326 -31.328 -28.547 1 90.69 315 SER B N 1
ATOM 6804 C CA . SER B 1 315 ? 0.005 -31.531 -27.141 1 90.69 315 SER B CA 1
ATOM 6805 C C . SER B 1 315 ? -1.02 -32.656 -26.969 1 90.69 315 SER B C 1
ATOM 6807 O O . SER B 1 315 ? -0.656 -33.781 -26.688 1 90.69 315 SER B O 1
ATOM 6809 N N . THR B 1 316 ? -2.242 -32.344 -27.219 1 89.38 316 THR B N 1
ATOM 6810 C CA . THR B 1 316 ? -3.34 -33.281 -27.266 1 89.38 316 THR B CA 1
ATOM 6811 C C . THR B 1 316 ? -4.496 -32.75 -28.109 1 89.38 316 THR B C 1
ATOM 6813 O O . THR B 1 316 ? -4.539 -31.562 -28.422 1 89.38 316 THR B O 1
ATOM 6816 N N . HIS B 1 317 ? -5.301 -33.719 -28.578 1 91.44 317 HIS B N 1
ATOM 6817 C CA . HIS B 1 317 ? -6.461 -33.312 -29.359 1 91.44 317 HIS B CA 1
ATOM 6818 C C . HIS B 1 317 ? -7.488 -34.438 -29.453 1 91.44 317 HIS B C 1
ATOM 6820 O O . HIS B 1 317 ? -7.18 -35.594 -29.156 1 91.44 317 HIS B O 1
ATOM 6826 N N . PRO B 1 318 ? -8.711 -34.125 -29.859 1 90.5 318 PRO B N 1
ATOM 6827 C CA . PRO B 1 318 ? -9.805 -35.094 -29.797 1 90.5 318 PRO B CA 1
ATOM 6828 C C . PRO B 1 318 ? -9.586 -36.281 -30.703 1 90.5 318 PRO B C 1
ATOM 6830 O O . PRO B 1 318 ? -10.234 -37.344 -30.531 1 90.5 318 PRO B O 1
ATOM 6833 N N . PHE B 1 319 ? -8.68 -36.25 -31.641 1 92.06 319 PHE B N 1
ATOM 6834 C CA . PHE B 1 319 ? -8.555 -37.281 -32.656 1 92.06 319 PHE B CA 1
ATOM 6835 C C . PHE B 1 319 ? -7.359 -38.188 -32.375 1 92.06 319 PHE B C 1
ATOM 6837 O O . PHE B 1 319 ? -7.117 -39.156 -33.094 1 92.06 319 PHE B O 1
ATOM 6844 N N . HIS B 1 320 ? -6.652 -37.938 -31.359 1 90.31 320 HIS B N 1
ATOM 6845 C CA . HIS B 1 320 ? -5.359 -38.562 -31.125 1 90.31 320 HIS B CA 1
ATOM 6846 C C . HIS B 1 320 ? -5.52 -40.062 -30.891 1 90.31 320 HIS B C 1
ATOM 6848 O O . HIS B 1 320 ? -4.574 -40.844 -31.094 1 90.31 320 HIS B O 1
ATOM 6854 N N . LYS B 1 321 ? -6.773 -40.5 -30.547 1 89.75 321 LYS B N 1
ATOM 6855 C CA . LYS B 1 321 ? -6.992 -41.938 -30.281 1 89.75 321 LYS B CA 1
ATOM 6856 C C . LYS B 1 321 ? -7.734 -42.594 -31.438 1 89.75 321 LYS B C 1
ATOM 6858 O O . LYS B 1 321 ? -8.148 -43.75 -31.328 1 89.75 321 LYS B O 1
ATOM 6863 N N . ARG B 1 322 ? -7.941 -41.875 -32.438 1 93.06 322 ARG B N 1
ATOM 6864 C CA . ARG B 1 322 ? -8.586 -42.438 -33.625 1 93.06 322 ARG B CA 1
ATOM 6865 C C . ARG B 1 322 ? -7.594 -43.25 -34.438 1 93.06 322 ARG B C 1
ATOM 6867 O O . ARG B 1 322 ? -6.469 -42.812 -34.688 1 93.06 322 ARG B O 1
ATOM 6874 N N . PRO B 1 323 ? -7.953 -44.406 -34.875 1 94.44 323 PRO B N 1
ATOM 6875 C CA . PRO B 1 323 ? -7.027 -45.344 -35.531 1 94.44 323 PRO B CA 1
ATOM 6876 C C . PRO B 1 323 ? -6.309 -44.719 -36.719 1 94.44 323 PRO B C 1
ATOM 6878 O O . PRO B 1 323 ? -5.09 -44.875 -36.875 1 94.44 323 PRO B O 1
ATOM 6881 N N . SER B 1 324 ? -7.035 -44.062 -37.594 1 96.88 324 SER B N 1
ATOM 6882 C CA . SER B 1 324 ? -6.418 -43.5 -38.781 1 96.88 324 SER B CA 1
ATOM 6883 C C . SER B 1 324 ? -5.449 -42.375 -38.438 1 96.88 324 SER B C 1
ATOM 6885 O O . SER B 1 324 ? -4.438 -42.188 -39.094 1 96.88 324 SER B O 1
ATOM 6887 N N . TYR B 1 325 ? -5.758 -41.656 -37.406 1 96 325 TYR B N 1
ATOM 6888 C CA . TYR B 1 325 ? -4.828 -40.625 -37 1 96 325 TYR B CA 1
ATOM 6889 C C . TYR B 1 325 ? -3.559 -41.25 -36.406 1 96 325 TYR B C 1
ATOM 6891 O O . TYR B 1 325 ? -2.457 -40.719 -36.625 1 96 325 TYR B O 1
ATOM 6899 N N . LYS B 1 326 ? -3.732 -42.25 -35.594 1 94.75 326 LYS B N 1
ATOM 6900 C CA . LYS B 1 326 ? -2.596 -42.906 -34.969 1 94.75 326 LYS B CA 1
ATOM 6901 C C . LYS B 1 326 ? -1.547 -43.312 -36 1 94.75 326 LYS B C 1
ATOM 6903 O O . LYS B 1 326 ? -0.349 -43.312 -35.719 1 94.75 326 LYS B O 1
ATOM 6908 N N . ARG B 1 327 ? -2 -43.562 -37.219 1 95.69 327 ARG B N 1
ATOM 6909 C CA . ARG B 1 327 ? -1.101 -44 -38.281 1 95.69 327 ARG B CA 1
ATOM 6910 C C . ARG B 1 327 ? -0.186 -42.844 -38.719 1 95.69 327 ARG B C 1
ATOM 6912 O O . ARG B 1 327 ? 0.9 -43.094 -39.25 1 95.69 327 ARG B O 1
ATOM 6919 N N . ILE B 1 328 ? -0.64 -41.656 -38.469 1 96.38 328 ILE B N 1
ATOM 6920 C CA . ILE B 1 328 ? 0.168 -40.531 -38.906 1 96.38 328 ILE B CA 1
ATOM 6921 C C . ILE B 1 328 ? 0.716 -39.781 -37.688 1 96.38 328 ILE B C 1
ATOM 6923 O O . ILE B 1 328 ? 1.414 -38.781 -37.844 1 96.38 328 ILE B O 1
ATOM 6927 N N . ALA B 1 329 ? 0.5 -40.219 -36.5 1 94.44 329 ALA B N 1
ATOM 6928 C CA . ALA B 1 329 ? 0.821 -39.531 -35.25 1 94.44 329 ALA B CA 1
ATOM 6929 C C . ALA B 1 329 ? 2.33 -39.344 -35.094 1 94.44 329 ALA B C 1
ATOM 6931 O O . ALA B 1 329 ? 2.791 -38.438 -34.438 1 94.44 329 ALA B O 1
ATOM 6932 N N . HIS B 1 330 ? 3.127 -40.188 -35.75 1 92.88 330 HIS B N 1
ATOM 6933 C CA . HIS B 1 330 ? 4.578 -40.188 -35.594 1 92.88 330 HIS B CA 1
ATOM 6934 C C . HIS B 1 330 ? 5.207 -39.094 -36.469 1 92.88 330 HIS B C 1
ATOM 6936 O O . HIS B 1 330 ? 6.379 -38.75 -36.281 1 92.88 330 HIS B O 1
ATOM 6942 N N . LEU B 1 331 ? 4.445 -38.531 -37.406 1 94.19 331 LEU B N 1
ATOM 6943 C CA . LEU B 1 331 ? 4.977 -37.5 -38.312 1 94.19 331 LEU B CA 1
ATOM 6944 C C . LEU B 1 331 ? 5.105 -36.156 -37.594 1 94.19 331 LEU B C 1
ATOM 6946 O O . LEU B 1 331 ? 4.352 -35.875 -36.656 1 94.19 331 LEU B O 1
ATOM 6950 N N . PRO B 1 332 ? 6.109 -35.375 -38.062 1 90.56 332 PRO B N 1
ATOM 6951 C CA . PRO B 1 332 ? 6.152 -34 -37.562 1 90.56 332 PRO B CA 1
ATOM 6952 C C . PRO B 1 332 ? 4.883 -33.219 -37.875 1 90.56 332 PRO B C 1
ATOM 6954 O O . PRO B 1 332 ? 4.195 -33.5 -38.844 1 90.56 332 PRO B O 1
ATOM 6957 N N . ALA B 1 333 ? 4.645 -32.25 -37.125 1 89.06 333 ALA B N 1
ATOM 6958 C CA . ALA B 1 333 ? 3.383 -31.516 -37.125 1 89.06 333 ALA B CA 1
ATOM 6959 C C . ALA B 1 333 ? 3.088 -30.984 -38.531 1 89.06 333 ALA B C 1
ATOM 6961 O O . ALA B 1 333 ? 1.959 -31.094 -39.031 1 89.06 333 ALA B O 1
ATOM 6962 N N . PRO B 1 334 ? 4.039 -30.422 -39.281 1 90 334 PRO B N 1
ATOM 6963 C CA . PRO B 1 334 ? 3.723 -29.938 -40.625 1 90 334 PRO B CA 1
ATOM 6964 C C . PRO B 1 334 ? 3.26 -31.047 -41.562 1 90 334 PRO B C 1
ATOM 6966 O O . PRO B 1 334 ? 2.357 -30.844 -42.375 1 90 334 PRO B O 1
ATOM 6969 N N . GLU B 1 335 ? 3.826 -32.219 -41.406 1 94.81 335 GLU B N 1
ATOM 6970 C CA . GLU B 1 335 ? 3.449 -33.344 -42.219 1 94.81 335 GLU B CA 1
ATOM 6971 C C . GLU B 1 335 ? 2.092 -33.906 -41.812 1 94.81 335 GLU B C 1
ATOM 6973 O O . GLU B 1 335 ? 1.31 -34.344 -42.656 1 94.81 335 GLU B O 1
ATOM 6978 N N . ARG B 1 336 ? 1.874 -33.938 -40.5 1 96.12 336 ARG B N 1
ATOM 6979 C CA . ARG B 1 336 ? 0.559 -34.344 -40.031 1 96.12 336 ARG B CA 1
ATOM 6980 C C . ARG B 1 336 ? -0.538 -33.438 -40.562 1 96.12 336 ARG B C 1
ATOM 6982 O O . ARG B 1 336 ? -1.579 -33.906 -41.031 1 96.12 336 ARG B O 1
ATOM 6989 N N . ARG B 1 337 ? -0.293 -32.188 -40.594 1 95.56 337 ARG B N 1
ATOM 6990 C CA . ARG B 1 337 ? -1.257 -31.219 -41.125 1 95.56 337 ARG B CA 1
ATOM 6991 C C . ARG B 1 337 ? -1.536 -31.469 -42.594 1 95.56 337 ARG B C 1
ATOM 6993 O O . ARG B 1 337 ? -2.691 -31.438 -43.031 1 95.56 337 ARG B O 1
ATOM 7000 N N . ALA B 1 338 ? -0.525 -31.703 -43.312 1 95.81 338 ALA B N 1
ATOM 7001 C CA . ALA B 1 338 ? -0.669 -31.984 -44.75 1 95.81 338 ALA B CA 1
ATOM 7002 C C . ALA B 1 338 ? -1.484 -33.25 -44.969 1 95.81 338 ALA B C 1
ATOM 7004 O O . ALA B 1 338 ? -2.367 -33.281 -45.844 1 95.81 338 ALA B O 1
ATOM 7005 N N . ALA B 1 339 ? -1.141 -34.281 -44.25 1 97.31 339 ALA B N 1
ATOM 7006 C CA . ALA B 1 339 ? -1.861 -35.531 -44.375 1 97.31 339 ALA B CA 1
ATOM 7007 C C . ALA B 1 339 ? -3.336 -35.375 -44 1 97.31 339 ALA B C 1
ATOM 7009 O O . ALA B 1 339 ? -4.211 -35.906 -44.688 1 97.31 339 ALA B O 1
ATOM 7010 N N . MET B 1 340 ? -3.588 -34.625 -43 1 97.62 340 MET B N 1
ATOM 7011 C CA . MET B 1 340 ? -4.941 -34.438 -42.469 1 97.62 340 MET B CA 1
ATOM 7012 C C . MET B 1 340 ? -5.801 -33.656 -43.469 1 97.62 340 MET B C 1
ATOM 7014 O O . MET B 1 340 ? -7.031 -33.719 -43.406 1 97.62 340 MET B O 1
ATOM 7018 N N . ARG B 1 341 ? -5.211 -33 -44.375 1 96.56 341 ARG B N 1
ATOM 7019 C CA . ARG B 1 341 ? -5.961 -32.219 -45.344 1 96.56 341 ARG B CA 1
ATOM 7020 C C . ARG B 1 341 ? -6.457 -33.125 -46.5 1 96.56 341 ARG B C 1
ATOM 7022 O O . ARG B 1 341 ? -7.297 -32.688 -47.281 1 96.56 341 ARG B O 1
ATOM 7029 N N . ASP B 1 342 ? -6.039 -34.344 -46.5 1 96.81 342 ASP B N 1
ATOM 7030 C CA . ASP B 1 342 ? -6.594 -35.312 -47.438 1 96.81 342 ASP B CA 1
ATOM 7031 C C . ASP B 1 342 ? -8.055 -35.625 -47.125 1 96.81 342 ASP B C 1
ATOM 7033 O O . ASP B 1 342 ? -8.359 -36.125 -46.031 1 96.81 342 ASP B O 1
ATOM 7037 N N . PRO B 1 343 ? -8.938 -35.438 -48.125 1 96.88 343 PRO B N 1
ATOM 7038 C CA . PRO B 1 343 ? -10.367 -35.625 -47.844 1 96.88 343 PRO B CA 1
ATOM 7039 C C . PRO B 1 343 ? -10.711 -37.062 -47.406 1 96.88 343 PRO B C 1
ATOM 7041 O O . PRO B 1 343 ? -11.586 -37.25 -46.562 1 96.88 343 PRO B O 1
ATOM 7044 N N . ALA B 1 344 ? -10.055 -38 -47.969 1 97.25 344 ALA B N 1
ATOM 7045 C CA . ALA B 1 344 ? -10.336 -39.375 -47.594 1 97.25 344 ALA B CA 1
ATOM 7046 C C . ALA B 1 344 ? -9.93 -39.656 -46.156 1 97.25 344 ALA B C 1
ATOM 7048 O O . ALA B 1 344 ? -10.664 -40.312 -45.406 1 97.25 344 ALA B O 1
ATOM 7049 N N . LEU B 1 345 ? -8.781 -39.219 -45.812 1 97.44 345 LEU B N 1
ATOM 7050 C CA . LEU B 1 345 ? -8.328 -39.406 -44.438 1 97.44 345 LEU B CA 1
ATOM 7051 C C . LEU B 1 345 ? -9.211 -38.625 -43.469 1 97.44 345 LEU B C 1
ATOM 7053 O O . LEU B 1 345 ? -9.523 -39.125 -42.375 1 97.44 345 LEU B O 1
ATOM 7057 N N . ARG B 1 346 ? -9.531 -37.406 -43.781 1 97.38 346 ARG B N 1
ATOM 7058 C CA . ARG B 1 346 ? -10.438 -36.594 -42.969 1 97.38 346 ARG B CA 1
ATOM 7059 C C . ARG B 1 346 ? -11.727 -37.344 -42.688 1 97.38 346 ARG B C 1
ATOM 7061 O O . ARG B 1 346 ? -12.164 -37.406 -41.531 1 97.38 346 ARG B O 1
ATOM 7068 N N . GLU B 1 347 ? -12.336 -37.844 -43.719 1 97.25 347 GLU B N 1
ATOM 7069 C CA . GLU B 1 347 ? -13.594 -38.594 -43.562 1 97.25 347 GLU B CA 1
ATOM 7070 C C . GLU B 1 347 ? -13.422 -39.812 -42.656 1 97.25 347 GLU B C 1
ATOM 7072 O O . GLU B 1 347 ? -14.281 -40.094 -41.812 1 97.25 347 GLU B O 1
ATOM 7077 N N . ARG B 1 348 ? -12.352 -40.438 -42.844 1 97.06 348 ARG B N 1
ATOM 7078 C CA . ARG B 1 348 ? -12.086 -41.625 -42.062 1 97.06 348 ARG B CA 1
ATOM 7079 C C . ARG B 1 348 ? -11.922 -41.281 -40.562 1 97.06 348 ARG B C 1
ATOM 7081 O O . ARG B 1 348 ? -12.555 -41.875 -39.719 1 97.06 348 ARG B O 1
ATOM 7088 N N . ILE B 1 349 ? -11.07 -40.312 -40.281 1 96.62 349 ILE B N 1
ATOM 7089 C CA . ILE B 1 349 ? -10.773 -39.938 -38.906 1 96.62 349 ILE B CA 1
ATOM 7090 C C . ILE B 1 349 ? -12.047 -39.438 -38.219 1 96.62 349 ILE B C 1
ATOM 7092 O O . ILE B 1 349 ? -12.359 -39.844 -37.125 1 96.62 349 ILE B O 1
ATOM 7096 N N . LEU B 1 350 ? -12.805 -38.594 -38.875 1 95.44 350 LEU B N 1
ATOM 7097 C CA . LEU B 1 350 ? -14.016 -38.031 -38.312 1 95.44 350 LEU B CA 1
ATOM 7098 C C . LEU B 1 350 ? -15.086 -39.094 -38.094 1 95.44 350 LEU B C 1
ATOM 7100 O O . LEU B 1 350 ? -15.953 -38.969 -37.25 1 95.44 350 LEU B O 1
ATOM 7104 N N . GLY B 1 351 ? -15.008 -40.094 -38.906 1 94.12 351 GLY B N 1
ATOM 7105 C CA . GLY B 1 351 ? -16 -41.156 -38.812 1 94.12 351 GLY B CA 1
ATOM 7106 C C . GLY B 1 351 ? -15.656 -42.25 -37.812 1 94.12 351 GLY B C 1
ATOM 7107 O O . GLY B 1 351 ? -16.516 -43.031 -37.438 1 94.12 351 GLY B O 1
ATOM 7108 N N . GLU B 1 352 ? -14.438 -42.281 -37.344 1 93.44 352 GLU B N 1
ATOM 7109 C CA . GLU B 1 352 ? -13.953 -43.312 -36.438 1 93.44 352 GLU B CA 1
ATOM 7110 C C . GLU B 1 352 ? -14.273 -42.969 -35 1 93.44 352 GLU B C 1
ATOM 7112 O O . GLU B 1 352 ? -14.398 -41.812 -34.656 1 93.44 352 GLU B O 1
ATOM 7117 N N . LEU B 1 353 ? -14.391 -44 -34.188 1 87.31 353 LEU B N 1
ATOM 7118 C CA . LEU B 1 353 ? -14.5 -43.844 -32.75 1 87.31 353 LEU B CA 1
ATOM 7119 C C . LEU B 1 353 ? -13.125 -43.938 -32.094 1 87.31 353 LEU B C 1
ATOM 7121 O O . LEU B 1 353 ? -12.25 -44.656 -32.562 1 87.31 353 LEU B O 1
ATOM 7125 N N . PRO B 1 354 ? -12.922 -43.125 -31.047 1 86.19 354 PRO B N 1
ATOM 7126 C CA . PRO B 1 354 ? -11.633 -43.219 -30.359 1 86.19 354 PRO B CA 1
ATOM 7127 C C . PRO B 1 354 ? -11.391 -44.562 -29.703 1 86.19 354 PRO B C 1
ATOM 7129 O O . PRO B 1 354 ? -12.32 -45.188 -29.172 1 86.19 354 PRO B O 1
ATOM 7132 N N . GLU B 1 355 ? -10.234 -45.031 -29.781 1 82.44 355 GLU B N 1
ATOM 7133 C CA . GLU B 1 355 ? -9.836 -46.219 -29.078 1 82.44 355 GLU B CA 1
ATOM 7134 C C . GLU B 1 355 ? -9.672 -45.969 -27.594 1 82.44 355 GLU B C 1
ATOM 7136 O O . GLU B 1 355 ? -9.125 -44.938 -27.188 1 82.44 355 GLU B O 1
ATOM 7141 N N . ASN B 1 356 ? -10.156 -46.812 -26.672 1 69.19 356 ASN B N 1
ATOM 7142 C CA . ASN B 1 356 ? -10.016 -46.75 -25.219 1 69.19 356 ASN B CA 1
ATOM 7143 C C . ASN B 1 356 ? -10.414 -45.406 -24.672 1 69.19 356 ASN B C 1
ATOM 7145 O O . ASN B 1 356 ? -9.695 -44.812 -23.859 1 69.19 356 ASN B O 1
ATOM 7149 N N . ALA B 1 357 ? -11.508 -45 -25.266 1 60.47 357 ALA B N 1
ATOM 7150 C CA . ALA B 1 357 ? -12 -43.688 -24.844 1 60.47 357 ALA B CA 1
ATOM 7151 C C . ALA B 1 357 ? -12.258 -43.656 -23.328 1 60.47 357 ALA B C 1
ATOM 7153 O O . ALA B 1 357 ? -12.867 -44.562 -22.781 1 60.47 357 ALA B O 1
ATOM 7154 N N . ASP B 1 358 ? -11.32 -42.938 -22.641 1 55.34 358 ASP B N 1
ATOM 7155 C CA . ASP B 1 358 ? -11.633 -42.656 -21.25 1 55.34 358 ASP B CA 1
ATOM 7156 C C . ASP B 1 358 ? -12.664 -41.531 -21.125 1 55.34 358 ASP B C 1
ATOM 7158 O O . ASP B 1 358 ? -12.383 -40.375 -21.453 1 55.34 358 ASP B O 1
ATOM 7162 N N . PRO B 1 359 ? -13.969 -41.969 -20.953 1 45.12 359 PRO B N 1
ATOM 7163 C CA . PRO B 1 359 ? -15.047 -40.969 -20.906 1 45.12 359 PRO B CA 1
ATOM 7164 C C . PRO B 1 359 ? -14.789 -39.875 -19.875 1 45.12 359 PRO B C 1
ATOM 7166 O O . PRO B 1 359 ? -15.43 -38.812 -19.906 1 45.12 359 PRO B O 1
ATOM 7169 N N . ARG B 1 360 ? -13.945 -40.156 -18.891 1 46.5 360 ARG B N 1
ATOM 7170 C CA . ARG B 1 360 ? -13.703 -39.25 -17.766 1 46.5 360 ARG B CA 1
ATOM 7171 C C . ARG B 1 360 ? -12.586 -38.25 -18.078 1 46.5 360 ARG B C 1
ATOM 7173 O O . ARG B 1 360 ? -12.109 -37.562 -17.188 1 46.5 360 ARG B O 1
ATOM 7180 N N . SER B 1 361 ? -12.352 -38.5 -19.453 1 54.12 361 SER B N 1
ATOM 7181 C CA . SER B 1 361 ? -11.281 -37.531 -19.766 1 54.12 361 SER B CA 1
ATOM 7182 C C . SER B 1 361 ? -11.773 -36.094 -19.672 1 54.12 361 SER B C 1
ATOM 7184 O O . SER B 1 361 ? -12.742 -35.719 -20.328 1 54.12 361 SER B O 1
ATOM 7186 N N . ALA B 1 362 ? -11.516 -35.406 -18.562 1 53.91 362 ALA B N 1
ATOM 7187 C CA . ALA B 1 362 ? -11.875 -34.031 -18.266 1 53.91 362 ALA B CA 1
ATOM 7188 C C . ALA B 1 362 ? -11.477 -33.094 -19.406 1 53.91 362 ALA B C 1
ATOM 7190 O O . ALA B 1 362 ? -12.031 -32 -19.547 1 53.91 362 ALA B O 1
ATOM 7191 N N . LEU B 1 363 ? -10.719 -33.625 -20.344 1 57.41 363 LEU B N 1
ATOM 7192 C CA . LEU B 1 363 ? -10.203 -32.688 -21.344 1 57.41 363 LEU B CA 1
ATOM 7193 C C . LEU B 1 363 ? -11.133 -32.625 -22.547 1 57.41 363 LEU B C 1
ATOM 7195 O O . LEU B 1 363 ? -11.25 -31.562 -23.188 1 57.41 363 LEU B O 1
ATOM 7199 N N . PHE B 1 364 ? -11.773 -33.75 -22.844 1 55.5 364 PHE B N 1
ATOM 7200 C CA . PHE B 1 364 ? -12.617 -33.719 -24.031 1 55.5 364 PHE B CA 1
ATOM 7201 C C . PHE B 1 364 ? -13.992 -34.312 -23.734 1 55.5 364 PHE B C 1
ATOM 7203 O O . PHE B 1 364 ? -14.32 -35.406 -24.203 1 55.5 364 PHE B O 1
ATOM 7210 N N . PRO B 1 365 ? -14.75 -33.438 -22.797 1 58.16 365 PRO B N 1
ATOM 7211 C CA . PRO B 1 365 ? -16.094 -33.938 -22.5 1 58.16 365 PRO B CA 1
ATOM 7212 C C . PRO B 1 365 ? -17.031 -33.906 -23.703 1 58.16 365 PRO B C 1
ATOM 7214 O O . PRO B 1 365 ? -16.641 -33.406 -24.766 1 58.16 365 PRO B O 1
ATOM 7217 N N . ARG B 1 366 ? -18.172 -34.438 -23.469 1 64.38 366 ARG B N 1
ATOM 7218 C CA . ARG B 1 366 ? -19.203 -34.375 -24.5 1 64.38 366 ARG B CA 1
ATOM 7219 C C . ARG B 1 366 ? -19.562 -32.906 -24.828 1 64.38 366 ARG B C 1
ATOM 7221 O O . ARG B 1 366 ? -20.156 -32.219 -24 1 64.38 366 ARG B O 1
ATOM 7228 N N . GLY B 1 367 ? -18.906 -32.344 -25.859 1 78.5 367 GLY B N 1
ATOM 7229 C CA . GLY B 1 367 ? -19.156 -31.016 -26.391 1 78.5 367 GLY B CA 1
ATOM 7230 C C . GLY B 1 367 ? -17.938 -30.109 -26.344 1 78.5 367 GLY B C 1
ATOM 7231 O O . GLY B 1 367 ? -16.938 -30.438 -25.703 1 78.5 367 GLY B O 1
ATOM 7232 N N . TYR B 1 368 ? -18.016 -29.094 -27.125 1 94.12 368 TYR B N 1
ATOM 7233 C CA . TYR B 1 368 ? -16.875 -28.203 -27.328 1 94.12 368 TYR B CA 1
ATOM 7234 C C . TYR B 1 368 ? -17.234 -26.766 -27.016 1 94.12 368 TYR B C 1
ATOM 7236 O O . TYR B 1 368 ? -16.766 -25.844 -27.688 1 94.12 368 TYR B O 1
ATOM 7244 N N . ALA B 1 369 ? -18.156 -26.609 -25.938 1 94.19 369 ALA B N 1
ATOM 7245 C CA . ALA B 1 369 ? -18.641 -25.297 -25.547 1 94.19 369 ALA B CA 1
ATOM 7246 C C . ALA B 1 369 ? -17.547 -24.484 -24.859 1 94.19 369 ALA B C 1
ATOM 7248 O O . ALA B 1 369 ? -17.656 -23.266 -24.719 1 94.19 369 ALA B O 1
ATOM 7249 N N . ARG B 1 370 ? -16.406 -25.141 -24.484 1 94.81 370 ARG B N 1
ATOM 7250 C CA . ARG B 1 370 ? -15.305 -24.453 -23.812 1 94.81 370 ARG B CA 1
ATOM 7251 C C . ARG B 1 370 ? -14 -24.625 -24.578 1 94.81 370 ARG B C 1
ATOM 7253 O O . ARG B 1 370 ? -12.914 -24.578 -23.984 1 94.81 370 ARG B O 1
ATOM 7260 N N . HIS B 1 371 ? -14.133 -24.938 -25.781 1 96.31 371 HIS B N 1
ATOM 7261 C CA . HIS B 1 371 ? -12.977 -24.984 -26.672 1 96.31 371 HIS B CA 1
ATOM 7262 C C . HIS B 1 371 ? -12.953 -23.766 -27.609 1 96.31 371 HIS B C 1
ATOM 7264 O O . HIS B 1 371 ? -13.852 -23.609 -28.438 1 96.31 371 HIS B O 1
ATOM 7270 N N . PHE B 1 372 ? -11.898 -23 -27.484 1 97.5 372 PHE B N 1
ATOM 7271 C CA . PHE B 1 372 ? -11.844 -21.719 -28.188 1 97.5 372 PHE B CA 1
ATOM 7272 C C . PHE B 1 372 ? -10.617 -21.656 -29.094 1 97.5 372 PHE B C 1
ATOM 7274 O O . PHE B 1 372 ? -9.492 -21.891 -28.656 1 97.5 372 PHE B O 1
ATOM 7281 N N . PRO B 1 373 ? -10.836 -21.391 -30.406 1 97.12 373 PRO B N 1
ATOM 7282 C CA . PRO B 1 373 ? -9.656 -21.156 -31.25 1 97.12 373 PRO B CA 1
ATOM 7283 C C . PRO B 1 373 ? -8.844 -19.938 -30.812 1 97.12 373 PRO B C 1
ATOM 7285 O O . PRO B 1 373 ? -9.406 -18.875 -30.531 1 97.12 373 PRO B O 1
ATOM 7288 N N . MET B 1 374 ? -7.582 -20.172 -30.656 1 96.06 374 MET B N 1
ATOM 7289 C CA . MET B 1 374 ? -6.711 -19.062 -30.297 1 96.06 374 MET B CA 1
ATOM 7290 C C . MET B 1 374 ? -6.219 -18.328 -31.547 1 96.06 374 MET B C 1
ATOM 7292 O O . MET B 1 374 ? -5.965 -18.953 -32.562 1 96.06 374 MET B O 1
ATOM 7296 N N . ASP B 1 375 ? -6.078 -17.047 -31.406 1 91.12 375 ASP B N 1
ATOM 7297 C CA . ASP B 1 375 ? -5.527 -16.25 -32.5 1 91.12 375 ASP B CA 1
ATOM 7298 C C . ASP B 1 375 ? -4.016 -16.422 -32.594 1 91.12 375 ASP B C 1
ATOM 7300 O O . ASP B 1 375 ? -3.344 -16.641 -31.594 1 91.12 375 ASP B O 1
ATOM 7304 N N . ALA B 1 376 ? -3.52 -16.281 -33.781 1 85.94 376 ALA B N 1
ATOM 7305 C CA . ALA B 1 376 ? -2.084 -16.391 -34.031 1 85.94 376 ALA B CA 1
ATOM 7306 C C . ALA B 1 376 ? -1.328 -15.211 -33.406 1 85.94 376 ALA B C 1
ATOM 7308 O O . ALA B 1 376 ? -0.16 -15.344 -33.031 1 85.94 376 ALA B O 1
ATOM 7309 N N . THR B 1 377 ? -2.037 -14.172 -33.438 1 84.62 377 THR B N 1
ATOM 7310 C CA . THR B 1 377 ? -1.463 -12.977 -32.812 1 84.62 377 THR B CA 1
ATOM 7311 C C . THR B 1 377 ? -2.369 -12.453 -31.719 1 84.62 377 THR B C 1
ATOM 7313 O O . THR B 1 377 ? -3.564 -12.242 -31.938 1 84.62 377 THR B O 1
ATOM 7316 N N . GLY B 1 378 ? -1.765 -12.414 -30.578 1 86.5 378 GLY B N 1
ATOM 7317 C CA . GLY B 1 378 ? -2.535 -11.875 -29.469 1 86.5 378 GLY B CA 1
ATOM 7318 C C . GLY B 1 378 ? -3.541 -12.867 -28.906 1 86.5 378 GLY B C 1
ATOM 7319 O O . GLY B 1 378 ? -4.75 -12.633 -28.969 1 86.5 378 GLY B O 1
ATOM 7320 N N . PRO B 1 379 ? -3.09 -13.914 -28.438 1 93.38 379 PRO B N 1
ATOM 7321 C CA . PRO B 1 379 ? -4.004 -14.922 -27.891 1 93.38 379 PRO B CA 1
ATOM 7322 C C . PRO B 1 379 ? -4.922 -14.344 -26.812 1 93.38 379 PRO B C 1
ATOM 7324 O O . PRO B 1 379 ? -4.48 -13.547 -25.984 1 93.38 379 PRO B O 1
ATOM 7327 N N . ASP B 1 380 ? -6.219 -14.766 -26.891 1 94.75 380 ASP B N 1
ATOM 7328 C CA . ASP B 1 380 ? -7.254 -14.305 -25.969 1 94.75 380 ASP B CA 1
ATOM 7329 C C . ASP B 1 380 ? -7.52 -15.352 -24.891 1 94.75 380 ASP B C 1
ATOM 7331 O O . ASP B 1 380 ? -7.98 -16.453 -25.188 1 94.75 380 ASP B O 1
ATOM 7335 N N . TYR B 1 381 ? -7.289 -14.977 -23.688 1 96.81 381 TYR B N 1
ATOM 7336 C CA . TYR B 1 381 ? -7.512 -15.898 -22.578 1 96.81 381 TYR B CA 1
ATOM 7337 C C . TYR B 1 381 ? -8.828 -15.609 -21.875 1 96.81 381 TYR B C 1
ATOM 7339 O O . TYR B 1 381 ? -9.109 -16.156 -20.797 1 96.81 381 TYR B O 1
ATOM 7347 N N . GLU B 1 382 ? -9.609 -14.703 -22.422 1 97.62 382 GLU B N 1
ATOM 7348 C CA . GLU B 1 382 ? -10.977 -14.445 -21.969 1 97.62 382 GLU B CA 1
ATOM 7349 C C . GLU B 1 382 ? -11.953 -14.461 -23.156 1 97.62 382 GLU B C 1
ATOM 7351 O O . GLU B 1 382 ? -12.719 -13.516 -23.344 1 97.62 382 GLU B O 1
ATOM 7356 N N . PRO B 1 383 ? -11.984 -15.547 -23.875 1 97 383 PRO B N 1
ATOM 7357 C CA . PRO B 1 383 ? -12.875 -15.602 -25.047 1 97 383 PRO B CA 1
ATOM 7358 C C . PRO B 1 383 ? -14.352 -15.625 -24.656 1 97 383 PRO B C 1
ATOM 7360 O O . PRO B 1 383 ? -14.719 -16.219 -23.641 1 97 383 PRO B O 1
ATOM 7363 N N . ALA B 1 384 ? -15.172 -15.031 -25.5 1 97 384 ALA B N 1
ATOM 7364 C CA . ALA B 1 384 ? -16.609 -15.039 -25.281 1 97 384 ALA B CA 1
ATOM 7365 C C . ALA B 1 384 ? -17.203 -16.406 -25.609 1 97 384 ALA B C 1
ATOM 7367 O O . ALA B 1 384 ? -16.672 -17.141 -26.438 1 97 384 ALA B O 1
ATOM 7368 N N . ALA B 1 385 ? -18.297 -16.672 -25 1 96.62 385 ALA B N 1
ATOM 7369 C CA . ALA B 1 385 ? -18.984 -17.969 -25.172 1 96.62 385 ALA B CA 1
ATOM 7370 C C . ALA B 1 385 ? -19.312 -18.219 -26.641 1 96.62 385 ALA B C 1
ATOM 7372 O O . ALA B 1 385 ? -19.281 -19.359 -27.094 1 96.62 385 ALA B O 1
ATOM 7373 N N . ASP B 1 386 ? -19.594 -17.203 -27.359 1 97 386 ASP B N 1
ATOM 7374 C CA . ASP B 1 386 ? -20.047 -17.359 -28.734 1 97 386 ASP B CA 1
ATOM 7375 C C . ASP B 1 386 ? -18.875 -17.641 -29.672 1 97 386 ASP B C 1
ATOM 7377 O O . ASP B 1 386 ? -19.062 -17.844 -30.875 1 97 386 ASP B O 1
ATOM 7381 N N . ARG B 1 387 ? -17.703 -17.688 -29.078 1 96.62 387 ARG B N 1
ATOM 7382 C CA . ARG B 1 387 ? -16.516 -17.953 -29.891 1 96.62 387 ARG B CA 1
ATOM 7383 C C . ARG B 1 387 ? -16.109 -19.422 -29.797 1 96.62 387 ARG B C 1
ATOM 7385 O O . ARG B 1 387 ? -15.18 -19.859 -30.484 1 96.62 387 ARG B O 1
ATOM 7392 N N . SER B 1 388 ? -16.812 -20.188 -29.031 1 97.62 388 SER B N 1
ATOM 7393 C CA . SER B 1 388 ? -16.484 -21.609 -28.859 1 97.62 388 SER B CA 1
ATOM 7394 C C . SER B 1 388 ? -16.766 -22.391 -30.141 1 97.62 388 SER B C 1
ATOM 7396 O O . SER B 1 388 ? -17.516 -21.922 -31.016 1 97.62 388 SER B O 1
ATOM 7398 N N . PHE B 1 389 ? -16.203 -23.531 -30.266 1 97.19 389 PHE B N 1
ATOM 7399 C CA . PHE B 1 389 ? -16.422 -24.344 -31.453 1 97.19 389 PHE B CA 1
ATOM 7400 C C . PHE B 1 389 ? -17.875 -24.797 -31.531 1 97.19 389 PHE B C 1
ATOM 7402 O O . PHE B 1 389 ? -18.438 -24.938 -32.625 1 97.19 389 PHE B O 1
ATOM 7409 N N . ASP B 1 390 ? -18.5 -25.016 -30.375 1 96.94 390 ASP B N 1
ATOM 7410 C CA . ASP B 1 390 ? -19.922 -25.344 -30.375 1 96.94 390 ASP B CA 1
ATOM 7411 C C . ASP B 1 390 ? -20.75 -24.172 -30.906 1 96.94 390 ASP B C 1
ATOM 7413 O O . ASP B 1 390 ? -21.688 -24.359 -31.688 1 96.94 390 ASP B O 1
ATOM 7417 N N . ALA B 1 391 ? -20.453 -23 -30.438 1 97.56 391 ALA B N 1
ATOM 7418 C CA . ALA B 1 391 ? -21.172 -21.828 -30.906 1 97.56 391 ALA B CA 1
ATOM 7419 C C . ALA B 1 391 ? -20.938 -21.594 -32.406 1 97.56 391 ALA B C 1
ATOM 7421 O O . ALA B 1 391 ? -21.875 -21.25 -33.125 1 97.56 391 ALA B O 1
ATOM 7422 N N . LEU B 1 392 ? -19.75 -21.734 -32.844 1 97 392 LEU B N 1
ATOM 7423 C CA . LEU B 1 392 ? -19.422 -21.609 -34.281 1 97 392 LEU B CA 1
ATOM 7424 C C . LEU B 1 392 ? -20.188 -22.641 -35.094 1 97 392 LEU B C 1
ATOM 7426 O O . LEU B 1 392 ? -20.688 -22.328 -36.188 1 97 392 LEU B O 1
ATOM 7430 N N . ALA B 1 393 ? -20.203 -23.844 -34.562 1 97 393 ALA B N 1
ATOM 7431 C CA . ALA B 1 393 ? -20.922 -24.922 -35.219 1 97 393 ALA B CA 1
ATOM 7432 C C . ALA B 1 393 ? -22.406 -24.578 -35.406 1 97 393 ALA B C 1
ATOM 7434 O O . ALA B 1 393 ? -22.969 -24.781 -36.5 1 97 393 ALA B O 1
ATOM 7435 N N . ARG B 1 394 ? -22.938 -24.047 -34.406 1 96.88 394 ARG B N 1
ATOM 7436 C CA . ARG B 1 394 ? -24.344 -23.641 -34.469 1 96.88 394 ARG B CA 1
ATOM 7437 C C . ARG B 1 394 ? -24.547 -22.531 -35.5 1 96.88 394 ARG B C 1
ATOM 7439 O O . ARG B 1 394 ? -25.516 -22.562 -36.25 1 96.88 394 ARG B O 1
ATOM 7446 N N . ARG B 1 395 ? -23.672 -21.641 -35.562 1 97 395 ARG B N 1
ATOM 7447 C CA . ARG B 1 395 ? -23.797 -20.484 -36.438 1 97 395 ARG B CA 1
ATOM 7448 C C . ARG B 1 395 ? -23.578 -20.891 -37.906 1 97 395 ARG B C 1
ATOM 7450 O O . ARG B 1 395 ? -24.203 -20.328 -38.812 1 97 395 ARG B O 1
ATOM 7457 N N . THR B 1 396 ? -22.766 -21.906 -38.125 1 96.56 396 THR B N 1
ATOM 7458 C CA . THR B 1 396 ? -22.375 -22.234 -39.5 1 96.56 396 THR B CA 1
ATOM 7459 C C . THR B 1 396 ? -23.109 -23.484 -40 1 96.56 396 THR B C 1
ATOM 7461 O O . THR B 1 396 ? -23.094 -23.797 -41.188 1 96.56 396 THR B O 1
ATOM 7464 N N . GLY B 1 397 ? -23.641 -24.25 -39.094 1 95.88 397 GLY B N 1
ATOM 7465 C CA . GLY B 1 397 ? -24.328 -25.484 -39.438 1 95.88 397 GLY B CA 1
ATOM 7466 C C . GLY B 1 397 ? -23.391 -26.656 -39.656 1 95.88 397 GLY B C 1
ATOM 7467 O O . GLY B 1 397 ? -23.766 -27.641 -40.25 1 95.88 397 GLY B O 1
ATOM 7468 N N . HIS B 1 398 ? -22.234 -26.516 -39.188 1 95.69 398 HIS B N 1
ATOM 7469 C CA . HIS B 1 398 ? -21.25 -27.578 -39.312 1 95.69 398 HIS B CA 1
ATOM 7470 C C . HIS B 1 398 ? -21.109 -28.375 -38.031 1 95.69 398 HIS B C 1
ATOM 7472 O O . HIS B 1 398 ? -21.578 -27.938 -36.969 1 95.69 398 HIS B O 1
ATOM 7478 N N . ASP B 1 399 ? -20.531 -29.531 -38.156 1 94.75 399 ASP B N 1
ATOM 7479 C CA . ASP B 1 399 ? -20.188 -30.328 -37 1 94.75 399 ASP B CA 1
ATOM 7480 C C . ASP B 1 399 ? -18.984 -29.75 -36.25 1 94.75 399 ASP B C 1
ATOM 7482 O O . ASP B 1 399 ? -17.984 -29.391 -36.875 1 94.75 399 ASP B O 1
ATOM 7486 N N . PRO B 1 400 ? -19.062 -29.609 -34.938 1 95.06 400 PRO B N 1
ATOM 7487 C CA . PRO B 1 400 ? -17.969 -28.984 -34.188 1 95.06 400 PRO B CA 1
ATOM 7488 C C . PRO B 1 400 ? -16.656 -29.766 -34.312 1 95.06 400 PRO B C 1
ATOM 7490 O O . PRO B 1 400 ? -15.578 -29.156 -34.375 1 95.06 400 PRO B O 1
ATOM 7493 N N . GLU B 1 401 ? -16.688 -31.047 -34.344 1 94.38 401 GLU B N 1
ATOM 7494 C CA . GLU B 1 401 ? -15.469 -31.828 -34.469 1 94.38 401 GLU B CA 1
ATOM 7495 C C . GLU B 1 401 ? -14.812 -31.578 -35.844 1 94.38 401 GLU B C 1
ATOM 7497 O O . GLU B 1 401 ? -13.586 -31.547 -35.938 1 94.38 401 GLU B O 1
ATOM 7502 N N . ALA B 1 402 ? -15.672 -31.469 -36.812 1 95.88 402 ALA B N 1
ATOM 7503 C CA . ALA B 1 402 ? -15.156 -31.156 -38.125 1 95.88 402 ALA B CA 1
ATOM 7504 C C . ALA B 1 402 ? -14.477 -29.781 -38.125 1 95.88 402 ALA B C 1
ATOM 7506 O O . ALA B 1 402 ? -13.43 -29.609 -38.781 1 95.88 402 ALA B O 1
ATOM 7507 N N . LEU B 1 403 ? -15.086 -28.891 -37.469 1 96.75 403 LEU B N 1
ATOM 7508 C CA . LEU B 1 403 ? -14.5 -27.562 -37.375 1 96.75 403 LEU B CA 1
ATOM 7509 C C . LEU B 1 403 ? -13.148 -27.609 -36.688 1 96.75 403 LEU B C 1
ATOM 7511 O O . LEU B 1 403 ? -12.195 -26.953 -37.094 1 96.75 403 LEU B O 1
ATOM 7515 N N . ILE B 1 404 ? -13.062 -28.328 -35.594 1 96.81 404 ILE B N 1
ATOM 7516 C CA . ILE B 1 404 ? -11.82 -28.484 -34.844 1 96.81 404 ILE B CA 1
ATOM 7517 C C . ILE B 1 404 ? -10.766 -29.141 -35.719 1 96.81 404 ILE B C 1
ATOM 7519 O O . ILE B 1 404 ? -9.609 -28.703 -35.75 1 96.81 404 ILE B O 1
ATOM 7523 N N . TYR B 1 405 ? -11.164 -30.188 -36.375 1 96.75 405 TYR B N 1
ATOM 7524 C CA . TYR B 1 405 ? -10.258 -30.891 -37.281 1 96.75 405 TYR B CA 1
ATOM 7525 C C . TYR B 1 405 ? -9.656 -29.938 -38.312 1 96.75 405 TYR B C 1
ATOM 7527 O O . TYR B 1 405 ? -8.438 -29.891 -38.5 1 96.75 405 TYR B O 1
ATOM 7535 N N . ASP B 1 406 ? -10.547 -29.188 -38.938 1 97.19 406 ASP B N 1
ATOM 7536 C CA . ASP B 1 406 ? -10.109 -28.266 -40 1 97.19 406 ASP B CA 1
ATOM 7537 C C . ASP B 1 406 ? -9.195 -27.188 -39.406 1 97.19 406 ASP B C 1
ATOM 7539 O O . ASP B 1 406 ? -8.219 -26.781 -40.031 1 97.19 406 ASP B O 1
ATOM 7543 N N . PHE B 1 407 ? -9.555 -26.75 -38.25 1 96.88 407 PHE B N 1
ATOM 7544 C CA . PHE B 1 407 ? -8.75 -25.734 -37.594 1 96.88 407 PHE B CA 1
ATOM 7545 C C . PHE B 1 407 ? -7.34 -26.25 -37.312 1 96.88 407 PHE B C 1
ATOM 7547 O O . PHE B 1 407 ? -6.359 -25.547 -37.562 1 96.88 407 PHE B O 1
ATOM 7554 N N . LEU B 1 408 ? -7.203 -27.469 -36.812 1 96.62 408 LEU B N 1
ATOM 7555 C CA . LEU B 1 408 ? -5.922 -28.078 -36.469 1 96.62 408 LEU B CA 1
ATOM 7556 C C . LEU B 1 408 ? -5.129 -28.422 -37.719 1 96.62 408 LEU B C 1
ATOM 7558 O O . LEU B 1 408 ? -3.896 -28.375 -37.719 1 96.62 408 LEU B O 1
ATOM 7562 N N . ALA B 1 409 ? -5.816 -28.734 -38.812 1 96.5 409 ALA B N 1
ATOM 7563 C CA . ALA B 1 409 ? -5.184 -29.188 -40.031 1 96.5 409 ALA B CA 1
ATOM 7564 C C . ALA B 1 409 ? -4.734 -28 -40.875 1 96.5 409 ALA B C 1
ATOM 7566 O O . ALA B 1 409 ? -3.881 -28.156 -41.781 1 96.5 409 ALA B O 1
ATOM 7567 N N . SER B 1 410 ? -5.32 -26.906 -40.656 1 94.25 410 SER B N 1
ATOM 7568 C CA . SER B 1 410 ? -5.066 -25.734 -41.469 1 94.25 410 SER B CA 1
ATOM 7569 C C . SER B 1 410 ? -3.688 -25.141 -41.188 1 94.25 410 SER B C 1
ATOM 7571 O O . SER B 1 410 ? -3.238 -25.125 -40.062 1 94.25 410 SER B O 1
ATOM 7573 N N . GLY B 1 411 ? -2.988 -24.672 -42.188 1 88.56 411 GLY B N 1
ATOM 7574 C CA . GLY B 1 411 ? -1.742 -23.938 -42.031 1 88.56 411 GLY B CA 1
ATOM 7575 C C . GLY B 1 411 ? -1.95 -22.453 -41.812 1 88.56 411 GLY B C 1
ATOM 7576 O O . GLY B 1 411 ? -0.993 -21.719 -41.531 1 88.56 411 GLY B O 1
ATOM 7577 N N . GLU B 1 412 ? -3.176 -22.031 -41.812 1 90.06 412 GLU B N 1
ATOM 7578 C CA . GLU B 1 412 ? -3.488 -20.609 -41.75 1 90.06 412 GLU B CA 1
ATOM 7579 C C . GLU B 1 412 ? -3.945 -20.219 -40.344 1 90.06 412 GLU B C 1
ATOM 7581 O O . GLU B 1 412 ? -4.152 -19.031 -40.062 1 90.06 412 GLU B O 1
ATOM 7586 N N . THR B 1 413 ? -4.184 -21.172 -39.562 1 92.75 413 THR B N 1
ATOM 7587 C CA . THR B 1 413 ? -4.602 -20.906 -38.188 1 92.75 413 THR B CA 1
ATOM 7588 C C . THR B 1 413 ? -3.422 -21.047 -37.219 1 92.75 413 THR B C 1
ATOM 7590 O O . THR B 1 413 ? -2.334 -21.453 -37.625 1 92.75 413 THR B O 1
ATOM 7593 N N . SER B 1 414 ? -3.57 -20.688 -35.969 1 91 414 SER B N 1
ATOM 7594 C CA . SER B 1 414 ? -2.543 -20.859 -34.938 1 91 414 SER B CA 1
ATOM 7595 C C . SER B 1 414 ? -2.33 -22.328 -34.625 1 91 414 SER B C 1
ATOM 7597 O O . SER B 1 414 ? -1.28 -22.719 -34.094 1 91 414 SER B O 1
ATOM 7599 N N . GLY B 1 415 ? -3.389 -23.094 -34.906 1 94.38 415 GLY B N 1
ATOM 7600 C CA . GLY B 1 415 ? -3.363 -24.5 -34.531 1 94.38 415 GLY B CA 1
ATOM 7601 C C . GLY B 1 415 ? -3.461 -24.719 -33.031 1 94.38 415 GLY B C 1
ATOM 7602 O O . GLY B 1 415 ? -3.203 -25.828 -32.531 1 94.38 415 GLY B O 1
ATOM 7603 N N . MET B 1 416 ? -3.742 -23.672 -32.25 1 95.94 416 MET B N 1
ATOM 7604 C CA . MET B 1 416 ? -3.844 -23.734 -30.781 1 95.94 416 MET B CA 1
ATOM 7605 C C . MET B 1 416 ? -5.277 -23.484 -30.328 1 95.94 416 MET B C 1
ATOM 7607 O O . MET B 1 416 ? -5.93 -22.547 -30.797 1 95.94 416 MET B O 1
ATOM 7611 N N . ILE B 1 417 ? -5.789 -24.344 -29.5 1 96.31 417 ILE B N 1
ATOM 7612 C CA . ILE B 1 417 ? -7.137 -24.234 -28.938 1 96.31 417 ILE B CA 1
ATOM 7613 C C . ILE B 1 417 ? -7.062 -24.094 -27.422 1 96.31 417 ILE B C 1
ATOM 7615 O O . ILE B 1 417 ? -6.426 -24.906 -26.75 1 96.31 417 ILE B O 1
ATOM 7619 N N . PHE B 1 418 ? -7.652 -23.047 -26.922 1 96.69 418 PHE B N 1
ATOM 7620 C CA . PHE B 1 418 ? -7.691 -22.812 -25.484 1 96.69 418 PHE B CA 1
ATOM 7621 C C . PHE B 1 418 ? -8.922 -23.469 -24.859 1 96.69 418 PHE B C 1
ATOM 7623 O O . PHE B 1 418 ? -10.039 -23.297 -25.344 1 96.69 418 PHE B O 1
ATOM 7630 N N . ARG B 1 419 ? -8.734 -24.234 -23.844 1 95.62 419 ARG B N 1
ATOM 7631 C CA . ARG B 1 419 ? -9.812 -24.828 -23.078 1 95.62 419 ARG B CA 1
ATOM 7632 C C . ARG B 1 419 ? -9.656 -24.531 -21.594 1 95.62 419 ARG B C 1
ATOM 7634 O O . ARG B 1 419 ? -8.992 -25.266 -20.875 1 95.62 419 ARG B O 1
ATOM 7641 N N . PRO B 1 420 ? -10.344 -23.562 -21.062 1 94.75 420 PRO B N 1
ATOM 7642 C CA . PRO B 1 420 ? -10.305 -23.281 -19.625 1 94.75 420 PRO B CA 1
ATOM 7643 C C . PRO B 1 420 ? -10.922 -24.406 -18.797 1 94.75 420 PRO B C 1
ATOM 7645 O O . PRO B 1 420 ? -11.938 -24.984 -19.188 1 94.75 420 PRO B O 1
ATOM 7648 N N . LEU B 1 421 ? -10.281 -24.75 -17.734 1 92.06 421 LEU B N 1
ATOM 7649 C CA . LEU B 1 421 ? -10.766 -25.781 -16.828 1 92.06 421 LEU B CA 1
ATOM 7650 C C . LEU B 1 421 ? -11.328 -25.172 -15.555 1 92.06 421 LEU B C 1
ATOM 7652 O O . LEU B 1 421 ? -12.398 -25.547 -15.094 1 92.06 421 LEU B O 1
ATOM 7656 N N . LEU B 1 422 ? -10.578 -24.234 -14.953 1 93.81 422 LEU B N 1
ATOM 7657 C CA . LEU B 1 422 ? -10.992 -23.562 -13.727 1 93.81 422 LEU B CA 1
ATOM 7658 C C . LEU B 1 422 ? -10.984 -22.047 -13.914 1 93.81 422 LEU B C 1
ATOM 7660 O O . LEU B 1 422 ? -10.188 -21.516 -14.695 1 93.81 422 LEU B O 1
ATOM 7664 N N . GLY B 1 423 ? -11.883 -21.406 -13.234 1 95.5 423 GLY B N 1
ATOM 7665 C CA . GLY B 1 423 ? -11.914 -19.953 -13.242 1 95.5 423 GLY B CA 1
ATOM 7666 C C . GLY B 1 423 ? -12.648 -19.375 -14.438 1 95.5 423 GLY B C 1
ATOM 7667 O O . GLY B 1 423 ? -12.383 -18.234 -14.844 1 95.5 423 GLY B O 1
ATOM 7668 N N . TYR B 1 424 ? -13.555 -20.172 -15.016 1 96.31 424 TYR B N 1
ATOM 7669 C CA . TYR B 1 424 ? -14.188 -19.672 -16.234 1 96.31 424 TYR B CA 1
ATOM 7670 C C . TYR B 1 424 ? -15.609 -20.188 -16.359 1 96.31 424 TYR B C 1
ATOM 7672 O O . TYR B 1 424 ? -16.109 -20.375 -17.484 1 96.31 424 TYR B O 1
ATOM 7680 N N . THR B 1 425 ? -16.266 -20.391 -15.297 1 94.94 425 THR B N 1
ATOM 7681 C CA . THR B 1 425 ? -17.609 -20.938 -15.25 1 94.94 425 THR B CA 1
ATOM 7682 C C . THR B 1 425 ? -18.594 -20.078 -16.047 1 94.94 425 THR B C 1
ATOM 7684 O O . THR B 1 425 ? -19.484 -20.594 -16.703 1 94.94 425 THR B O 1
ATOM 7687 N N . GLU B 1 426 ? -18.406 -18.844 -16.047 1 95.56 426 GLU B N 1
ATOM 7688 C CA . GLU B 1 426 ? -19.375 -17.906 -16.625 1 95.56 426 GLU B CA 1
ATOM 7689 C C . GLU B 1 426 ? -18.844 -17.266 -17.891 1 95.56 426 GLU B C 1
ATOM 7691 O O . GLU B 1 426 ? -19.375 -16.25 -18.359 1 95.56 426 GLU B O 1
ATOM 7696 N N . TYR B 1 427 ? -17.719 -17.75 -18.438 1 96.88 427 TYR B N 1
ATOM 7697 C CA . TYR B 1 427 ? -17.109 -17.281 -19.672 1 96.88 427 TYR B CA 1
ATOM 7698 C C . TYR B 1 427 ? -16.672 -15.828 -19.531 1 96.88 427 TYR B C 1
ATOM 7700 O O . TYR B 1 427 ? -16.797 -15.031 -20.469 1 96.88 427 TYR B O 1
ATOM 7708 N N . THR B 1 428 ? -16.312 -15.461 -18.328 1 97.44 428 THR B N 1
ATOM 7709 C CA . THR B 1 428 ? -15.789 -14.141 -18.031 1 97.44 428 THR B CA 1
ATOM 7710 C C . THR B 1 428 ? -14.734 -14.219 -16.922 1 97.44 428 THR B C 1
ATOM 7712 O O . THR B 1 428 ? -14.742 -15.156 -16.125 1 97.44 428 THR B O 1
ATOM 7715 N N . LEU B 1 429 ? -13.844 -13.258 -16.922 1 98.06 429 LEU B N 1
ATOM 7716 C CA . LEU B 1 429 ? -12.805 -13.227 -15.883 1 98.06 429 LEU B CA 1
ATOM 7717 C C . LEU B 1 429 ? -13.242 -12.367 -14.703 1 98.06 429 LEU B C 1
ATOM 7719 O O . LEU B 1 429 ? -12.438 -12.062 -13.82 1 98.06 429 LEU B O 1
ATOM 7723 N N . GLU B 1 430 ? -14.508 -11.961 -14.602 1 97.31 430 GLU B N 1
ATOM 7724 C CA . GLU B 1 430 ? -15.008 -11.141 -13.508 1 97.31 430 GLU B CA 1
ATOM 7725 C C . GLU B 1 430 ? -14.781 -11.812 -12.156 1 97.31 430 GLU B C 1
ATOM 7727 O O . GLU B 1 430 ? -14.398 -11.156 -11.188 1 97.31 430 GLU B O 1
ATOM 7732 N N . PRO B 1 431 ? -15.016 -13.172 -12.039 1 97.56 431 PRO B N 1
ATOM 7733 C CA . PRO B 1 431 ? -14.703 -13.805 -10.758 1 97.56 431 PRO B CA 1
ATOM 7734 C C . PRO B 1 431 ? -13.234 -13.68 -10.375 1 97.56 431 PRO B C 1
ATOM 7736 O O . PRO B 1 431 ? -12.914 -13.422 -9.219 1 97.56 431 PRO B O 1
ATOM 7739 N N . ILE B 1 432 ? -12.367 -13.828 -11.312 1 98 432 ILE B N 1
ATOM 7740 C CA . ILE B 1 432 ? -10.938 -13.695 -11.047 1 98 432 ILE B CA 1
ATOM 7741 C C . ILE B 1 432 ? -10.617 -12.258 -10.641 1 98 432 ILE B C 1
ATOM 7743 O O . ILE B 1 432 ? -9.836 -12.031 -9.711 1 98 432 ILE B O 1
ATOM 7747 N N . ARG B 1 433 ? -11.242 -11.297 -11.359 1 97.75 433 ARG B N 1
ATOM 7748 C CA . ARG B 1 433 ? -11.047 -9.898 -11 1 97.75 433 ARG B CA 1
ATOM 7749 C C . ARG B 1 433 ? -11.469 -9.641 -9.555 1 97.75 433 ARG B C 1
ATOM 7751 O O . ARG B 1 433 ? -10.742 -8.984 -8.805 1 97.75 433 ARG B O 1
ATOM 7758 N N . GLU B 1 434 ? -12.609 -10.133 -9.203 1 96.5 434 GLU B N 1
ATOM 7759 C CA . GLU B 1 434 ? -13.109 -9.984 -7.844 1 96.5 434 GLU B CA 1
ATOM 7760 C C . GLU B 1 434 ? -12.148 -10.602 -6.832 1 96.5 434 GLU B C 1
ATOM 7762 O O . GLU B 1 434 ? -11.883 -10.023 -5.777 1 96.5 434 GLU B O 1
ATOM 7767 N N . MET B 1 435 ? -11.594 -11.758 -7.148 1 97.69 435 MET B N 1
ATOM 7768 C CA . MET B 1 435 ? -10.625 -12.406 -6.273 1 97.69 435 MET B CA 1
ATOM 7769 C C . MET B 1 435 ? -9.367 -11.562 -6.125 1 97.69 435 MET B C 1
ATOM 7771 O O . MET B 1 435 ? -8.891 -11.344 -5.012 1 97.69 435 MET B O 1
ATOM 7775 N N . LEU B 1 436 ? -8.883 -11.07 -7.25 1 97.56 436 LEU B N 1
ATOM 7776 C CA . LEU B 1 436 ? -7.641 -10.297 -7.246 1 97.56 436 LEU B CA 1
ATOM 7777 C C . LEU B 1 436 ? -7.785 -9.039 -6.398 1 97.56 436 LEU B C 1
ATOM 7779 O O . LEU B 1 436 ? -6.824 -8.602 -5.766 1 97.56 436 LEU B O 1
ATOM 7783 N N . LEU B 1 437 ? -8.953 -8.477 -6.375 1 96.44 437 LEU B N 1
ATOM 7784 C CA . LEU B 1 437 ? -9.203 -7.215 -5.691 1 96.44 437 LEU B CA 1
ATOM 7785 C C . LEU B 1 437 ? -9.367 -7.434 -4.191 1 96.44 437 LEU B C 1
ATOM 7787 O O . LEU B 1 437 ? -9.352 -6.473 -3.414 1 96.44 437 LEU B O 1
ATOM 7791 N N . HIS B 1 438 ? -9.586 -8.672 -3.754 1 96.69 438 HIS B N 1
ATOM 7792 C CA . HIS B 1 438 ? -9.781 -8.953 -2.336 1 96.69 438 HIS B CA 1
ATOM 7793 C C . HIS B 1 438 ? -8.5 -8.719 -1.544 1 96.69 438 HIS B C 1
ATOM 7795 O O . HIS B 1 438 ? -7.414 -9.086 -1.991 1 96.69 438 HIS B O 1
ATOM 7801 N N . PRO B 1 439 ? -8.539 -8.156 -0.391 1 94.81 439 PRO B N 1
ATOM 7802 C CA . PRO B 1 439 ? -7.34 -7.766 0.347 1 94.81 439 PRO B CA 1
ATOM 7803 C C . PRO B 1 439 ? -6.496 -8.961 0.779 1 94.81 439 PRO B C 1
ATOM 7805 O O . PRO B 1 439 ? -5.285 -8.828 0.976 1 94.81 439 PRO B O 1
ATOM 7808 N N . GLN B 1 440 ? -7.113 -10.117 0.957 1 96.69 440 GLN B N 1
ATOM 7809 C CA . GLN B 1 440 ? -6.387 -11.289 1.439 1 96.69 440 GLN B CA 1
ATOM 7810 C C . GLN B 1 440 ? -5.766 -12.062 0.282 1 96.69 440 GLN B C 1
ATOM 7812 O O . GLN B 1 440 ? -4.91 -12.922 0.494 1 96.69 440 GLN B O 1
ATOM 7817 N N . ALA B 1 441 ? -6.168 -11.805 -0.906 1 97.69 441 ALA B N 1
ATOM 7818 C CA . ALA B 1 441 ? -5.734 -12.617 -2.043 1 97.69 441 ALA B CA 1
ATOM 7819 C C . ALA B 1 441 ? -4.363 -12.172 -2.543 1 97.69 441 ALA B C 1
ATOM 7821 O O . ALA B 1 441 ? -4.07 -10.969 -2.58 1 97.69 441 ALA B O 1
ATOM 7822 N N . VAL B 1 442 ? -3.547 -13.133 -2.912 1 98.25 442 VAL B N 1
ATOM 7823 C CA . VAL B 1 442 ? -2.254 -12.875 -3.541 1 98.25 442 VAL B CA 1
ATOM 7824 C C . VAL B 1 442 ? -2.205 -13.547 -4.914 1 98.25 442 VAL B C 1
ATOM 7826 O O . VAL B 1 442 ? -2.928 -14.516 -5.164 1 98.25 442 VAL B O 1
ATOM 7829 N N . LEU B 1 443 ? -1.432 -12.945 -5.754 1 98.31 443 LEU B N 1
ATOM 7830 C CA . LEU B 1 443 ? -1.245 -13.555 -7.066 1 98.31 443 LEU B CA 1
ATOM 7831 C C . LEU B 1 443 ? -0.266 -14.719 -6.996 1 98.31 443 LEU B C 1
ATOM 7833 O O . LEU B 1 443 ? 0.793 -14.609 -6.375 1 98.31 443 LEU B O 1
ATOM 7837 N N . GLY B 1 444 ? -0.66 -15.82 -7.559 1 96.94 444 GLY B N 1
ATOM 7838 C CA . GLY B 1 444 ? 0.154 -17.016 -7.668 1 96.94 444 GLY B CA 1
ATOM 7839 C C . GLY B 1 444 ? -0.346 -17.984 -8.727 1 96.94 444 GLY B C 1
ATOM 7840 O O . GLY B 1 444 ? -0.989 -17.578 -9.695 1 96.94 444 GLY B O 1
ATOM 7841 N N . LEU B 1 445 ? 0.161 -19.078 -8.75 1 95.38 445 LEU B N 1
ATOM 7842 C CA . LEU B 1 445 ? -0.342 -20.219 -9.523 1 95.38 445 LEU B CA 1
ATOM 7843 C C . LEU B 1 445 ? 0.003 -20.047 -11 1 95.38 445 LEU B C 1
ATOM 7845 O O . LEU B 1 445 ? -0.803 -20.391 -11.867 1 95.38 445 LEU B O 1
ATOM 7849 N N . SER B 1 446 ? 1.121 -19.469 -11.25 1 94.69 446 SER B N 1
ATOM 7850 C CA . SER B 1 446 ? 1.608 -19.547 -12.625 1 94.69 446 SER B CA 1
ATOM 7851 C C . SER B 1 446 ? 1.949 -20.969 -13.008 1 94.69 446 SER B C 1
ATOM 7853 O O . SER B 1 446 ? 1.95 -21.328 -14.195 1 94.69 446 SER B O 1
ATOM 7855 N N . ASP B 1 447 ? 2.385 -21.719 -11.992 1 94.62 447 ASP B N 1
ATOM 7856 C CA . ASP B 1 447 ? 2.775 -23.109 -12.133 1 94.62 447 ASP B CA 1
ATOM 7857 C C . ASP B 1 447 ? 3.908 -23.266 -13.148 1 94.62 447 ASP B C 1
ATOM 7859 O O . ASP B 1 447 ? 3.986 -24.281 -13.852 1 94.62 447 ASP B O 1
ATOM 7863 N N . ALA B 1 448 ? 4.707 -22.25 -13.258 1 96.5 448 ALA B N 1
ATOM 7864 C CA . ALA B 1 448 ? 5.824 -22.328 -14.195 1 96.5 448 ALA B CA 1
ATOM 7865 C C . ALA B 1 448 ? 6.684 -23.562 -13.922 1 96.5 448 ALA B C 1
ATOM 7867 O O . ALA B 1 448 ? 6.98 -23.875 -12.766 1 96.5 448 ALA B O 1
ATOM 7868 N N . GLY B 1 449 ? 6.98 -24.25 -15 1 94.5 449 GLY B N 1
ATOM 7869 C CA . GLY B 1 449 ? 7.777 -25.453 -14.883 1 94.5 449 GLY B CA 1
ATOM 7870 C C . GLY B 1 449 ? 6.938 -26.719 -14.789 1 94.5 449 GLY B C 1
ATOM 7871 O O . GLY B 1 449 ? 7.473 -27.828 -14.812 1 94.5 449 GLY B O 1
ATOM 7872 N N . ALA B 1 450 ? 5.621 -26.531 -14.727 1 94.12 450 ALA B N 1
ATOM 7873 C CA . ALA B 1 450 ? 4.738 -27.688 -14.617 1 94.12 450 ALA B CA 1
ATOM 7874 C C . ALA B 1 450 ? 3.814 -27.797 -15.828 1 94.12 450 ALA B C 1
ATOM 7876 O O . ALA B 1 450 ? 3.859 -26.953 -16.719 1 94.12 450 ALA B O 1
ATOM 7877 N N . HIS B 1 451 ? 3.102 -28.938 -15.867 1 92 451 HIS B N 1
ATOM 7878 C CA . HIS B 1 451 ? 2.096 -29.188 -16.891 1 92 451 HIS B CA 1
ATOM 7879 C C . HIS B 1 451 ? 2.635 -28.859 -18.281 1 92 451 HIS B C 1
ATOM 7881 O O . HIS B 1 451 ? 1.98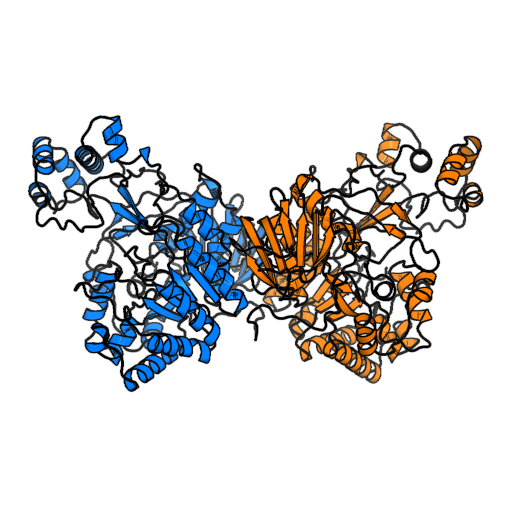8 -28.141 -19.047 1 92 451 HIS B O 1
ATOM 7887 N N . CYS B 1 452 ? 3.699 -29.375 -18.531 1 92.5 452 CYS B N 1
ATOM 7888 C CA . CYS B 1 452 ? 4.535 -28.984 -19.672 1 92.5 452 CYS B CA 1
ATOM 7889 C C . CYS B 1 452 ? 3.777 -29.125 -20.984 1 92.5 452 CYS B C 1
ATOM 7891 O O . CYS B 1 452 ? 3.885 -28.266 -21.859 1 92.5 452 CYS B O 1
ATOM 7893 N N . ARG B 1 453 ? 2.975 -30.094 -21.078 1 92.19 453 ARG B N 1
ATOM 7894 C CA . ARG B 1 453 ? 2.408 -30.391 -22.391 1 92.19 453 ARG B CA 1
ATOM 7895 C C . ARG B 1 453 ? 1.038 -29.75 -22.562 1 92.19 453 ARG B C 1
ATOM 7897 O O . ARG B 1 453 ? 0.524 -29.641 -23.672 1 92.19 453 ARG B O 1
ATOM 7904 N N . LEU B 1 454 ? 0.515 -29.312 -21.469 1 92.19 454 LEU B N 1
ATOM 7905 C CA . LEU B 1 454 ? -0.9 -28.984 -21.578 1 92.19 454 LEU B CA 1
ATOM 7906 C C . LEU B 1 454 ? -1.147 -27.531 -21.156 1 92.19 454 LEU B C 1
ATOM 7908 O O . LEU B 1 454 ? -2.109 -26.906 -21.609 1 92.19 454 LEU B O 1
ATOM 7912 N N . ILE B 1 455 ? -0.37 -27.016 -20.25 1 93.06 455 ILE B N 1
ATOM 7913 C CA . ILE B 1 455 ? -0.673 -25.719 -19.672 1 93.06 455 ILE B CA 1
ATOM 7914 C C . ILE B 1 455 ? 0.476 -24.75 -19.938 1 93.06 455 ILE B C 1
ATOM 7916 O O . ILE B 1 455 ? 1.647 -25.125 -19.844 1 93.06 455 ILE B O 1
ATOM 7920 N N . CYS B 1 456 ? 0.201 -23.547 -20.234 1 92.81 456 CYS B N 1
ATOM 7921 C CA . CYS B 1 456 ? 1.18 -22.516 -20.578 1 92.81 456 CYS B CA 1
ATOM 7922 C C . CYS B 1 456 ? 0.986 -21.266 -19.734 1 92.81 456 CYS B C 1
ATOM 7924 O O . CYS B 1 456 ? 0.972 -20.156 -20.266 1 92.81 456 CYS B O 1
ATOM 7926 N N . ASP B 1 457 ? 0.844 -21.391 -18.484 1 94.06 457 ASP B N 1
ATOM 7927 C CA . ASP B 1 457 ? 0.43 -20.281 -17.625 1 94.06 457 ASP B CA 1
ATOM 7928 C C . ASP B 1 457 ? 1.641 -19.531 -17.078 1 94.06 457 ASP B C 1
ATOM 7930 O O . ASP B 1 457 ? 1.491 -18.5 -16.422 1 94.06 457 ASP B O 1
ATOM 7934 N N . ALA B 1 458 ? 2.883 -19.938 -17.422 1 96.06 458 ALA B N 1
ATOM 7935 C CA . ALA B 1 458 ? 4.086 -19.234 -17 1 96.06 458 ALA B CA 1
ATOM 7936 C C . ALA B 1 458 ? 4.113 -17.812 -17.562 1 96.06 458 ALA B C 1
ATOM 7938 O O . ALA B 1 458 ? 4.883 -16.969 -17.094 1 96.06 458 ALA B O 1
ATOM 7939 N N . SER B 1 459 ? 3.322 -17.516 -18.578 1 97.19 459 SER B N 1
ATOM 7940 C CA . SER B 1 459 ? 3.273 -16.203 -19.203 1 97.19 459 SER B CA 1
ATOM 7941 C C . SER B 1 459 ? 2.256 -15.289 -18.516 1 97.19 459 SER B C 1
ATOM 7943 O O . SER B 1 459 ? 2.029 -14.164 -18.953 1 97.19 459 SER B O 1
ATOM 7945 N N . THR B 1 460 ? 1.666 -15.719 -17.406 1 97.19 460 THR B N 1
ATOM 7946 C CA . THR B 1 460 ? 0.649 -14.969 -16.688 1 97.19 460 THR B CA 1
ATOM 7947 C C . THR B 1 460 ? 1.183 -13.602 -16.266 1 97.19 460 THR B C 1
ATOM 7949 O O . THR B 1 460 ? 0.461 -12.602 -16.328 1 97.19 460 THR B O 1
ATOM 7952 N N . PRO B 1 461 ? 2.463 -13.477 -15.875 1 98.12 461 PRO B N 1
ATOM 7953 C CA . PRO B 1 461 ? 2.941 -12.141 -15.5 1 98.12 461 PRO B CA 1
ATOM 7954 C C . PRO B 1 461 ? 2.771 -11.117 -16.609 1 98.12 461 PRO B C 1
ATOM 7956 O O . PRO B 1 461 ? 2.398 -9.969 -16.344 1 98.12 461 PRO B O 1
ATOM 7959 N N . THR B 1 462 ? 3.025 -11.492 -17.844 1 98.31 462 THR B N 1
ATOM 7960 C CA . THR B 1 462 ? 2.818 -10.609 -18.984 1 98.31 462 THR B CA 1
ATOM 7961 C C . THR B 1 462 ? 1.33 -10.352 -19.203 1 98.31 462 THR B C 1
ATOM 7963 O O . THR B 1 462 ? 0.922 -9.227 -19.484 1 98.31 462 THR B O 1
ATOM 7966 N N . SER B 1 463 ? 0.53 -11.414 -19.047 1 97.56 463 SER B N 1
ATOM 7967 C CA . SER B 1 463 ? -0.917 -11.273 -19.172 1 97.56 463 SER B CA 1
ATOM 7968 C C . SER B 1 463 ? -1.467 -10.273 -18.172 1 97.56 463 SER B C 1
ATOM 7970 O O . SER B 1 463 ? -2.41 -9.539 -18.469 1 97.56 463 SER B O 1
ATOM 7972 N N . MET B 1 464 ? -0.917 -10.273 -16.969 1 98.56 464 MET B N 1
ATOM 7973 C CA . MET B 1 464 ? -1.355 -9.32 -15.945 1 98.56 464 MET B CA 1
ATOM 7974 C C . MET B 1 464 ? -1.207 -7.891 -16.453 1 98.56 464 MET B C 1
ATOM 7976 O O . MET B 1 464 ? -2.107 -7.066 -16.266 1 98.56 464 MET B O 1
ATOM 7980 N N . LEU B 1 465 ? -0.107 -7.594 -17.078 1 98.75 465 LEU B N 1
ATOM 7981 C CA . LEU B 1 465 ? 0.155 -6.246 -17.562 1 98.75 465 LEU B CA 1
ATOM 7982 C C . LEU B 1 465 ? -0.688 -5.945 -18.797 1 98.75 465 LEU B C 1
ATOM 7984 O O . LEU B 1 465 ? -1.33 -4.895 -18.875 1 98.75 465 LEU B O 1
ATOM 7988 N N . THR B 1 466 ? -0.76 -6.852 -19.766 1 98.06 466 THR B N 1
ATOM 7989 C CA . THR B 1 466 ? -1.43 -6.586 -21.031 1 98.06 466 THR B CA 1
ATOM 7990 C C . THR B 1 466 ? -2.945 -6.676 -20.875 1 98.06 466 THR B C 1
ATOM 7992 O O . THR B 1 466 ? -3.656 -5.691 -21.078 1 98.06 466 THR B O 1
ATOM 7995 N N . HIS B 1 467 ? -3.428 -7.77 -20.344 1 97.88 467 HIS B N 1
ATOM 7996 C CA . HIS B 1 467 ? -4.867 -7.977 -20.266 1 97.88 467 HIS B CA 1
ATOM 7997 C C . HIS B 1 467 ? -5.492 -7.105 -19.172 1 97.88 467 HIS B C 1
ATOM 7999 O O . HIS B 1 467 ? -6.371 -6.289 -19.469 1 97.88 467 HIS B O 1
ATOM 8005 N N . TRP B 1 468 ? -5.074 -7.168 -17.984 1 98.44 468 TRP B N 1
ATOM 8006 C CA . TRP B 1 468 ? -5.746 -6.551 -16.859 1 98.44 468 TRP B CA 1
ATOM 8007 C C . TRP B 1 468 ? -5.492 -5.047 -16.812 1 98.44 468 TRP B C 1
ATOM 8009 O O . TRP B 1 468 ? -6.367 -4.273 -16.422 1 98.44 468 TRP B O 1
ATOM 8019 N N . ALA B 1 469 ? -4.281 -4.625 -17.234 1 98.44 469 ALA B N 1
ATOM 8020 C CA . ALA B 1 469 ? -3.951 -3.217 -17.031 1 98.44 469 ALA B CA 1
ATOM 8021 C C . ALA B 1 469 ? -4.164 -2.422 -18.312 1 98.44 469 ALA B C 1
ATOM 8023 O O . ALA B 1 469 ? -4.234 -1.191 -18.297 1 98.44 469 ALA B O 1
ATOM 8024 N N . ARG B 1 470 ? -4.359 -3.094 -19.5 1 98.19 470 ARG B N 1
ATOM 8025 C CA . ARG B 1 470 ? -4.332 -2.314 -20.734 1 98.19 470 ARG B CA 1
ATOM 8026 C C . ARG B 1 470 ? -5.438 -2.762 -21.688 1 98.19 470 ARG B C 1
ATOM 8028 O O . ARG B 1 470 ? -6.234 -1.941 -22.141 1 98.19 470 ARG B O 1
ATOM 8035 N N . ASP B 1 471 ? -5.629 -4.051 -22 1 97.31 471 ASP B N 1
ATOM 8036 C CA . ASP B 1 471 ? -6.301 -4.484 -23.219 1 97.31 471 ASP B CA 1
ATOM 8037 C C . ASP B 1 471 ? -7.711 -4.988 -22.922 1 97.31 471 ASP B C 1
ATOM 8039 O O . ASP B 1 471 ? -8.523 -5.152 -23.828 1 97.31 471 ASP B O 1
ATOM 8043 N N . ARG B 1 472 ? -8.094 -5.246 -21.672 1 97.38 472 ARG B N 1
ATOM 8044 C CA . ARG B 1 472 ? -9.383 -5.879 -21.375 1 97.38 472 ARG B CA 1
ATOM 8045 C C . ARG B 1 472 ? -10.539 -5.016 -21.875 1 97.38 472 ARG B C 1
ATOM 8047 O O . ARG B 1 472 ? -10.625 -3.836 -21.531 1 97.38 472 ARG B O 1
ATOM 8054 N N . GLY B 1 473 ? -11.445 -5.609 -22.656 1 95.31 473 GLY B N 1
ATOM 8055 C CA . GLY B 1 473 ? -12.57 -4.887 -23.234 1 95.31 473 GLY B CA 1
ATOM 8056 C C . GLY B 1 473 ? -13.914 -5.391 -22.75 1 95.31 473 GLY B C 1
ATOM 8057 O O . GLY B 1 473 ? -14.945 -4.75 -22.984 1 95.31 473 GLY B O 1
ATOM 8058 N N . ARG B 1 474 ? -13.961 -6.547 -22.094 1 94.62 474 ARG B N 1
ATOM 8059 C CA . ARG B 1 474 ? -15.219 -7.156 -21.672 1 94.62 474 ARG B CA 1
ATOM 8060 C C . ARG B 1 474 ? -15.453 -6.945 -20.188 1 94.62 474 ARG B C 1
ATOM 8062 O O . ARG B 1 474 ? -16.078 -7.777 -19.531 1 94.62 474 ARG B O 1
ATOM 8069 N N . GLY B 1 475 ? -15.078 -5.93 -19.656 1 95.44 475 GLY B N 1
ATOM 8070 C CA . GLY B 1 475 ? -15.18 -5.594 -18.234 1 95.44 475 GLY B CA 1
ATOM 8071 C C . GLY B 1 475 ? -14.141 -4.59 -17.781 1 95.44 475 GLY B C 1
ATOM 8072 O O . GLY B 1 475 ? -13.352 -4.102 -18.594 1 95.44 475 GLY B O 1
ATOM 8073 N N . GLU B 1 476 ? -14.109 -4.316 -16.516 1 96.12 476 GLU B N 1
ATOM 8074 C CA . GLU B 1 476 ? -13.219 -3.299 -15.969 1 96.12 476 GLU B CA 1
ATOM 8075 C C . GLU B 1 476 ? -11.781 -3.805 -15.914 1 96.12 476 GLU B C 1
ATOM 8077 O O . GLU B 1 476 ? -11.539 -4.988 -15.656 1 96.12 476 GLU B O 1
ATOM 8082 N N . ARG B 1 477 ? -10.867 -2.988 -16.172 1 97.88 477 ARG B N 1
ATOM 8083 C CA . ARG B 1 477 ? -9.438 -3.23 -16.016 1 97.88 477 ARG B CA 1
ATOM 8084 C C . ARG B 1 477 ? -9.008 -3.008 -14.57 1 97.88 477 ARG B C 1
ATOM 8086 O O . ARG B 1 477 ? -9.844 -2.758 -13.695 1 97.88 477 ARG B O 1
ATOM 8093 N N . LEU B 1 478 ? -7.809 -3.26 -14.297 1 97.94 478 LEU B N 1
ATOM 8094 C CA . LEU B 1 478 ? -7.156 -2.973 -13.023 1 97.94 478 LEU B CA 1
ATOM 8095 C C . LEU B 1 478 ? -6.09 -1.894 -13.195 1 97.94 478 LEU B C 1
ATOM 8097 O O . LEU B 1 478 ? -5.426 -1.826 -14.227 1 97.94 478 LEU B O 1
ATOM 8101 N N . PRO B 1 479 ? -5.906 -0.982 -12.164 1 98 479 PRO B N 1
ATOM 8102 C CA . PRO B 1 479 ? -4.836 0.012 -12.266 1 98 479 PRO B CA 1
ATOM 8103 C C . PRO B 1 479 ? -3.449 -0.622 -12.375 1 98 479 PRO B C 1
ATOM 8105 O O . PRO B 1 479 ? -3.172 -1.626 -11.711 1 98 479 PRO B O 1
ATOM 8108 N N . LEU B 1 480 ? -2.605 -0.08 -13.203 1 98.5 480 LEU B N 1
ATOM 8109 C CA . LEU B 1 480 ? -1.281 -0.64 -13.445 1 98.5 480 LEU B CA 1
ATOM 8110 C C . LEU B 1 480 ? -0.462 -0.671 -12.156 1 98.5 480 LEU B C 1
ATOM 8112 O O . LEU B 1 480 ? 0.292 -1.618 -11.922 1 98.5 480 LEU B O 1
ATOM 8116 N N . GLU B 1 481 ? -0.604 0.392 -11.273 1 98.5 481 GLU B N 1
ATOM 8117 C CA . GLU B 1 481 ? 0.091 0.41 -9.984 1 98.5 481 GLU B CA 1
ATOM 8118 C C . GLU B 1 481 ? -0.251 -0.822 -9.156 1 98.5 481 GLU B C 1
ATOM 8120 O O . GLU B 1 481 ? 0.631 -1.429 -8.547 1 98.5 481 GLU B O 1
ATOM 8125 N N . PHE B 1 482 ? -1.504 -1.189 -9.18 1 98.38 482 PHE B N 1
ATOM 8126 C CA . PHE B 1 482 ? -2.012 -2.336 -8.438 1 98.38 482 PHE B CA 1
ATOM 8127 C C . PHE B 1 482 ? -1.49 -3.639 -9.031 1 98.38 482 PHE B C 1
ATOM 8129 O O . PHE B 1 482 ? -1.051 -4.527 -8.297 1 98.38 482 PHE B O 1
ATOM 8136 N N . VAL B 1 483 ? -1.5 -3.775 -10.344 1 98.81 483 VAL B N 1
ATOM 8137 C CA . VAL B 1 483 ? -1.068 -4.984 -11.039 1 98.81 483 VAL B CA 1
ATOM 8138 C C . VAL B 1 483 ? 0.415 -5.23 -10.773 1 98.81 483 VAL B C 1
ATOM 8140 O O . VAL B 1 483 ? 0.825 -6.367 -10.516 1 98.81 483 VAL B O 1
ATOM 8143 N N . VAL B 1 484 ? 1.23 -4.176 -10.797 1 98.88 484 VAL B N 1
ATOM 8144 C CA . VAL B 1 484 ? 2.66 -4.301 -10.531 1 98.88 484 VAL B CA 1
ATOM 8145 C C . VAL B 1 484 ? 2.881 -4.727 -9.086 1 98.88 484 VAL B C 1
ATOM 8147 O O . VAL B 1 484 ? 3.676 -5.629 -8.805 1 98.88 484 VAL B O 1
ATOM 8150 N N . ARG B 1 485 ? 2.16 -4.137 -8.164 1 98.69 485 ARG B N 1
ATOM 8151 C CA . ARG B 1 485 ? 2.273 -4.504 -6.754 1 98.69 485 ARG B CA 1
ATOM 8152 C C . ARG B 1 485 ? 1.958 -5.98 -6.547 1 98.69 485 ARG B C 1
ATOM 8154 O O . ARG B 1 485 ? 2.664 -6.676 -5.812 1 98.69 485 ARG B O 1
ATOM 8161 N N . LYS B 1 486 ? 0.981 -6.477 -7.195 1 98.75 486 LYS B N 1
ATOM 8162 C CA . LYS B 1 486 ? 0.524 -7.859 -7.059 1 98.75 486 LYS B CA 1
ATOM 8163 C C . LYS B 1 486 ? 1.596 -8.844 -7.52 1 98.75 486 LYS B C 1
ATOM 8165 O O . LYS B 1 486 ? 1.539 -10.031 -7.195 1 98.75 486 LYS B O 1
ATOM 8170 N N . GLN B 1 487 ? 2.594 -8.281 -8.281 1 98.69 487 GLN B N 1
ATOM 8171 C CA . GLN B 1 487 ? 3.582 -9.195 -8.852 1 98.69 487 GLN B CA 1
ATOM 8172 C C . GLN B 1 487 ? 4.957 -8.977 -8.227 1 98.69 487 GLN B C 1
ATOM 8174 O O . GLN B 1 487 ? 5.922 -9.656 -8.578 1 98.69 487 GLN B O 1
ATOM 8179 N N . THR B 1 488 ? 5.117 -7.988 -7.367 1 98.75 488 THR B N 1
ATOM 8180 C CA . THR B 1 488 ? 6.449 -7.598 -6.91 1 98.75 488 THR B CA 1
ATOM 8181 C C . THR B 1 488 ? 6.512 -7.582 -5.387 1 98.75 488 THR B C 1
ATOM 8183 O O . THR B 1 488 ? 6.719 -8.625 -4.758 1 98.75 488 THR B O 1
ATOM 8186 N N . TRP B 1 489 ? 6.02 -6.504 -4.766 1 98.38 489 TRP B N 1
ATOM 8187 C CA . TRP B 1 489 ? 6.18 -6.336 -3.324 1 98.38 489 TRP B CA 1
ATOM 8188 C C . TRP B 1 489 ? 5.273 -7.293 -2.561 1 98.38 489 TRP B C 1
ATOM 8190 O O . TRP B 1 489 ? 5.691 -7.887 -1.562 1 98.38 489 TRP B O 1
ATOM 8200 N N . GLU B 1 490 ? 4.047 -7.492 -2.988 1 98.25 490 GLU B N 1
ATOM 8201 C CA . GLU B 1 490 ? 3.066 -8.273 -2.242 1 98.25 490 GLU B CA 1
ATOM 8202 C C . GLU B 1 490 ? 3.514 -9.727 -2.096 1 98.25 490 GLU B C 1
ATOM 8204 O O . GLU B 1 490 ? 3.613 -10.242 -0.98 1 98.25 490 GLU B O 1
ATOM 8209 N N . PRO B 1 491 ? 3.828 -10.383 -3.209 1 98.44 491 PRO B N 1
ATOM 8210 C CA . PRO B 1 491 ? 4.312 -11.75 -3.029 1 98.44 491 PRO B CA 1
ATOM 8211 C C . PRO B 1 491 ? 5.66 -11.82 -2.314 1 98.44 491 PRO B C 1
ATOM 8213 O O . PRO B 1 491 ? 5.902 -12.742 -1.532 1 98.44 491 PRO B O 1
ATOM 8216 N N . ALA B 1 492 ? 6.605 -10.891 -2.557 1 98.56 492 ALA B N 1
ATOM 8217 C CA . ALA B 1 492 ? 7.895 -10.867 -1.874 1 98.56 492 ALA B CA 1
ATOM 8218 C C . ALA B 1 492 ? 7.715 -10.781 -0.361 1 98.56 492 ALA B C 1
ATOM 8220 O O . ALA B 1 492 ? 8.328 -11.539 0.387 1 98.56 492 ALA B O 1
ATOM 8221 N N . ARG B 1 493 ? 6.801 -9.93 0.046 1 97.25 493 ARG B N 1
ATOM 8222 C CA . ARG B 1 493 ? 6.543 -9.727 1.467 1 97.25 493 ARG B 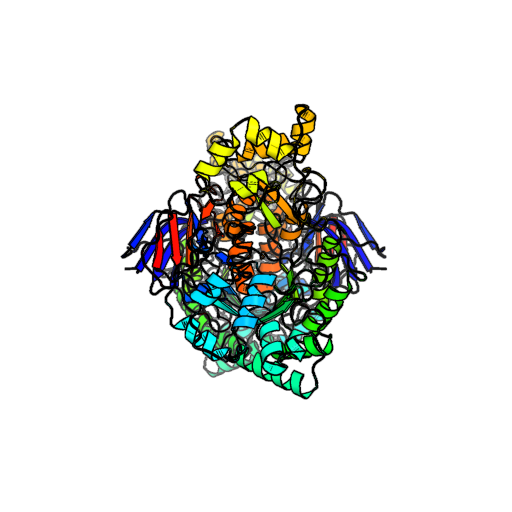CA 1
ATOM 8223 C C . ARG B 1 493 ? 5.949 -10.977 2.104 1 97.25 493 ARG B C 1
ATOM 8225 O O . ARG B 1 493 ? 6.301 -11.328 3.23 1 97.25 493 ARG B O 1
ATOM 8232 N N . LEU B 1 494 ? 5.086 -11.656 1.423 1 97.94 494 LEU B N 1
ATOM 8233 C CA . LEU B 1 494 ? 4.461 -12.852 1.961 1 97.94 494 LEU B CA 1
ATOM 8234 C C . LEU B 1 494 ? 5.508 -13.898 2.32 1 97.94 494 LEU B C 1
ATOM 8236 O O . LEU B 1 494 ? 5.43 -14.523 3.383 1 97.94 494 LEU B O 1
ATOM 8240 N N . TYR B 1 495 ? 6.516 -13.984 1.494 1 98.31 495 TYR B N 1
ATOM 8241 C CA . TYR B 1 495 ? 7.512 -15.031 1.709 1 98.31 495 TYR B CA 1
ATOM 8242 C C . TYR B 1 495 ? 8.734 -14.477 2.432 1 98.31 495 TYR B C 1
ATOM 8244 O O . TYR B 1 495 ? 9.781 -15.133 2.486 1 98.31 495 TYR B O 1
ATOM 8252 N N . GLY B 1 496 ? 8.664 -13.258 2.906 1 97.38 496 GLY B N 1
ATOM 8253 C CA . GLY B 1 496 ? 9.703 -12.68 3.748 1 97.38 496 GLY B CA 1
ATOM 8254 C C . GLY B 1 496 ? 10.891 -12.164 2.959 1 97.38 496 GLY B C 1
ATOM 8255 O O . GLY B 1 496 ? 11.992 -12.023 3.5 1 97.38 496 GLY B O 1
ATOM 8256 N N . LEU B 1 497 ? 10.727 -11.93 1.667 1 97.88 497 LEU B N 1
ATOM 8257 C CA . LEU B 1 497 ? 11.781 -11.367 0.83 1 97.88 497 LEU B CA 1
ATOM 8258 C C . LEU B 1 497 ? 11.688 -9.844 0.792 1 97.88 497 LEU B C 1
ATOM 8260 O O . LEU B 1 497 ? 11.414 -9.258 -0.26 1 97.88 497 LEU B O 1
ATOM 8264 N N . ARG B 1 498 ? 12.117 -9.211 1.899 1 96.31 498 ARG B N 1
ATOM 8265 C CA . ARG B 1 498 ? 11.867 -7.785 2.105 1 96.31 498 ARG B CA 1
ATOM 8266 C C . ARG B 1 498 ? 12.977 -6.941 1.484 1 96.31 498 ARG B C 1
ATOM 8268 O O . ARG B 1 498 ? 12.977 -5.715 1.614 1 96.31 498 ARG B O 1
ATOM 8275 N N . ASP B 1 499 ? 13.93 -7.539 0.82 1 96.94 499 ASP B N 1
ATOM 8276 C CA . ASP B 1 499 ? 15.023 -6.824 0.161 1 96.94 499 ASP B CA 1
ATOM 8277 C C . ASP B 1 499 ? 14.688 -6.543 -1.302 1 96.94 499 ASP B C 1
ATOM 8279 O O . ASP B 1 499 ? 15.477 -5.922 -2.018 1 96.94 499 ASP B O 1
ATOM 8283 N N . ARG B 1 500 ? 13.555 -6.969 -1.768 1 98.25 500 ARG B N 1
ATOM 8284 C CA . ARG B 1 500 ? 13.219 -6.816 -3.18 1 98.25 500 ARG B CA 1
ATOM 8285 C C . ARG B 1 500 ? 11.742 -6.488 -3.355 1 98.25 500 ARG B C 1
ATOM 8287 O O . ARG B 1 500 ? 10.984 -6.453 -2.381 1 98.25 500 ARG B O 1
ATOM 8294 N N . GLY B 1 501 ? 11.383 -6.164 -4.551 1 98.5 501 GLY B N 1
ATOM 8295 C CA . GLY B 1 501 ? 10 -5.914 -4.902 1 98.5 501 GLY B CA 1
ATOM 8296 C C . GLY B 1 501 ? 9.625 -4.441 -4.863 1 98.5 501 GLY B C 1
ATOM 8297 O O . GLY B 1 501 ? 8.5 -4.07 -5.203 1 98.5 501 GLY B O 1
ATOM 8298 N N . LEU B 1 502 ? 10.547 -3.562 -4.477 1 98.25 502 LEU B N 1
ATOM 8299 C CA . LEU B 1 502 ? 10.359 -2.115 -4.5 1 98.25 502 LEU B CA 1
ATOM 8300 C C . LEU B 1 502 ? 11.516 -1.431 -5.215 1 98.25 502 LEU B C 1
ATOM 8302 O O . LEU B 1 502 ? 12.664 -1.871 -5.109 1 98.25 502 LEU B O 1
ATOM 8306 N N . LEU B 1 503 ? 11.242 -0.362 -5.957 1 98.31 503 LEU B N 1
ATOM 8307 C CA . LEU B 1 503 ? 12.281 0.497 -6.516 1 98.31 503 LEU B CA 1
ATOM 8308 C C . LEU B 1 503 ? 12.648 1.608 -5.543 1 98.31 503 LEU B C 1
ATOM 8310 O O . LEU B 1 503 ? 12.258 2.762 -5.73 1 98.31 503 LEU B O 1
ATOM 8314 N N . ARG B 1 504 ? 13.461 1.275 -4.574 1 96.44 504 ARG B N 1
ATOM 8315 C CA . ARG B 1 504 ? 13.914 2.191 -3.531 1 96.44 504 ARG B CA 1
ATOM 8316 C C . ARG B 1 504 ? 15.383 1.975 -3.207 1 96.44 504 ARG B C 1
ATOM 8318 O O . ARG B 1 504 ? 15.898 0.862 -3.34 1 96.44 504 ARG B O 1
ATOM 8325 N N . PRO B 1 505 ? 16.062 3.033 -2.771 1 97.38 505 PRO B N 1
ATOM 8326 C CA . PRO B 1 505 ? 17.469 2.846 -2.379 1 97.38 505 PRO B CA 1
ATOM 8327 C C . PRO B 1 505 ? 17.641 1.789 -1.29 1 97.38 505 PRO B C 1
ATOM 8329 O O . PRO B 1 505 ? 16.875 1.775 -0.315 1 97.38 505 PRO B O 1
ATOM 8332 N N . GLY B 1 506 ? 18.578 0.911 -1.524 1 96.75 506 GLY B N 1
ATOM 8333 C CA . GLY B 1 506 ? 18.859 -0.138 -0.556 1 96.75 506 GLY B CA 1
ATOM 8334 C C . GLY B 1 506 ? 18.234 -1.475 -0.932 1 96.75 506 GLY B C 1
ATOM 8335 O O . GLY B 1 506 ? 18.641 -2.516 -0.409 1 96.75 506 GLY B O 1
ATOM 8336 N N . TYR B 1 507 ? 17.344 -1.515 -1.815 1 97.81 507 TYR B N 1
ATOM 8337 C CA . TYR B 1 507 ? 16.703 -2.75 -2.26 1 97.81 507 TYR B CA 1
ATOM 8338 C C . TYR B 1 507 ? 17.516 -3.416 -3.363 1 97.81 507 TYR B C 1
ATOM 8340 O O . TYR B 1 507 ? 18.281 -2.75 -4.066 1 97.81 507 TYR B O 1
ATOM 8348 N N . ARG B 1 508 ? 17.391 -4.688 -3.447 1 98.12 508 ARG B N 1
ATOM 8349 C CA . ARG B 1 508 ? 18.047 -5.445 -4.512 1 98.12 508 ARG B CA 1
ATOM 8350 C C . ARG B 1 508 ? 17.625 -4.93 -5.883 1 98.12 508 ARG B C 1
ATOM 8352 O O . ARG B 1 508 ? 16.453 -4.602 -6.102 1 98.12 508 ARG B O 1
ATOM 8359 N N . ALA B 1 509 ? 18.609 -4.812 -6.766 1 98.69 509 ALA B N 1
ATOM 8360 C CA . ALA B 1 509 ? 18.359 -4.223 -8.078 1 98.69 509 ALA B CA 1
ATOM 8361 C C . ALA B 1 509 ? 17.797 -5.266 -9.055 1 98.69 509 ALA B C 1
ATOM 8363 O O . ALA B 1 509 ? 18.453 -5.594 -10.047 1 98.69 509 ALA B O 1
ATOM 8364 N N . ASP B 1 510 ? 16.672 -5.781 -8.797 1 98.88 510 ASP B N 1
ATOM 8365 C CA . ASP B 1 510 ? 15.852 -6.539 -9.734 1 98.88 510 ASP B CA 1
ATOM 8366 C C . ASP B 1 510 ? 14.836 -5.637 -10.43 1 98.88 510 ASP B C 1
ATOM 8368 O O . ASP B 1 510 ? 13.93 -5.102 -9.789 1 98.88 510 ASP B O 1
ATOM 8372 N N . LEU B 1 511 ? 14.969 -5.477 -11.75 1 98.88 511 LEU B N 1
ATOM 8373 C CA . LEU B 1 511 ? 14.141 -4.488 -12.438 1 98.88 511 LEU B CA 1
ATOM 8374 C C . LEU B 1 511 ? 13.719 -4.996 -13.812 1 98.88 511 LEU B C 1
ATOM 8376 O O . LEU B 1 511 ? 14.406 -5.836 -14.406 1 98.88 511 LEU B O 1
ATOM 8380 N N . ASN B 1 512 ? 12.617 -4.465 -14.25 1 98.94 512 ASN B N 1
ATOM 8381 C CA . ASN B 1 512 ? 12.195 -4.566 -15.648 1 98.94 512 ASN B CA 1
ATOM 8382 C C . ASN B 1 512 ? 12.047 -3.193 -16.297 1 98.94 512 ASN B C 1
ATOM 8384 O O . ASN B 1 512 ? 11.539 -2.26 -15.664 1 98.94 512 ASN B O 1
ATOM 8388 N N . VAL B 1 513 ? 12.578 -3.025 -17.406 1 98.94 513 VAL B N 1
ATOM 8389 C CA . VAL B 1 513 ? 12.258 -1.922 -18.312 1 98.94 513 VAL B CA 1
ATOM 8390 C C . VAL B 1 513 ? 11.367 -2.422 -19.453 1 98.94 513 VAL B C 1
ATOM 8392 O O . VAL B 1 513 ? 11.773 -3.281 -20.234 1 98.94 513 VAL B O 1
ATOM 8395 N N . ILE B 1 514 ? 10.148 -1.896 -19.578 1 98.94 514 ILE B N 1
ATOM 8396 C CA . ILE B 1 514 ? 9.133 -2.492 -20.438 1 98.94 514 ILE B CA 1
ATOM 8397 C C . ILE B 1 514 ? 8.562 -1.428 -21.375 1 98.94 514 ILE B C 1
ATOM 8399 O O . ILE B 1 514 ? 8.164 -0.351 -20.922 1 98.94 514 ILE B O 1
ATOM 8403 N N . ASP B 1 515 ? 8.625 -1.645 -22.625 1 98.75 515 ASP B N 1
ATOM 8404 C CA . ASP B 1 515 ? 7.82 -0.878 -23.578 1 98.75 515 ASP B CA 1
ATOM 8405 C C . ASP B 1 515 ? 6.352 -1.286 -23.5 1 98.75 515 ASP B C 1
ATOM 8407 O O . ASP B 1 515 ? 5.914 -2.182 -24.234 1 98.75 515 ASP B O 1
ATOM 8411 N N . PHE B 1 516 ? 5.629 -0.617 -22.641 1 98.69 516 PHE B N 1
ATOM 8412 C CA . PHE B 1 516 ? 4.273 -1.013 -22.266 1 98.69 516 PHE B CA 1
ATOM 8413 C C . PHE B 1 516 ? 3.354 -0.976 -23.484 1 98.69 516 PHE B C 1
ATOM 8415 O O . PHE B 1 516 ? 2.463 -1.817 -23.625 1 98.69 516 PHE B O 1
ATOM 8422 N N . ASP B 1 517 ? 3.533 -0.121 -24.438 1 97.88 517 ASP B N 1
ATOM 8423 C CA . ASP B 1 517 ? 2.697 0.018 -25.625 1 97.88 517 ASP B CA 1
ATOM 8424 C C . ASP B 1 517 ? 2.898 -1.158 -26.578 1 97.88 517 ASP B C 1
ATOM 8426 O O . ASP B 1 517 ? 1.968 -1.561 -27.281 1 97.88 517 ASP B O 1
ATOM 8430 N N . ARG B 1 518 ? 4.074 -1.71 -26.516 1 97.38 518 ARG B N 1
ATOM 8431 C CA . ARG B 1 518 ? 4.398 -2.781 -27.438 1 97.38 518 ARG B CA 1
ATOM 8432 C C . ARG B 1 518 ? 4.344 -4.141 -26.75 1 97.38 518 ARG B C 1
ATOM 8434 O O . ARG B 1 518 ? 4.551 -5.176 -27.391 1 97.38 518 ARG B O 1
ATOM 8441 N N . LEU B 1 519 ? 4.105 -4.152 -25.5 1 98.19 519 LEU B N 1
ATOM 8442 C CA . LEU B 1 519 ? 4.109 -5.41 -24.75 1 98.19 519 LEU B CA 1
ATOM 8443 C C . LEU B 1 519 ? 3.029 -6.352 -25.266 1 98.19 519 LEU B C 1
ATOM 8445 O O . LEU B 1 519 ? 1.866 -5.957 -25.391 1 98.19 519 LEU B O 1
ATOM 8449 N N . ALA B 1 520 ? 3.439 -7.609 -25.609 1 97.31 520 ALA B N 1
ATOM 8450 C CA . ALA B 1 520 ? 2.482 -8.555 -26.188 1 97.31 520 ALA B CA 1
ATOM 8451 C C . ALA B 1 520 ? 2.939 -9.992 -25.969 1 97.31 520 ALA B C 1
ATOM 8453 O O . ALA B 1 520 ? 4.129 -10.297 -26.078 1 97.31 520 ALA B O 1
ATOM 8454 N N . LEU B 1 521 ? 1.951 -10.82 -25.734 1 96.94 521 LEU B N 1
ATOM 8455 C CA . LEU B 1 521 ? 2.211 -12.258 -25.734 1 96.94 521 LEU B CA 1
ATOM 8456 C C . LEU B 1 521 ? 2.256 -12.805 -27.156 1 96.94 521 LEU B C 1
ATOM 8458 O O . LEU B 1 521 ? 1.414 -12.461 -27.984 1 96.94 521 LEU B O 1
ATOM 8462 N N . ARG B 1 522 ? 3.246 -13.594 -27.359 1 95.75 522 ARG B N 1
ATOM 8463 C CA . ARG B 1 522 ? 3.242 -14.359 -28.609 1 95.75 522 ARG B CA 1
ATOM 8464 C C . ARG B 1 522 ? 2.322 -15.57 -28.5 1 95.75 522 ARG B C 1
ATOM 8466 O O . ARG B 1 522 ? 1.786 -15.859 -27.422 1 95.75 522 ARG B O 1
ATOM 8473 N N . SER B 1 523 ? 2.082 -16.219 -29.625 1 94.62 523 SER B N 1
ATOM 8474 C CA . SER B 1 523 ? 1.301 -17.453 -29.594 1 94.62 523 SER B CA 1
ATOM 8475 C C . SER B 1 523 ? 2.043 -18.562 -28.859 1 94.62 523 SER B C 1
ATOM 8477 O O . SER B 1 523 ? 3.268 -18.672 -28.938 1 94.62 523 SER B O 1
ATOM 8479 N N . PRO B 1 524 ? 1.31 -19.406 -28.109 1 95.56 524 PRO B N 1
ATOM 8480 C CA . PRO B 1 524 ? 1.976 -20.594 -27.562 1 95.56 524 PRO B CA 1
ATOM 8481 C C . PRO B 1 524 ? 2.582 -21.484 -28.641 1 95.56 524 PRO B C 1
ATOM 8483 O O . PRO B 1 524 ? 2.09 -21.5 -29.766 1 95.56 524 PRO B O 1
ATOM 8486 N N . GLU B 1 525 ? 3.627 -22.125 -28.266 1 93.69 525 GLU B N 1
ATOM 8487 C CA . GLU B 1 525 ? 4.305 -23.062 -29.156 1 93.69 525 GLU B CA 1
ATOM 8488 C C . GLU B 1 525 ? 4.703 -24.328 -28.422 1 93.69 525 GLU B C 1
ATOM 8490 O O . GLU B 1 525 ? 5.031 -24.297 -27.234 1 93.69 525 GLU B O 1
ATOM 8495 N N . PHE B 1 526 ? 4.617 -25.406 -29.125 1 94.44 526 PHE B N 1
ATOM 8496 C CA . PHE B 1 526 ? 5.09 -26.672 -28.578 1 94.44 526 PHE B CA 1
ATOM 8497 C C . PHE B 1 526 ? 6.512 -26.969 -29.031 1 94.44 526 PHE B C 1
ATOM 8499 O O . PHE B 1 526 ? 6.793 -26.984 -30.234 1 94.44 526 PHE B O 1
ATOM 8506 N N . VAL B 1 527 ? 7.406 -27.188 -28.109 1 95.31 527 VAL B N 1
ATOM 8507 C CA . VAL B 1 527 ? 8.812 -27.406 -28.453 1 95.31 527 VAL B CA 1
ATOM 8508 C C . VAL B 1 527 ? 9.305 -28.688 -27.781 1 95.31 527 VAL B C 1
ATOM 8510 O O . VAL B 1 527 ? 8.656 -29.219 -26.875 1 95.31 527 VAL B O 1
ATOM 8513 N N . HIS B 1 528 ? 10.398 -29.219 -28.234 1 94.75 528 HIS B N 1
ATOM 8514 C CA . HIS B 1 528 ? 11.008 -30.422 -27.688 1 94.75 528 HIS B CA 1
ATOM 8515 C C . HIS B 1 528 ? 12.406 -30.125 -27.141 1 94.75 528 HIS B C 1
ATOM 8517 O O . HIS B 1 528 ? 13.391 -30.703 -27.609 1 94.75 528 HIS B O 1
ATOM 8523 N N . ASP B 1 529 ? 12.469 -29.312 -26.156 1 95.31 529 ASP B N 1
ATOM 8524 C CA . ASP B 1 529 ? 13.773 -28.828 -25.719 1 95.31 529 ASP B CA 1
ATOM 8525 C C . ASP B 1 529 ? 14.047 -29.25 -24.281 1 95.31 529 ASP B C 1
ATOM 8527 O O . ASP B 1 529 ? 14.992 -28.766 -23.656 1 95.31 529 ASP B O 1
ATOM 8531 N N . LEU B 1 530 ? 13.258 -30.094 -23.734 1 96.56 530 LEU B N 1
ATOM 8532 C CA . LEU B 1 530 ? 13.562 -30.656 -22.422 1 96.56 530 LEU B CA 1
ATOM 8533 C C . LEU B 1 530 ? 14.555 -31.797 -22.547 1 96.56 530 LEU B C 1
ATOM 8535 O O . LEU B 1 530 ? 14.75 -32.344 -23.625 1 96.56 530 LEU B O 1
ATOM 8539 N N . PRO B 1 531 ? 15.242 -32.125 -21.469 1 96.38 531 PRO B N 1
ATOM 8540 C CA . PRO B 1 531 ? 16.109 -33.312 -21.531 1 96.38 531 PRO B CA 1
ATOM 8541 C C . PRO B 1 531 ? 15.406 -34.531 -22.109 1 96.38 531 PRO B C 1
ATOM 8543 O O . PRO B 1 531 ? 14.188 -34.688 -21.938 1 96.38 531 PRO B O 1
ATOM 8546 N N . ALA B 1 532 ? 16.156 -35.375 -22.781 1 96.25 532 ALA B N 1
ATOM 8547 C CA . ALA B 1 532 ? 15.664 -36.594 -23.406 1 96.25 532 ALA B CA 1
ATOM 8548 C C . ALA B 1 532 ? 14.641 -36.281 -24.5 1 96.25 532 ALA B C 1
ATOM 8550 O O . ALA B 1 532 ? 13.797 -37.125 -24.828 1 96.25 532 ALA B O 1
ATOM 8551 N N . GLY B 1 533 ? 14.602 -35.031 -24.922 1 94.12 533 GLY B N 1
ATOM 8552 C CA . GLY B 1 533 ? 13.734 -34.625 -26.016 1 94.12 533 GLY B CA 1
ATOM 8553 C C . GLY B 1 533 ? 12.297 -34.406 -25.594 1 94.12 533 GLY B C 1
ATOM 8554 O O . GLY B 1 533 ? 11.383 -34.469 -26.406 1 94.12 533 GLY B O 1
ATOM 8555 N N . GLY B 1 534 ? 12.094 -34.281 -24.344 1 94.12 534 GLY B N 1
ATOM 8556 C CA . GLY B 1 534 ? 10.75 -34.062 -23.844 1 94.12 534 GLY B CA 1
ATOM 8557 C C . GLY B 1 534 ? 10.109 -32.812 -24.438 1 94.12 534 GLY B C 1
ATOM 8558 O O . GLY B 1 534 ? 10.789 -31.812 -24.703 1 94.12 534 GLY B O 1
ATOM 8559 N N . GLY B 1 535 ? 8.781 -32.875 -24.594 1 94.25 535 GLY B N 1
ATOM 8560 C CA . GLY B 1 535 ? 8.039 -31.75 -25.172 1 94.25 535 GLY B CA 1
ATOM 8561 C C . GLY B 1 535 ? 7.355 -30.891 -24.141 1 94.25 535 GLY B C 1
ATOM 8562 O O . GLY B 1 535 ? 6.996 -31.359 -23.062 1 94.25 535 GLY B O 1
ATOM 8563 N N . ARG B 1 536 ? 7.207 -29.641 -24.453 1 96.06 536 ARG B N 1
ATOM 8564 C CA . ARG B 1 536 ? 6.449 -28.734 -23.594 1 96.06 536 ARG B CA 1
ATOM 8565 C C . ARG B 1 536 ? 5.895 -27.562 -24.391 1 96.06 536 ARG B C 1
ATOM 8567 O O . ARG B 1 536 ? 6.371 -27.266 -25.484 1 96.06 536 ARG B O 1
ATOM 8574 N N . LEU B 1 537 ? 4.883 -26.953 -23.844 1 96 537 LEU B N 1
ATOM 8575 C CA . LEU B 1 537 ? 4.332 -25.688 -24.328 1 96 537 LEU B CA 1
ATOM 8576 C C . LEU B 1 537 ? 5.094 -24.5 -23.75 1 96 537 LEU B C 1
ATOM 8578 O O . LEU B 1 537 ? 5.363 -24.453 -22.547 1 96 537 LEU B O 1
ATOM 8582 N N . ILE B 1 538 ? 5.5 -23.547 -24.594 1 96.19 538 ILE B N 1
ATOM 8583 C CA . ILE B 1 538 ? 6.117 -22.297 -24.141 1 96.19 538 ILE B CA 1
ATOM 8584 C C . ILE B 1 538 ? 5.402 -21.109 -24.781 1 96.19 538 ILE B C 1
ATOM 8586 O O . ILE B 1 538 ? 4.695 -21.266 -25.781 1 96.19 538 ILE B O 1
ATOM 8590 N N . GLN B 1 539 ? 5.531 -20.016 -24.219 1 96.62 539 GLN B N 1
ATOM 8591 C CA . GLN B 1 539 ? 5.016 -18.766 -24.766 1 96.62 539 GLN B CA 1
ATOM 8592 C C . GLN B 1 539 ? 5.957 -17.594 -24.469 1 96.62 539 GLN B C 1
ATOM 8594 O O . GLN B 1 539 ? 6.195 -17.281 -23.297 1 96.62 539 GLN B O 1
ATOM 8599 N N . LYS B 1 540 ? 6.484 -17 -25.453 1 96.81 540 LYS B N 1
ATOM 8600 C CA . LYS B 1 540 ? 7.363 -15.852 -25.312 1 96.81 540 LYS B CA 1
ATOM 8601 C C . LYS B 1 540 ? 6.566 -14.547 -25.359 1 96.81 540 LYS B C 1
ATOM 8603 O O . LYS B 1 540 ? 5.363 -14.562 -25.609 1 96.81 540 LYS B O 1
ATOM 8608 N N . ALA B 1 541 ? 7.262 -13.492 -25.094 1 97.19 541 ALA B N 1
ATOM 8609 C CA . ALA B 1 541 ? 6.641 -12.172 -25.125 1 97.19 541 ALA B CA 1
ATOM 8610 C C . ALA B 1 541 ? 7.566 -11.141 -25.766 1 97.19 541 ALA B C 1
ATOM 8612 O O . ALA B 1 541 ? 8.789 -11.312 -25.766 1 97.19 541 ALA B O 1
ATOM 8613 N N . ASP B 1 542 ? 6.984 -10.094 -26.297 1 97.38 542 ASP B N 1
ATOM 8614 C CA . ASP B 1 542 ? 7.691 -8.914 -26.781 1 97.38 542 ASP B CA 1
ATOM 8615 C C . ASP B 1 542 ? 7.496 -7.73 -25.844 1 97.38 542 ASP B C 1
ATOM 8617 O O . ASP B 1 542 ? 6.547 -7.699 -25.062 1 97.38 542 ASP B O 1
ATOM 8621 N N . GLY B 1 543 ? 8.414 -6.828 -25.906 1 98.38 543 GLY B N 1
ATOM 8622 C CA . GLY B 1 543 ? 8.18 -5.562 -25.219 1 98.38 543 GLY B CA 1
ATOM 8623 C C . GLY B 1 543 ? 9.055 -5.383 -23.984 1 98.38 543 GLY B C 1
ATOM 8624 O O . GLY B 1 543 ? 9.156 -4.277 -23.453 1 98.38 543 GLY B O 1
ATOM 8625 N N . TYR B 1 544 ? 9.664 -6.473 -23.5 1 98.69 544 TYR B N 1
ATOM 8626 C CA . TYR B 1 544 ? 10.633 -6.32 -22.422 1 98.69 544 TYR B CA 1
ATOM 8627 C C . TYR B 1 544 ? 11.961 -5.781 -22.953 1 98.69 544 TYR B C 1
ATOM 8629 O O . TYR B 1 544 ? 12.758 -6.531 -23.516 1 98.69 544 TYR B O 1
ATOM 8637 N N . ALA B 1 545 ? 12.203 -4.523 -22.703 1 98.81 545 ALA B N 1
ATOM 8638 C CA . ALA B 1 545 ? 13.43 -3.891 -23.188 1 98.81 545 ALA B CA 1
ATOM 8639 C C . ALA B 1 545 ? 14.648 -4.406 -22.438 1 98.81 545 ALA B C 1
ATOM 8641 O O . ALA B 1 545 ? 15.719 -4.594 -23.031 1 98.81 545 ALA B O 1
ATOM 8642 N N . ALA B 1 546 ? 14.477 -4.582 -21.141 1 98.88 546 ALA B N 1
ATOM 8643 C CA . ALA B 1 546 ? 15.547 -5.148 -20.328 1 98.88 546 ALA B CA 1
ATOM 8644 C C . ALA B 1 546 ? 14.992 -5.793 -19.062 1 98.88 546 ALA B C 1
ATOM 8646 O O . ALA B 1 546 ? 14.023 -5.297 -18.484 1 98.88 546 ALA B O 1
ATOM 8647 N N . THR B 1 547 ? 15.555 -6.867 -18.688 1 98.88 547 THR B N 1
ATOM 8648 C CA . THR B 1 547 ? 15.367 -7.473 -17.359 1 98.88 547 THR B CA 1
ATOM 8649 C C . THR B 1 547 ? 16.688 -7.5 -16.594 1 98.88 547 THR B C 1
ATOM 8651 O O . THR B 1 547 ? 17.703 -7.965 -17.109 1 98.88 547 THR B O 1
ATOM 8654 N N . ILE B 1 548 ? 16.672 -6.934 -15.438 1 98.94 548 ILE B N 1
ATOM 8655 C CA . ILE B 1 548 ? 17.859 -6.785 -14.602 1 98.94 548 ILE B CA 1
ATOM 8656 C C . ILE B 1 548 ? 17.688 -7.609 -13.328 1 98.94 548 ILE B C 1
ATOM 8658 O O . ILE B 1 548 ? 16.656 -7.539 -12.664 1 98.94 548 ILE B O 1
ATOM 8662 N N . VAL B 1 549 ? 18.688 -8.445 -13.031 1 98.88 549 VAL B N 1
ATOM 8663 C CA . VAL B 1 549 ? 18.719 -9.211 -11.789 1 98.88 549 VAL B CA 1
ATOM 8664 C C . VAL B 1 549 ? 19.984 -8.875 -11.008 1 98.88 549 VAL B C 1
ATOM 8666 O O . VAL B 1 549 ? 21.094 -8.992 -11.531 1 98.88 549 VAL B O 1
ATOM 8669 N N . ALA B 1 550 ? 19.828 -8.422 -9.812 1 98.5 550 ALA B N 1
ATOM 8670 C CA . ALA B 1 550 ? 20.953 -8.047 -8.961 1 98.5 550 ALA B CA 1
ATOM 8671 C C . ALA B 1 550 ? 21.875 -7.059 -9.664 1 98.5 550 ALA B C 1
ATOM 8673 O O . ALA B 1 550 ? 23.094 -7.184 -9.594 1 98.5 550 ALA B O 1
ATOM 8674 N N . GLY B 1 551 ? 21.281 -6.203 -10.43 1 98.62 551 GLY B N 1
ATOM 8675 C CA . GLY B 1 551 ? 22.016 -5.109 -11.047 1 98.62 551 GLY B CA 1
ATOM 8676 C C . GLY B 1 551 ? 22.641 -5.477 -12.383 1 98.62 551 GLY B C 1
ATOM 8677 O O . GLY B 1 551 ? 23.234 -4.633 -13.047 1 98.62 551 GLY B O 1
ATOM 8678 N N . GLU B 1 552 ? 22.5 -6.668 -12.828 1 98.69 552 GLU B N 1
ATOM 8679 C CA . GLU B 1 552 ? 23.047 -7.117 -14.102 1 98.69 552 GLU B CA 1
ATOM 8680 C C . GLU B 1 552 ? 21.938 -7.336 -15.133 1 98.69 552 GLU B C 1
ATOM 8682 O O . GLU B 1 552 ? 20.922 -7.957 -14.828 1 98.69 552 GLU B O 1
ATOM 8687 N N . ILE B 1 553 ? 22.141 -6.848 -16.328 1 98.69 553 ILE B N 1
ATOM 8688 C CA . ILE B 1 553 ? 21.172 -7.055 -17.406 1 98.69 553 ILE B CA 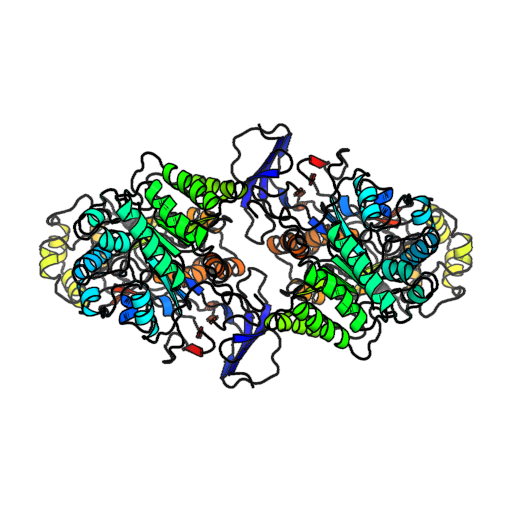1
ATOM 8689 C C . ILE B 1 553 ? 21.219 -8.508 -17.875 1 98.69 553 ILE B C 1
ATOM 8691 O O . ILE B 1 553 ? 22.219 -8.945 -18.453 1 98.69 553 ILE B O 1
ATOM 8695 N N . THR B 1 554 ? 20.172 -9.219 -17.656 1 98.75 554 THR B N 1
ATOM 8696 C CA . THR B 1 554 ? 20.141 -10.633 -18.016 1 98.75 554 THR B CA 1
ATOM 8697 C C . THR B 1 554 ? 19.484 -10.828 -19.391 1 98.75 554 THR B C 1
ATOM 8699 O O . THR B 1 554 ? 19.797 -11.789 -20.094 1 98.75 554 THR B O 1
ATOM 8702 N N . PHE B 1 555 ? 18.547 -9.938 -19.719 1 98.62 555 PHE B N 1
ATOM 8703 C CA . PHE B 1 555 ? 17.891 -9.945 -21.031 1 98.62 555 PHE B CA 1
ATOM 8704 C C . PHE B 1 555 ? 17.859 -8.539 -21.609 1 98.62 555 PHE B C 1
ATOM 8706 O O . PHE B 1 555 ? 17.609 -7.566 -20.891 1 98.62 555 PHE B O 1
ATOM 8713 N N . ARG B 1 556 ? 18.016 -8.438 -22.875 1 98 556 ARG B N 1
ATOM 8714 C CA . ARG B 1 556 ? 17.844 -7.227 -23.672 1 98 556 ARG B CA 1
ATOM 8715 C C . ARG B 1 556 ? 16.969 -7.496 -24.906 1 98 556 ARG B C 1
ATOM 8717 O O . ARG B 1 556 ? 17.312 -8.344 -25.734 1 98 556 ARG B O 1
ATOM 8724 N N . ASP B 1 557 ? 15.891 -6.82 -24.938 1 96.88 557 ASP B N 1
ATOM 8725 C CA . ASP B 1 557 ? 14.953 -6.953 -26.031 1 96.88 557 ASP B CA 1
ATOM 8726 C C . ASP B 1 557 ? 14.578 -8.414 -26.266 1 96.88 557 ASP B C 1
ATOM 8728 O O . ASP B 1 557 ? 14.594 -8.898 -27.406 1 96.88 557 ASP B O 1
ATOM 8732 N N . GLY B 1 558 ? 14.445 -9.109 -25.156 1 94.62 558 GLY B N 1
ATOM 8733 C CA . GLY B 1 558 ? 13.938 -10.469 -25.203 1 94.62 558 GLY B CA 1
ATOM 8734 C C . GLY B 1 558 ? 15.031 -11.508 -25.375 1 94.62 558 GLY B C 1
ATOM 8735 O O . GLY B 1 558 ? 14.766 -12.711 -25.312 1 94.62 558 GLY B O 1
ATOM 8736 N N . GLU B 1 559 ? 16.281 -11.102 -25.531 1 97.19 559 GLU B N 1
ATOM 8737 C CA . GLU B 1 559 ? 17.391 -12.016 -25.75 1 97.19 559 GLU B CA 1
ATOM 8738 C C . GLU B 1 559 ? 18.297 -12.094 -24.531 1 97.19 559 GLU B C 1
ATOM 8740 O O . GLU B 1 559 ? 18.609 -11.078 -23.922 1 97.19 559 GLU B O 1
ATOM 8745 N N . PRO B 1 560 ? 18.719 -13.297 -24.172 1 97.94 560 PRO B N 1
ATOM 8746 C CA . PRO B 1 560 ? 19.625 -13.422 -23.031 1 97.94 560 PRO B CA 1
ATOM 8747 C C . PRO B 1 560 ? 20.984 -12.773 -23.281 1 97.94 560 PRO B C 1
ATOM 8749 O O . PRO B 1 560 ? 21.516 -12.844 -24.391 1 97.94 560 PRO B O 1
ATOM 8752 N N . THR B 1 561 ? 21.609 -12.18 -22.281 1 98.31 561 THR B N 1
ATOM 8753 C CA . THR B 1 561 ? 22.906 -11.516 -22.406 1 98.31 561 THR B CA 1
ATOM 8754 C C . THR B 1 561 ? 24.047 -12.461 -22.031 1 98.31 561 THR B C 1
ATOM 8756 O O . THR B 1 561 ? 25.203 -12.18 -22.328 1 98.31 561 THR B O 1
ATOM 8759 N N . GLY B 1 562 ? 23.719 -13.555 -21.344 1 97.94 562 GLY B N 1
ATOM 8760 C CA . GLY B 1 562 ? 24.719 -14.477 -20.828 1 97.94 562 GLY B CA 1
ATOM 8761 C C . GLY B 1 562 ? 25.016 -14.297 -19.359 1 97.94 562 GLY B C 1
ATOM 8762 O O . GLY B 1 562 ? 25.609 -15.172 -18.719 1 97.94 562 GLY B O 1
ATOM 8763 N N . ALA B 1 563 ? 24.562 -13.188 -18.781 1 98.19 563 ALA B N 1
ATOM 8764 C CA . ALA B 1 563 ? 24.75 -12.938 -17.359 1 98.19 563 ALA B CA 1
ATOM 8765 C C . ALA B 1 563 ? 23.891 -13.883 -16.516 1 98.19 563 ALA B C 1
ATOM 8767 O O . ALA B 1 563 ? 22.719 -14.102 -16.828 1 98.19 563 ALA B O 1
ATOM 8768 N N . LEU B 1 564 ? 24.469 -14.477 -15.508 1 98.44 564 LEU B N 1
ATOM 8769 C CA . LEU B 1 564 ? 23.781 -15.414 -14.633 1 98.44 564 LEU B CA 1
ATOM 8770 C C . LEU B 1 564 ? 23.922 -15.008 -13.172 1 98.44 564 LEU B C 1
ATOM 8772 O O . LEU B 1 564 ? 24.469 -15.773 -12.359 1 98.44 564 LEU B O 1
ATOM 8776 N N . PRO B 1 565 ? 23.328 -13.867 -12.781 1 98.38 565 PRO B N 1
ATOM 8777 C CA . PRO B 1 565 ? 23.516 -13.352 -11.422 1 98.38 565 PRO B CA 1
ATOM 8778 C C . PRO B 1 565 ? 22.609 -14.031 -10.406 1 98.38 565 PRO B C 1
ATOM 8780 O O . PRO B 1 565 ? 22.734 -13.797 -9.203 1 98.38 565 PRO B O 1
ATOM 8783 N N . GLY B 1 566 ? 21.672 -14.883 -10.836 1 98 566 GLY B N 1
ATOM 8784 C CA . GLY B 1 566 ? 20.719 -15.516 -9.945 1 98 566 GLY B CA 1
ATOM 8785 C C . GLY B 1 566 ? 21.359 -16.391 -8.898 1 98 566 GLY B C 1
ATOM 8786 O O . GLY B 1 566 ? 22.375 -17.047 -9.156 1 98 566 GLY B O 1
ATOM 8787 N N . ARG B 1 567 ? 20.734 -16.438 -7.719 1 96.94 567 ARG B N 1
ATOM 8788 C CA . ARG B 1 567 ? 21.25 -17.234 -6.605 1 96.94 567 ARG B CA 1
ATOM 8789 C C . ARG B 1 567 ? 20.109 -17.984 -5.906 1 96.94 567 ARG B C 1
ATOM 8791 O O . ARG B 1 567 ? 18.938 -17.688 -6.121 1 96.94 567 ARG B O 1
ATOM 8798 N N . LEU B 1 568 ? 20.578 -18.953 -5.129 1 98.19 568 LEU B N 1
ATOM 8799 C CA . LEU B 1 568 ? 19.641 -19.547 -4.164 1 98.19 568 LEU B CA 1
ATOM 8800 C C . LEU B 1 568 ? 19.406 -18.594 -2.998 1 98.19 568 LEU B C 1
ATOM 8802 O O . LEU B 1 568 ? 20.359 -18.047 -2.424 1 98.19 568 LEU B O 1
ATOM 8806 N N . VAL B 1 569 ? 18.156 -18.344 -2.74 1 98.12 569 VAL B N 1
ATOM 8807 C CA . VAL B 1 569 ? 17.781 -17.516 -1.588 1 98.12 569 VAL B CA 1
ATOM 8808 C C . VAL B 1 569 ? 17.547 -18.406 -0.371 1 98.12 569 VAL B C 1
ATOM 8810 O O . VAL B 1 569 ? 16.641 -19.234 -0.367 1 98.12 569 VAL B O 1
ATOM 8813 N N . ARG B 1 570 ? 18.391 -18.281 0.601 1 97.25 570 ARG B N 1
ATOM 8814 C CA . ARG B 1 570 ? 18.25 -19.047 1.839 1 97.25 570 ARG B CA 1
ATOM 8815 C C . ARG B 1 570 ? 17.594 -18.188 2.926 1 97.25 570 ARG B C 1
ATOM 8817 O O . ARG B 1 570 ? 18.203 -17.234 3.422 1 97.25 570 ARG B O 1
ATOM 8824 N N . GLY B 1 571 ? 16.406 -18.516 3.287 1 94.81 571 GLY B N 1
ATOM 8825 C CA . GLY B 1 571 ? 15.688 -17.844 4.363 1 94.81 571 GLY B CA 1
ATOM 8826 C C . GLY B 1 571 ? 15.148 -16.484 3.959 1 94.81 571 GLY B C 1
ATOM 8827 O O . GLY B 1 571 ? 15.328 -16.047 2.822 1 94.81 571 GLY B O 1
ATOM 8828 N N . THR B 1 572 ? 14.477 -15.875 4.875 1 90.44 572 THR B N 1
ATOM 8829 C CA . THR B 1 572 ? 13.898 -14.555 4.652 1 90.44 572 THR B CA 1
ATOM 8830 C C . THR B 1 572 ? 14.992 -13.5 4.496 1 90.44 572 THR B C 1
ATOM 8832 O O . THR B 1 572 ? 16.141 -13.734 4.891 1 90.44 572 THR B O 1
ATOM 8835 N N . ARG B 1 573 ? 14.648 -12.438 3.842 1 88.38 573 ARG B N 1
ATOM 8836 C CA . ARG B 1 573 ? 15.57 -11.328 3.617 1 88.38 573 ARG B CA 1
ATOM 8837 C C . ARG B 1 573 ? 15.047 -10.047 4.262 1 88.38 573 ARG B C 1
ATOM 8839 O O . ARG B 1 573 ? 13.859 -9.734 4.156 1 88.38 573 ARG B O 1
ATOM 8846 N N . ARG B 1 574 ? 15.945 -9.344 4.902 1 85.94 574 ARG B N 1
ATOM 8847 C CA . ARG B 1 574 ? 15.578 -8.078 5.539 1 85.94 574 ARG B CA 1
ATOM 8848 C C . ARG B 1 574 ? 15.719 -6.914 4.562 1 85.94 574 ARG B C 1
ATOM 8850 O O . ARG B 1 574 ? 16.562 -6.941 3.672 1 85.94 574 ARG B O 1
ATOM 8857 N N . GLY B 1 575 ? 14.875 -5.949 4.738 1 84.81 575 GLY B N 1
ATOM 8858 C CA . GLY B 1 575 ? 15.008 -4.723 3.967 1 84.81 575 GLY B CA 1
ATOM 8859 C C . GLY B 1 575 ? 16.172 -3.852 4.426 1 84.81 575 GLY B C 1
ATOM 8860 O O . GLY B 1 575 ? 16.922 -4.234 5.32 1 84.81 575 GLY B O 1
ATOM 8861 N N . PRO B 1 576 ? 16.25 -2.715 3.707 1 79.62 576 PRO B N 1
ATOM 8862 C CA . PRO B 1 576 ? 17.297 -1.786 4.129 1 79.62 576 PRO B CA 1
ATOM 8863 C C . PRO B 1 576 ? 17.156 -1.363 5.59 1 79.62 576 PRO B C 1
ATOM 8865 O O . PRO B 1 576 ? 16.047 -1.086 6.055 1 79.62 576 PRO B O 1
ATOM 8868 N N . GLY B 1 577 ? 18.172 -1.317 6.289 1 65.69 577 GLY B N 1
ATOM 8869 C CA . GLY B 1 577 ? 18.203 -0.868 7.672 1 65.69 577 GLY B CA 1
ATOM 8870 C C . GLY B 1 577 ? 17.703 -1.913 8.648 1 65.69 577 GLY B C 1
ATOM 8871 O O . GLY B 1 577 ? 17.672 -1.673 9.859 1 65.69 577 GLY B O 1
ATOM 8872 N N . GLY B 1 578 ? 17.094 -2.967 8.133 1 61.03 578 GLY B N 1
ATOM 8873 C CA . GLY B 1 578 ? 16.531 -3.975 9.016 1 61.03 578 GLY B CA 1
ATOM 8874 C C . GLY B 1 578 ? 17.578 -4.672 9.867 1 61.03 578 GLY B C 1
ATOM 8875 O O . GLY B 1 578 ? 18.625 -5.055 9.367 1 61.03 578 GLY B O 1
ATOM 8876 N N . ARG B 1 579 ? 17.531 -4.398 11.188 1 47.19 579 ARG B N 1
ATOM 8877 C CA . ARG B 1 579 ? 18.344 -5.133 12.148 1 47.19 579 ARG B CA 1
ATOM 8878 C C . ARG B 1 579 ? 17.719 -6.473 12.5 1 47.19 579 ARG B C 1
ATOM 8880 O O . ARG B 1 579 ? 16.5 -6.633 12.414 1 47.19 579 ARG B O 1
#

InterPro domains:
  IPR011059 Metal-dependent hydrolase, composite domain superfamily [G3DSA:2.30.40.10] (502-562)
  IPR011059 Metal-dependent hydrolase, composite domain superfamily [SSF51338] (1-569)
  IPR013108 Amidohydrolase 3 [PF07969] (44-555)
  IPR032466 Metal-dependent hydrolase [SSF51556] (55-501)
  IPR050378 Metallo-dependent Hydrolases Superfamily [PTHR11647] (1-112)

Solvent-accessible surface area (backbone atoms only — not comparable to full-atom values): 56503 Å² total; per-residue (Å²): 119,34,55,27,27,41,37,52,13,39,30,37,38,14,81,42,56,73,63,45,76,29,23,40,31,23,44,96,25,21,20,60,39,62,38,89,67,89,70,56,39,80,37,70,43,82,25,64,89,19,38,29,33,27,17,24,34,43,66,28,23,42,41,64,50,52,60,59,68,37,44,58,50,70,56,36,52,59,39,46,38,34,33,38,26,22,17,47,56,6,41,44,78,31,31,28,50,84,90,40,50,65,56,42,40,36,35,45,22,34,54,34,42,35,59,45,62,21,46,64,63,36,42,75,87,77,48,41,46,40,51,42,39,52,54,55,53,50,70,47,63,14,36,38,30,40,31,39,26,43,9,38,25,20,39,34,31,60,72,47,37,69,46,18,49,68,47,49,83,70,50,72,67,46,48,52,50,44,35,52,52,50,40,48,28,43,75,60,13,27,38,26,39,13,27,26,30,22,82,70,37,20,23,66,86,64,45,55,41,28,45,36,68,60,48,66,69,59,52,46,51,50,47,37,41,32,29,75,68,70,49,46,31,42,35,34,31,39,63,39,49,73,49,54,91,56,95,57,80,60,57,57,61,53,54,50,42,53,44,13,36,74,31,67,34,42,34,35,31,54,50,56,36,22,74,86,45,66,61,54,50,57,55,52,50,46,51,37,45,42,30,25,44,68,26,17,41,44,28,41,26,32,41,91,58,46,50,37,36,46,32,22,91,82,52,42,58,96,51,66,44,12,68,68,40,50,75,44,62,84,46,57,68,75,54,36,23,56,55,49,63,34,68,68,53,39,52,49,39,73,70,48,67,55,55,84,66,58,81,77,36,82,83,71,44,101,68,37,66,56,34,27,76,33,44,57,68,56,55,64,83,67,57,53,59,71,56,7,38,39,40,45,15,66,75,69,72,47,58,40,66,58,52,51,50,50,41,52,30,36,88,84,50,54,35,39,28,42,30,61,71,28,39,46,80,77,47,43,55,60,67,48,51,55,46,63,60,36,90,46,38,41,57,28,64,35,38,32,59,26,30,23,46,39,29,63,41,38,42,42,61,47,43,43,53,40,38,38,42,67,63,51,78,92,56,85,62,45,60,56,37,52,53,45,13,44,31,7,25,54,43,22,51,70,54,33,34,45,26,39,18,38,68,43,25,40,15,40,25,32,29,27,37,28,34,66,90,60,42,42,54,46,42,72,43,78,43,57,81,42,41,87,55,30,61,28,42,42,49,52,46,46,33,44,50,29,30,24,30,53,52,40,62,30,27,48,68,71,37,76,66,78,49,47,71,20,44,63,47,58,40,63,37,63,33,50,52,60,127,120,34,55,28,28,40,37,52,12,38,32,37,38,14,81,41,58,74,66,46,76,32,22,40,34,23,45,97,26,21,21,60,39,62,36,89,65,90,69,55,38,79,38,71,42,85,25,65,90,18,37,30,34,28,17,24,36,44,67,29,22,42,40,64,49,50,60,60,66,39,44,57,50,69,58,37,53,61,39,47,38,34,32,38,25,22,17,48,56,6,42,43,78,30,29,29,49,83,92,40,50,66,57,41,37,36,37,46,22,33,53,35,43,34,60,45,62,21,45,64,65,36,43,74,88,78,47,42,45,41,51,41,39,53,55,54,51,51,70,46,63,15,36,39,30,39,34,40,25,43,9,39,25,20,38,35,30,58,73,48,38,69,47,18,49,68,47,50,82,72,50,73,66,46,48,52,49,46,36,52,51,50,40,49,26,43,75,60,13,27,36,24,39,12,27,26,29,21,83,72,37,18,22,67,86,64,44,54,41,26,45,36,69,61,49,66,68,58,53,47,50,50,48,37,42,32,28,76,70,70,48,47,29,43,35,34,30,40,63,42,49,73,51,53,91,57,94,56,80,58,57,59,60,54,53,50,41,52,44,13,37,72,32,66,33,42,33,34,31,55,50,53,36,22,74,86,45,66,62,54,50,55,56,53,51,46,50,34,46,41,30,26,44,66,27,18,41,44,29,41,26,31,41,91,58,46,49,37,37,46,32,23,93,82,52,42,58,96,51,65,43,12,68,68,40,51,74,44,61,84,46,57,67,74,56,36,21,57,54,48,64,35,67,68,53,39,52,49,39,73,68,49,67,55,57,83,67,59,81,78,37,82,83,70,45,102,66,37,64,55,33,26,76,34,42,57,69,57,54,65,82,69,56,53,60,72,57,7,38,38,40,44,15,66,76,69,71,48,58,39,67,58,51,50,49,51,42,53,30,37,89,86,48,54,34,38,30,41,28,63,73,28,39,45,80,78,47,42,56,60,67,47,50,55,46,64,61,35,87,47,38,40,56,28,64,36,38,30,59,29,29,23,45,38,27,62,43,37,41,42,62,46,43,43,52,39,38,37,43,66,63,50,79,92,54,85,60,45,60,56,37,52,53,45,13,43,31,8,25,52,42,20,50,72,53,34,33,46,26,39,18,38,67,43,25,41,15,40,24,32,28,25,36,28,34,66,90,59,43,42,56,45,42,74,43,79,44,58,80,41,42,86,57,30,61,29,41,44,49,51,45,47,32,44,49,29,31,25,30,53,51,37,62,30,27,49,66,70,37,76,64,78,49,44,72,19,45,60,47,60,40,63,38,65,34,51,52,58,126